Protein 6H0I (pdb70)

Nearest PDB structures (foldseek):
  6h0i-assembly1_A  TM=4.193E-01  e=7.422E-08  Melampsora larici-populina 98AG31
  6h0i-assembly1_A  TM=4.204E-01  e=7.155E-10  Melampsora larici-populina 98AG31
  6h0i-assembly1_A  TM=1.014E+00  e=8.788E-15  Melampsora larici-populina 98AG31
  6h0i-assembly1_A  TM=4.510E-01  e=3.077E-10  Melampsora larici-populina 98AG31
  6h0i-assembly1_A  TM=4.621E-01  e=8.534E-09  Melampsora larici-populina 98AG31

Solvent-accessible surface area: 5786 Å² total; per-residue (Å²): 237,71,123,84,64,82,48,9,169,62,76,154,60,63,138,41,7,163,151,33,43,106,79,146,123,11,103,107,82,47,70,56,42,37,97,64,141,68,27,66,81,41,86,5,86,62,56,68,75,0,151,88,118,52,25,44,3,3,13,68,80,6,41,0,36,136,19,69,77,141,171,152,76,180,125

Sequence (75 aa):
MCEFIEDSEDIQGLKSLRKSHTSLEDDDDGSRGGDCEGCSGTACSSDAQCRARGCDGCSTSGVCVLSSLHHHHHHMCEFIEDSEDIQGLKSLRKSHTSLEDDDDGSRGGDCEGCSGTACSSDAQCRARGCDGCSTSGVCVLSSLHHHHHHMCEFIEDSEDIQGLKSLRKSHTSLEDDDDGSRGGDCEGCSGTACSSDAQCRARGCDGCSTSGVCVLSSLHHHHHHMCEFIEDSEDIQGLKSLRKSHTSLEDDDDGSRGGDCEGCSGTACSSDAQCRARGCDGCSTSGVCVLSSLHHHHHHMCEFIEDSEDIQGLKSLRKSHTSLEDDDDGSRGGDCEGCSGTACSSDAQCRARGCDGCSTSGVCVLSSLHHHHHHMCEFIEDSEDIQGLKSLRKSHTSLEDDDDGSRGGDCEGCSGTACSSDAQCRARGCDGCSTSGVCVLSSLHHHHHHMCEFIEDSEDIQGLKSLRKSHTSLEDDDDGSRGGDCEGCSGTACSSDAQCRARGCDGCSTSGVCVLSSLHHHHHHMCEFIEDSEDIQGLKSLRKSHTSLEDDDDGSRGGDCEGCSGTACSSDAQCRARGCDGCSTSGVCVLSSLHHHHHHMCEFIEDSEDIQGLKSLRKSHTSLEDDDDGSRGGDCEGCSGTACSSDAQCRARGCDGCSTSGVCVLSSLHHHHHHMCEFIEDSEDIQGLKSLRKSHTSLEDDDDGSRGGDCEGCSGTACSSDAQCRARGCDGCSTSGVCVLSSLHHHHHHMCEFIEDSEDIQGLKSLRKSHTSLEDDDDGSRGGDCEGCSGTACSSDAQCRARGCDGCSTSGVCVLSSLHHHHHHMCEFIEDSEDIQGLKSLRKSHTSLEDDDDGSRGGDCEGCSGTACSSDAQCRARGCDGCSTSGVCVLSSLHHHHHHMCEFIEDSEDIQGLKSLRKSHTSLEDDDDGSRGGDCEGCSGTACSSDAQCRARGCDGCSTSGVCVLSSLHHHHHHMCEFIEDSEDIQGLKSLRKSHTSLEDDDDGSRGGDCEGCSGTACSSDAQCRARGCDGCSTSGVCVLSSLHHHHHHMCEFIEDSEDIQGLKSLRKSHTSLEDDDDGSRGGDCEGCSGTACSSDAQCRARGCDGCSTSGVCVLSSLHHHHHHMCEFIEDSEDIQGLKSLRKSHTSLEDDDDGSRGGDCEGCSGTACSSDAQCRARGCDGCSTSGVCVLSSLHHHHHHMCEFIEDSEDIQGLKSLRKSHTSLEDDDDGSRGGDCEGCSGTACSSDAQCRARGCDGCSTSGVCVLSSLHHHHHHMCEFIEDSEDIQGLKSLRKSHTSLEDDDDGSRGGDCEGCSGTACSSDAQCRARGCDGCSTSGVCVLSSLHHHHHHMCEFIEDSEDIQGLKSLRKSHTSLEDDDDGSRGGDCEGCSGTACSSDAQCRARGCDGCSTSGVCVLSSLHHHHHHMCEFIEDSEDIQGLKSLRKSHTSLEDDDDGSRGGDCEGCSGTACSSDAQCRARGCDGCSTSGVCVLSSLHHHHHH

Radius of gyration: 15.81 Å; Cα contacts (8 Å, |Δi|>4): 116; chains: 1; bounding box: 43×35×20 Å

Organism: Melampsora larici-populina (strain 98AG31 / pathotype 3-4-7) (NCBI:txid747676)

Secondary structure (DSSP, 8-state):
--SSSTTTT-TTT--TTHHHHHTT-STT-TTSS-SSS--SSSB-SSTHHHHHTTS-EE-TTSBEES---SSS---

Structure (mmCIF, N/CA/C/O backbone):
data_6H0I
#
_entry.id   6H0I
#
loop_
_atom_site.group_PDB
_atom_site.id
_atom_site.type_symbol
_atom_site.label_atom_id
_atom_site.label_alt_id
_atom_site.label_comp_id
_atom_site.label_asym_id
_atom_site.label_entity_id
_atom_site.label_seq_id
_atom_site.pdbx_PDB_ins_code
_atom_site.Cartn_x
_atom_site.Cartn_y
_atom_site.Cartn_z
_atom_site.occupancy
_atom_site.B_iso_or_equiv
_atom_site.auth_seq_id
_atom_site.auth_comp_id
_atom_site.auth_asym_id
_atom_site.auth_atom_id
_atom_site.pdbx_PDB_model_num
ATOM 1 N N . MET A 1 1 ? -15.354 10.997 9.185 1.00 0.00 1 MET A N 1
ATOM 2 C CA . MET A 1 1 ? -16.759 11.256 8.799 1.00 0.00 1 MET A CA 1
ATOM 3 C C . MET A 1 1 ? -17.015 10.778 7.378 1.00 0.00 1 MET A C 1
ATOM 4 O O . MET A 1 1 ? -16.113 10.788 6.538 1.00 0.00 1 MET A O 1
ATOM 20 N N . CYS A 1 2 ? -18.243 10.356 7.114 1.00 0.00 2 CYS A N 1
ATOM 21 C CA . CYS A 1 2 ? -18.638 9.905 5.789 1.00 0.00 2 CYS A CA 1
ATOM 22 C C . CYS A 1 2 ? -20.157 9.933 5.673 1.00 0.00 2 CYS A C 1
ATOM 23 O O . CYS A 1 2 ? -20.835 8.946 5.966 1.00 0.00 2 CYS A O 1
ATOM 31 N N . GLU A 1 3 ? -20.685 11.080 5.275 1.00 0.00 3 GLU A N 1
ATOM 32 C CA . GLU A 1 3 ? -22.125 11.276 5.188 1.00 0.00 3 GLU A CA 1
ATOM 33 C C . GLU A 1 3 ? -22.531 11.730 3.786 1.00 0.00 3 GLU A C 1
ATOM 34 O O . GLU A 1 3 ? -23.680 11.558 3.378 1.00 0.00 3 GLU A O 1
ATOM 46 N N . PHE A 1 4 ? -21.579 12.285 3.044 1.00 0.00 4 PHE A N 1
ATOM 47 C CA . PHE A 1 4 ? -21.878 12.889 1.744 1.00 0.00 4 PHE A CA 1
ATOM 48 C C . PHE A 1 4 ? -20.636 12.910 0.863 1.00 0.00 4 PHE A C 1
ATOM 49 O O . PHE A 1 4 ? -20.338 13.905 0.200 1.00 0.00 4 PHE A O 1
ATOM 66 N N . ILE A 1 5 ? -19.942 11.787 0.822 1.00 0.00 5 ILE A N 1
ATOM 67 C CA . ILE A 1 5 ? -18.653 11.721 0.113 1.00 0.00 5 ILE A CA 1
ATOM 68 C C . ILE A 1 5 ? -18.475 10.412 -0.636 1.00 0.00 5 ILE A C 1
ATOM 69 O O . ILE A 1 5 ? -18.501 10.396 -1.862 1.00 0.00 5 ILE A O 1
ATOM 85 N N . GLU A 1 6 ? -18.309 9.315 0.078 1.00 0.00 6 GLU A N 1
ATOM 86 C CA . GLU A 1 6 ? -18.328 7.998 -0.561 1.00 0.00 6 GLU A CA 1
ATOM 87 C C . GLU A 1 6 ? -19.754 7.660 -0.994 1.00 0.00 6 GLU A C 1
ATOM 88 O O . GLU A 1 6 ? -20.005 6.667 -1.674 1.00 0.00 6 GLU A O 1
ATOM 100 N N . ASP A 1 7 ? -20.675 8.522 -0.592 1.00 0.00 7 ASP A N 1
ATOM 101 C CA . ASP A 1 7 ? -22.095 8.363 -0.870 1.00 0.00 7 ASP A CA 1
ATOM 102 C C . ASP A 1 7 ? -22.486 9.140 -2.122 1.00 0.00 7 ASP A C 1
ATOM 103 O O . ASP A 1 7 ? -23.668 9.265 -2.441 1.00 0.00 7 ASP A O 1
ATOM 112 N N . SER A 1 8 ? -21.485 9.659 -2.830 1.00 0.00 8 SER A N 1
ATOM 113 C CA . SER A 1 8 ? -21.708 10.508 -4.002 1.00 0.00 8 SER A CA 1
ATOM 114 C C . SER A 1 8 ? -22.417 9.774 -5.149 1.00 0.00 8 SER A C 1
ATOM 115 O O . SER A 1 8 ? -22.734 10.380 -6.171 1.00 0.00 8 SER A O 1
ATOM 123 N N . GLU A 1 9 ? -22.657 8.478 -4.986 1.00 0.00 9 GLU A N 1
ATOM 124 C CA . GLU A 1 9 ? -23.336 7.701 -6.012 1.00 0.00 9 GLU A CA 1
ATOM 125 C C . GLU A 1 9 ? -24.825 8.037 -6.037 1.00 0.00 9 GLU A C 1
ATOM 126 O O . GLU A 1 9 ? -25.435 8.142 -7.104 1.00 0.00 9 GLU A O 1
ATOM 138 N N . ASP A 1 10 ? -25.408 8.219 -4.863 1.00 0.00 10 ASP A N 1
ATOM 139 C CA . ASP A 1 10 ? -26.829 8.506 -4.775 1.00 0.00 10 ASP A CA 1
ATOM 140 C C . ASP A 1 10 ? -27.063 9.993 -4.557 1.00 0.00 10 ASP A C 1
ATOM 141 O O . ASP A 1 10 ? -27.302 10.448 -3.438 1.00 0.00 10 ASP A O 1
ATOM 150 N N . ILE A 1 11 ? -26.994 10.746 -5.643 1.00 0.00 11 ILE A N 1
ATOM 151 C CA . ILE A 1 11 ? -27.269 12.178 -5.609 1.00 0.00 11 ILE A CA 1
ATOM 152 C C . ILE A 1 11 ? -28.780 12.402 -5.507 1.00 0.00 11 ILE A C 1
ATOM 153 O O . ILE A 1 11 ? -29.267 13.527 -5.360 1.00 0.00 11 ILE A O 1
ATOM 169 N N . GLN A 1 12 ? -29.516 11.301 -5.573 1.00 0.00 12 GLN A N 1
ATOM 170 C CA . GLN A 1 12 ? -30.964 11.334 -5.502 1.00 0.00 12 GLN A CA 1
ATOM 171 C C . GLN A 1 12 ? -31.421 11.667 -4.081 1.00 0.00 12 GLN A C 1
ATOM 172 O O . GLN A 1 12 ? -32.299 12.510 -3.889 1.00 0.00 12 GLN A O 1
ATOM 186 N N . GLY A 1 13 ? -30.809 11.025 -3.090 1.00 0.00 13 GLY A N 1
ATOM 187 C CA . GLY A 1 13 ? -31.118 11.328 -1.708 1.00 0.00 13 GLY A CA 1
ATOM 188 C C . GLY A 1 13 ? -30.182 12.362 -1.100 1.00 0.00 13 GLY A C 1
ATOM 189 O O . GLY A 1 13 ? -30.597 13.155 -0.255 1.00 0.00 13 GLY A O 1
ATOM 193 N N . LEU A 1 14 ? -28.925 12.373 -1.533 1.00 0.00 14 LEU A N 1
ATOM 194 C CA . LEU A 1 14 ? -27.928 13.247 -0.944 1.00 0.00 14 LEU A CA 1
ATOM 195 C C . LEU A 1 14 ? -27.415 14.255 -1.959 1.00 0.00 14 LEU A C 1
ATOM 196 O O . LEU A 1 14 ? -26.539 13.955 -2.768 1.00 0.00 14 LEU A O 1
ATOM 212 N N . LYS A 1 15 ? -27.963 15.455 -1.908 1.00 0.00 15 LYS A N 1
ATOM 213 C CA . LYS A 1 15 ? -27.497 16.539 -2.763 1.00 0.00 15 LYS A CA 1
ATOM 214 C C . LYS A 1 15 ? -26.557 17.446 -1.987 1.00 0.00 15 LYS A C 1
ATOM 215 O O . LYS A 1 15 ? -26.369 18.615 -2.324 1.00 0.00 15 LYS A O 1
ATOM 234 N N . SER A 1 16 ? -25.958 16.880 -0.945 1.00 0.00 16 SER A N 1
ATOM 235 C CA . SER A 1 16 ? -24.953 17.575 -0.154 1.00 0.00 16 SER A CA 1
ATOM 236 C C . SER A 1 16 ? -23.628 17.616 -0.914 1.00 0.00 16 SER A C 1
ATOM 237 O O . SER A 1 16 ? -22.642 18.188 -0.454 1.00 0.00 16 SER A O 1
ATOM 245 N N . LEU A 1 17 ? -23.631 17.008 -2.094 1.00 0.00 17 LEU A N 1
ATOM 246 C CA . LEU A 1 17 ? -22.470 16.992 -2.970 1.00 0.00 17 LEU A CA 1
ATOM 247 C C . LEU A 1 17 ? -22.323 18.349 -3.661 1.00 0.00 17 LEU A C 1
ATOM 248 O O . LEU A 1 17 ? -21.359 18.599 -4.386 1.00 0.00 17 LEU A O 1
ATOM 264 N N . ARG A 1 18 ? -23.295 19.224 -3.414 1.00 0.00 18 ARG A N 1
ATOM 265 C CA . ARG A 1 18 ? -23.305 20.571 -3.972 1.00 0.00 18 ARG A CA 1
ATOM 266 C C . ARG A 1 18 ? -22.071 21.350 -3.535 1.00 0.00 18 ARG A C 1
ATOM 267 O O . ARG A 1 18 ? -21.423 22.012 -4.345 1.00 0.00 18 ARG A O 1
ATOM 288 N N . LYS A 1 19 ? -21.732 21.238 -2.258 1.00 0.00 19 LYS A N 1
ATOM 289 C CA . LYS A 1 19 ? -20.597 21.977 -1.708 1.00 0.00 19 LYS A CA 1
ATOM 290 C C . LYS A 1 19 ? -19.287 21.295 -2.067 1.00 0.00 19 LYS A C 1
ATOM 291 O O . LYS A 1 19 ? -18.217 21.901 -1.995 1.00 0.00 19 LYS A O 1
ATOM 310 N N . SER A 1 20 ? -19.377 20.039 -2.469 1.00 0.00 20 SER A N 1
ATOM 311 C CA . SER A 1 20 ? -18.215 19.314 -2.937 1.00 0.00 20 SER A CA 1
ATOM 312 C C . SER A 1 20 ? -17.941 19.724 -4.379 1.00 0.00 20 SER A C 1
ATOM 313 O O . SER A 1 20 ? -16.790 19.862 -4.797 1.00 0.00 20 SER A O 1
ATOM 321 N N . HIS A 1 21 ? -19.022 19.953 -5.132 1.00 0.00 21 HIS A N 1
ATOM 322 C CA . HIS A 1 21 ? -18.906 20.443 -6.491 1.00 0.00 21 HIS A CA 1
ATOM 323 C C . HIS A 1 21 ? -18.396 21.888 -6.513 1.00 0.00 21 HIS A C 1
ATOM 324 O O . HIS A 1 21 ? -17.794 22.313 -7.497 1.00 0.00 21 HIS A O 1
ATOM 339 N N . THR A 1 22 ? -18.629 22.636 -5.426 1.00 0.00 22 THR A N 1
ATOM 340 C CA . THR A 1 22 ? -18.146 24.038 -5.334 1.00 0.00 22 THR A CA 1
ATOM 341 C C . THR A 1 22 ? -16.640 24.195 -5.658 1.00 0.00 22 THR A C 1
ATOM 342 O O . THR A 1 22 ? -16.268 25.131 -6.367 1.00 0.00 22 THR A O 1
ATOM 353 N N . SER A 1 23 ? -15.773 23.296 -5.168 1.00 0.00 23 SER A N 1
ATOM 354 C CA . SER A 1 23 ? -14.339 23.418 -5.404 1.00 0.00 23 SER A CA 1
ATOM 355 C C . SER A 1 23 ? -13.975 23.088 -6.852 1.00 0.00 23 SER A C 1
ATOM 356 O O . SER A 1 23 ? -12.821 23.226 -7.253 1.00 0.00 23 SER A O 1
ATOM 364 N N . LEU A 1 24 ? -14.970 22.635 -7.620 1.00 0.00 24 LEU A N 1
ATOM 365 C CA . LEU A 1 24 ? -14.795 22.329 -9.050 1.00 0.00 24 LEU A CA 1
ATOM 366 C C . LEU A 1 24 ? -13.849 21.142 -9.248 1.00 0.00 24 LEU A C 1
ATOM 367 O O . LEU A 1 24 ? -13.361 20.890 -10.348 1.00 0.00 24 LEU A O 1
ATOM 383 N N . GLU A 1 25 ? -13.607 20.400 -8.176 1.00 0.00 25 GLU A N 1
ATOM 384 C CA . GLU A 1 25 ? -12.730 19.239 -8.237 1.00 0.00 25 GLU A CA 1
ATOM 385 C C . GLU A 1 25 ? -13.500 17.971 -7.903 1.00 0.00 25 GLU A C 1
ATOM 386 O O . GLU A 1 25 ? -12.915 16.939 -7.564 1.00 0.00 25 GLU A O 1
ATOM 398 N N . ASP A 1 26 ? -14.816 18.050 -8.007 1.00 0.00 26 ASP A N 1
ATOM 399 C CA . ASP A 1 26 ? -15.663 16.913 -7.685 1.00 0.00 26 ASP A CA 1
ATOM 400 C C . ASP A 1 26 ? -15.813 16.022 -8.893 1.00 0.00 26 ASP A C 1
ATOM 401 O O . ASP A 1 26 ? -15.876 14.798 -8.789 1.00 0.00 26 ASP A O 1
ATOM 410 N N . ASP A 1 27 ? -15.814 16.656 -10.043 1.00 0.00 27 ASP A N 1
ATOM 411 C CA . ASP A 1 27 ? -15.997 15.956 -11.309 1.00 0.00 27 ASP A CA 1
ATOM 412 C C . ASP A 1 27 ? -14.711 15.280 -11.750 1.00 0.00 27 ASP A C 1
ATOM 413 O O . ASP A 1 27 ? -14.654 14.649 -12.807 1.00 0.00 27 ASP A O 1
ATOM 422 N N . ASP A 1 28 ? -13.679 15.422 -10.935 1.00 0.00 28 ASP A N 1
ATOM 423 C CA . ASP A 1 28 ? -12.459 14.647 -11.111 1.00 0.00 28 ASP A CA 1
ATOM 424 C C . ASP A 1 28 ? -12.757 13.197 -10.774 1.00 0.00 28 ASP A C 1
ATOM 425 O O . ASP A 1 28 ? -12.126 12.273 -11.287 1.00 0.00 28 ASP A O 1
ATOM 434 N N . ASP A 1 29 ? -13.736 13.035 -9.887 1.00 0.00 29 ASP A N 1
ATOM 435 C CA . ASP A 1 29 ? -14.309 11.734 -9.521 1.00 0.00 29 ASP A CA 1
ATOM 436 C C . ASP A 1 29 ? -13.364 10.904 -8.652 1.00 0.00 29 ASP A C 1
ATOM 437 O O . ASP A 1 29 ? -13.800 9.983 -7.962 1.00 0.00 29 ASP A O 1
ATOM 446 N N . GLY A 1 30 ? -12.079 11.241 -8.673 1.00 0.00 30 GLY A N 1
ATOM 447 C CA . GLY A 1 30 ? -11.087 10.504 -7.908 1.00 0.00 30 GLY A CA 1
ATOM 448 C C . GLY A 1 30 ? -11.428 10.405 -6.434 1.00 0.00 30 GLY A C 1
ATOM 449 O O . GLY A 1 30 ? -11.294 9.340 -5.830 1.00 0.00 30 GLY A O 1
ATOM 453 N N . SER A 1 31 ? -11.896 11.503 -5.860 1.00 0.00 31 SER A N 1
ATOM 454 C CA . SER A 1 31 ? -12.216 11.548 -4.441 1.00 0.00 31 SER A CA 1
ATOM 455 C C . SER A 1 31 ? -13.680 11.192 -4.178 1.00 0.00 31 SER A C 1
ATOM 456 O O . SER A 1 31 ? -14.225 11.509 -3.122 1.00 0.00 31 SER A O 1
ATOM 464 N N . ARG A 1 32 ? -14.314 10.528 -5.130 1.00 0.00 32 ARG A N 1
ATOM 465 C CA . ARG A 1 32 ? -15.713 10.148 -4.988 1.00 0.00 32 ARG A CA 1
ATOM 466 C C . ARG A 1 32 ? -15.871 8.634 -4.946 1.00 0.00 32 ARG A C 1
ATOM 467 O O . ARG A 1 32 ? -15.838 7.966 -5.979 1.00 0.00 32 ARG A O 1
ATOM 488 N N . GLY A 1 33 ? -16.019 8.093 -3.743 1.00 0.00 33 GLY A N 1
ATOM 489 C CA . GLY A 1 33 ? -16.235 6.671 -3.588 1.00 0.00 33 GLY A CA 1
ATOM 490 C C . GLY A 1 33 ? -14.949 5.926 -3.304 1.00 0.00 33 GLY A C 1
ATOM 491 O O . GLY A 1 33 ? -14.849 5.194 -2.316 1.00 0.00 33 GLY A O 1
ATOM 495 N N . GLY A 1 34 ? -13.962 6.120 -4.164 1.00 0.00 34 GLY A N 1
ATOM 496 C CA . GLY A 1 34 ? -12.697 5.445 -4.002 1.00 0.00 34 GLY A CA 1
ATOM 497 C C . GLY A 1 34 ? -11.523 6.398 -4.019 1.00 0.00 34 GLY A C 1
ATOM 498 O O . GLY A 1 34 ? -10.661 6.311 -4.893 1.00 0.00 34 GLY A O 1
ATOM 502 N N . ASP A 1 35 ? -11.487 7.317 -3.056 1.00 0.00 35 ASP A N 1
ATOM 503 C CA . ASP A 1 35 ? -10.337 8.230 -2.927 1.00 0.00 35 ASP A CA 1
ATOM 504 C C . ASP A 1 35 ? -9.082 7.439 -2.570 1.00 0.00 35 ASP A C 1
ATOM 505 O O . ASP A 1 35 ? -7.959 7.875 -2.828 1.00 0.00 35 ASP A O 1
ATOM 514 N N . CYS A 1 36 ? -9.273 6.258 -1.999 1.00 0.00 36 CYS A N 1
ATOM 515 C CA . CYS A 1 36 ? -8.160 5.404 -1.650 1.00 0.00 36 CYS A CA 1
ATOM 516 C C . CYS A 1 36 ? -8.115 4.202 -2.587 1.00 0.00 36 CYS A C 1
ATOM 517 O O . CYS A 1 36 ? -8.704 3.155 -2.321 1.00 0.00 36 CYS A O 1
ATOM 525 N N . GLU A 1 37 ? -7.424 4.386 -3.698 1.00 0.00 37 GLU A N 1
ATOM 526 C CA . GLU A 1 37 ? -7.228 3.343 -4.693 1.00 0.00 37 GLU A CA 1
ATOM 527 C C . GLU A 1 37 ? -6.100 3.796 -5.601 1.00 0.00 37 GLU A C 1
ATOM 528 O O . GLU A 1 37 ? -6.267 3.973 -6.806 1.00 0.00 37 GLU A O 1
ATOM 540 N N . GLY A 1 38 ? -4.953 4.006 -4.987 1.00 0.00 38 GLY A N 1
ATOM 541 C CA . GLY A 1 38 ? -3.854 4.654 -5.650 1.00 0.00 38 GLY A CA 1
ATOM 542 C C . GLY A 1 38 ? -3.074 5.491 -4.664 1.00 0.00 38 GLY A C 1
ATOM 543 O O . GLY A 1 38 ? -2.834 6.676 -4.886 1.00 0.00 38 GLY A O 1
ATOM 547 N N . CYS A 1 39 ? -2.711 4.860 -3.553 1.00 0.00 39 CYS A N 1
ATOM 548 C CA . CYS A 1 39 ? -2.049 5.533 -2.444 1.00 0.00 39 CYS A CA 1
ATOM 549 C C . CYS A 1 39 ? -0.658 6.020 -2.853 1.00 0.00 39 CYS A C 1
ATOM 550 O O . CYS A 1 39 ? -0.493 7.177 -3.246 1.00 0.00 39 CYS A O 1
ATOM 557 N N . SER A 1 40 ? 0.323 5.118 -2.764 1.00 0.00 40 SER A N 1
ATOM 558 C CA . SER A 1 40 ? 1.726 5.385 -3.093 1.00 0.00 40 SER A CA 1
ATOM 559 C C . SER A 1 40 ? 2.364 6.342 -2.102 1.00 0.00 40 SER A C 1
ATOM 560 O O . SER A 1 40 ? 3.382 6.029 -1.490 1.00 0.00 40 SER A O 1
ATOM 568 N N . GLY A 1 41 ? 1.739 7.485 -1.919 1.00 0.00 41 GLY A N 1
ATOM 569 C CA . GLY A 1 41 ? 2.282 8.476 -0.990 1.00 0.00 41 GLY A CA 1
ATOM 570 C C . GLY A 1 41 ? 1.883 8.178 0.433 1.00 0.00 41 GLY A C 1
ATOM 571 O O . GLY A 1 41 ? 1.951 9.051 1.300 1.00 0.00 41 GLY A O 1
ATOM 575 N N . THR A 1 42 ? 1.459 6.949 0.682 1.00 0.00 42 THR A N 1
ATOM 576 C CA . THR A 1 42 ? 1.124 6.539 2.027 1.00 0.00 42 THR A CA 1
ATOM 577 C C . THR A 1 42 ? 2.159 5.534 2.514 1.00 0.00 42 THR A C 1
ATOM 578 O O . THR A 1 42 ? 2.223 4.413 2.019 1.00 0.00 42 THR A O 1
ATOM 589 N N . ALA A 1 43 ? 2.988 5.956 3.455 1.00 0.00 43 ALA A N 1
ATOM 590 C CA . ALA A 1 43 ? 4.067 5.117 3.952 1.00 0.00 43 ALA A CA 1
ATOM 591 C C . ALA A 1 43 ? 3.578 4.160 5.013 1.00 0.00 43 ALA A C 1
ATOM 592 O O . ALA A 1 43 ? 3.150 4.555 6.098 1.00 0.00 43 ALA A O 1
ATOM 599 N N . CYS A 1 44 ? 3.667 2.904 4.669 1.00 0.00 44 CYS A N 1
ATOM 600 C CA . CYS A 1 44 ? 3.326 1.816 5.546 1.00 0.00 44 CYS A CA 1
ATOM 601 C C . CYS A 1 44 ? 4.578 1.125 6.029 1.00 0.00 44 CYS A C 1
ATOM 602 O O . CYS A 1 44 ? 5.571 1.024 5.314 1.00 0.00 44 CYS A O 1
ATOM 609 N N . SER A 1 45 ? 4.555 0.709 7.263 1.00 0.00 45 SER A N 1
ATOM 610 C CA . SER A 1 45 ? 5.511 -0.266 7.718 1.00 0.00 45 SER A CA 1
ATOM 611 C C . SER A 1 45 ? 4.918 -1.650 7.516 1.00 0.00 45 SER A C 1
ATOM 612 O O . SER A 1 45 ? 5.629 -2.605 7.204 1.00 0.00 45 SER A O 1
ATOM 620 N N . SER A 1 46 ? 3.606 -1.752 7.701 1.00 0.00 46 SER A N 1
ATOM 621 C CA . SER A 1 46 ? 2.905 -3.000 7.462 1.00 0.00 46 SER A CA 1
ATOM 622 C C . SER A 1 46 ? 1.941 -2.856 6.286 1.00 0.00 46 SER A C 1
ATOM 623 O O . SER A 1 46 ? 1.328 -1.805 6.095 1.00 0.00 46 SER A O 1
ATOM 631 N N . ASP A 1 47 ? 1.792 -3.929 5.517 1.00 0.00 47 ASP A N 1
ATOM 632 C CA . ASP A 1 47 ? 0.865 -3.970 4.393 1.00 0.00 47 ASP A CA 1
ATOM 633 C C . ASP A 1 47 ? -0.595 -3.973 4.826 1.00 0.00 47 ASP A C 1
ATOM 634 O O . ASP A 1 47 ? -1.468 -3.684 4.008 1.00 0.00 47 ASP A O 1
ATOM 643 N N . ALA A 1 48 ? -0.875 -4.265 6.100 1.00 0.00 48 ALA A N 1
ATOM 644 C CA . ALA A 1 48 ? -2.227 -4.423 6.550 1.00 0.00 48 ALA A CA 1
ATOM 645 C C . ALA A 1 48 ? -3.017 -3.125 6.419 1.00 0.00 48 ALA A C 1
ATOM 646 O O . ALA A 1 48 ? -4.242 -3.142 6.298 1.00 0.00 48 ALA A O 1
ATOM 653 N N . GLN A 1 49 ? -2.313 -1.999 6.418 1.00 0.00 49 GLN A N 1
ATOM 654 C CA . GLN A 1 49 ? -2.960 -0.714 6.347 1.00 0.00 49 GLN A CA 1
ATOM 655 C C . GLN A 1 49 ? -3.180 -0.323 4.897 1.00 0.00 49 GLN A C 1
ATOM 656 O O . GLN A 1 49 ? -4.115 0.400 4.592 1.00 0.00 49 GLN A O 1
ATOM 670 N N . CYS A 1 50 ? -2.342 -0.830 3.989 1.00 0.00 50 CYS A N 1
ATOM 671 C CA . CYS A 1 50 ? -2.580 -0.604 2.566 1.00 0.00 50 CYS A CA 1
ATOM 672 C C . CYS A 1 50 ? -3.716 -1.500 2.137 1.00 0.00 50 CYS A C 1
ATOM 673 O O . CYS A 1 50 ? -4.504 -1.155 1.256 1.00 0.00 50 CYS A O 1
ATOM 680 N N . ARG A 1 51 ? -3.775 -2.669 2.769 1.00 0.00 51 ARG A N 1
ATOM 681 C CA . ARG A 1 51 ? -4.918 -3.553 2.636 1.00 0.00 51 ARG A CA 1
ATOM 682 C C . ARG A 1 51 ? -6.172 -2.814 3.076 1.00 0.00 51 ARG A C 1
ATOM 683 O O . ARG A 1 51 ? -7.198 -2.838 2.402 1.00 0.00 51 ARG A O 1
ATOM 704 N N . ALA A 1 52 ? -6.055 -2.132 4.207 1.00 0.00 52 ALA A N 1
ATOM 705 C CA . ALA A 1 52 ? -7.155 -1.341 4.747 1.00 0.00 52 ALA A CA 1
ATOM 706 C C . ALA A 1 52 ? -7.402 -0.100 3.899 1.00 0.00 52 ALA A C 1
ATOM 707 O O . ALA A 1 52 ? -8.474 0.502 3.958 1.00 0.00 52 ALA A O 1
ATOM 714 N N . ARG A 1 53 ? -6.402 0.289 3.115 1.00 0.00 53 ARG A N 1
ATOM 715 C CA . ARG A 1 53 ? -6.555 1.426 2.210 1.00 0.00 53 ARG A CA 1
ATOM 716 C C . ARG A 1 53 ? -7.295 1.020 0.949 1.00 0.00 53 ARG A C 1
ATOM 717 O O . ARG A 1 53 ? -7.692 1.867 0.154 1.00 0.00 53 ARG A O 1
ATOM 738 N N . GLY A 1 54 ? -7.488 -0.280 0.771 1.00 0.00 54 GLY A N 1
ATOM 739 C CA . GLY A 1 54 ? -8.066 -0.780 -0.460 1.00 0.00 54 GLY A CA 1
ATOM 740 C C . GLY A 1 54 ? -7.107 -0.610 -1.616 1.00 0.00 54 GLY A C 1
ATOM 741 O O . GLY A 1 54 ? -7.433 -0.906 -2.767 1.00 0.00 54 GLY A O 1
ATOM 745 N N . CYS A 1 55 ? -5.926 -0.108 -1.294 1.00 0.00 55 CYS A N 1
ATOM 746 C CA . CYS A 1 55 ? -4.875 0.074 -2.291 1.00 0.00 55 CYS A CA 1
ATOM 747 C C . CYS A 1 55 ? -4.325 -1.268 -2.751 1.00 0.00 55 CYS A C 1
ATOM 748 O O . CYS A 1 55 ? -4.764 -1.760 -3.789 1.00 0.00 55 CYS A O 1
ATOM 755 N N . ASP A 1 56 ? -3.416 -1.889 -2.005 1.00 0.00 56 ASP A N 1
ATOM 756 C CA . ASP A 1 56 ? -2.975 -3.232 -2.361 1.00 0.00 56 ASP A CA 1
ATOM 757 C C . ASP A 1 56 ? -2.005 -3.762 -1.335 1.00 0.00 56 ASP A C 1
ATOM 758 O O . ASP A 1 56 ? -2.280 -4.762 -0.681 1.00 0.00 56 ASP A O 1
ATOM 767 N N . GLY A 1 57 ? -0.871 -3.098 -1.179 1.00 0.00 57 GLY A N 1
ATOM 768 C CA . GLY A 1 57 ? 0.116 -3.614 -0.265 1.00 0.00 57 GLY A CA 1
ATOM 769 C C . GLY A 1 57 ? 1.262 -2.678 -0.018 1.00 0.00 57 GLY A C 1
ATOM 770 O O . GLY A 1 57 ? 1.475 -1.714 -0.754 1.00 0.00 57 GLY A O 1
ATOM 774 N N . CYS A 1 58 ? 1.978 -2.967 1.043 1.00 0.00 58 CYS A N 1
ATOM 775 C CA . CYS A 1 58 ? 3.231 -2.298 1.336 1.00 0.00 58 CYS A CA 1
ATOM 776 C C . CYS A 1 58 ? 4.331 -2.916 0.492 1.00 0.00 58 CYS A C 1
ATOM 777 O O . CYS A 1 58 ? 4.397 -4.139 0.359 1.00 0.00 58 CYS A O 1
ATOM 784 N N . SER A 1 59 ? 5.196 -2.096 -0.083 1.00 0.00 59 SER A N 1
ATOM 785 C CA . SER A 1 59 ? 6.228 -2.627 -0.946 1.00 0.00 59 SER A CA 1
ATOM 786 C C . SER A 1 59 ? 7.570 -2.632 -0.231 1.00 0.00 59 SER A C 1
ATOM 787 O O . SER A 1 59 ? 7.652 -2.249 0.939 1.00 0.00 59 SER A O 1
ATOM 795 N N . THR A 1 60 ? 8.609 -3.087 -0.923 1.00 0.00 60 THR A N 1
ATOM 796 C CA . THR A 1 60 ? 9.994 -2.923 -0.439 1.00 0.00 60 THR A CA 1
ATOM 797 C C . THR A 1 60 ? 10.256 -1.528 0.173 1.00 0.00 60 THR A C 1
ATOM 798 O O . THR A 1 60 ? 11.066 -1.398 1.090 1.00 0.00 60 THR A O 1
ATOM 809 N N . SER A 1 61 ? 9.558 -0.491 -0.301 1.00 0.00 61 SER A N 1
ATOM 810 C CA . SER A 1 61 ? 9.878 0.866 0.090 1.00 0.00 61 SER A CA 1
ATOM 811 C C . SER A 1 61 ? 8.957 1.409 1.182 1.00 0.00 61 SER A C 1
ATOM 812 O O . SER A 1 61 ? 8.933 2.618 1.428 1.00 0.00 61 SER A O 1
ATOM 820 N N . GLY A 1 62 ? 8.232 0.525 1.860 1.00 0.00 62 GLY A N 1
ATOM 821 C CA . GLY A 1 62 ? 7.322 0.964 2.894 1.00 0.00 62 GLY A CA 1
ATOM 822 C C . GLY A 1 62 ? 6.318 1.977 2.384 1.00 0.00 62 GLY A C 1
ATOM 823 O O . GLY A 1 62 ? 5.948 2.906 3.097 1.00 0.00 62 GLY A O 1
ATOM 827 N N . VAL A 1 63 ? 5.912 1.824 1.138 1.00 0.00 63 VAL A N 1
ATOM 828 C CA . VAL A 1 63 ? 4.884 2.670 0.563 1.00 0.00 63 VAL A CA 1
ATOM 829 C C . VAL A 1 63 ? 3.676 1.814 0.224 1.00 0.00 63 VAL A C 1
ATOM 830 O O . VAL A 1 63 ? 3.800 0.600 0.042 1.00 0.00 63 VAL A O 1
ATOM 843 N N . CYS A 1 64 ? 2.524 2.440 0.107 1.00 0.00 64 CYS A N 1
ATOM 844 C CA . CYS A 1 64 ? 1.276 1.687 -0.059 1.00 0.00 64 CYS A CA 1
ATOM 845 C C . CYS A 1 64 ? 0.862 1.733 -1.515 1.00 0.00 64 CYS A C 1
ATOM 846 O O . CYS A 1 64 ? 0.319 2.718 -1.980 1.00 0.00 64 CYS A O 1
ATOM 853 N N . VAL A 1 65 ? 1.072 0.632 -2.213 1.00 0.00 65 VAL A N 1
ATOM 854 C CA . VAL A 1 65 ? 0.941 0.594 -3.667 1.00 0.00 65 VAL A CA 1
ATOM 855 C C . VAL A 1 65 ? 0.488 -0.783 -4.095 1.00 0.00 65 VAL A C 1
ATOM 856 O O . VAL A 1 65 ? 0.151 -1.605 -3.247 1.00 0.00 65 VAL A O 1
ATOM 869 N N . LEU A 1 66 ? 0.468 -1.041 -5.395 1.00 0.00 66 LEU A N 1
ATOM 870 C CA . LEU A 1 66 ? 0.441 -2.413 -5.854 1.00 0.00 66 LEU A CA 1
ATOM 871 C C . LEU A 1 66 ? 1.833 -2.990 -5.578 1.00 0.00 66 LEU A C 1
ATOM 872 O O . LEU A 1 66 ? 2.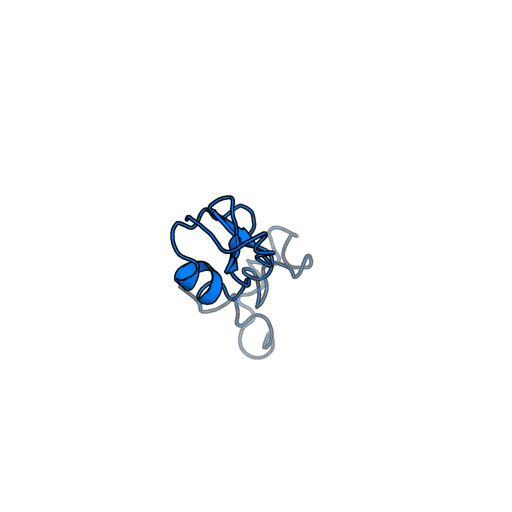728 -2.925 -6.426 1.00 0.00 66 LEU A O 1
ATOM 888 N N . SER A 1 67 ? 2.003 -3.495 -4.358 1.00 0.00 67 SER A N 1
ATOM 889 C CA . SER A 1 67 ? 3.282 -4.022 -3.882 1.00 0.00 67 SER A CA 1
ATOM 890 C C . SER A 1 67 ? 3.863 -5.074 -4.848 1.00 0.00 67 SER A C 1
ATOM 891 O O . SER A 1 67 ? 3.322 -6.175 -4.951 1.00 0.00 67 SER A O 1
ATOM 899 N N . SER A 1 68 ? 4.940 -4.752 -5.572 1.00 0.00 68 SER A N 1
ATOM 900 C CA . SER A 1 68 ? 5.643 -5.751 -6.350 1.00 0.00 68 SER A CA 1
ATOM 901 C C . SER A 1 68 ? 6.849 -6.234 -5.554 1.00 0.00 68 SER A C 1
ATOM 902 O O . SER A 1 68 ? 7.923 -5.635 -5.611 1.00 0.00 68 SER A O 1
ATOM 910 N N . LEU A 1 69 ? 6.659 -7.297 -4.785 1.00 0.00 69 LEU A N 1
ATOM 911 C CA . LEU A 1 69 ? 7.684 -7.754 -3.857 1.00 0.00 69 LEU A CA 1
ATOM 912 C C . LEU A 1 69 ? 8.831 -8.432 -4.592 1.00 0.00 69 LEU A C 1
ATOM 913 O O . LEU A 1 69 ? 8.683 -9.532 -5.127 1.00 0.00 69 LEU A O 1
ATOM 929 N N . HIS A 1 70 ? 9.971 -7.757 -4.615 1.00 0.00 70 HIS A N 1
ATOM 930 C CA . HIS A 1 70 ? 11.179 -8.306 -5.209 1.00 0.00 70 HIS A CA 1
ATOM 931 C C . HIS A 1 70 ? 11.948 -9.099 -4.161 1.00 0.00 70 HIS A C 1
ATOM 932 O O . HIS A 1 70 ? 12.795 -8.548 -3.455 1.00 0.00 70 HIS A O 1
ATOM 947 N N . HIS A 1 71 ? 11.628 -10.387 -4.059 1.00 0.00 71 HIS A N 1
ATOM 948 C CA . HIS A 1 71 ? 12.230 -11.278 -3.065 1.00 0.00 71 HIS A CA 1
ATOM 949 C C . HIS A 1 71 ? 11.792 -10.890 -1.658 1.00 0.00 71 HIS A C 1
ATOM 950 O O . HIS A 1 71 ? 12.582 -10.354 -0.876 1.00 0.00 71 HIS A O 1
ATOM 965 N N . HIS A 1 72 ? 10.518 -11.153 -1.353 1.00 0.00 72 HIS A N 1
ATOM 966 C CA . HIS A 1 72 ? 9.952 -10.882 -0.026 1.00 0.00 72 HIS A CA 1
ATOM 967 C C . HIS A 1 72 ? 9.951 -9.385 0.273 1.00 0.00 72 HIS A C 1
ATOM 968 O O . HIS A 1 72 ? 10.140 -8.560 -0.622 1.00 0.00 72 HIS A O 1
ATOM 983 N N . HIS A 1 73 ? 9.704 -9.039 1.527 1.00 0.00 73 HIS A N 1
ATOM 984 C CA . HIS A 1 73 ? 9.802 -7.659 1.979 1.00 0.00 73 HIS A CA 1
ATOM 985 C C . HIS A 1 73 ? 10.334 -7.614 3.405 1.00 0.00 73 HIS A C 1
ATOM 986 O O . HIS A 1 73 ? 9.713 -8.139 4.332 1.00 0.00 73 HIS A O 1
ATOM 1001 N N . HIS A 1 74 ? 11.499 -7.000 3.571 1.00 0.00 74 HIS A N 1
ATOM 1002 C CA . HIS A 1 74 ? 12.131 -6.893 4.880 1.00 0.00 74 HIS A CA 1
ATOM 1003 C C . HIS A 1 74 ? 11.421 -5.849 5.727 1.00 0.00 74 HIS A C 1
ATOM 1004 O O . HIS A 1 74 ? 11.634 -5.762 6.935 1.00 0.00 74 HIS A O 1
ATOM 1019 N N . HIS A 1 75 ? 10.581 -5.057 5.077 1.00 0.00 75 HIS A N 1
ATOM 1020 C CA . HIS A 1 75 ? 9.702 -4.138 5.776 1.00 0.00 75 HIS A CA 1
ATOM 1021 C C . HIS A 1 75 ? 8.405 -4.854 6.108 1.00 0.00 75 HIS A C 1
ATOM 1022 O O . HIS A 1 75 ? 7.580 -5.035 5.193 1.00 0.00 75 HIS A O 1
ATOM 1038 N N . MET A 1 1 ? -8.325 22.924 -6.479 1.00 0.00 1 MET A N 2
ATOM 1039 C CA . MET A 1 1 ? -7.882 21.585 -6.932 1.00 0.00 1 MET A CA 2
ATOM 1040 C C . MET A 1 1 ? -7.682 21.570 -8.436 1.00 0.00 1 MET A C 2
ATOM 1041 O O . MET A 1 1 ? -8.435 22.197 -9.178 1.00 0.00 1 MET A O 2
ATOM 1057 N N . CYS A 1 2 ? -6.656 20.862 -8.880 1.00 0.00 2 CYS A N 2
ATOM 1058 C CA . CYS A 1 2 ? -6.368 20.741 -10.298 1.00 0.00 2 CYS A CA 2
ATOM 1059 C C . CYS A 1 2 ? -5.753 19.378 -10.598 1.00 0.00 2 CYS A C 2
ATOM 1060 O O . CYS A 1 2 ? -4.830 19.256 -11.408 1.00 0.00 2 CYS A O 2
ATOM 1068 N N . GLU A 1 3 ? -6.274 18.353 -9.934 1.00 0.00 3 GLU A N 2
ATOM 1069 C CA . GLU A 1 3 ? -5.781 16.993 -10.109 1.00 0.00 3 GLU A CA 2
ATOM 1070 C C . GLU A 1 3 ? -6.386 16.366 -11.359 1.00 0.00 3 GLU A C 2
ATOM 1071 O O . GLU A 1 3 ? -7.335 15.593 -11.284 1.00 0.00 3 GLU A O 2
ATOM 1083 N N . PHE A 1 4 ? -5.812 16.681 -12.509 1.00 0.00 4 PHE A N 2
ATOM 1084 C CA . PHE A 1 4 ? -6.336 16.202 -13.791 1.00 0.00 4 PHE A CA 2
ATOM 1085 C C . PHE A 1 4 ? -6.177 14.689 -13.908 1.00 0.00 4 PHE A C 2
ATOM 1086 O O . PHE A 1 4 ? -6.793 14.051 -14.763 1.00 0.00 4 PHE A O 2
ATOM 1103 N N . ILE A 1 5 ? -5.348 14.134 -13.033 1.00 0.00 5 ILE A N 2
ATOM 1104 C CA . ILE A 1 5 ? -5.109 12.688 -12.979 1.00 0.00 5 ILE A CA 2
ATOM 1105 C C . ILE A 1 5 ? -6.400 11.899 -12.807 1.00 0.00 5 ILE A C 2
ATOM 1106 O O . ILE A 1 5 ? -6.483 10.746 -13.230 1.00 0.00 5 ILE A O 2
ATOM 1122 N N . GLU A 1 6 ? -7.415 12.516 -12.226 1.00 0.00 6 GLU A N 2
ATOM 1123 C CA . GLU A 1 6 ? -8.629 11.785 -11.914 1.00 0.00 6 GLU A CA 2
ATOM 1124 C C . GLU A 1 6 ? -9.743 12.719 -11.468 1.00 0.00 6 GLU A C 2
ATOM 1125 O O . GLU A 1 6 ? -10.927 12.389 -11.546 1.00 0.00 6 GLU A O 2
ATOM 1137 N N . ASP A 1 7 ? -9.351 13.881 -11.002 1.00 0.00 7 ASP A N 2
ATOM 1138 C CA . ASP A 1 7 ? -10.292 14.840 -10.437 1.00 0.00 7 ASP A CA 2
ATOM 1139 C C . ASP A 1 7 ? -10.740 15.857 -11.488 1.00 0.00 7 ASP A C 2
ATOM 1140 O O . ASP A 1 7 ? -11.447 16.817 -11.182 1.00 0.00 7 ASP A O 2
ATOM 1149 N N . SER A 1 8 ? -10.355 15.631 -12.737 1.00 0.00 8 SER A N 2
ATOM 1150 C CA . SER A 1 8 ? -10.680 16.568 -13.803 1.00 0.00 8 SER A CA 2
ATOM 1151 C C . SER A 1 8 ? -12.187 16.585 -14.045 1.00 0.00 8 SER A C 2
ATOM 1152 O O . SER A 1 8 ? -12.759 17.621 -14.367 1.00 0.00 8 SER A O 2
ATOM 1160 N N . GLU A 1 9 ? -12.828 15.438 -13.849 1.00 0.00 9 GLU A N 2
ATOM 1161 C CA . GLU A 1 9 ? -14.265 15.317 -14.064 1.00 0.00 9 GLU A CA 2
ATOM 1162 C C . GLU A 1 9 ? -15.052 16.074 -12.994 1.00 0.00 9 GLU A C 2
ATOM 1163 O O . GLU A 1 9 ? -16.209 16.438 -13.210 1.00 0.00 9 GLU A O 2
ATOM 1175 N N . ASP A 1 10 ? -14.427 16.313 -11.844 1.00 0.00 10 ASP A N 2
ATOM 1176 C CA . ASP A 1 10 ? -15.052 17.110 -10.790 1.00 0.00 10 ASP A CA 2
ATOM 1177 C C . ASP A 1 10 ? -14.990 18.578 -11.177 1.00 0.00 10 ASP A C 2
ATOM 1178 O O . ASP A 1 10 ? -15.988 19.294 -11.122 1.00 0.00 10 ASP A O 2
ATOM 1187 N N . ILE A 1 11 ? -13.809 19.006 -11.606 1.00 0.00 11 ILE A N 2
ATOM 1188 C CA . ILE A 1 11 ? -13.597 20.380 -12.045 1.00 0.00 11 ILE A CA 2
ATOM 1189 C C . ILE A 1 11 ? -14.434 20.685 -13.287 1.00 0.00 11 ILE A C 2
ATOM 1190 O O . ILE A 1 11 ? -14.977 21.778 -13.432 1.00 0.00 11 ILE A O 2
ATOM 1206 N N . GLN A 1 12 ? -14.545 19.704 -14.176 1.00 0.00 12 GLN A N 2
ATOM 1207 C CA . GLN A 1 12 ? -15.375 19.843 -15.370 1.00 0.00 12 GLN A CA 2
ATOM 1208 C C . GLN A 1 12 ? -16.851 19.729 -14.996 1.00 0.00 12 GLN A C 2
ATOM 1209 O O . GLN A 1 12 ? -17.737 20.081 -15.778 1.00 0.00 12 GLN A O 2
ATOM 1223 N N . GLY A 1 13 ? -17.101 19.225 -13.796 1.00 0.00 13 GLY A N 2
ATOM 1224 C CA . GLY A 1 13 ? -18.453 19.102 -13.301 1.00 0.00 13 GLY A CA 2
ATOM 1225 C C . GLY A 1 13 ? -18.968 20.404 -12.725 1.00 0.00 13 GLY A C 2
ATOM 1226 O O . GLY A 1 13 ? -20.124 20.764 -12.943 1.00 0.00 13 GLY A O 2
ATOM 1230 N N . LEU A 1 14 ? -18.099 21.111 -11.999 1.00 0.00 14 LEU A N 2
ATOM 1231 C CA . LEU A 1 14 ? -18.450 22.390 -11.385 1.00 0.00 14 LEU A CA 2
ATOM 1232 C C . LEU A 1 14 ? -19.690 22.250 -10.509 1.00 0.00 14 LEU A C 2
ATOM 1233 O O . LEU A 1 14 ? -20.713 22.888 -10.754 1.00 0.00 14 LEU A O 2
ATOM 1249 N N . LYS A 1 15 ? -19.589 21.419 -9.483 1.00 0.00 15 LYS A N 2
ATOM 1250 C CA . LYS A 1 15 ? -20.706 21.165 -8.579 1.00 0.00 15 LYS A CA 2
ATOM 1251 C C . LYS A 1 15 ? -21.080 22.429 -7.818 1.00 0.00 15 LYS A C 2
ATOM 1252 O O . LYS A 1 15 ? -22.234 22.629 -7.446 1.00 0.00 15 LYS A O 2
ATOM 1271 N N . SER A 1 16 ? -20.094 23.285 -7.606 1.00 0.00 16 SER A N 2
ATOM 1272 C CA . SER A 1 16 ? -20.307 24.553 -6.932 1.00 0.00 16 SER A CA 2
ATOM 1273 C C . SER A 1 16 ? -21.114 25.504 -7.814 1.00 0.00 16 SER A C 2
ATOM 1274 O O . SER A 1 16 ? -21.729 26.455 -7.329 1.00 0.00 16 SER A O 2
ATOM 1282 N N . LEU A 1 17 ? -21.113 25.230 -9.112 1.00 0.00 17 LEU A N 2
ATOM 1283 C CA . LEU A 1 17 ? -21.866 26.035 -10.063 1.00 0.00 17 LEU A CA 2
ATOM 1284 C C . LEU A 1 17 ? -23.193 25.359 -10.370 1.00 0.00 17 LEU A C 2
ATOM 1285 O O . LEU A 1 17 ? -24.216 26.012 -10.580 1.00 0.00 17 LEU A O 2
ATOM 1301 N N . ARG A 1 18 ? -23.157 24.045 -10.377 1.00 0.00 18 ARG A N 2
ATOM 1302 C CA . ARG A 1 18 ? -24.328 23.232 -10.653 1.00 0.00 18 ARG A CA 2
ATOM 1303 C C . ARG A 1 18 ? -24.851 22.611 -9.363 1.00 0.00 18 ARG A C 2
ATOM 1304 O O . ARG A 1 18 ? -24.510 21.476 -9.021 1.00 0.00 18 ARG A O 2
ATOM 1325 N N . LYS A 1 19 ? -25.714 23.355 -8.674 1.00 0.00 19 LYS A N 2
ATOM 1326 C CA . LYS A 1 19 ? -26.189 22.983 -7.340 1.00 0.00 19 LYS A CA 2
ATOM 1327 C C . LYS A 1 19 ? -27.237 21.869 -7.395 1.00 0.00 19 LYS A C 2
ATOM 1328 O O . LYS A 1 19 ? -27.993 21.669 -6.447 1.00 0.00 19 LYS A O 2
ATOM 1347 N N . SER A 1 20 ? -27.280 21.159 -8.507 1.00 0.00 20 SER A N 2
ATOM 1348 C CA . SER A 1 20 ? -28.126 19.977 -8.630 1.00 0.00 20 SER A CA 2
ATOM 1349 C C . SER A 1 20 ? -27.251 18.725 -8.538 1.00 0.00 20 SER A C 2
ATOM 1350 O O . SER A 1 20 ? -27.749 17.619 -8.331 1.00 0.00 20 SER A O 2
ATOM 1358 N N . HIS A 1 21 ? -25.931 18.900 -8.698 1.00 0.00 21 HIS A N 2
ATOM 1359 C CA . HIS A 1 21 ? -25.000 17.783 -8.601 1.00 0.00 21 HIS A CA 2
ATOM 1360 C C . HIS A 1 21 ? -24.248 17.827 -7.276 1.00 0.00 21 HIS A C 2
ATOM 1361 O O . HIS A 1 21 ? -23.339 17.027 -7.043 1.00 0.00 21 HIS A O 2
ATOM 1376 N N . THR A 1 22 ? -24.629 18.762 -6.410 1.00 0.00 22 THR A N 2
ATOM 1377 C CA . THR A 1 22 ? -23.988 18.913 -5.090 1.00 0.00 22 THR A CA 2
ATOM 1378 C C . THR A 1 22 ? -24.192 17.708 -4.141 1.00 0.00 22 THR A C 2
ATOM 1379 O O . THR A 1 22 ? -23.908 17.812 -2.949 1.00 0.00 22 THR A O 2
ATOM 1390 N N . SER A 1 23 ? -24.667 16.569 -4.646 1.00 0.00 23 SER A N 2
ATOM 1391 C CA . SER A 1 23 ? -24.854 15.396 -3.817 1.00 0.00 23 SER A CA 2
ATOM 1392 C C . SER A 1 23 ? -23.667 14.451 -3.980 1.00 0.00 23 SER A C 2
ATOM 1393 O O . SER A 1 23 ? -23.526 13.466 -3.249 1.00 0.00 23 SER A O 2
ATOM 1401 N N . LEU A 1 24 ? -22.802 14.777 -4.935 1.00 0.00 24 LEU A N 2
ATOM 1402 C CA . LEU A 1 24 ? -21.607 13.989 -5.199 1.00 0.00 24 LEU A CA 2
ATOM 1403 C C . LEU A 1 24 ? -20.494 14.371 -4.228 1.00 0.00 24 LEU A C 2
ATOM 1404 O O . LEU A 1 24 ? -19.464 14.924 -4.624 1.00 0.00 24 LEU A O 2
ATOM 1420 N N . GLU A 1 25 ? -20.725 14.086 -2.957 1.00 0.00 25 GLU A N 2
ATOM 1421 C CA . GLU A 1 25 ? -19.766 14.377 -1.910 1.00 0.00 25 GLU A CA 2
ATOM 1422 C C . GLU A 1 25 ? -19.768 13.239 -0.895 1.00 0.00 25 GLU A C 2
ATOM 1423 O O . GLU A 1 25 ? -20.692 13.108 -0.091 1.00 0.00 25 GLU A O 2
ATOM 1435 N N . ASP A 1 26 ? -18.741 12.409 -0.960 1.00 0.00 26 ASP A N 2
ATOM 1436 C CA . ASP A 1 26 ? -18.643 11.224 -0.115 1.00 0.00 26 ASP A CA 2
ATOM 1437 C C . ASP A 1 26 ? -17.225 11.088 0.421 1.00 0.00 26 ASP A C 2
ATOM 1438 O O . ASP A 1 26 ? -16.378 11.936 0.155 1.00 0.00 26 ASP A O 2
ATOM 1447 N N . ASP A 1 27 ? -16.951 10.030 1.167 1.00 0.00 27 ASP A N 2
ATOM 1448 C CA . ASP A 1 27 ? -15.591 9.781 1.631 1.00 0.00 27 ASP A CA 2
ATOM 1449 C C . ASP A 1 27 ? -14.717 9.310 0.479 1.00 0.00 27 ASP A C 2
ATOM 1450 O O . ASP A 1 27 ? -13.490 9.315 0.556 1.00 0.00 27 ASP A O 2
ATOM 1459 N N . ASP A 1 28 ? -15.376 8.941 -0.601 1.00 0.00 28 ASP A N 2
ATOM 1460 C CA . ASP A 1 28 ? -14.703 8.441 -1.800 1.00 0.00 28 ASP A CA 2
ATOM 1461 C C . ASP A 1 28 ? -13.811 9.502 -2.420 1.00 0.00 28 ASP A C 2
ATOM 1462 O O . ASP A 1 28 ? -12.754 9.199 -2.974 1.00 0.00 28 ASP A O 2
ATOM 1471 N N . ASP A 1 29 ? -14.228 10.747 -2.304 1.00 0.00 29 ASP A N 2
ATOM 1472 C CA . ASP A 1 29 ? -13.471 11.856 -2.874 1.00 0.00 29 ASP A CA 2
ATOM 1473 C C . ASP A 1 29 ? -12.579 12.501 -1.821 1.00 0.00 29 ASP A C 2
ATOM 1474 O O . ASP A 1 29 ? -12.039 13.584 -2.032 1.00 0.00 29 ASP A O 2
ATOM 1483 N N . GLY A 1 30 ? -12.417 11.819 -0.690 1.00 0.00 30 GLY A N 2
ATOM 1484 C CA . GLY A 1 30 ? -11.495 12.284 0.331 1.00 0.00 30 GLY A CA 2
ATOM 1485 C C . GLY A 1 30 ? -10.057 12.092 -0.101 1.00 0.00 30 GLY A C 2
ATOM 1486 O O . GLY A 1 30 ? -9.159 12.819 0.321 1.00 0.00 30 GLY A O 2
ATOM 1490 N N . SER A 1 31 ? -9.850 11.116 -0.970 1.00 0.00 31 SER A N 2
ATOM 1491 C CA . SER A 1 31 ? -8.540 10.846 -1.540 1.00 0.00 31 SER A CA 2
ATOM 1492 C C . SER A 1 31 ? -8.379 11.632 -2.844 1.00 0.00 31 SER A C 2
ATOM 1493 O O . SER A 1 31 ? -7.622 11.237 -3.732 1.00 0.00 31 SER A O 2
ATOM 1501 N N . ARG A 1 32 ? -9.128 12.739 -2.933 1.00 0.00 32 ARG A N 2
ATOM 1502 C CA . ARG A 1 32 ? -9.191 13.589 -4.127 1.00 0.00 32 ARG A CA 2
ATOM 1503 C C . ARG A 1 32 ? -7.820 13.780 -4.778 1.00 0.00 32 ARG A C 2
ATOM 1504 O O . ARG A 1 32 ? -6.984 14.538 -4.283 1.00 0.00 32 ARG A O 2
ATOM 1525 N N . GLY A 1 33 ? -7.602 13.089 -5.889 1.00 0.00 33 GLY A N 2
ATOM 1526 C CA . GLY A 1 33 ? -6.338 13.170 -6.584 1.00 0.00 33 GLY A CA 2
ATOM 1527 C C . GLY A 1 33 ? -5.886 11.817 -7.088 1.00 0.00 33 GLY A C 2
ATOM 1528 O O . GLY A 1 33 ? -4.693 11.594 -7.299 1.00 0.00 33 GLY A O 2
ATOM 1532 N N . GLY A 1 34 ? -6.839 10.908 -7.272 1.00 0.00 34 GLY A N 2
ATOM 1533 C CA . GLY A 1 34 ? -6.529 9.575 -7.752 1.00 0.00 34 GLY A CA 2
ATOM 1534 C C . GLY A 1 34 ? -5.962 8.689 -6.661 1.00 0.00 34 GLY A C 2
ATOM 1535 O O . GLY A 1 34 ? -6.572 7.691 -6.282 1.00 0.00 34 GLY A O 2
ATOM 1539 N N . ASP A 1 35 ? -4.797 9.065 -6.148 1.00 0.00 35 ASP A N 2
ATOM 1540 C CA . ASP A 1 35 ? -4.121 8.288 -5.118 1.00 0.00 35 ASP A CA 2
ATOM 1541 C C . ASP A 1 35 ? -3.631 9.201 -4.001 1.00 0.00 35 ASP A C 2
ATOM 1542 O O . ASP A 1 35 ? -2.678 8.872 -3.294 1.00 0.00 35 ASP A O 2
ATOM 1551 N N . CYS A 1 36 ? -4.291 10.342 -3.837 1.00 0.00 36 CYS A N 2
ATOM 1552 C CA . CYS A 1 36 ? -3.832 11.347 -2.872 1.00 0.00 36 CYS A CA 2
ATOM 1553 C C . CYS A 1 36 ? -4.141 10.901 -1.448 1.00 0.00 36 CYS A C 2
ATOM 1554 O O . CYS A 1 36 ? -5.306 10.764 -1.070 1.00 0.00 36 CYS A O 2
ATOM 1562 N N . GLU A 1 37 ? -3.080 10.664 -0.678 1.00 0.00 37 GLU A N 2
ATOM 1563 C CA . GLU A 1 37 ? -3.189 10.168 0.693 1.00 0.00 37 GLU A CA 2
ATOM 1564 C C . GLU A 1 37 ? -3.888 8.823 0.660 1.00 0.00 37 GLU A C 2
ATOM 1565 O O . GLU A 1 37 ? -4.896 8.587 1.328 1.00 0.00 37 GLU A O 2
ATOM 1577 N N . GLY A 1 38 ? -3.331 7.942 -0.138 1.00 0.00 38 GLY A N 2
ATOM 1578 C CA . GLY A 1 38 ? -3.947 6.688 -0.392 1.00 0.00 38 GLY A CA 2
ATOM 1579 C C . GLY A 1 38 ? -2.922 5.666 -0.783 1.00 0.00 38 GLY A C 2
ATOM 1580 O O . GLY A 1 38 ? -2.600 4.771 -0.012 1.00 0.00 38 GLY A O 2
ATOM 1584 N N . CYS A 1 39 ? -2.346 5.862 -1.951 1.00 0.00 39 CYS A N 2
ATOM 1585 C CA . CYS A 1 39 ? -1.444 4.913 -2.531 1.00 0.00 39 CYS A CA 2
ATOM 1586 C C . CYS A 1 39 ? -0.175 5.640 -2.961 1.00 0.00 39 CYS A C 2
ATOM 1587 O O . CYS A 1 39 ? -0.241 6.728 -3.535 1.00 0.00 39 CYS A O 2
ATOM 1594 N N . SER A 1 40 ? 0.962 5.055 -2.608 1.00 0.00 40 SER A N 2
ATOM 1595 C CA . SER A 1 40 ? 2.272 5.454 -3.100 1.00 0.00 40 SER A CA 2
ATOM 1596 C C . SER A 1 40 ? 2.831 6.608 -2.284 1.00 0.00 40 SER A C 2
ATOM 1597 O O . SER A 1 40 ? 3.866 6.470 -1.628 1.00 0.00 40 SER A O 2
ATOM 1605 N N . GLY A 1 41 ? 2.139 7.734 -2.309 1.00 0.00 41 GLY A N 2
ATOM 1606 C CA . GLY A 1 41 ? 2.534 8.855 -1.437 1.00 0.00 41 GLY A CA 2
ATOM 1607 C C . GLY A 1 41 ? 2.367 8.535 0.042 1.00 0.00 41 GLY A C 2
ATOM 1608 O O . GLY A 1 41 ? 2.910 9.234 0.895 1.00 0.00 41 GLY A O 2
ATOM 1612 N N . THR A 1 42 ? 1.621 7.481 0.353 1.00 0.00 42 THR A N 2
ATOM 1613 C CA . THR A 1 42 ? 1.387 7.102 1.732 1.00 0.00 42 THR A CA 2
ATOM 1614 C C . THR A 1 42 ? 2.317 5.970 2.133 1.00 0.00 42 THR A C 2
ATOM 1615 O O . THR A 1 42 ? 2.522 5.024 1.372 1.00 0.00 42 THR A O 2
ATOM 1626 N N . ALA A 1 43 ? 2.889 6.084 3.317 1.00 0.00 43 ALA A N 2
ATOM 1627 C CA . ALA A 1 43 ? 3.833 5.104 3.812 1.00 0.00 43 ALA A CA 2
ATOM 1628 C C . ALA A 1 43 ? 3.193 4.189 4.834 1.00 0.00 43 ALA A C 2
ATOM 1629 O O . ALA A 1 43 ? 2.629 4.630 5.836 1.00 0.00 43 ALA A O 2
ATOM 1636 N N . CYS A 1 44 ? 3.280 2.911 4.554 1.00 0.00 44 CYS A N 2
ATOM 1637 C CA . CYS A 1 44 ? 2.816 1.883 5.455 1.00 0.00 44 CYS A CA 2
ATOM 1638 C C . CYS A 1 44 ? 3.944 0.910 5.729 1.00 0.00 44 CYS A C 2
ATOM 1639 O O . CYS A 1 44 ? 4.561 0.372 4.807 1.00 0.00 44 CYS A O 2
ATOM 1646 N N . SER A 1 45 ? 4.220 0.698 7.003 1.00 0.00 45 SER A N 2
ATOM 1647 C CA . SER A 1 45 ? 5.254 -0.230 7.404 1.00 0.00 45 SER A CA 2
ATOM 1648 C C . SER A 1 45 ? 4.666 -1.620 7.474 1.00 0.00 45 SER A C 2
ATOM 1649 O O . SER A 1 45 ? 5.377 -2.622 7.398 1.00 0.00 45 SER A O 2
ATOM 1657 N N . SER A 1 46 ? 3.353 -1.673 7.629 1.00 0.00 46 SER A N 2
ATOM 1658 C CA . SER A 1 46 ? 2.656 -2.932 7.573 1.00 0.00 46 SER A CA 2
ATOM 1659 C C . SER A 1 46 ? 1.747 -2.957 6.348 1.00 0.00 46 SER A C 2
ATOM 1660 O O . SER A 1 46 ? 1.088 -1.968 6.039 1.00 0.00 46 SER A O 2
ATOM 1668 N N . ASP A 1 47 ? 1.684 -4.111 5.702 1.00 0.00 47 ASP A N 2
ATOM 1669 C CA . ASP A 1 47 ? 0.818 -4.341 4.544 1.00 0.00 47 ASP A CA 2
ATOM 1670 C C . ASP A 1 47 ? -0.659 -4.178 4.863 1.00 0.00 47 ASP A C 2
ATOM 1671 O O . ASP A 1 47 ? -1.406 -3.639 4.044 1.00 0.00 47 ASP A O 2
ATOM 1680 N N . ALA A 1 48 ? -1.088 -4.648 6.037 1.00 0.00 48 ALA A N 2
ATOM 1681 C CA . ALA A 1 48 ? -2.489 -4.697 6.366 1.00 0.00 48 ALA A CA 2
ATOM 1682 C C . ALA A 1 48 ? -3.139 -3.322 6.304 1.00 0.00 48 ALA A C 2
ATOM 1683 O O . ALA A 1 48 ? -4.291 -3.197 5.915 1.00 0.00 48 ALA A O 2
ATOM 1690 N N . GLN A 1 49 ? -2.387 -2.290 6.654 1.00 0.00 49 GLN A N 2
ATOM 1691 C CA . GLN A 1 49 ? -2.931 -0.942 6.712 1.00 0.00 49 GLN A CA 2
ATOM 1692 C C . GLN A 1 49 ? -3.053 -0.334 5.314 1.00 0.00 49 GLN A C 2
ATOM 1693 O O . GLN A 1 49 ? -3.803 0.616 5.115 1.00 0.00 49 GLN A O 2
ATOM 1707 N N . CYS A 1 50 ? -2.347 -0.902 4.337 1.00 0.00 50 CYS A N 2
ATOM 1708 C CA . CYS A 1 50 ? -2.458 -0.428 2.958 1.00 0.00 50 CYS A CA 2
ATOM 1709 C C . CYS A 1 50 ? -3.526 -1.231 2.263 1.00 0.00 50 CYS A C 2
ATOM 1710 O O . CYS A 1 50 ? -4.386 -0.692 1.564 1.00 0.00 50 CYS A O 2
ATOM 1717 N N . ARG A 1 51 ? -3.441 -2.537 2.450 1.00 0.00 51 ARG A N 2
ATOM 1718 C CA . ARG A 1 51 ? -4.485 -3.442 2.043 1.00 0.00 51 ARG A CA 2
ATOM 1719 C C . ARG A 1 51 ? -5.849 -2.960 2.560 1.00 0.00 51 ARG A C 2
ATOM 1720 O O . ARG A 1 51 ? -6.810 -2.870 1.798 1.00 0.00 51 ARG A O 2
ATOM 1741 N N . ALA A 1 52 ? -5.921 -2.625 3.845 1.00 0.00 52 ALA A N 2
ATOM 1742 C CA . ALA A 1 52 ? -7.161 -2.130 4.440 1.00 0.00 52 ALA A CA 2
ATOM 1743 C C . ALA A 1 52 ? -7.463 -0.712 3.977 1.00 0.00 52 ALA A C 2
ATOM 1744 O O . ALA A 1 52 ? -8.616 -0.280 3.986 1.00 0.00 52 ALA A O 2
ATOM 1751 N N . ARG A 1 53 ? -6.426 0.020 3.584 1.00 0.00 53 ARG A N 2
ATOM 1752 C CA . ARG A 1 53 ? -6.616 1.354 3.025 1.00 0.00 53 ARG A CA 2
ATOM 1753 C C . ARG A 1 53 ? -7.232 1.255 1.631 1.00 0.00 53 ARG A C 2
ATOM 1754 O O . ARG A 1 53 ? -7.789 2.219 1.109 1.00 0.00 53 ARG A O 2
ATOM 1775 N N . GLY A 1 54 ? -7.143 0.071 1.042 1.00 0.00 54 GLY A N 2
ATOM 1776 C CA . GLY A 1 54 ? -7.801 -0.175 -0.221 1.00 0.00 54 GLY A CA 2
ATOM 1777 C C . GLY A 1 54 ? -6.845 -0.188 -1.390 1.00 0.00 54 GLY A C 2
ATOM 1778 O O . GLY A 1 54 ? -7.257 -0.435 -2.524 1.00 0.00 54 GLY A O 2
ATOM 1782 N N . CYS A 1 55 ? -5.575 0.100 -1.136 1.00 0.00 55 CYS A N 2
ATOM 1783 C CA . CYS A 1 55 ? -4.586 0.066 -2.213 1.00 0.00 55 CYS A CA 2
ATOM 1784 C C . CYS A 1 55 ? -4.249 -1.381 -2.640 1.00 0.00 55 CYS A C 2
ATOM 1785 O O . CYS A 1 55 ? -4.811 -1.845 -3.632 1.00 0.00 55 CYS A O 2
ATOM 1792 N N . ASP A 1 56 ? -3.393 -2.118 -1.909 1.00 0.00 56 ASP A N 2
ATOM 1793 C CA . ASP A 1 56 ? -3.065 -3.497 -2.275 1.00 0.00 56 ASP A CA 2
ATOM 1794 C C . ASP A 1 56 ? -2.062 -4.054 -1.285 1.00 0.00 56 ASP A C 2
ATOM 1795 O O . ASP A 1 56 ? -2.328 -5.050 -0.612 1.00 0.00 56 ASP A O 2
ATOM 1804 N N . GLY A 1 57 ? -0.916 -3.394 -1.178 1.00 0.00 57 GLY A N 2
ATOM 1805 C CA . GLY A 1 57 ? 0.111 -3.873 -0.309 1.00 0.00 57 GLY A CA 2
ATOM 1806 C C . GLY A 1 57 ? 1.151 -2.826 -0.049 1.00 0.00 57 GLY A C 2
ATOM 1807 O O . GLY A 1 57 ? 1.136 -1.749 -0.645 1.00 0.00 57 GLY A O 2
ATOM 1811 N N . CYS A 1 58 ? 2.052 -3.151 0.831 1.00 0.00 58 CYS A N 2
ATOM 1812 C CA . CYS A 1 58 ? 3.123 -2.256 1.194 1.00 0.00 58 CYS A CA 2
ATOM 1813 C C . CYS A 1 58 ? 4.447 -2.796 0.683 1.00 0.00 58 CYS A C 2
ATOM 1814 O O . CYS A 1 58 ? 4.834 -3.923 0.997 1.00 0.00 58 CYS A O 2
ATOM 1821 N N . SER A 1 59 ? 5.143 -1.999 -0.110 1.00 0.00 59 SER A N 2
ATOM 1822 C CA . SER A 1 59 ? 6.322 -2.500 -0.801 1.00 0.00 59 SER A CA 2
ATOM 1823 C C . SER A 1 59 ? 7.591 -2.220 -0.013 1.00 0.00 59 SER A C 2
ATOM 1824 O O . SER A 1 59 ? 7.538 -1.558 1.018 1.00 0.00 59 SER A O 2
ATOM 1832 N N . THR A 1 60 ? 8.720 -2.726 -0.501 1.00 0.00 60 THR A N 2
ATOM 1833 C CA . THR A 1 60 ? 10.031 -2.478 0.123 1.00 0.00 60 THR A CA 2
ATOM 1834 C C . THR A 1 60 ? 10.229 -1.016 0.591 1.00 0.00 60 THR A C 2
ATOM 1835 O O . THR A 1 60 ? 10.853 -0.776 1.626 1.00 0.00 60 THR A O 2
ATOM 1846 N N . SER A 1 61 ? 9.673 -0.046 -0.138 1.00 0.00 61 SER A N 2
ATOM 1847 C CA . SER A 1 61 ? 9.873 1.358 0.180 1.00 0.00 61 SER A CA 2
ATOM 1848 C C . SER A 1 61 ? 8.953 1.822 1.309 1.00 0.00 61 SER A C 2
ATOM 1849 O O . SER A 1 61 ? 8.986 2.986 1.708 1.00 0.00 61 SER A O 2
ATOM 1857 N N . GLY A 1 62 ? 8.144 0.900 1.823 1.00 0.00 62 GLY A N 2
ATOM 1858 C CA . GLY A 1 62 ? 7.203 1.233 2.867 1.00 0.00 62 GLY A CA 2
ATOM 1859 C C . GLY A 1 62 ? 6.125 2.171 2.380 1.00 0.00 62 GLY A C 2
ATOM 1860 O O . GLY A 1 62 ? 5.704 3.059 3.105 1.00 0.00 62 GLY A O 2
ATOM 1864 N N . VAL A 1 63 ? 5.685 1.967 1.146 1.00 0.00 63 VAL A N 2
ATOM 1865 C CA . VAL A 1 63 ? 4.674 2.820 0.527 1.00 0.00 63 VAL A CA 2
ATOM 1866 C C . VAL A 1 63 ? 3.401 2.010 0.270 1.00 0.00 63 VAL A C 2
ATOM 1867 O O . VAL A 1 63 ? 3.439 0.779 0.319 1.00 0.00 63 VAL A O 2
ATOM 1880 N N . CYS A 1 64 ? 2.290 2.683 -0.031 1.00 0.00 64 CYS A N 2
ATOM 1881 C CA . CYS A 1 64 ? 1.001 1.992 -0.149 1.00 0.00 64 CYS A CA 2
ATOM 1882 C C . CYS A 1 64 ? 0.686 1.804 -1.617 1.00 0.00 64 CYS A C 2
ATOM 1883 O O . CYS A 1 64 ? 0.251 2.722 -2.269 1.00 0.00 64 CYS A O 2
ATOM 1890 N N . VAL A 1 65 ? 0.837 0.613 -2.135 1.00 0.00 65 VAL A N 2
ATOM 1891 C CA . VAL A 1 65 ? 0.832 0.446 -3.584 1.00 0.00 65 VAL A CA 2
ATOM 1892 C C . VAL A 1 65 ? 0.331 -0.910 -4.000 1.00 0.00 65 VAL A C 2
ATOM 1893 O O . VAL A 1 65 ? -0.033 -1.736 -3.168 1.00 0.00 65 VAL A O 2
ATOM 1906 N N . LEU A 1 66 ? 0.304 -1.127 -5.304 1.00 0.00 66 LEU A N 2
ATOM 1907 C CA . LEU A 1 66 ? 0.273 -2.475 -5.822 1.00 0.00 66 LEU A CA 2
ATOM 1908 C C . LEU A 1 66 ? 1.659 -3.074 -5.592 1.00 0.00 66 LEU A C 2
ATOM 1909 O O . LEU A 1 66 ? 2.534 -2.987 -6.458 1.00 0.00 66 LEU A O 2
ATOM 1925 N N . SER A 1 67 ? 1.857 -3.646 -4.407 1.00 0.00 67 SER A N 2
ATOM 1926 C CA . SER A 1 67 ? 3.167 -4.158 -3.992 1.00 0.00 67 SER A CA 2
ATOM 1927 C C . SER A 1 67 ? 3.751 -5.123 -5.044 1.00 0.00 67 SER A C 2
ATOM 1928 O O . SER A 1 67 ? 3.013 -5.940 -5.599 1.00 0.00 67 SER A O 2
ATOM 1936 N N . SER A 1 68 ? 5.060 -5.041 -5.329 1.00 0.00 68 SER A N 2
ATOM 1937 C CA . SER A 1 68 ? 5.656 -5.895 -6.336 1.00 0.00 68 SER A CA 2
ATOM 1938 C C . SER A 1 68 ? 6.927 -6.516 -5.781 1.00 0.00 68 SER A C 2
ATOM 1939 O O . SER A 1 68 ? 7.928 -5.828 -5.579 1.00 0.00 68 SER A O 2
ATOM 1947 N N . LEU A 1 69 ? 6.872 -7.808 -5.509 1.00 0.00 69 LEU A N 2
ATOM 1948 C CA . LEU A 1 69 ? 8.005 -8.515 -4.933 1.00 0.00 69 LEU A CA 2
ATOM 1949 C C . LEU A 1 69 ? 7.843 -10.010 -5.157 1.00 0.00 69 LEU A C 2
ATOM 1950 O O . LEU A 1 69 ? 8.742 -10.681 -5.664 1.00 0.00 69 LEU A O 2
ATOM 1966 N N . HIS A 1 70 ? 6.681 -10.524 -4.793 1.00 0.00 70 HIS A N 2
ATOM 1967 C CA . HIS A 1 70 ? 6.372 -11.926 -5.004 1.00 0.00 70 HIS A CA 2
ATOM 1968 C C . HIS A 1 70 ? 5.122 -12.059 -5.859 1.00 0.00 70 HIS A C 2
ATOM 1969 O O . HIS A 1 70 ? 4.020 -11.716 -5.434 1.00 0.00 70 HIS A O 2
ATOM 1984 N N . HIS A 1 71 ? 5.304 -12.533 -7.076 1.00 0.00 71 HIS A N 2
ATOM 1985 C CA . HIS A 1 71 ? 4.195 -12.686 -7.999 1.00 0.00 71 HIS A CA 2
ATOM 1986 C C . HIS A 1 71 ? 3.522 -14.025 -7.753 1.00 0.00 71 HIS A C 2
ATOM 1987 O O . HIS A 1 71 ? 4.116 -15.073 -8.004 1.00 0.00 71 HIS A O 2
ATOM 2002 N N . HIS A 1 72 ? 2.290 -13.998 -7.258 1.00 0.00 72 HIS A N 2
ATOM 2003 C CA . HIS A 1 72 ? 1.576 -15.235 -6.937 1.00 0.00 72 HIS A CA 2
ATOM 2004 C C . HIS A 1 72 ? 1.005 -15.891 -8.193 1.00 0.00 72 HIS A C 2
ATOM 2005 O O . HIS A 1 72 ? -0.126 -16.370 -8.203 1.00 0.00 72 HIS A O 2
ATOM 2020 N N . HIS A 1 73 ? 1.819 -15.935 -9.238 1.00 0.00 73 HIS A N 2
ATOM 2021 C CA . HIS A 1 73 ? 1.428 -16.520 -10.511 1.00 0.00 73 HIS A CA 2
ATOM 2022 C C . HIS A 1 73 ? 1.425 -18.043 -10.413 1.00 0.00 73 HIS A C 2
ATOM 2023 O O . HIS A 1 73 ? 2.458 -18.689 -10.589 1.00 0.00 73 HIS A O 2
ATOM 2038 N N . HIS A 1 74 ? 0.268 -18.611 -10.114 1.00 0.00 74 HIS A N 2
ATOM 2039 C CA . HIS A 1 74 ? 0.153 -20.055 -9.949 1.00 0.00 74 HIS A CA 2
ATOM 2040 C C . HIS A 1 74 ? -0.864 -20.634 -10.923 1.00 0.00 74 HIS A C 2
ATOM 2041 O O . HIS A 1 74 ? -1.158 -21.828 -10.898 1.00 0.00 74 HIS A O 2
ATOM 2056 N N . HIS A 1 75 ? -1.399 -19.783 -11.785 1.00 0.00 75 HIS A N 2
ATOM 2057 C CA . HIS A 1 75 ? -2.355 -20.221 -12.789 1.00 0.00 75 HIS A CA 2
ATOM 2058 C C . HIS A 1 75 ? -1.832 -19.906 -14.181 1.00 0.00 75 HIS A C 2
ATOM 2059 O O . HIS A 1 75 ? -2.256 -18.893 -14.765 1.00 0.00 75 HIS A O 2
ATOM 2075 N N . MET A 1 1 ? -18.054 7.828 9.764 1.00 0.00 1 MET A N 3
ATOM 2076 C CA . MET A 1 1 ? -17.985 6.449 10.308 1.00 0.00 1 MET A CA 3
ATOM 2077 C C . MET A 1 1 ? -17.637 5.464 9.196 1.00 0.00 1 MET A C 3
ATOM 2078 O O . MET A 1 1 ? -17.182 5.877 8.129 1.00 0.00 1 MET A O 3
ATOM 2094 N N . CYS A 1 2 ? -17.820 4.167 9.466 1.00 0.00 2 CYS A N 3
ATOM 2095 C CA . CYS A 1 2 ? -17.577 3.106 8.482 1.00 0.00 2 CYS A CA 3
ATOM 2096 C C . CYS A 1 2 ? -16.109 3.094 8.041 1.00 0.00 2 CYS A C 3
ATOM 2097 O O . CYS A 1 2 ? -15.786 2.714 6.912 1.00 0.00 2 CYS A O 3
ATOM 2105 N N . GLU A 1 3 ? -15.230 3.498 8.957 1.00 0.00 3 GLU A N 3
ATOM 2106 C CA . GLU A 1 3 ? -13.798 3.609 8.684 1.00 0.00 3 GLU A CA 3
ATOM 2107 C C . GLU A 1 3 ? -13.542 4.429 7.423 1.00 0.00 3 GLU A C 3
ATOM 2108 O O . GLU A 1 3 ? -12.762 4.040 6.555 1.00 0.00 3 GLU A O 3
ATOM 2120 N N . PHE A 1 4 ? -14.204 5.569 7.346 1.00 0.00 4 PHE A N 3
ATOM 2121 C CA . PHE A 1 4 ? -14.054 6.483 6.218 1.00 0.00 4 PHE A CA 3
ATOM 2122 C C . PHE A 1 4 ? -13.882 7.887 6.776 1.00 0.00 4 PHE A C 3
ATOM 2123 O O . PHE A 1 4 ? -14.459 8.861 6.297 1.00 0.00 4 PHE A O 3
ATOM 2140 N N . ILE A 1 5 ? -13.090 7.951 7.833 1.00 0.00 5 ILE A N 3
ATOM 2141 C CA . ILE A 1 5 ? -12.835 9.203 8.550 1.00 0.00 5 ILE A CA 3
ATOM 2142 C C . ILE A 1 5 ? -11.365 9.330 8.959 1.00 0.00 5 ILE A C 3
ATOM 2143 O O . ILE A 1 5 ? -10.645 10.155 8.392 1.00 0.00 5 ILE A O 3
ATOM 2159 N N . GLU A 1 6 ? -10.924 8.529 9.928 1.00 0.00 6 GLU A N 3
ATOM 2160 C CA . GLU A 1 6 ? -9.532 8.575 10.416 1.00 0.00 6 GLU A CA 3
ATOM 2161 C C . GLU A 1 6 ? -9.251 9.921 11.075 1.00 0.00 6 GLU A C 3
ATOM 2162 O O . GLU A 1 6 ? -8.115 10.400 11.100 1.00 0.00 6 GLU A O 3
ATOM 2174 N N . ASP A 1 7 ? -10.303 10.529 11.594 1.00 0.00 7 ASP A N 3
ATOM 2175 C CA . ASP A 1 7 ? -10.190 11.810 12.272 1.00 0.00 7 ASP A CA 3
ATOM 2176 C C . ASP A 1 7 ? -10.675 11.683 13.709 1.00 0.00 7 ASP A C 3
ATOM 2177 O O . ASP A 1 7 ? -10.446 12.558 14.541 1.00 0.00 7 ASP A O 3
ATOM 2186 N N . SER A 1 8 ? -11.301 10.547 14.009 1.00 0.00 8 SER A N 3
ATOM 2187 C CA . SER A 1 8 ? -11.928 10.325 15.309 1.00 0.00 8 SER A CA 3
ATOM 2188 C C . SER A 1 8 ? -10.887 10.123 16.411 1.00 0.00 8 SER A C 3
ATOM 2189 O O . SER A 1 8 ? -11.229 10.002 17.590 1.00 0.00 8 SER A O 3
ATOM 2197 N N . GLU A 1 9 ? -9.619 10.094 16.022 1.00 0.00 9 GLU A N 3
ATOM 2198 C CA . GLU A 1 9 ? -8.529 9.883 16.964 1.00 0.00 9 GLU A CA 3
ATOM 2199 C C . GLU A 1 9 ? -8.239 11.151 17.761 1.00 0.00 9 GLU A C 3
ATOM 2200 O O . GLU A 1 9 ? -7.548 11.108 18.780 1.00 0.00 9 GLU A O 3
ATOM 2212 N N . ASP A 1 10 ? -8.758 12.278 17.289 1.00 0.00 10 ASP A N 3
ATOM 2213 C CA . ASP A 1 10 ? -8.552 13.545 17.974 1.00 0.00 10 ASP A CA 3
ATOM 2214 C C . ASP A 1 10 ? -9.581 13.718 19.079 1.00 0.00 10 ASP A C 3
ATOM 2215 O O . ASP A 1 10 ? -10.696 14.192 18.849 1.00 0.00 10 ASP A O 3
ATOM 2224 N N . ILE A 1 11 ? -9.202 13.314 20.278 1.00 0.00 11 ILE A N 3
ATOM 2225 C CA . ILE A 1 11 ? -10.081 13.392 21.431 1.00 0.00 11 ILE A CA 3
ATOM 2226 C C . ILE A 1 11 ? -10.044 14.796 22.023 1.00 0.00 11 ILE A C 3
ATOM 2227 O O . ILE A 1 11 ? -11.003 15.248 22.646 1.00 0.00 11 ILE A O 3
ATOM 2243 N N . GLN A 1 12 ? -8.937 15.494 21.793 1.00 0.00 12 GLN A N 3
ATOM 2244 C CA . GLN A 1 12 ? -8.735 16.820 22.367 1.00 0.00 12 GLN A CA 3
ATOM 2245 C C . GLN A 1 12 ? -9.660 17.846 21.722 1.00 0.00 12 GLN A C 3
ATOM 2246 O O . GLN A 1 12 ? -10.139 18.766 22.386 1.00 0.00 12 GLN A O 3
ATOM 2260 N N . GLY A 1 13 ? -9.910 17.687 20.429 1.00 0.00 13 GLY A N 3
ATOM 2261 C CA . GLY A 1 13 ? -10.847 18.560 19.753 1.00 0.00 13 GLY A CA 3
ATOM 2262 C C . GLY A 1 13 ? -12.274 18.275 20.173 1.00 0.00 13 GLY A C 3
ATOM 2263 O O . GLY A 1 13 ? -13.102 19.185 20.234 1.00 0.00 13 GLY A O 3
ATOM 2267 N N . LEU A 1 14 ? -12.540 17.006 20.488 1.00 0.00 14 LEU A N 3
ATOM 2268 C CA . LEU A 1 14 ? -13.865 16.556 20.914 1.00 0.00 14 LEU A CA 3
ATOM 2269 C C . LEU A 1 14 ? -14.913 16.912 19.866 1.00 0.00 14 LEU A C 3
ATOM 2270 O O . LEU A 1 14 ? -15.799 17.739 20.100 1.00 0.00 14 LEU A O 3
ATOM 2286 N N . LYS A 1 15 ? -14.807 16.286 18.707 1.00 0.00 15 LYS A N 3
ATOM 2287 C CA . LYS A 1 15 ? -15.716 16.572 17.609 1.00 0.00 15 LYS A CA 3
ATOM 2288 C C . LYS A 1 15 ? -16.735 15.444 17.468 1.00 0.00 15 LYS A C 3
ATOM 2289 O O . LYS A 1 15 ? -17.312 15.228 16.405 1.00 0.00 15 LYS A O 3
ATOM 2308 N N . SER A 1 16 ? -16.975 14.744 18.566 1.00 0.00 16 SER A N 3
ATOM 2309 C CA . SER A 1 16 ? -17.958 13.670 18.602 1.00 0.00 16 SER A CA 3
ATOM 2310 C C . SER A 1 16 ? -19.377 14.234 18.729 1.00 0.00 16 SER A C 3
ATOM 2311 O O . SER A 1 16 ? -20.259 13.619 19.331 1.00 0.00 16 SER A O 3
ATOM 2319 N N . LEU A 1 17 ? -19.580 15.411 18.154 1.00 0.00 17 LEU A N 3
ATOM 2320 C CA . LEU A 1 17 ? -20.860 16.101 18.202 1.00 0.00 17 LEU A CA 3
ATOM 2321 C C . LEU A 1 17 ? -21.471 16.142 16.810 1.00 0.00 17 LEU A C 3
ATOM 2322 O O . LEU A 1 17 ? -22.321 16.980 16.505 1.00 0.00 17 LEU A O 3
ATOM 2338 N N . ARG A 1 18 ? -21.027 15.222 15.976 1.00 0.00 18 ARG A N 3
ATOM 2339 C CA . ARG A 1 18 ? -21.452 15.168 14.584 1.00 0.00 18 ARG A CA 3
ATOM 2340 C C . ARG A 1 18 ? -21.994 13.782 14.258 1.00 0.00 18 ARG A C 3
ATOM 2341 O O . ARG A 1 18 ? -21.711 13.216 13.203 1.00 0.00 18 ARG A O 3
ATOM 2362 N N . LYS A 1 19 ? -22.793 13.257 15.178 1.00 0.00 19 LYS A N 3
ATOM 2363 C CA . LYS A 1 19 ? -23.367 11.920 15.044 1.00 0.00 19 LYS A CA 3
ATOM 2364 C C . LYS A 1 19 ? -24.327 11.849 13.857 1.00 0.00 19 LYS A C 3
ATOM 2365 O O . LYS A 1 19 ? -24.543 10.782 13.284 1.00 0.00 19 LYS A O 3
ATOM 2384 N N . SER A 1 20 ? -24.881 12.992 13.479 1.00 0.00 20 SER A N 3
ATOM 2385 C CA . SER A 1 20 ? -25.794 13.059 12.348 1.00 0.00 20 SER A CA 3
ATOM 2386 C C . SER A 1 20 ? -25.295 14.084 11.323 1.00 0.00 20 SER A C 3
ATOM 2387 O O . SER A 1 20 ? -25.413 13.881 10.114 1.00 0.00 20 SER A O 3
ATOM 2395 N N . HIS A 1 21 ? -24.700 15.174 11.818 1.00 0.00 21 HIS A N 3
ATOM 2396 C CA . HIS A 1 21 ? -24.223 16.262 10.962 1.00 0.00 21 HIS A CA 3
ATOM 2397 C C . HIS A 1 21 ? -22.875 15.914 10.319 1.00 0.00 21 HIS A C 3
ATOM 2398 O O . HIS A 1 21 ? -22.239 16.773 9.714 1.00 0.00 21 HIS A O 3
ATOM 2413 N N . THR A 1 22 ? -22.446 14.661 10.480 1.00 0.00 22 THR A N 3
ATOM 2414 C CA . THR A 1 22 ? -21.146 14.183 9.944 1.00 0.00 22 THR A CA 3
ATOM 2415 C C . THR A 1 22 ? -20.819 14.753 8.543 1.00 0.00 22 THR A C 3
ATOM 2416 O O . THR A 1 22 ? -19.700 15.217 8.321 1.00 0.00 22 THR A O 3
ATOM 2427 N N . SER A 1 23 ? -21.778 14.740 7.611 1.00 0.00 23 SER A N 3
ATOM 2428 C CA . SER A 1 23 ? -21.563 15.303 6.287 1.00 0.00 23 SER A CA 3
ATOM 2429 C C . SER A 1 23 ? -22.905 15.402 5.564 1.00 0.00 23 SER A C 3
ATOM 2430 O O . SER A 1 23 ? -23.044 15.004 4.407 1.00 0.00 23 SER A O 3
ATOM 2438 N N . LEU A 1 24 ? -23.898 15.927 6.270 1.00 0.00 24 LEU A N 3
ATOM 2439 C CA . LEU A 1 24 ? -25.248 16.023 5.733 1.00 0.00 24 LEU A CA 3
ATOM 2440 C C . LEU A 1 24 ? -25.422 17.347 4.996 1.00 0.00 24 LEU A C 3
ATOM 2441 O O . LEU A 1 24 ? -25.887 17.379 3.855 1.00 0.00 24 LEU A O 3
ATOM 2457 N N . GLU A 1 25 ? -25.026 18.432 5.645 1.00 0.00 25 GLU A N 3
ATOM 2458 C CA . GLU A 1 25 ? -25.145 19.758 5.063 1.00 0.00 25 GLU A CA 3
ATOM 2459 C C . GLU A 1 25 ? -24.258 20.737 5.814 1.00 0.00 25 GLU A C 3
ATOM 2460 O O . GLU A 1 25 ? -24.671 21.341 6.807 1.00 0.00 25 GLU A O 3
ATOM 2472 N N . ASP A 1 26 ? -23.027 20.854 5.354 1.00 0.00 26 ASP A N 3
ATOM 2473 C CA . ASP A 1 26 ? -22.068 21.782 5.925 1.00 0.00 26 ASP A CA 3
ATOM 2474 C C . ASP A 1 26 ? -20.866 21.896 5.022 1.00 0.00 26 ASP A C 3
ATOM 2475 O O . ASP A 1 26 ? -20.519 20.960 4.298 1.00 0.00 26 ASP A O 3
ATOM 2484 N N . ASP A 1 27 ? -20.246 23.053 5.058 1.00 0.00 27 ASP A N 3
ATOM 2485 C CA . ASP A 1 27 ? -19.086 23.329 4.224 1.00 0.00 27 ASP A CA 3
ATOM 2486 C C . ASP A 1 27 ? -17.806 22.975 4.962 1.00 0.00 27 ASP A C 3
ATOM 2487 O O . ASP A 1 27 ? -16.704 23.136 4.438 1.00 0.00 27 ASP A O 3
ATOM 2496 N N . ASP A 1 28 ? -17.973 22.484 6.178 1.00 0.00 28 ASP A N 3
ATOM 2497 C CA . ASP A 1 28 ? -16.852 22.105 7.026 1.00 0.00 28 ASP A CA 3
ATOM 2498 C C . ASP A 1 28 ? -16.299 20.763 6.599 1.00 0.00 28 ASP A C 3
ATOM 2499 O O . ASP A 1 28 ? -15.141 20.664 6.183 1.00 0.00 28 ASP A O 3
ATOM 2508 N N . ASP A 1 29 ? -17.142 19.750 6.685 1.00 0.00 29 ASP A N 3
ATOM 2509 C CA . ASP A 1 29 ? -16.771 18.381 6.316 1.00 0.00 29 ASP A CA 3
ATOM 2510 C C . ASP A 1 29 ? -15.458 17.995 7.001 1.00 0.00 29 ASP A C 3
ATOM 2511 O O . ASP A 1 29 ? -14.528 17.483 6.379 1.00 0.00 29 ASP A O 3
ATOM 2520 N N . GLY A 1 30 ? -15.386 18.277 8.297 1.00 0.00 30 GLY A N 3
ATOM 2521 C CA . GLY A 1 30 ? -14.191 17.984 9.064 1.00 0.00 30 GLY A CA 3
ATOM 2522 C C . GLY A 1 30 ? -14.107 16.530 9.466 1.00 0.00 30 GLY A C 3
ATOM 2523 O O . GLY A 1 30 ? -13.181 16.124 10.167 1.00 0.00 30 GLY A O 3
ATOM 2527 N N . SER A 1 31 ? -15.071 15.746 9.013 1.00 0.00 31 SER A N 3
ATOM 2528 C CA . SER A 1 31 ? -15.119 14.316 9.295 1.00 0.00 31 SER A CA 3
ATOM 2529 C C . SER A 1 31 ? -14.125 13.553 8.419 1.00 0.00 31 SER A C 3
ATOM 2530 O O . SER A 1 31 ? -14.297 12.367 8.149 1.00 0.00 31 SER A O 3
ATOM 2538 N N . ARG A 1 32 ? -13.085 14.243 7.982 1.00 0.00 32 ARG A N 3
ATOM 2539 C CA . ARG A 1 32 ? -12.118 13.669 7.063 1.00 0.00 32 ARG A CA 3
ATOM 2540 C C . ARG A 1 32 ? -10.700 13.885 7.592 1.00 0.00 32 ARG A C 3
ATOM 2541 O O . ARG A 1 32 ? -10.285 15.018 7.851 1.00 0.00 32 ARG A O 3
ATOM 2562 N N . GLY A 1 33 ? -9.979 12.794 7.800 1.00 0.00 33 GLY A N 3
ATOM 2563 C CA . GLY A 1 33 ? -8.608 12.890 8.246 1.00 0.00 33 GLY A CA 3
ATOM 2564 C C . GLY A 1 33 ? -7.676 12.120 7.340 1.00 0.00 33 GLY A C 3
ATOM 2565 O O . GLY A 1 33 ? -6.569 12.571 7.046 1.00 0.00 33 GLY A O 3
ATOM 2569 N N . GLY A 1 34 ? -8.127 10.958 6.892 1.00 0.00 34 GLY A N 3
ATOM 2570 C CA . GLY A 1 34 ? -7.329 10.141 6.003 1.00 0.00 34 GLY A CA 3
ATOM 2571 C C . GLY A 1 34 ? -7.554 10.487 4.545 1.00 0.00 34 GLY A C 3
ATOM 2572 O O . GLY A 1 34 ? -7.973 9.638 3.757 1.00 0.00 34 GLY A O 3
ATOM 2576 N N . ASP A 1 35 ? -7.268 11.733 4.189 1.00 0.00 35 ASP A N 3
ATOM 2577 C CA . ASP A 1 35 ? -7.452 12.207 2.810 1.00 0.00 35 ASP A CA 3
ATOM 2578 C C . ASP A 1 35 ? -6.351 11.696 1.893 1.00 0.00 35 ASP A C 3
ATOM 2579 O O . ASP A 1 35 ? -6.428 11.859 0.675 1.00 0.00 35 ASP A O 3
ATOM 2588 N N . CYS A 1 36 ? -5.319 11.101 2.475 1.00 0.00 36 CYS A N 3
ATOM 2589 C CA . CYS A 1 36 ? -4.238 10.518 1.694 1.00 0.00 36 CYS A CA 3
ATOM 2590 C C . CYS A 1 36 ? -4.723 9.262 0.968 1.00 0.00 36 CYS A C 3
ATOM 2591 O O . CYS A 1 36 ? -4.582 8.144 1.460 1.00 0.00 36 CYS A O 3
ATOM 2599 N N . GLU A 1 37 ? -5.277 9.453 -0.218 1.00 0.00 37 GLU A N 3
ATOM 2600 C CA . GLU A 1 37 ? -5.878 8.361 -0.966 1.00 0.00 37 GLU A CA 3
ATOM 2601 C C . GLU A 1 37 ? -5.224 8.266 -2.338 1.00 0.00 37 GLU A C 3
ATOM 2602 O O . GLU A 1 37 ? -5.893 8.262 -3.371 1.00 0.00 37 GLU A O 3
ATOM 2614 N N . GLY A 1 38 ? -3.905 8.238 -2.338 1.00 0.00 38 GLY A N 3
ATOM 2615 C CA . GLY A 1 38 ? -3.172 8.085 -3.574 1.00 0.00 38 GLY A CA 3
ATOM 2616 C C . GLY A 1 38 ? -2.518 6.725 -3.675 1.00 0.00 38 GLY A C 3
ATOM 2617 O O . GLY A 1 38 ? -2.561 6.091 -4.727 1.00 0.00 38 GLY A O 3
ATOM 2621 N N . CYS A 1 39 ? -1.918 6.280 -2.571 1.00 0.00 39 CYS A N 3
ATOM 2622 C CA . CYS A 1 39 ? -1.252 4.991 -2.518 1.00 0.00 39 CYS A CA 3
ATOM 2623 C C . CYS A 1 39 ? -0.100 4.932 -3.507 1.00 0.00 39 CYS A C 3
ATOM 2624 O O . CYS A 1 39 ? -0.216 4.358 -4.594 1.00 0.00 39 CYS A O 3
ATOM 2631 N N . SER A 1 40 ? 1.024 5.494 -3.072 1.00 0.00 40 SER A N 3
ATOM 2632 C CA . SER A 1 40 ? 2.237 5.583 -3.862 1.00 0.00 40 SER A CA 3
ATOM 2633 C C . SER A 1 40 ? 3.158 6.556 -3.162 1.00 0.00 40 SER A C 3
ATOM 2634 O O . SER A 1 40 ? 4.361 6.341 -3.038 1.00 0.00 40 SER A O 3
ATOM 2642 N N . GLY A 1 41 ? 2.544 7.616 -2.671 1.00 0.00 41 GLY A N 3
ATOM 2643 C CA . GLY A 1 41 ? 3.246 8.548 -1.791 1.00 0.00 41 GLY A CA 3
ATOM 2644 C C . GLY A 1 41 ? 2.700 8.431 -0.386 1.00 0.00 41 GLY A C 3
ATOM 2645 O O . GLY A 1 41 ? 2.670 9.405 0.366 1.00 0.00 41 GLY A O 3
ATOM 2649 N N . THR A 1 42 ? 2.241 7.228 -0.043 1.00 0.00 42 THR A N 3
ATOM 2650 C CA . THR A 1 42 ? 1.681 6.964 1.267 1.00 0.00 42 THR A CA 3
ATOM 2651 C C . THR A 1 42 ? 2.525 5.904 1.952 1.00 0.00 42 THR A C 3
ATOM 2652 O O . THR A 1 42 ? 2.866 4.903 1.335 1.00 0.00 42 THR A O 3
ATOM 2663 N N . ALA A 1 43 ? 2.878 6.131 3.203 1.00 0.00 43 ALA A N 3
ATOM 2664 C CA . ALA A 1 43 ? 3.789 5.241 3.900 1.00 0.00 43 ALA A CA 3
ATOM 2665 C C . ALA A 1 43 ? 3.068 4.312 4.849 1.00 0.00 43 ALA A C 3
ATOM 2666 O O . ALA A 1 43 ? 2.268 4.729 5.690 1.00 0.00 43 ALA A O 3
ATOM 2673 N N . CYS A 1 44 ? 3.359 3.048 4.669 1.00 0.00 44 CYS A N 3
ATOM 2674 C CA . CYS A 1 44 ? 2.935 2.002 5.564 1.00 0.00 44 CYS A CA 3
ATOM 2675 C C . CYS A 1 44 ? 4.159 1.318 6.128 1.00 0.00 44 CYS A C 3
ATOM 2676 O O . CYS A 1 44 ? 5.153 1.125 5.434 1.00 0.00 44 CYS A O 3
ATOM 2683 N N . SER A 1 45 ? 4.128 1.031 7.399 1.00 0.00 45 SER A N 3
ATOM 2684 C CA . SER A 1 45 ? 5.135 0.164 7.973 1.00 0.00 45 SER A CA 3
ATOM 2685 C C . SER A 1 45 ? 4.652 -1.268 7.827 1.00 0.00 45 SER A C 3
ATOM 2686 O O . SER A 1 45 ? 5.441 -2.191 7.626 1.00 0.00 45 SER A O 3
ATOM 2694 N N . SER A 1 46 ? 3.336 -1.432 7.903 1.00 0.00 46 SER A N 3
ATOM 2695 C CA . SER A 1 46 ? 2.718 -2.723 7.693 1.00 0.00 46 SER A CA 3
ATOM 2696 C C . SER A 1 46 ? 1.869 -2.686 6.426 1.00 0.00 46 SER A C 3
ATOM 2697 O O . SER A 1 46 ? 1.252 -1.668 6.115 1.00 0.00 46 SER A O 3
ATOM 2705 N N . ASP A 1 47 ? 1.822 -3.796 5.706 1.00 0.00 47 ASP A N 3
ATOM 2706 C CA . ASP A 1 47 ? 0.930 -3.927 4.568 1.00 0.00 47 ASP A CA 3
ATOM 2707 C C . ASP A 1 47 ? -0.531 -4.041 4.986 1.00 0.00 47 ASP A C 3
ATOM 2708 O O . ASP A 1 47 ? -1.411 -3.833 4.153 1.00 0.00 47 ASP A O 3
ATOM 2717 N N . ALA A 1 48 ? -0.813 -4.347 6.260 1.00 0.00 48 ALA A N 3
ATOM 2718 C CA . ALA A 1 48 ? -2.170 -4.525 6.690 1.00 0.00 48 ALA A CA 3
ATOM 2719 C C . ALA A 1 48 ? -2.977 -3.240 6.509 1.00 0.00 48 ALA A C 3
ATOM 2720 O O . ALA A 1 48 ? -4.162 -3.278 6.188 1.00 0.00 48 ALA A O 3
ATOM 2727 N N . GLN A 1 49 ? -2.304 -2.107 6.673 1.00 0.00 49 GLN A N 3
ATOM 2728 C CA . GLN A 1 49 ? -2.940 -0.803 6.584 1.00 0.00 49 GLN A CA 3
ATOM 2729 C C . GLN A 1 49 ? -3.102 -0.382 5.128 1.00 0.00 49 GLN A C 3
ATOM 2730 O O . GLN A 1 49 ? -3.892 0.508 4.822 1.00 0.00 49 GLN A O 3
ATOM 2744 N N . CYS A 1 50 ? -2.363 -1.032 4.230 1.00 0.00 50 CYS A N 3
ATOM 2745 C CA . CYS A 1 50 ? -2.540 -0.786 2.796 1.00 0.00 50 CYS A CA 3
ATOM 2746 C C . CYS A 1 50 ? -3.594 -1.756 2.262 1.00 0.00 50 CYS A C 3
ATOM 2747 O O . CYS A 1 50 ? -4.362 -1.418 1.361 1.00 0.00 50 CYS A O 3
ATOM 2754 N N . ARG A 1 51 ? -3.625 -2.969 2.830 1.00 0.00 51 ARG A N 3
ATOM 2755 C CA . ARG A 1 51 ? -4.715 -3.908 2.588 1.00 0.00 51 ARG A CA 3
ATOM 2756 C C . ARG A 1 51 ? -6.029 -3.278 3.010 1.00 0.00 51 ARG A C 3
ATOM 2757 O O . ARG A 1 51 ? -6.989 -3.236 2.245 1.00 0.00 51 ARG A O 3
ATOM 2778 N N . ALA A 1 52 ? -6.041 -2.751 4.229 1.00 0.00 52 ALA A N 3
ATOM 2779 C CA . ALA A 1 52 ? -7.209 -2.064 4.758 1.00 0.00 52 ALA A CA 3
ATOM 2780 C C . ALA A 1 52 ? -7.430 -0.759 4.012 1.00 0.00 52 ALA A C 3
ATOM 2781 O O . ALA A 1 52 ? -8.514 -0.176 4.064 1.00 0.00 52 ALA A O 3
ATOM 2788 N N . ARG A 1 53 ? -6.396 -0.309 3.302 1.00 0.00 53 ARG A N 3
ATOM 2789 C CA . ARG A 1 53 ? -6.493 0.922 2.526 1.00 0.00 53 ARG A CA 3
ATOM 2790 C C . ARG A 1 53 ? -7.263 0.692 1.236 1.00 0.00 53 ARG A C 3
ATOM 2791 O O . ARG A 1 53 ? -7.516 1.625 0.476 1.00 0.00 53 ARG A O 3
ATOM 2812 N N . GLY A 1 54 ? -7.638 -0.558 0.993 1.00 0.00 54 GLY A N 3
ATOM 2813 C CA . GLY A 1 54 ? -8.321 -0.893 -0.241 1.00 0.00 54 GLY A CA 3
ATOM 2814 C C . GLY A 1 54 ? -7.388 -0.784 -1.421 1.00 0.00 54 GLY A C 3
ATOM 2815 O O . GLY A 1 54 ? -7.803 -0.893 -2.574 1.00 0.00 54 GLY A O 3
ATOM 2819 N N . CYS A 1 55 ? -6.119 -0.549 -1.125 1.00 0.00 55 CYS A N 3
ATOM 2820 C CA . CYS A 1 55 ? -5.118 -0.409 -2.173 1.00 0.00 55 CYS A CA 3
ATOM 2821 C C . CYS A 1 55 ? -4.519 -1.753 -2.554 1.00 0.00 55 CYS A C 3
ATOM 2822 O O . CYS A 1 55 ? -5.085 -2.422 -3.421 1.00 0.00 55 CYS A O 3
ATOM 2829 N N . ASP A 1 56 ? -3.430 -2.201 -1.942 1.00 0.00 56 ASP A N 3
ATOM 2830 C CA . ASP A 1 56 ? -2.906 -3.505 -2.324 1.00 0.00 56 ASP A CA 3
ATOM 2831 C C . ASP A 1 56 ? -1.866 -3.989 -1.348 1.00 0.00 56 ASP A C 3
ATOM 2832 O O . ASP A 1 56 ? -2.015 -5.069 -0.784 1.00 0.00 56 ASP A O 3
ATOM 2841 N N . GLY A 1 57 ? -0.800 -3.230 -1.145 1.00 0.00 57 GLY A N 3
ATOM 2842 C CA . GLY A 1 57 ? 0.166 -3.682 -0.186 1.00 0.00 57 GLY A CA 3
ATOM 2843 C C . GLY A 1 57 ? 1.288 -2.718 0.041 1.00 0.00 57 GLY A C 3
ATOM 2844 O O . GLY A 1 57 ? 1.458 -1.746 -0.693 1.00 0.00 57 GLY A O 3
ATOM 2848 N N . CYS A 1 58 ? 2.037 -2.994 1.079 1.00 0.00 58 CYS A N 3
ATOM 2849 C CA . CYS A 1 58 ? 3.220 -2.231 1.393 1.00 0.00 58 CYS A CA 3
ATOM 2850 C C . CYS A 1 58 ? 4.390 -2.758 0.594 1.00 0.00 58 CYS A C 3
ATOM 2851 O O . CYS A 1 58 ? 4.640 -3.965 0.570 1.00 0.00 58 CYS A O 3
ATOM 2858 N N . SER A 1 59 ? 5.094 -1.869 -0.071 1.00 0.00 59 SER A N 3
ATOM 2859 C CA . SER A 1 59 ? 6.285 -2.259 -0.792 1.00 0.00 59 SER A CA 3
ATOM 2860 C C . SER A 1 59 ? 7.488 -2.125 0.139 1.00 0.00 59 SER A C 3
ATOM 2861 O O . SER A 1 59 ? 7.383 -1.433 1.153 1.00 0.00 59 SER A O 3
ATOM 2869 N N . THR A 1 60 ? 8.607 -2.778 -0.181 1.00 0.00 60 THR A N 3
ATOM 2870 C CA . THR A 1 60 ? 9.806 -2.741 0.678 1.00 0.00 60 THR A CA 3
ATOM 2871 C C . THR A 1 60 ? 10.111 -1.340 1.260 1.00 0.00 60 THR A C 3
ATOM 2872 O O . THR A 1 60 ? 10.535 -1.229 2.414 1.00 0.00 60 THR A O 3
ATOM 2883 N N . SER A 1 61 ? 9.858 -0.275 0.494 1.00 0.00 61 SER A N 3
ATOM 2884 C CA . SER A 1 61 ? 10.198 1.075 0.919 1.00 0.00 61 SER A CA 3
ATOM 2885 C C . SER A 1 61 ? 9.139 1.690 1.841 1.00 0.00 61 SER A C 3
ATOM 2886 O O . SER A 1 61 ? 9.115 2.903 2.036 1.00 0.00 61 SER A O 3
ATOM 2894 N N . GLY A 1 62 ? 8.274 0.855 2.410 1.00 0.00 62 GLY A N 3
ATOM 2895 C CA . GLY A 1 62 ? 7.276 1.337 3.339 1.00 0.00 62 GLY A CA 3
ATOM 2896 C C . GLY A 1 62 ? 6.264 2.265 2.694 1.00 0.00 62 GLY A C 3
ATOM 2897 O O . GLY A 1 62 ? 5.932 3.302 3.254 1.00 0.00 62 GLY A O 3
ATOM 2901 N N . VAL A 1 63 ? 5.770 1.889 1.524 1.00 0.00 63 VAL A N 3
ATOM 2902 C CA . VAL A 1 63 ? 4.788 2.701 0.813 1.00 0.00 63 VAL A CA 3
ATOM 2903 C C . VAL A 1 63 ? 3.559 1.867 0.452 1.00 0.00 63 VAL A C 3
ATOM 2904 O O . VAL A 1 63 ? 3.648 0.645 0.321 1.00 0.00 63 VAL A O 3
ATOM 2917 N N . CYS A 1 64 ? 2.435 2.543 0.239 1.00 0.00 64 CYS A N 3
ATOM 2918 C CA . CYS A 1 64 ? 1.139 1.883 0.051 1.00 0.00 64 CYS A CA 3
ATOM 2919 C C . CYS A 1 64 ? 0.891 1.825 -1.426 1.00 0.00 64 CYS A C 3
ATOM 2920 O O . CYS A 1 64 ? 0.662 2.840 -2.042 1.00 0.00 64 CYS A O 3
ATOM 2927 N N . VAL A 1 65 ? 0.972 0.651 -2.000 1.00 0.00 65 VAL A N 3
ATOM 2928 C CA . VAL A 1 65 ? 1.045 0.536 -3.450 1.00 0.00 65 VAL A CA 3
ATOM 2929 C C . VAL A 1 65 ? 0.401 -0.737 -3.939 1.00 0.00 65 VAL A C 3
ATOM 2930 O O . VAL A 1 65 ? -0.091 -1.541 -3.153 1.00 0.00 65 VAL A O 3
ATOM 2943 N N . LEU A 1 66 ? 0.398 -0.894 -5.249 1.00 0.00 66 LEU A N 3
ATOM 2944 C CA . LEU A 1 66 ? 0.252 -2.207 -5.844 1.00 0.00 66 LEU A CA 3
ATOM 2945 C C . LEU A 1 66 ? 1.598 -2.923 -5.675 1.00 0.00 66 LEU A C 3
ATOM 2946 O O . LEU A 1 66 ? 2.541 -2.631 -6.409 1.00 0.00 66 LEU A O 3
ATOM 2962 N N . SER A 1 67 ? 1.685 -3.833 -4.695 1.00 0.00 67 SER A N 3
ATOM 2963 C CA . SER A 1 67 ? 2.979 -4.338 -4.198 1.00 0.00 67 SER A CA 3
ATOM 2964 C C . SER A 1 67 ? 3.875 -4.818 -5.360 1.00 0.00 67 SER A C 3
ATOM 2965 O O . SER A 1 67 ? 3.388 -5.512 -6.254 1.00 0.00 67 SER A O 3
ATOM 2973 N N . SER A 1 68 ? 5.170 -4.468 -5.369 1.00 0.00 68 SER A N 3
ATOM 2974 C CA . SER A 1 68 ? 6.052 -4.904 -6.434 1.00 0.00 68 SER A CA 3
ATOM 2975 C C . SER A 1 68 ? 6.558 -6.312 -6.150 1.00 0.00 68 SER A C 3
ATOM 2976 O O . SER A 1 68 ? 7.635 -6.490 -5.583 1.00 0.00 68 SER A O 3
ATOM 2984 N N . LEU A 1 69 ? 5.766 -7.303 -6.535 1.00 0.00 69 LEU A N 3
ATOM 2985 C CA . LEU A 1 69 ? 6.097 -8.697 -6.270 1.00 0.00 69 LEU A CA 3
ATOM 2986 C C . LEU A 1 69 ? 7.365 -9.103 -7.009 1.00 0.00 69 LEU A C 3
ATOM 2987 O O . LEU A 1 69 ? 8.319 -9.583 -6.398 1.00 0.00 69 LEU A O 3
ATOM 3003 N N . HIS A 1 70 ? 7.385 -8.881 -8.315 1.00 0.00 70 HIS A N 3
ATOM 3004 C CA . HIS A 1 70 ? 8.530 -9.262 -9.127 1.00 0.00 70 HIS A CA 3
ATOM 3005 C C . HIS A 1 70 ? 9.447 -8.063 -9.373 1.00 0.00 70 HIS A C 3
ATOM 3006 O O . HIS A 1 70 ? 10.436 -7.885 -8.662 1.00 0.00 70 HIS A O 3
ATOM 3021 N N . HIS A 1 71 ? 9.100 -7.237 -10.360 1.00 0.00 71 HIS A N 3
ATOM 3022 C CA . HIS A 1 71 ? 9.932 -6.100 -10.772 1.00 0.00 71 HIS A CA 3
ATOM 3023 C C . HIS A 1 71 ? 11.413 -6.481 -10.876 1.00 0.00 71 HIS A C 3
ATOM 3024 O O . HIS A 1 71 ? 11.798 -7.241 -11.762 1.00 0.00 71 HIS A O 3
ATOM 3039 N N . HIS A 1 72 ? 12.238 -5.979 -9.960 1.00 0.00 72 HIS A N 3
ATOM 3040 C CA . HIS A 1 72 ? 13.673 -6.257 -10.000 1.00 0.00 72 HIS A CA 3
ATOM 3041 C C . HIS A 1 72 ? 14.218 -6.648 -8.630 1.00 0.00 72 HIS A C 3
ATOM 3042 O O . HIS A 1 72 ? 15.211 -7.368 -8.550 1.00 0.00 72 HIS A O 3
ATOM 3057 N N . HIS A 1 73 ? 13.563 -6.181 -7.563 1.00 0.00 73 HIS A N 3
ATOM 3058 C CA . HIS A 1 73 ? 14.080 -6.341 -6.197 1.00 0.00 73 HIS A CA 3
ATOM 3059 C C . HIS A 1 73 ? 14.487 -7.787 -5.904 1.00 0.00 73 HIS A C 3
ATOM 3060 O O . HIS A 1 73 ? 13.712 -8.725 -6.097 1.00 0.00 73 HIS A O 3
ATOM 3075 N N . HIS A 1 74 ? 15.723 -7.948 -5.456 1.00 0.00 74 HIS A N 3
ATOM 3076 C CA . HIS A 1 74 ? 16.257 -9.255 -5.110 1.00 0.00 74 HIS A CA 3
ATOM 3077 C C . HIS A 1 74 ? 15.725 -9.697 -3.752 1.00 0.00 74 HIS A C 3
ATOM 3078 O O . HIS A 1 74 ? 15.501 -10.882 -3.520 1.00 0.00 74 HIS A O 3
ATOM 3093 N N . HIS A 1 75 ? 15.526 -8.737 -2.859 1.00 0.00 75 HIS A N 3
ATOM 3094 C CA . HIS A 1 75 ? 14.960 -9.020 -1.548 1.00 0.00 75 HIS A CA 3
ATOM 3095 C C . HIS A 1 75 ? 13.645 -8.273 -1.382 1.00 0.00 75 HIS A C 3
ATOM 3096 O O . HIS A 1 75 ? 12.666 -8.885 -0.918 1.00 0.00 75 HIS A O 3
ATOM 3112 N N . MET A 1 1 ? -18.003 0.315 6.192 1.00 0.00 1 MET A N 4
ATOM 3113 C CA . MET A 1 1 ? -19.316 -0.371 6.141 1.00 0.00 1 MET A CA 4
ATOM 3114 C C . MET A 1 1 ? -19.129 -1.823 5.719 1.00 0.00 1 MET A C 4
ATOM 3115 O O . MET A 1 1 ? -19.304 -2.741 6.521 1.00 0.00 1 MET A O 4
ATOM 3131 N N . CYS A 1 2 ? -18.776 -2.026 4.459 1.00 0.00 2 CYS A N 4
ATOM 3132 C CA . CYS A 1 2 ? -18.420 -3.347 3.967 1.00 0.00 2 CYS A CA 4
ATOM 3133 C C . CYS A 1 2 ? -16.916 -3.402 3.726 1.00 0.00 2 CYS A C 4
ATOM 3134 O O . CYS A 1 2 ? -16.331 -4.468 3.535 1.00 0.00 2 CYS A O 4
ATOM 3142 N N . GLU A 1 3 ? -16.317 -2.221 3.726 1.00 0.00 3 GLU A N 4
ATOM 3143 C CA . GLU A 1 3 ? -14.877 -2.053 3.646 1.00 0.00 3 GLU A CA 4
ATOM 3144 C C . GLU A 1 3 ? -14.534 -0.670 4.191 1.00 0.00 3 GLU A C 4
ATOM 3145 O O . GLU A 1 3 ? -15.386 -0.029 4.811 1.00 0.00 3 GLU A O 4
ATOM 3157 N N . PHE A 1 4 ? -13.304 -0.217 3.984 1.00 0.00 4 PHE A N 4
ATOM 3158 C CA . PHE A 1 4 ? -12.871 1.074 4.514 1.00 0.00 4 PHE A CA 4
ATOM 3159 C C . PHE A 1 4 ? -12.271 1.942 3.417 1.00 0.00 4 PHE A C 4
ATOM 3160 O O . PHE A 1 4 ? -11.403 2.775 3.679 1.00 0.00 4 PHE A O 4
ATOM 3177 N N . ILE A 1 5 ? -12.729 1.753 2.184 1.00 0.00 5 ILE A N 4
ATOM 3178 C CA . ILE A 1 5 ? -12.241 2.577 1.075 1.00 0.00 5 ILE A CA 4
ATOM 3179 C C . ILE A 1 5 ? -12.908 3.957 1.074 1.00 0.00 5 ILE A C 4
ATOM 3180 O O . ILE A 1 5 ? -12.706 4.758 0.156 1.00 0.00 5 ILE A O 4
ATOM 3196 N N . GLU A 1 6 ? -13.679 4.254 2.119 1.00 0.00 6 GLU A N 4
ATOM 3197 C CA . GLU A 1 6 ? -14.392 5.521 2.188 1.00 0.00 6 GLU A CA 4
ATOM 3198 C C . GLU A 1 6 ? -13.454 6.637 2.615 1.00 0.00 6 GLU A C 4
ATOM 3199 O O . GLU A 1 6 ? -13.590 7.216 3.691 1.00 0.00 6 GLU A O 4
ATOM 3211 N N . ASP A 1 7 ? -12.502 6.932 1.763 1.00 0.00 7 ASP A N 4
ATOM 3212 C CA . ASP A 1 7 ? -11.557 8.006 2.012 1.00 0.00 7 ASP A CA 4
ATOM 3213 C C . ASP A 1 7 ? -11.933 9.209 1.168 1.00 0.00 7 ASP A C 4
ATOM 3214 O O . ASP A 1 7 ? -11.154 10.141 0.977 1.00 0.00 7 ASP A O 4
ATOM 3223 N N . SER A 1 8 ? -13.157 9.177 0.668 1.00 0.00 8 SER A N 4
ATOM 3224 C CA . SER A 1 8 ? -13.699 10.272 -0.109 1.00 0.00 8 SER A CA 4
ATOM 3225 C C . SER A 1 8 ? -13.834 11.516 0.763 1.00 0.00 8 SER A C 4
ATOM 3226 O O . SER A 1 8 ? -13.860 12.640 0.262 1.00 0.00 8 SER A O 4
ATOM 3234 N N . GLU A 1 9 ? -13.915 11.294 2.077 1.00 0.00 9 GLU A N 4
ATOM 3235 C CA . GLU A 1 9 ? -13.964 12.381 3.046 1.00 0.00 9 GLU A CA 4
ATOM 3236 C C . GLU A 1 9 ? -12.648 13.152 3.041 1.00 0.00 9 GLU A C 4
ATOM 3237 O O . GLU A 1 9 ? -12.612 14.347 3.336 1.00 0.00 9 GLU A O 4
ATOM 3249 N N . ASP A 1 10 ? -11.573 12.423 2.716 1.00 0.00 10 ASP A N 4
ATOM 3250 C CA . ASP A 1 10 ? -10.229 12.984 2.547 1.00 0.00 10 ASP A CA 4
ATOM 3251 C C . ASP A 1 10 ? -9.659 13.473 3.881 1.00 0.00 10 ASP A C 4
ATOM 3252 O O . ASP A 1 10 ? -8.698 14.245 3.925 1.00 0.00 10 ASP A O 4
ATOM 3261 N N . ILE A 1 11 ? -10.238 12.977 4.971 1.00 0.00 11 ILE A N 4
ATOM 3262 C CA . ILE A 1 11 ? -9.883 13.421 6.314 1.00 0.00 11 ILE A CA 4
ATOM 3263 C C . ILE A 1 11 ? -8.681 12.649 6.854 1.00 0.00 11 ILE A C 4
ATOM 3264 O O . ILE A 1 11 ? -7.913 13.166 7.664 1.00 0.00 11 ILE A O 4
ATOM 3280 N N . GLN A 1 12 ? -8.509 11.415 6.386 1.00 0.00 12 GLN A N 4
ATOM 3281 C CA . GLN A 1 12 ? -7.436 10.552 6.878 1.00 0.00 12 GLN A CA 4
ATOM 3282 C C . GLN A 1 12 ? -6.067 11.175 6.622 1.00 0.00 12 GLN A C 4
ATOM 3283 O O . GLN A 1 12 ? -5.152 11.043 7.434 1.00 0.00 12 GLN A O 4
ATOM 3297 N N . GLY A 1 13 ? -5.944 11.870 5.502 1.00 0.00 13 GLY A N 4
ATOM 3298 C CA . GLY A 1 13 ? -4.702 12.534 5.170 1.00 0.00 13 GLY A CA 4
ATOM 3299 C C . GLY A 1 13 ? -4.663 13.963 5.677 1.00 0.00 13 GLY A C 4
ATOM 3300 O O . GLY A 1 13 ? -3.713 14.698 5.404 1.00 0.00 13 GLY A O 4
ATOM 3304 N N . LEU A 1 14 ? -5.712 14.354 6.408 1.00 0.00 14 LEU A N 4
ATOM 3305 C CA . LEU A 1 14 ? -5.826 15.697 6.992 1.00 0.00 14 LEU A CA 4
ATOM 3306 C C . LEU A 1 14 ? -5.840 16.773 5.912 1.00 0.00 14 LEU A C 4
ATOM 3307 O O . LEU A 1 14 ? -5.532 17.938 6.165 1.00 0.00 14 LEU A O 4
ATOM 3323 N N . LYS A 1 15 ? -6.203 16.376 4.705 1.00 0.00 15 LYS A N 4
ATOM 3324 C CA . LYS A 1 15 ? -6.252 17.293 3.578 1.00 0.00 15 LYS A CA 4
ATOM 3325 C C . LYS A 1 15 ? -7.693 17.570 3.179 1.00 0.00 15 LYS A C 4
ATOM 3326 O O . LYS A 1 15 ? -7.967 18.032 2.073 1.00 0.00 15 LYS A O 4
ATOM 3345 N N . SER A 1 16 ? -8.606 17.325 4.107 1.00 0.00 16 SER A N 4
ATOM 3346 C CA . SER A 1 16 ? -10.029 17.480 3.846 1.00 0.00 16 SER A CA 4
ATOM 3347 C C . SER A 1 16 ? -10.465 18.925 4.042 1.00 0.00 16 SER A C 4
ATOM 3348 O O . SER A 1 16 ? -11.651 19.214 4.196 1.00 0.00 16 SER A O 4
ATOM 3356 N N . LEU A 1 17 ? -9.502 19.832 4.007 1.00 0.00 17 LEU A N 4
ATOM 3357 C CA . LEU A 1 17 ? -9.777 21.238 4.273 1.00 0.00 17 LEU A CA 4
ATOM 3358 C C . LEU A 1 17 ? -10.462 21.893 3.080 1.00 0.00 17 LEU A C 4
ATOM 3359 O O . LEU A 1 17 ? -11.005 22.992 3.184 1.00 0.00 17 LEU A O 4
ATOM 3375 N N . ARG A 1 18 ? -10.445 21.209 1.949 1.00 0.00 18 ARG A N 4
ATOM 3376 C CA . ARG A 1 18 ? -11.155 21.676 0.773 1.00 0.00 18 ARG A CA 4
ATOM 3377 C C . ARG A 1 18 ? -12.314 20.730 0.471 1.00 0.00 18 ARG A C 4
ATOM 3378 O O . ARG A 1 18 ? -12.232 19.884 -0.425 1.00 0.00 18 ARG A O 4
ATOM 3399 N N . LYS A 1 19 ? -13.382 20.860 1.248 1.00 0.00 19 LYS A N 4
ATOM 3400 C CA . LYS A 1 19 ? -14.552 19.998 1.106 1.00 0.00 19 LYS A CA 4
ATOM 3401 C C . LYS A 1 19 ? -15.366 20.367 -0.138 1.00 0.00 19 LYS A C 4
ATOM 3402 O O . LYS A 1 19 ? -16.404 21.030 -0.071 1.00 0.00 19 LYS A O 4
ATOM 3421 N N . SER A 1 20 ? -14.873 19.926 -1.278 1.00 0.00 20 SER A N 4
ATOM 3422 C CA . SER A 1 20 ? -15.521 20.168 -2.554 1.00 0.00 20 SER A CA 4
ATOM 3423 C C . SER A 1 20 ? -15.472 18.897 -3.392 1.00 0.00 20 SER A C 4
ATOM 3424 O O . SER A 1 20 ? -16.472 18.480 -3.975 1.00 0.00 20 SER A O 4
ATOM 3432 N N . HIS A 1 21 ? -14.291 18.277 -3.428 1.00 0.00 21 HIS A N 4
ATOM 3433 C CA . HIS A 1 21 ? -14.108 17.005 -4.116 1.00 0.00 21 HIS A CA 4
ATOM 3434 C C . HIS A 1 21 ? -14.502 15.845 -3.207 1.00 0.00 21 HIS A C 4
ATOM 3435 O O . HIS A 1 21 ? -14.416 14.687 -3.604 1.00 0.00 21 HIS A O 4
ATOM 3450 N N . THR A 1 22 ? -14.920 16.175 -1.988 1.00 0.00 22 THR A N 4
ATOM 3451 C CA . THR A 1 22 ? -15.342 15.157 -1.001 1.00 0.00 22 THR A CA 4
ATOM 3452 C C . THR A 1 22 ? -16.393 14.200 -1.588 1.00 0.00 22 THR A C 4
ATOM 3453 O O . THR A 1 22 ? -16.165 12.990 -1.652 1.00 0.00 22 THR A O 4
ATOM 3464 N N . SER A 1 23 ? -17.539 14.722 -2.012 1.00 0.00 23 SER A N 4
ATOM 3465 C CA . SER A 1 23 ? -18.473 13.947 -2.801 1.00 0.00 23 SER A CA 4
ATOM 3466 C C . SER A 1 23 ? -18.569 14.576 -4.182 1.00 0.00 23 SER A C 4
ATOM 3467 O O . SER A 1 23 ? -18.960 15.737 -4.317 1.00 0.00 23 SER A O 4
ATOM 3475 N N . LEU A 1 24 ? -18.192 13.825 -5.203 1.00 0.00 24 LEU A N 4
ATOM 3476 C CA . LEU A 1 24 ? -18.095 14.377 -6.547 1.00 0.00 24 LEU A CA 4
ATOM 3477 C C . LEU A 1 24 ? -18.246 13.272 -7.589 1.00 0.00 24 LEU A C 4
ATOM 3478 O O . LEU A 1 24 ? -18.867 13.462 -8.638 1.00 0.00 24 LEU A O 4
ATOM 3494 N N . GLU A 1 25 ? -17.701 12.109 -7.285 1.00 0.00 25 GLU A N 4
ATOM 3495 C CA . GLU A 1 25 ? -17.712 11.001 -8.216 1.00 0.00 25 GLU A CA 4
ATOM 3496 C C . GLU A 1 25 ? -18.966 10.167 -8.001 1.00 0.00 25 GLU A C 4
ATOM 3497 O O . GLU A 1 25 ? -18.939 9.156 -7.293 1.00 0.00 25 GLU A O 4
ATOM 3509 N N . ASP A 1 26 ? -20.060 10.616 -8.613 1.00 0.00 26 ASP A N 4
ATOM 3510 C CA . ASP A 1 26 ? -21.374 9.993 -8.443 1.00 0.00 26 ASP A CA 4
ATOM 3511 C C . ASP A 1 26 ? -21.855 10.220 -7.006 1.00 0.00 26 ASP A C 4
ATOM 3512 O O . ASP A 1 26 ? -21.407 11.165 -6.352 1.00 0.00 26 ASP A O 4
ATOM 3521 N N . ASP A 1 27 ? -22.765 9.395 -6.518 1.00 0.00 27 ASP A N 4
ATOM 3522 C CA . ASP A 1 27 ? -23.234 9.518 -5.143 1.00 0.00 27 ASP A CA 4
ATOM 3523 C C . ASP A 1 27 ? -22.389 8.672 -4.211 1.00 0.00 27 ASP A C 4
ATOM 3524 O O . ASP A 1 27 ? -22.149 9.025 -3.057 1.00 0.00 27 ASP A O 4
ATOM 3533 N N . ASP A 1 28 ? -21.922 7.571 -4.747 1.00 0.00 28 ASP A N 4
ATOM 3534 C CA . ASP A 1 28 ? -21.205 6.570 -3.966 1.00 0.00 28 ASP A CA 4
ATOM 3535 C C . ASP A 1 28 ? -19.795 7.025 -3.615 1.00 0.00 28 ASP A C 4
ATOM 3536 O O . ASP A 1 28 ? -19.347 6.891 -2.473 1.00 0.00 28 ASP A O 4
ATOM 3545 N N . ASP A 1 29 ? -19.120 7.570 -4.614 1.00 0.00 29 ASP A N 4
ATOM 3546 C CA . ASP A 1 29 ? -17.751 8.085 -4.478 1.00 0.00 29 ASP A CA 4
ATOM 3547 C C . ASP A 1 29 ? -16.761 6.990 -4.078 1.00 0.00 29 ASP A C 4
ATOM 3548 O O . ASP A 1 29 ? -15.637 7.282 -3.676 1.00 0.00 29 ASP A O 4
ATOM 3557 N N . GLY A 1 30 ? -17.169 5.731 -4.218 1.00 0.00 30 GLY A N 4
ATOM 3558 C CA . GLY A 1 30 ? -16.337 4.616 -3.789 1.00 0.00 30 GLY A CA 4
ATOM 3559 C C . GLY A 1 30 ? -15.093 4.440 -4.638 1.00 0.00 30 GLY A C 4
ATOM 3560 O O . GLY A 1 30 ? -14.192 3.678 -4.282 1.00 0.00 30 GLY A O 4
ATOM 3564 N N . SER A 1 31 ? -15.044 5.135 -5.762 1.00 0.00 31 SER A N 4
ATOM 3565 C CA . SER A 1 31 ? -13.889 5.096 -6.640 1.00 0.00 31 SER A CA 4
ATOM 3566 C C . SER A 1 31 ? -12.941 6.252 -6.332 1.00 0.00 31 SER A C 4
ATOM 3567 O O . SER A 1 31 ? -12.022 6.541 -7.101 1.00 0.00 31 SER A O 4
ATOM 3575 N N . ARG A 1 32 ? -13.184 6.923 -5.211 1.00 0.00 32 ARG A N 4
ATOM 3576 C CA . ARG A 1 32 ? -12.341 8.027 -4.779 1.00 0.00 32 ARG A CA 4
ATOM 3577 C C . ARG A 1 32 ? -11.930 7.843 -3.324 1.00 0.00 32 ARG A C 4
ATOM 3578 O O . ARG A 1 32 ? -12.689 8.161 -2.409 1.00 0.00 32 ARG A O 4
ATOM 3599 N N . GLY A 1 33 ? -10.733 7.323 -3.113 1.00 0.00 33 GLY A N 4
ATOM 3600 C CA . GLY A 1 33 ? -10.222 7.171 -1.769 1.00 0.00 33 GLY A CA 4
ATOM 3601 C C . GLY A 1 33 ? -8.711 7.128 -1.736 1.00 0.00 33 GLY A C 4
ATOM 3602 O O . GLY A 1 33 ? -8.119 6.232 -1.133 1.00 0.00 33 GLY A O 4
ATOM 3606 N N . GLY A 1 34 ? -8.082 8.092 -2.402 1.00 0.00 34 GLY A N 4
ATOM 3607 C CA . GLY A 1 34 ? -6.630 8.130 -2.466 1.00 0.00 34 GLY A CA 4
ATOM 3608 C C . GLY A 1 34 ? -6.079 7.005 -3.315 1.00 0.00 34 GLY A C 4
ATOM 3609 O O . GLY A 1 34 ? -4.882 6.713 -3.287 1.00 0.00 34 GLY A O 4
ATOM 3613 N N . ASP A 1 35 ? -6.963 6.388 -4.082 1.00 0.00 35 ASP A N 4
ATOM 3614 C CA . ASP A 1 35 ? -6.625 5.234 -4.901 1.00 0.00 35 ASP A CA 4
ATOM 3615 C C . ASP A 1 35 ? -6.178 5.669 -6.291 1.00 0.00 35 ASP A C 4
ATOM 3616 O O . ASP A 1 35 ? -5.873 4.834 -7.139 1.00 0.00 35 ASP A O 4
ATOM 3625 N N . CYS A 1 36 ? -6.155 6.978 -6.514 1.00 0.00 36 CYS A N 4
ATOM 3626 C CA . CYS A 1 36 ? -5.714 7.537 -7.799 1.00 0.00 36 CYS A CA 4
ATOM 3627 C C . CYS A 1 36 ? -4.278 7.118 -8.088 1.00 0.00 36 CYS A C 4
ATOM 3628 O O . CYS A 1 36 ? -3.339 7.692 -7.532 1.00 0.00 36 CYS A O 4
ATOM 3636 N N . GLU A 1 37 ? -4.131 6.063 -8.905 1.00 0.00 37 GLU A N 4
ATOM 3637 C CA . GLU A 1 37 ? -2.826 5.516 -9.302 1.00 0.00 37 GLU A CA 4
ATOM 3638 C C . GLU A 1 37 ? -2.257 4.661 -8.175 1.00 0.00 37 GLU A C 4
ATOM 3639 O O . GLU A 1 37 ? -1.416 3.786 -8.389 1.00 0.00 37 GLU A O 4
ATOM 3651 N N . GLY A 1 38 ? -2.747 4.911 -6.978 1.00 0.00 38 GLY A N 4
ATOM 3652 C CA . GLY A 1 38 ? -2.309 4.181 -5.824 1.00 0.00 38 GLY A CA 4
ATOM 3653 C C . GLY A 1 38 ? -2.025 5.112 -4.661 1.00 0.00 38 GLY A C 4
ATOM 3654 O O . GLY A 1 38 ? -1.587 6.244 -4.870 1.00 0.00 38 GLY A O 4
ATOM 3658 N N . CYS A 1 39 ? -2.273 4.657 -3.438 1.00 0.00 39 CYS A N 4
ATOM 3659 C CA . CYS A 1 39 ? -2.018 5.466 -2.255 1.00 0.00 39 CYS A CA 4
ATOM 3660 C C . CYS A 1 39 ? -0.547 5.378 -1.870 1.00 0.00 39 CYS A C 4
ATOM 3661 O O . CYS A 1 39 ? -0.197 5.260 -0.697 1.00 0.00 39 CYS A O 4
ATOM 3668 N N . SER A 1 40 ? 0.312 5.459 -2.876 1.00 0.00 40 SER A N 4
ATOM 3669 C CA . SER A 1 40 ? 1.740 5.247 -2.691 1.00 0.00 40 SER A CA 4
ATOM 3670 C C . SER A 1 40 ? 2.358 6.432 -1.984 1.00 0.00 40 SER A C 4
ATOM 3671 O O . SER A 1 40 ? 3.458 6.348 -1.439 1.00 0.00 40 SER A O 4
ATOM 3679 N N . GLY A 1 41 ? 1.631 7.533 -1.986 1.00 0.00 41 GLY A N 4
ATOM 3680 C CA . GLY A 1 41 ? 2.043 8.682 -1.174 1.00 0.00 41 GLY A CA 4
ATOM 3681 C C . GLY A 1 41 ? 1.778 8.451 0.303 1.00 0.00 41 GLY A C 4
ATOM 3682 O O . GLY A 1 41 ? 1.892 9.374 1.113 1.00 0.00 41 GLY A O 4
ATOM 3686 N N . THR A 1 42 ? 1.421 7.220 0.659 1.00 0.00 42 THR A N 4
ATOM 3687 C CA . THR A 1 42 ? 1.207 6.865 2.045 1.00 0.00 42 THR A CA 4
ATOM 3688 C C . THR A 1 42 ? 2.265 5.860 2.475 1.00 0.00 42 THR A C 4
ATOM 3689 O O . THR A 1 42 ? 2.443 4.827 1.835 1.00 0.00 42 THR A O 4
ATOM 3700 N N . ALA A 1 43 ? 2.986 6.182 3.532 1.00 0.00 43 ALA A N 4
ATOM 3701 C CA . ALA A 1 43 ? 4.058 5.328 4.003 1.00 0.00 43 ALA A CA 4
ATOM 3702 C C . ALA A 1 43 ? 3.545 4.314 4.994 1.00 0.00 43 ALA A C 4
ATOM 3703 O O . ALA A 1 43 ? 2.972 4.651 6.032 1.00 0.00 43 ALA A O 4
ATOM 3710 N N . CYS A 1 44 ? 3.755 3.072 4.640 1.00 0.00 44 CYS A N 4
ATOM 3711 C CA . CYS A 1 44 ? 3.380 1.952 5.462 1.00 0.00 44 CYS A CA 4
ATOM 3712 C C . CYS A 1 44 ? 4.595 1.309 6.085 1.00 0.00 44 CYS A C 4
ATOM 3713 O O . CYS A 1 44 ? 5.655 1.201 5.466 1.00 0.00 44 CYS A O 4
ATOM 3720 N N . SER A 1 45 ? 4.458 0.938 7.329 1.00 0.00 45 SER A N 4
ATOM 3721 C CA . SER A 1 45 ? 5.377 -0.011 7.915 1.00 0.00 45 SER A CA 4
ATOM 3722 C C . SER A 1 45 ? 4.805 -1.409 7.701 1.00 0.00 45 SER A C 4
ATOM 3723 O O . SER A 1 45 ? 5.540 -2.371 7.485 1.00 0.00 45 SER A O 4
ATOM 3731 N N . SER A 1 46 ? 3.476 -1.506 7.734 1.00 0.00 46 SER A N 4
ATOM 3732 C CA . SER A 1 46 ? 2.799 -2.767 7.478 1.00 0.00 46 SER A CA 4
ATOM 3733 C C . SER A 1 46 ? 1.980 -2.701 6.190 1.00 0.00 46 SER A C 4
ATOM 3734 O O . SER A 1 46 ? 1.400 -1.665 5.859 1.00 0.00 46 SER A O 4
ATOM 3742 N N . ASP A 1 47 ? 1.916 -3.824 5.478 1.00 0.00 47 ASP A N 4
ATOM 3743 C CA . ASP A 1 47 ? 1.072 -3.944 4.301 1.00 0.00 47 ASP A CA 4
ATOM 3744 C C . ASP A 1 47 ? -0.410 -3.907 4.647 1.00 0.00 47 ASP A C 4
ATOM 3745 O O . ASP A 1 47 ? -1.232 -3.608 3.778 1.00 0.00 47 ASP A O 4
ATOM 3754 N N . ALA A 1 48 ? -0.759 -4.188 5.903 1.00 0.00 48 ALA A N 4
ATOM 3755 C CA . ALA A 1 48 ? -2.131 -4.351 6.276 1.00 0.00 48 ALA A CA 4
ATOM 3756 C C . ALA A 1 48 ? -2.921 -3.058 6.108 1.00 0.00 48 ALA A C 4
ATOM 3757 O O . ALA A 1 48 ? -4.115 -3.090 5.823 1.00 0.00 48 ALA A O 4
ATOM 3764 N N . GLN A 1 49 ? -2.249 -1.920 6.251 1.00 0.00 49 GLN A N 4
ATOM 3765 C CA . GLN A 1 49 ? -2.929 -0.641 6.189 1.00 0.00 49 GLN A CA 4
ATOM 3766 C C . GLN A 1 49 ? -3.098 -0.199 4.748 1.00 0.00 49 GLN A C 4
ATOM 3767 O O . GLN A 1 49 ? -3.986 0.581 4.444 1.00 0.00 49 GLN A O 4
ATOM 3781 N N . CYS A 1 50 ? -2.277 -0.729 3.850 1.00 0.00 50 CYS A N 4
ATOM 3782 C CA . CYS A 1 50 ? -2.401 -0.376 2.435 1.00 0.00 50 CYS A CA 4
ATOM 3783 C C . CYS A 1 50 ? -3.441 -1.277 1.820 1.00 0.00 50 CYS A C 4
ATOM 3784 O O . CYS A 1 50 ? -4.244 -0.862 0.989 1.00 0.00 50 CYS A O 4
ATOM 3791 N N . ARG A 1 51 ? -3.374 -2.530 2.230 1.00 0.00 51 ARG A N 4
ATOM 3792 C CA . ARG A 1 51 ? -4.424 -3.486 1.993 1.00 0.00 51 ARG A CA 4
ATOM 3793 C C . ARG A 1 51 ? -5.766 -2.907 2.445 1.00 0.00 51 ARG A C 4
ATOM 3794 O O . ARG A 1 51 ? -6.742 -2.917 1.696 1.00 0.00 51 ARG A O 4
ATOM 3815 N N . ALA A 1 52 ? -5.794 -2.378 3.666 1.00 0.00 52 ALA A N 4
ATOM 3816 C CA . ALA A 1 52 ? -6.990 -1.733 4.196 1.00 0.00 52 ALA A CA 4
ATOM 3817 C C . ALA A 1 52 ? -7.311 -0.462 3.421 1.00 0.00 52 ALA A C 4
ATOM 3818 O O . ALA A 1 52 ? -8.470 -0.059 3.326 1.00 0.00 52 ALA A O 4
ATOM 3825 N N . ARG A 1 53 ? -6.281 0.165 2.857 1.00 0.00 53 ARG A N 4
ATOM 3826 C CA . ARG A 1 53 ? -6.465 1.376 2.061 1.00 0.00 53 ARG A CA 4
ATOM 3827 C C . ARG A 1 53 ? -7.020 1.076 0.676 1.00 0.00 53 ARG A C 4
ATOM 3828 O O . ARG A 1 53 ? -7.082 1.962 -0.174 1.00 0.00 53 ARG A O 4
ATOM 3849 N N . GLY A 1 54 ? -7.410 -0.171 0.443 1.00 0.00 54 GLY A N 4
ATOM 3850 C CA . GLY A 1 54 ? -7.949 -0.550 -0.848 1.00 0.00 54 GLY A CA 4
ATOM 3851 C C . GLY A 1 54 ? -6.865 -0.690 -1.892 1.00 0.00 54 GLY A C 4
ATOM 3852 O O . GLY A 1 54 ? -7.113 -1.158 -3.004 1.00 0.00 54 GLY A O 4
ATOM 3856 N N . CYS A 1 55 ? -5.664 -0.266 -1.526 1.00 0.00 55 CYS A N 4
ATOM 3857 C CA . CYS A 1 55 ? -4.509 -0.385 -2.403 1.00 0.00 55 CYS A CA 4
ATOM 3858 C C . CYS A 1 55 ? -4.108 -1.852 -2.593 1.00 0.00 55 CYS A C 4
ATOM 3859 O O . CYS A 1 55 ? -4.544 -2.460 -3.574 1.00 0.00 55 CYS A O 4
ATOM 3866 N N . ASP A 1 56 ? -3.321 -2.447 -1.679 1.00 0.00 56 ASP A N 4
ATOM 3867 C CA . ASP A 1 56 ? -2.925 -3.844 -1.821 1.00 0.00 56 ASP A CA 4
ATOM 3868 C C . ASP A 1 56 ? -1.950 -4.211 -0.724 1.00 0.00 56 ASP A C 4
ATOM 3869 O O . ASP A 1 56 ? -2.218 -5.098 0.085 1.00 0.00 56 ASP A O 4
ATOM 3878 N N . GLY A 1 57 ? -0.817 -3.517 -0.681 1.00 0.00 57 GLY A N 4
ATOM 3879 C CA . GLY A 1 57 ? 0.157 -3.832 0.315 1.00 0.00 57 GLY A CA 4
ATOM 3880 C C . GLY A 1 57 ? 1.244 -2.804 0.410 1.00 0.00 57 GLY A C 4
ATOM 3881 O O . GLY A 1 57 ? 1.261 -1.816 -0.319 1.00 0.00 57 GLY A O 4
ATOM 3885 N N . CYS A 1 58 ? 2.129 -3.046 1.336 1.00 0.00 58 CYS A N 4
ATOM 3886 C CA . CYS A 1 58 ? 3.302 -2.230 1.529 1.00 0.00 58 CYS A CA 4
ATOM 3887 C C . CYS A 1 58 ? 4.385 -2.675 0.569 1.00 0.00 58 CYS A C 4
ATOM 3888 O O . CYS A 1 58 ? 4.641 -3.872 0.423 1.00 0.00 58 CYS A O 4
ATOM 3895 N N . SER A 1 59 ? 5.002 -1.728 -0.100 1.00 0.00 59 SER A N 4
ATOM 3896 C CA . SER A 1 59 ? 6.139 -2.041 -0.935 1.00 0.00 59 SER A CA 4
ATOM 3897 C C . SER A 1 59 ? 7.386 -2.001 -0.051 1.00 0.00 59 SER A C 4
ATOM 3898 O O . SER A 1 59 ? 7.381 -1.321 0.980 1.00 0.00 59 SER A O 4
ATOM 3906 N N . THR A 1 60 ? 8.439 -2.731 -0.436 1.00 0.00 60 THR A N 4
ATOM 3907 C CA . THR A 1 60 ? 9.625 -2.906 0.414 1.00 0.00 60 THR A CA 4
ATOM 3908 C C . THR A 1 60 ? 10.337 -1.605 0.850 1.00 0.00 60 THR A C 4
ATOM 3909 O O . THR A 1 60 ? 11.337 -1.675 1.568 1.00 0.00 60 THR A O 4
ATOM 3920 N N . SER A 1 61 ? 9.849 -0.431 0.447 1.00 0.00 61 SER A N 4
ATOM 3921 C CA . SER A 1 61 ? 10.458 0.815 0.863 1.00 0.00 61 SER A CA 4
ATOM 3922 C C . SER A 1 61 ? 9.465 1.673 1.657 1.00 0.00 61 SER A C 4
ATOM 3923 O O . SER A 1 61 ? 9.614 2.892 1.742 1.00 0.00 61 SER A O 4
ATOM 3931 N N . GLY A 1 62 ? 8.454 1.030 2.241 1.00 0.00 62 GLY A N 4
ATOM 3932 C CA . GLY A 1 62 ? 7.511 1.739 3.085 1.00 0.00 62 GLY A CA 4
ATOM 3933 C C . GLY A 1 62 ? 6.575 2.663 2.325 1.00 0.00 62 GLY A C 4
ATOM 3934 O O . GLY A 1 62 ? 6.427 3.828 2.689 1.00 0.00 62 GLY A O 4
ATOM 3938 N N . VAL A 1 63 ? 5.948 2.155 1.273 1.00 0.00 63 VAL A N 4
ATOM 3939 C CA . VAL A 1 63 ? 4.930 2.913 0.544 1.00 0.00 63 VAL A CA 4
ATOM 3940 C C . VAL A 1 63 ? 3.721 2.020 0.266 1.00 0.00 63 VAL A C 4
ATOM 3941 O O . VAL A 1 63 ? 3.863 0.800 0.141 1.00 0.00 63 VAL A O 4
ATOM 3954 N N . CYS A 1 64 ? 2.550 2.626 0.122 1.00 0.00 64 CYS A N 4
ATOM 3955 C CA . CYS A 1 64 ? 1.287 1.860 0.114 1.00 0.00 64 CYS A CA 4
ATOM 3956 C C . CYS A 1 64 ? 0.770 1.707 -1.310 1.00 0.00 64 CYS A C 4
ATOM 3957 O O . CYS A 1 64 ? 0.305 2.654 -1.925 1.00 0.00 64 CYS A O 4
ATOM 3964 N N . VAL A 1 65 ? 0.849 0.485 -1.826 1.00 0.00 65 VAL A N 4
ATOM 3965 C CA . VAL A 1 65 ? 0.788 0.255 -3.273 1.00 0.00 65 VAL A CA 4
ATOM 3966 C C . VAL A 1 65 ? 0.213 -1.121 -3.602 1.00 0.00 65 VAL A C 4
ATOM 3967 O O . VAL A 1 65 ? -0.243 -1.836 -2.715 1.00 0.00 65 VAL A O 4
ATOM 3980 N N . LEU A 1 66 ? 0.218 -1.459 -4.890 1.00 0.00 66 LEU A N 4
ATOM 3981 C CA . LEU A 1 66 ? 0.162 -2.846 -5.319 1.00 0.00 66 LEU A CA 4
ATOM 3982 C C . LEU A 1 66 ? 1.571 -3.414 -5.142 1.00 0.00 66 LEU A C 4
ATOM 3983 O O . LEU A 1 66 ? 2.467 -3.059 -5.905 1.00 0.00 66 LEU A O 4
ATOM 3999 N N . SER A 1 67 ? 1.772 -4.255 -4.122 1.00 0.00 67 SER A N 4
ATOM 4000 C CA . SER A 1 67 ? 3.123 -4.668 -3.711 1.00 0.00 67 SER A CA 4
ATOM 4001 C C . SER A 1 67 ? 3.928 -5.169 -4.930 1.00 0.00 67 SER A C 4
ATOM 4002 O O . SER A 1 67 ? 3.399 -5.955 -5.720 1.00 0.00 67 SER A O 4
ATOM 4010 N N . SER A 1 68 ? 5.188 -4.740 -5.102 1.00 0.00 68 SER A N 4
ATOM 4011 C CA . SER A 1 68 ? 5.946 -5.102 -6.289 1.00 0.00 68 SER A CA 4
ATOM 4012 C C . SER A 1 68 ? 6.538 -6.502 -6.143 1.00 0.00 68 SER A C 4
ATOM 4013 O O . SER A 1 68 ? 7.753 -6.674 -6.041 1.00 0.00 68 SER A O 4
ATOM 4021 N N . LEU A 1 69 ? 5.664 -7.496 -6.131 1.00 0.00 69 LEU A N 4
ATOM 4022 C CA . LEU A 1 69 ? 6.070 -8.876 -5.951 1.00 0.00 69 LEU A CA 4
ATOM 4023 C C . LEU A 1 69 ? 6.262 -9.551 -7.297 1.00 0.00 69 LEU A C 4
ATOM 4024 O O . LEU A 1 69 ? 5.563 -9.241 -8.263 1.00 0.00 69 LEU A O 4
ATOM 4040 N N . HIS A 1 70 ? 7.203 -10.477 -7.353 1.00 0.00 70 HIS A N 4
ATOM 4041 C CA . HIS A 1 70 ? 7.528 -11.154 -8.598 1.00 0.00 70 HIS A CA 4
ATOM 4042 C C . HIS A 1 70 ? 6.581 -12.324 -8.850 1.00 0.00 70 HIS A C 4
ATOM 4043 O O . HIS A 1 70 ? 6.845 -13.460 -8.466 1.00 0.00 70 HIS A O 4
ATOM 4058 N N . HIS A 1 71 ? 5.466 -12.030 -9.502 1.00 0.00 71 HIS A N 4
ATOM 4059 C CA . HIS A 1 71 ? 4.487 -13.055 -9.843 1.00 0.00 71 HIS A CA 4
ATOM 4060 C C . HIS A 1 71 ? 4.759 -13.603 -11.237 1.00 0.00 71 HIS A C 4
ATOM 4061 O O . HIS A 1 71 ? 3.922 -13.504 -12.135 1.00 0.00 71 HIS A O 4
ATOM 4076 N N . HIS A 1 72 ? 5.944 -14.165 -11.418 1.00 0.00 72 HIS A N 4
ATOM 4077 C CA . HIS A 1 72 ? 6.328 -14.740 -12.698 1.00 0.00 72 HIS A CA 4
ATOM 4078 C C . HIS A 1 72 ? 6.473 -16.250 -12.565 1.00 0.00 72 HIS A C 4
ATOM 4079 O O . HIS A 1 72 ? 6.473 -16.783 -11.451 1.00 0.00 72 HIS A O 4
ATOM 4094 N N . HIS A 1 73 ? 6.572 -16.930 -13.706 1.00 0.00 73 HIS A N 4
ATOM 4095 C CA . HIS A 1 73 ? 6.741 -18.388 -13.762 1.00 0.00 73 HIS A CA 4
ATOM 4096 C C . HIS A 1 73 ? 5.474 -19.121 -13.333 1.00 0.00 73 HIS A C 4
ATOM 4097 O O . HIS A 1 73 ? 5.452 -20.352 -13.271 1.00 0.00 73 HIS A O 4
ATOM 4112 N N . HIS A 1 74 ? 4.424 -18.349 -13.049 1.00 0.00 74 HIS A N 4
ATOM 4113 C CA . HIS A 1 74 ? 3.132 -18.888 -12.622 1.00 0.00 74 HIS A CA 4
ATOM 4114 C C . HIS A 1 74 ? 3.270 -19.771 -11.385 1.00 0.00 74 HIS A C 4
ATOM 4115 O O . HIS A 1 74 ? 2.680 -20.848 -11.315 1.00 0.00 74 HIS A O 4
ATOM 4130 N N . HIS A 1 75 ? 4.036 -19.309 -10.408 1.00 0.00 75 HIS A N 4
ATOM 4131 C CA . HIS A 1 75 ? 4.288 -20.098 -9.208 1.00 0.00 75 HIS A CA 4
ATOM 4132 C C . HIS A 1 75 ? 3.259 -19.772 -8.133 1.00 0.00 75 HIS A C 4
ATOM 4133 O O . HIS A 1 75 ? 2.575 -20.700 -7.662 1.00 0.00 75 HIS A O 4
ATOM 4149 N N . MET A 1 1 ? -14.730 5.994 8.839 1.00 0.00 1 MET A N 5
ATOM 4150 C CA . MET A 1 1 ? -14.501 6.432 7.445 1.00 0.00 1 MET A CA 5
ATOM 4151 C C . MET A 1 1 ? -13.498 5.508 6.758 1.00 0.00 1 MET A C 5
ATOM 4152 O O . MET A 1 1 ? -13.875 4.705 5.904 1.00 0.00 1 MET A O 5
ATOM 4168 N N . CYS A 1 2 ? -12.230 5.614 7.150 1.00 0.00 2 CYS A N 5
ATOM 4169 C CA . CYS A 1 2 ? -11.165 4.768 6.607 1.00 0.00 2 CYS A CA 5
ATOM 4170 C C . CYS A 1 2 ? -11.110 4.832 5.083 1.00 0.00 2 CYS A C 5
ATOM 4171 O O . CYS A 1 2 ? -11.015 3.802 4.410 1.00 0.00 2 CYS A O 5
ATOM 4179 N N . GLU A 1 3 ? -11.176 6.049 4.557 1.00 0.00 3 GLU A N 5
ATOM 4180 C CA . GLU A 1 3 ? -11.071 6.301 3.126 1.00 0.00 3 GLU A CA 5
ATOM 4181 C C . GLU A 1 3 ? -11.148 7.796 2.870 1.00 0.00 3 GLU A C 5
ATOM 4182 O O . GLU A 1 3 ? -12.128 8.442 3.221 1.00 0.00 3 GLU A O 5
ATOM 4194 N N . PHE A 1 4 ? -10.112 8.340 2.263 1.00 0.00 4 PHE A N 5
ATOM 4195 C CA . PHE A 1 4 ? -10.046 9.785 2.044 1.00 0.00 4 PHE A CA 5
ATOM 4196 C C . PHE A 1 4 ? -10.562 10.178 0.655 1.00 0.00 4 PHE A C 5
ATOM 4197 O O . PHE A 1 4 ? -10.636 11.365 0.337 1.00 0.00 4 PHE A O 5
ATOM 4214 N N . ILE A 1 5 ? -10.926 9.196 -0.174 1.00 0.00 5 ILE A N 5
ATOM 4215 C CA . ILE A 1 5 ? -11.511 9.505 -1.490 1.00 0.00 5 ILE A CA 5
ATOM 4216 C C . ILE A 1 5 ? -12.995 9.904 -1.381 1.00 0.00 5 ILE A C 5
ATOM 4217 O O . ILE A 1 5 ? -13.636 10.203 -2.389 1.00 0.00 5 ILE A O 5
ATOM 4233 N N . GLU A 1 6 ? -13.544 9.943 -0.169 1.00 0.00 6 GLU A N 5
ATOM 4234 C CA . GLU A 1 6 ? -14.965 10.223 -0.003 1.00 0.00 6 GLU A CA 5
ATOM 4235 C C . GLU A 1 6 ? -15.215 11.695 0.300 1.00 0.00 6 GLU A C 5
ATOM 4236 O O . GLU A 1 6 ? -15.874 12.050 1.281 1.00 0.00 6 GLU A O 5
ATOM 4248 N N . ASP A 1 7 ? -14.679 12.538 -0.554 1.00 0.00 7 ASP A N 5
ATOM 4249 C CA . ASP A 1 7 ? -14.900 13.979 -0.477 1.00 0.00 7 ASP A CA 5
ATOM 4250 C C . ASP A 1 7 ? -15.537 14.470 -1.764 1.00 0.00 7 ASP A C 5
ATOM 4251 O O . ASP A 1 7 ? -15.460 15.649 -2.111 1.00 0.00 7 ASP A O 5
ATOM 4260 N N . SER A 1 8 ? -16.194 13.550 -2.453 1.00 0.00 8 SER A N 5
ATOM 4261 C CA . SER A 1 8 ? -16.769 13.821 -3.760 1.00 0.00 8 SER A CA 5
ATOM 4262 C C . SER A 1 8 ? -18.089 14.581 -3.639 1.00 0.00 8 SER A C 5
ATOM 4263 O O . SER A 1 8 ? -18.700 14.948 -4.645 1.00 0.00 8 SER A O 5
ATOM 4271 N N . GLU A 1 9 ? -18.535 14.799 -2.405 1.00 0.00 9 GLU A N 5
ATOM 4272 C CA . GLU A 1 9 ? -19.769 15.529 -2.155 1.00 0.00 9 GLU A CA 5
ATOM 4273 C C . GLU A 1 9 ? -19.657 16.976 -2.631 1.00 0.00 9 GLU A C 5
ATOM 4274 O O . GLU A 1 9 ? -20.552 17.485 -3.307 1.00 0.00 9 GLU A O 5
ATOM 4286 N N . ASP A 1 10 ? -18.540 17.621 -2.281 1.00 0.00 10 ASP A N 5
ATOM 4287 C CA . ASP A 1 10 ? -18.301 19.032 -2.593 1.00 0.00 10 ASP A CA 5
ATOM 4288 C C . ASP A 1 10 ? -19.380 19.932 -1.993 1.00 0.00 10 ASP A C 5
ATOM 4289 O O . ASP A 1 10 ? -19.550 21.080 -2.414 1.00 0.00 10 ASP A O 5
ATOM 4298 N N . ILE A 1 11 ? -20.088 19.416 -0.990 1.00 0.00 11 ILE A N 5
ATOM 4299 C CA . ILE A 1 11 ? -21.162 20.157 -0.339 1.00 0.00 11 ILE A CA 5
ATOM 4300 C C . ILE A 1 11 ? -20.594 21.101 0.713 1.00 0.00 11 ILE A C 5
ATOM 4301 O O . ILE A 1 11 ? -21.184 22.134 1.030 1.00 0.00 11 ILE A O 5
ATOM 4317 N N . GLN A 1 12 ? -19.411 20.770 1.215 1.00 0.00 12 GLN A N 5
ATOM 4318 C CA . GLN A 1 12 ? -18.770 21.576 2.251 1.00 0.00 12 GLN A CA 5
ATOM 4319 C C . GLN A 1 12 ? -18.273 22.891 1.659 1.00 0.00 12 GLN A C 5
ATOM 4320 O O . GLN A 1 12 ? -17.874 23.804 2.385 1.00 0.00 12 GLN A O 5
ATOM 4334 N N . GLY A 1 13 ? -18.308 22.974 0.334 1.00 0.00 13 GLY A N 5
ATOM 4335 C CA . GLY A 1 13 ? -17.936 24.194 -0.357 1.00 0.00 13 GLY A CA 5
ATOM 4336 C C . GLY A 1 13 ? -18.869 25.349 -0.036 1.00 0.00 13 GLY A C 5
ATOM 4337 O O . GLY A 1 13 ? -18.504 26.512 -0.211 1.00 0.00 13 GLY A O 5
ATOM 4341 N N . LEU A 1 14 ? -20.077 25.020 0.423 1.00 0.00 14 LEU A N 5
ATOM 4342 C CA . LEU A 1 14 ? -21.061 26.017 0.844 1.00 0.00 14 LEU A CA 5
ATOM 4343 C C . LEU A 1 14 ? -21.446 26.936 -0.317 1.00 0.00 14 LEU A C 5
ATOM 4344 O O . LEU A 1 14 ? -21.409 28.166 -0.205 1.00 0.00 14 LEU A O 5
ATOM 4360 N N . LYS A 1 15 ? -21.845 26.335 -1.430 1.00 0.00 15 LYS A N 5
ATOM 4361 C CA . LYS A 1 15 ? -22.243 27.101 -2.604 1.00 0.00 15 LYS A CA 5
ATOM 4362 C C . LYS A 1 15 ? -23.666 27.629 -2.450 1.00 0.00 15 LYS A C 5
ATOM 4363 O O . LYS A 1 15 ? -24.223 28.218 -3.373 1.00 0.00 15 LYS A O 5
ATOM 4382 N N . SER A 1 16 ? -24.252 27.404 -1.282 1.00 0.00 16 SER A N 5
ATOM 4383 C CA . SER A 1 16 ? -25.579 27.911 -0.990 1.00 0.00 16 SER A CA 5
ATOM 4384 C C . SER A 1 16 ? -25.486 29.300 -0.366 1.00 0.00 16 SER A C 5
ATOM 4385 O O . SER A 1 16 ? -26.470 30.037 -0.302 1.00 0.00 16 SER A O 5
ATOM 4393 N N . LEU A 1 17 ? -24.289 29.657 0.078 1.00 0.00 17 LEU A N 5
ATOM 4394 C CA . LEU A 1 17 ? -24.065 30.959 0.694 1.00 0.00 17 LEU A CA 5
ATOM 4395 C C . LEU A 1 17 ? -22.993 31.716 -0.076 1.00 0.00 17 LEU A C 5
ATOM 4396 O O . LEU A 1 17 ? -23.113 32.914 -0.328 1.00 0.00 17 LEU A O 5
ATOM 4412 N N . ARG A 1 18 ? -21.966 30.998 -0.470 1.00 0.00 18 ARG A N 5
ATOM 4413 C CA . ARG A 1 18 ? -20.858 31.581 -1.204 1.00 0.00 18 ARG A CA 5
ATOM 4414 C C . ARG A 1 18 ? -20.914 31.158 -2.666 1.00 0.00 18 ARG A C 5
ATOM 4415 O O . ARG A 1 18 ? -20.432 30.087 -3.033 1.00 0.00 18 ARG A O 5
ATOM 4436 N N . LYS A 1 19 ? -21.502 32.008 -3.494 1.00 0.00 19 LYS A N 5
ATOM 4437 C CA . LYS A 1 19 ? -21.716 31.683 -4.898 1.00 0.00 19 LYS A CA 5
ATOM 4438 C C . LYS A 1 19 ? -20.757 32.457 -5.796 1.00 0.00 19 LYS A C 5
ATOM 4439 O O . LYS A 1 19 ? -21.086 32.785 -6.937 1.00 0.00 19 LYS A O 5
ATOM 4458 N N . SER A 1 20 ? -19.576 32.756 -5.277 1.00 0.00 20 SER A N 5
ATOM 4459 C CA . SER A 1 20 ? -18.539 33.387 -6.082 1.00 0.00 20 SER A CA 5
ATOM 4460 C C . SER A 1 20 ? -17.467 32.365 -6.464 1.00 0.00 20 SER A C 5
ATOM 4461 O O . SER A 1 20 ? -16.896 32.429 -7.550 1.00 0.00 20 SER A O 5
ATOM 4469 N N . HIS A 1 21 ? -17.202 31.408 -5.571 1.00 0.00 21 HIS A N 5
ATOM 4470 C CA . HIS A 1 21 ? -16.208 30.374 -5.842 1.00 0.00 21 HIS A CA 5
ATOM 4471 C C . HIS A 1 21 ? -16.859 29.154 -6.496 1.00 0.00 21 HIS A C 5
ATOM 4472 O O . HIS A 1 21 ? -16.237 28.108 -6.621 1.00 0.00 21 HIS A O 5
ATOM 4487 N N . THR A 1 22 ? -18.128 29.293 -6.859 1.00 0.00 22 THR A N 5
ATOM 4488 C CA . THR A 1 22 ? -18.890 28.205 -7.525 1.00 0.00 22 THR A CA 5
ATOM 4489 C C . THR A 1 22 ? -18.093 27.456 -8.619 1.00 0.00 22 THR A C 5
ATOM 4490 O O . THR A 1 22 ? -18.197 26.235 -8.716 1.00 0.00 22 THR A O 5
ATOM 4501 N N . SER A 1 23 ? -17.304 28.159 -9.442 1.00 0.00 23 SER A N 5
ATOM 4502 C CA . SER A 1 23 ? -16.502 27.493 -10.465 1.00 0.00 23 SER A CA 5
ATOM 4503 C C . SER A 1 23 ? -15.026 27.492 -10.068 1.00 0.00 23 SER A C 5
ATOM 4504 O O . SER A 1 23 ? -14.139 27.300 -10.901 1.00 0.00 23 SER A O 5
ATOM 4512 N N . LEU A 1 24 ? -14.779 27.696 -8.784 1.00 0.00 24 LEU A N 5
ATOM 4513 C CA . LEU A 1 24 ? -13.429 27.776 -8.251 1.00 0.00 24 LEU A CA 5
ATOM 4514 C C . LEU A 1 24 ? -13.261 26.776 -7.111 1.00 0.00 24 LEU A C 5
ATOM 4515 O O . LEU A 1 24 ? -13.637 27.051 -5.967 1.00 0.00 24 LEU A O 5
ATOM 4531 N N . GLU A 1 25 ? -12.707 25.612 -7.425 1.00 0.00 25 GLU A N 5
ATOM 4532 C CA . GLU A 1 25 ? -12.515 24.567 -6.427 1.00 0.00 25 GLU A CA 5
ATOM 4533 C C . GLU A 1 25 ? -11.301 24.868 -5.560 1.00 0.00 25 GLU A C 5
ATOM 4534 O O . GLU A 1 25 ? -11.127 24.271 -4.497 1.00 0.00 25 GLU A O 5
ATOM 4546 N N . ASP A 1 26 ? -10.473 25.798 -6.039 1.00 0.00 26 ASP A N 5
ATOM 4547 C CA . ASP A 1 26 ? -9.290 26.276 -5.319 1.00 0.00 26 ASP A CA 5
ATOM 4548 C C . ASP A 1 26 ? -8.143 25.278 -5.419 1.00 0.00 26 ASP A C 5
ATOM 4549 O O . ASP A 1 26 ? -8.347 24.084 -5.639 1.00 0.00 26 ASP A O 5
ATOM 4558 N N . ASP A 1 27 ? -6.930 25.784 -5.252 1.00 0.00 27 ASP A N 5
ATOM 4559 C CA . ASP A 1 27 ? -5.724 25.008 -5.508 1.00 0.00 27 ASP A CA 5
ATOM 4560 C C . ASP A 1 27 ? -5.373 24.117 -4.336 1.00 0.00 27 ASP A C 5
ATOM 4561 O O . ASP A 1 27 ? -4.577 23.189 -4.465 1.00 0.00 27 ASP A O 5
ATOM 4570 N N . ASP A 1 28 ? -5.959 24.403 -3.195 1.00 0.00 28 ASP A N 5
ATOM 4571 C CA . ASP A 1 28 ? -5.668 23.642 -1.987 1.00 0.00 28 ASP A CA 5
ATOM 4572 C C . ASP A 1 28 ? -6.598 22.451 -1.865 1.00 0.00 28 ASP A C 5
ATOM 4573 O O . ASP A 1 28 ? -6.196 21.369 -1.435 1.00 0.00 28 ASP A O 5
ATOM 4582 N N . ASP A 1 29 ? -7.833 22.650 -2.272 1.00 0.00 29 ASP A N 5
ATOM 4583 C CA . ASP A 1 29 ? -8.819 21.572 -2.275 1.00 0.00 29 ASP A CA 5
ATOM 4584 C C . ASP A 1 29 ? -8.568 20.636 -3.446 1.00 0.00 29 ASP A C 5
ATOM 4585 O O . ASP A 1 29 ? -9.000 19.483 -3.438 1.00 0.00 29 ASP A O 5
ATOM 4594 N N . GLY A 1 30 ? -7.849 21.138 -4.446 1.00 0.00 30 GLY A N 5
ATOM 4595 C CA . GLY A 1 30 ? -7.496 20.328 -5.597 1.00 0.00 30 GLY A CA 5
ATOM 4596 C C . GLY A 1 30 ? -6.306 19.430 -5.319 1.00 0.00 30 GLY A C 5
ATOM 4597 O O . GLY A 1 30 ? -5.909 18.625 -6.161 1.00 0.00 30 GLY A O 5
ATOM 4601 N N . SER A 1 31 ? -5.730 19.571 -4.131 1.00 0.00 31 SER A N 5
ATOM 4602 C CA . SER A 1 31 ? -4.642 18.705 -3.702 1.00 0.00 31 SER A CA 5
ATOM 4603 C C . SER A 1 31 ? -5.197 17.369 -3.218 1.00 0.00 31 SER A C 5
ATOM 4604 O O . SER A 1 31 ? -4.448 16.441 -2.903 1.00 0.00 31 SER A O 5
ATOM 4612 N N . ARG A 1 32 ? -6.520 17.282 -3.173 1.00 0.00 32 ARG A N 5
ATOM 4613 C CA . ARG A 1 32 ? -7.196 16.070 -2.747 1.00 0.00 32 ARG A CA 5
ATOM 4614 C C . ARG A 1 32 ? -8.151 15.598 -3.838 1.00 0.00 32 ARG A C 5
ATOM 4615 O O . ARG A 1 32 ? -8.569 16.387 -4.687 1.00 0.00 32 ARG A O 5
ATOM 4636 N N . GLY A 1 33 ? -8.481 14.315 -3.819 1.00 0.00 33 GLY A N 5
ATOM 4637 C CA . GLY A 1 33 ? -9.433 13.774 -4.773 1.00 0.00 33 GLY A CA 5
ATOM 4638 C C . GLY A 1 33 ? -8.809 13.493 -6.126 1.00 0.00 33 GLY A C 5
ATOM 4639 O O . GLY A 1 33 ? -9.477 13.597 -7.156 1.00 0.00 33 GLY A O 5
ATOM 4643 N N . GLY A 1 34 ? -7.534 13.126 -6.132 1.00 0.00 34 GLY A N 5
ATOM 4644 C CA . GLY A 1 34 ? -6.851 12.853 -7.380 1.00 0.00 34 GLY A CA 5
ATOM 4645 C C . GLY A 1 34 ? -6.506 11.385 -7.521 1.00 0.00 34 GLY A C 5
ATOM 4646 O O . GLY A 1 34 ? -7.187 10.658 -8.247 1.00 0.00 34 GLY A O 5
ATOM 4650 N N . ASP A 1 35 ? -5.464 10.936 -6.825 1.00 0.00 35 ASP A N 5
ATOM 4651 C CA . ASP A 1 35 ? -5.101 9.523 -6.832 1.00 0.00 35 ASP A CA 5
ATOM 4652 C C . ASP A 1 35 ? -4.214 9.183 -5.638 1.00 0.00 35 ASP A C 5
ATOM 4653 O O . ASP A 1 35 ? -4.104 8.020 -5.248 1.00 0.00 35 ASP A O 5
ATOM 4662 N N . CYS A 1 36 ? -3.590 10.196 -5.050 1.00 0.00 36 CYS A N 5
ATOM 4663 C CA . CYS A 1 36 ? -2.797 9.993 -3.851 1.00 0.00 36 CYS A CA 5
ATOM 4664 C C . CYS A 1 36 ? -3.571 10.516 -2.651 1.00 0.00 36 CYS A C 5
ATOM 4665 O O . CYS A 1 36 ? -3.422 11.669 -2.252 1.00 0.00 36 CYS A O 5
ATOM 4673 N N . GLU A 1 37 ? -4.383 9.648 -2.068 1.00 0.00 37 GLU A N 5
ATOM 4674 C CA . GLU A 1 37 ? -5.326 10.045 -1.038 1.00 0.00 37 GLU A CA 5
ATOM 4675 C C . GLU A 1 37 ? -5.099 9.176 0.174 1.00 0.00 37 GLU A C 5
ATOM 4676 O O . GLU A 1 37 ? -6.027 8.592 0.736 1.00 0.00 37 GLU A O 5
ATOM 4688 N N . GLY A 1 38 ? -3.842 9.061 0.539 1.00 0.00 38 GLY A N 5
ATOM 4689 C CA . GLY A 1 38 ? -3.471 8.213 1.641 1.00 0.00 38 GLY A CA 5
ATOM 4690 C C . GLY A 1 38 ? -3.214 6.799 1.189 1.00 0.00 38 GLY A C 5
ATOM 4691 O O . GLY A 1 38 ? -3.926 5.874 1.583 1.00 0.00 38 GLY A O 5
ATOM 4695 N N . CYS A 1 39 ? -2.202 6.641 0.348 1.00 0.00 39 CYS A N 5
ATOM 4696 C CA . CYS A 1 39 ? -1.827 5.344 -0.175 1.00 0.00 39 CYS A CA 5
ATOM 4697 C C . CYS A 1 39 ? -0.447 5.421 -0.825 1.00 0.00 39 CYS A C 5
ATOM 4698 O O . CYS A 1 39 ? 0.565 5.263 -0.153 1.00 0.00 39 CYS A O 5
ATOM 4705 N N . SER A 1 40 ? -0.415 5.730 -2.113 1.00 0.00 40 SER A N 5
ATOM 4706 C CA . SER A 1 40 ? 0.816 5.688 -2.899 1.00 0.00 40 SER A CA 5
ATOM 4707 C C . SER A 1 40 ? 1.937 6.500 -2.283 1.00 0.00 40 SER A C 5
ATOM 4708 O O . SER A 1 40 ? 2.990 5.967 -1.929 1.00 0.00 40 SER A O 5
ATOM 4716 N N . GLY A 1 41 ? 1.699 7.786 -2.151 1.00 0.00 41 GLY A N 5
ATOM 4717 C CA . GLY A 1 41 ? 2.706 8.661 -1.541 1.00 0.00 41 GLY A CA 5
ATOM 4718 C C . GLY A 1 41 ? 2.617 8.628 -0.035 1.00 0.00 41 GLY A C 5
ATOM 4719 O O . GLY A 1 41 ? 3.110 9.528 0.648 1.00 0.00 41 GLY A O 5
ATOM 4723 N N . THR A 1 42 ? 1.994 7.583 0.484 1.00 0.00 42 THR A N 5
ATOM 4724 C CA . THR A 1 42 ? 1.830 7.436 1.914 1.00 0.00 42 THR A CA 5
ATOM 4725 C C . THR A 1 42 ? 2.655 6.265 2.430 1.00 0.00 42 THR A C 5
ATOM 4726 O O . THR A 1 42 ? 2.638 5.171 1.862 1.00 0.00 42 THR A O 5
ATOM 4737 N N . ALA A 1 43 ? 3.398 6.519 3.490 1.00 0.00 43 ALA A N 5
ATOM 4738 C CA . ALA A 1 43 ? 4.272 5.520 4.071 1.00 0.00 43 ALA A CA 5
ATOM 4739 C C . ALA A 1 43 ? 3.506 4.522 4.914 1.00 0.00 43 ALA A C 5
ATOM 4740 O O . ALA A 1 43 ? 2.769 4.881 5.833 1.00 0.00 43 ALA A O 5
ATOM 4747 N N . CYS A 1 44 ? 3.694 3.270 4.574 1.00 0.00 44 CYS A N 5
ATOM 4748 C CA . CYS A 1 44 ? 3.170 2.164 5.339 1.00 0.00 44 CYS A CA 5
ATOM 4749 C C . CYS A 1 44 ? 4.310 1.462 6.039 1.00 0.00 44 CYS A C 5
ATOM 4750 O O . CYS A 1 44 ? 5.328 1.138 5.430 1.00 0.00 44 CYS A O 5
ATOM 4757 N N . SER A 1 45 ? 4.170 1.274 7.329 1.00 0.00 45 SER A N 5
ATOM 4758 C CA . SER A 1 45 ? 5.093 0.417 8.038 1.00 0.00 45 SER A CA 5
ATOM 4759 C C . SER A 1 45 ? 4.571 -1.006 7.947 1.00 0.00 45 SER A C 5
ATOM 4760 O O . SER A 1 45 ? 5.340 -1.970 7.947 1.00 0.00 45 SER A O 5
ATOM 4768 N N . SER A 1 46 ? 3.250 -1.123 7.855 1.00 0.00 46 SER A N 5
ATOM 4769 C CA . SER A 1 46 ? 2.613 -2.418 7.740 1.00 0.00 46 SER A CA 5
ATOM 4770 C C . SER A 1 46 ? 1.912 -2.583 6.387 1.00 0.00 46 SER A C 5
ATOM 4771 O O . SER A 1 46 ? 1.362 -1.631 5.831 1.00 0.00 46 SER A O 5
ATOM 4779 N N . ASP A 1 47 ? 1.941 -3.809 5.883 1.00 0.00 47 ASP A N 5
ATOM 4780 C CA . ASP A 1 47 ? 1.210 -4.204 4.683 1.00 0.00 47 ASP A CA 5
ATOM 4781 C C . ASP A 1 47 ? -0.305 -4.159 4.863 1.00 0.00 47 ASP A C 5
ATOM 4782 O O . ASP A 1 47 ? -1.021 -3.796 3.925 1.00 0.00 47 ASP A O 5
ATOM 4791 N N . ALA A 1 48 ? -0.803 -4.534 6.049 1.00 0.00 48 ALA A N 5
ATOM 4792 C CA . ALA A 1 48 ? -2.224 -4.573 6.307 1.00 0.00 48 ALA A CA 5
ATOM 4793 C C . ALA A 1 48 ? -2.880 -3.215 6.087 1.00 0.00 48 ALA A C 5
ATOM 4794 O O . ALA A 1 48 ? -4.087 -3.127 5.897 1.00 0.00 48 ALA A O 5
ATOM 4801 N N . GLN A 1 49 ? -2.077 -2.162 6.098 1.00 0.00 49 GLN A N 5
ATOM 4802 C CA . GLN A 1 49 ? -2.582 -0.821 5.904 1.00 0.00 49 GLN A CA 5
ATOM 4803 C C . GLN A 1 49 ? -2.993 -0.648 4.456 1.00 0.00 49 GLN A C 5
ATOM 4804 O O . GLN A 1 49 ? -4.016 -0.052 4.168 1.00 0.00 49 GLN A O 5
ATOM 4818 N N . CYS A 1 50 ? -2.213 -1.217 3.547 1.00 0.00 50 CYS A N 5
ATOM 4819 C CA . CYS A 1 50 ? -2.537 -1.154 2.129 1.00 0.00 50 CYS A CA 5
ATOM 4820 C C . CYS A 1 50 ? -3.673 -2.091 1.833 1.00 0.00 50 CYS A C 5
ATOM 4821 O O . CYS A 1 50 ? -4.539 -1.810 1.004 1.00 0.00 50 CYS A O 5
ATOM 4828 N N . ARG A 1 51 ? -3.650 -3.215 2.521 1.00 0.00 51 ARG A N 5
ATOM 4829 C CA . ARG A 1 51 ? -4.702 -4.192 2.410 1.00 0.00 51 ARG A CA 5
ATOM 4830 C C . ARG A 1 51 ? -6.026 -3.580 2.852 1.00 0.00 51 ARG A C 5
ATOM 4831 O O . ARG A 1 51 ? -7.053 -3.736 2.188 1.00 0.00 51 ARG A O 5
ATOM 4852 N N . ALA A 1 52 ? -5.984 -2.859 3.969 1.00 0.00 52 ALA A N 5
ATOM 4853 C CA . ALA A 1 52 ? -7.159 -2.177 4.493 1.00 0.00 52 ALA A CA 5
ATOM 4854 C C . ALA A 1 52 ? -7.477 -0.920 3.693 1.00 0.00 52 ALA A C 5
ATOM 4855 O O . ALA A 1 52 ? -8.619 -0.466 3.673 1.00 0.00 52 ALA A O 5
ATOM 4862 N N . ARG A 1 53 ? -6.471 -0.356 3.024 1.00 0.00 53 ARG A N 5
ATOM 4863 C CA . ARG A 1 53 ? -6.686 0.856 2.225 1.00 0.00 53 ARG A CA 5
ATOM 4864 C C . ARG A 1 53 ? -7.220 0.529 0.841 1.00 0.00 53 ARG A C 5
ATOM 4865 O O . ARG A 1 53 ? -7.355 1.416 -0.002 1.00 0.00 53 ARG A O 5
ATOM 4886 N N . GLY A 1 54 ? -7.520 -0.745 0.611 1.00 0.00 54 GLY A N 5
ATOM 4887 C CA . GLY A 1 54 ? -8.029 -1.165 -0.685 1.00 0.00 54 GLY A CA 5
ATOM 4888 C C . GLY A 1 54 ? -7.008 -0.959 -1.782 1.00 0.00 54 GLY A C 5
ATOM 4889 O O . GLY A 1 54 ? -7.340 -0.977 -2.965 1.00 0.00 54 GLY A O 5
ATOM 4893 N N . CYS A 1 55 ? -5.761 -0.755 -1.382 1.00 0.00 55 CYS A N 5
ATOM 4894 C CA . CYS A 1 55 ? -4.690 -0.528 -2.342 1.00 0.00 55 CYS A CA 5
ATOM 4895 C C . CYS A 1 55 ? -4.138 -1.861 -2.865 1.00 0.00 55 CYS A C 5
ATOM 4896 O O . CYS A 1 55 ? -4.706 -2.412 -3.811 1.00 0.00 55 CYS A O 5
ATOM 4903 N N . ASP A 1 56 ? -3.086 -2.414 -2.262 1.00 0.00 56 ASP A N 5
ATOM 4904 C CA . ASP A 1 56 ? -2.573 -3.705 -2.694 1.00 0.00 56 ASP A CA 5
ATOM 4905 C C . ASP A 1 56 ? -1.445 -4.159 -1.794 1.00 0.00 56 ASP A C 5
ATOM 4906 O O . ASP A 1 56 ? -1.561 -5.179 -1.117 1.00 0.00 56 ASP A O 5
ATOM 4915 N N . GLY A 1 57 ? -0.349 -3.409 -1.765 1.00 0.00 57 GLY A N 5
ATOM 4916 C CA . GLY A 1 57 ? 0.790 -3.877 -1.023 1.00 0.00 57 GLY A CA 5
ATOM 4917 C C . GLY A 1 57 ? 1.692 -2.774 -0.545 1.00 0.00 57 GLY A C 5
ATOM 4918 O O . GLY A 1 57 ? 1.913 -1.786 -1.248 1.00 0.00 57 GLY A O 5
ATOM 4922 N N . CYS A 1 58 ? 2.201 -2.934 0.659 1.00 0.00 58 CYS A N 5
ATOM 4923 C CA . CYS A 1 58 ? 3.242 -2.061 1.149 1.00 0.00 58 CYS A CA 5
ATOM 4924 C C . CYS A 1 58 ? 4.563 -2.463 0.508 1.00 0.00 58 CYS A C 5
ATOM 4925 O O . CYS A 1 58 ? 4.894 -3.647 0.453 1.00 0.00 58 CYS A O 5
ATOM 4932 N N . SER A 1 59 ? 5.310 -1.496 0.005 1.00 0.00 59 SER A N 5
ATOM 4933 C CA . SER A 1 59 ? 6.554 -1.805 -0.677 1.00 0.00 59 SER A CA 5
ATOM 4934 C C . SER A 1 59 ? 7.710 -1.789 0.323 1.00 0.00 59 SER A C 5
ATOM 4935 O O . SER A 1 59 ? 7.582 -1.205 1.402 1.00 0.00 59 SER A O 5
ATOM 4943 N N . THR A 1 60 ? 8.828 -2.437 -0.023 1.00 0.00 60 THR A N 5
ATOM 4944 C CA . THR A 1 60 ? 9.975 -2.531 0.887 1.00 0.00 60 THR A CA 5
ATOM 4945 C C . THR A 1 60 ? 10.618 -1.180 1.280 1.00 0.00 60 THR A C 5
ATOM 4946 O O . THR A 1 60 ? 11.630 -1.171 1.979 1.00 0.00 60 THR A O 5
ATOM 4957 N N . SER A 1 61 ? 10.063 -0.043 0.846 1.00 0.00 61 SER A N 5
ATOM 4958 C CA . SER A 1 61 ? 10.557 1.242 1.298 1.00 0.00 61 SER A CA 5
ATOM 4959 C C . SER A 1 61 ? 9.445 2.031 1.995 1.00 0.00 61 SER A C 5
ATOM 4960 O O . SER A 1 61 ? 9.500 3.258 2.092 1.00 0.00 61 SER A O 5
ATOM 4968 N N . GLY A 1 62 ? 8.440 1.315 2.489 1.00 0.00 62 GLY A N 5
ATOM 4969 C CA . GLY A 1 62 ? 7.351 1.950 3.195 1.00 0.00 62 GLY A CA 5
ATOM 4970 C C . GLY A 1 62 ? 6.520 2.881 2.332 1.00 0.00 62 GLY A C 5
ATOM 4971 O O . GLY A 1 62 ? 6.298 4.026 2.701 1.00 0.00 62 GLY A O 5
ATOM 4975 N N . VAL A 1 63 ? 6.078 2.405 1.176 1.00 0.00 63 VAL A N 5
ATOM 4976 C CA . VAL A 1 63 ? 5.117 3.149 0.362 1.00 0.00 63 VAL A CA 5
ATOM 4977 C C . VAL A 1 63 ? 3.985 2.223 -0.051 1.00 0.00 63 VAL A C 5
ATOM 4978 O O . VAL A 1 63 ? 4.190 1.015 -0.201 1.00 0.00 63 VAL A O 5
ATOM 4991 N N . CYS A 1 64 ? 2.804 2.778 -0.245 1.00 0.00 64 CYS A N 5
ATOM 4992 C CA . CYS A 1 64 ? 1.611 1.956 -0.427 1.00 0.00 64 CYS A CA 5
ATOM 4993 C C . CYS A 1 64 ? 1.187 1.957 -1.889 1.00 0.00 64 CYS A C 5
ATOM 4994 O O . CYS A 1 64 ? 0.668 2.946 -2.387 1.00 0.00 64 CYS A O 5
ATOM 5001 N N . VAL A 1 65 ? 1.389 0.843 -2.579 1.00 0.00 65 VAL A N 5
ATOM 5002 C CA . VAL A 1 65 ? 1.185 0.809 -4.028 1.00 0.00 65 VAL A CA 5
ATOM 5003 C C . VAL A 1 65 ? 0.675 -0.552 -4.476 1.00 0.00 65 VAL A C 5
ATOM 5004 O O . VAL A 1 65 ? 0.429 -1.436 -3.653 1.00 0.00 65 VAL A O 5
ATOM 5017 N N . LEU A 1 66 ? 0.497 -0.708 -5.783 1.00 0.00 66 LEU A N 5
ATOM 5018 C CA . LEU A 1 66 ? 0.384 -2.025 -6.373 1.00 0.00 66 LEU A CA 5
ATOM 5019 C C . LEU A 1 66 ? 1.784 -2.642 -6.391 1.00 0.00 66 LEU A C 5
ATOM 5020 O O . LEU A 1 66 ? 2.511 -2.537 -7.383 1.00 0.00 66 LEU A O 5
ATOM 5036 N N . SER A 1 67 ? 2.161 -3.274 -5.288 1.00 0.00 67 SER A N 5
ATOM 5037 C CA . SER A 1 67 ? 3.532 -3.767 -5.131 1.00 0.00 67 SER A CA 5
ATOM 5038 C C . SER A 1 67 ? 3.661 -5.171 -5.736 1.00 0.00 67 SER A C 5
ATOM 5039 O O . SER A 1 67 ? 2.660 -5.779 -6.125 1.00 0.00 67 SER A O 5
ATOM 5047 N N . SER A 1 68 ? 4.886 -5.688 -5.814 1.00 0.00 68 SER A N 5
ATOM 5048 C CA . SER A 1 68 ? 5.139 -6.945 -6.499 1.00 0.00 68 SER A CA 5
ATOM 5049 C C . SER A 1 68 ? 5.291 -8.090 -5.502 1.00 0.00 68 SER A C 5
ATOM 5050 O O . SER A 1 68 ? 6.408 -8.477 -5.146 1.00 0.00 68 SER A O 5
ATOM 5058 N N . LEU A 1 69 ? 4.162 -8.625 -5.051 1.00 0.00 69 LEU A N 5
ATOM 5059 C CA . LEU A 1 69 ? 4.168 -9.734 -4.104 1.00 0.00 69 LEU A CA 5
ATOM 5060 C C . LEU A 1 69 ? 4.751 -10.985 -4.753 1.00 0.00 69 LEU A C 5
ATOM 5061 O O . LEU A 1 69 ? 5.439 -11.772 -4.103 1.00 0.00 69 LEU A O 5
ATOM 5077 N N . HIS A 1 70 ? 4.486 -11.154 -6.040 1.00 0.00 70 HIS A N 5
ATOM 5078 C CA . HIS A 1 70 ? 4.978 -12.305 -6.777 1.00 0.00 70 HIS A CA 5
ATOM 5079 C C . HIS A 1 70 ? 6.307 -11.965 -7.436 1.00 0.00 70 HIS A C 5
ATOM 5080 O O . HIS A 1 70 ? 6.346 -11.469 -8.558 1.00 0.00 70 HIS A O 5
ATOM 5095 N N . HIS A 1 71 ? 7.392 -12.229 -6.728 1.00 0.00 71 HIS A N 5
ATOM 5096 C CA . HIS A 1 71 ? 8.724 -11.927 -7.231 1.00 0.00 71 HIS A CA 5
ATOM 5097 C C . HIS A 1 71 ? 9.585 -13.187 -7.264 1.00 0.00 71 HIS A C 5
ATOM 5098 O O . HIS A 1 71 ? 10.441 -13.401 -6.408 1.00 0.00 71 HIS A O 5
ATOM 5113 N N . HIS A 1 72 ? 9.339 -14.017 -8.265 1.00 0.00 72 HIS A N 5
ATOM 5114 C CA . HIS A 1 72 ? 10.070 -15.264 -8.437 1.00 0.00 72 HIS A CA 5
ATOM 5115 C C . HIS A 1 72 ? 11.287 -15.019 -9.325 1.00 0.00 72 HIS A C 5
ATOM 5116 O O . HIS A 1 72 ? 11.152 -14.779 -10.525 1.00 0.00 72 HIS A O 5
ATOM 5131 N N . HIS A 1 73 ? 12.473 -15.075 -8.738 1.00 0.00 73 HIS A N 5
ATOM 5132 C CA . HIS A 1 73 ? 13.695 -14.728 -9.457 1.00 0.00 73 HIS A CA 5
ATOM 5133 C C . HIS A 1 73 ? 14.366 -15.952 -10.070 1.00 0.00 73 HIS A C 5
ATOM 5134 O O . HIS A 1 73 ? 15.571 -16.153 -9.914 1.00 0.00 73 HIS A O 5
ATOM 5149 N N . HIS A 1 74 ? 13.568 -16.766 -10.755 1.00 0.00 74 HIS A N 5
ATOM 5150 C CA . HIS A 1 74 ? 14.072 -17.883 -11.565 1.00 0.00 74 HIS A CA 5
ATOM 5151 C C . HIS A 1 74 ? 14.919 -18.869 -10.758 1.00 0.00 74 HIS A C 5
ATOM 5152 O O . HIS A 1 74 ? 15.825 -19.503 -11.303 1.00 0.00 74 HIS A O 5
ATOM 5167 N N . HIS A 1 75 ? 14.631 -19.008 -9.474 1.00 0.00 75 HIS A N 5
ATOM 5168 C CA . HIS A 1 75 ? 15.350 -19.968 -8.651 1.00 0.00 75 HIS A CA 5
ATOM 5169 C C . HIS A 1 75 ? 14.374 -20.758 -7.789 1.00 0.00 75 HIS A C 5
ATOM 5170 O O . HIS A 1 75 ? 13.540 -20.132 -7.107 1.00 0.00 75 HIS A O 5
ATOM 5186 N N . MET A 1 1 ? -13.368 -7.699 -22.399 1.00 0.00 1 MET A N 6
ATOM 5187 C CA . MET A 1 1 ? -12.853 -6.467 -23.037 1.00 0.00 1 MET A CA 6
ATOM 5188 C C . MET A 1 1 ? -13.962 -5.755 -23.807 1.00 0.00 1 MET A C 6
ATOM 5189 O O . MET A 1 1 ? -14.244 -4.582 -23.554 1.00 0.00 1 MET A O 6
ATOM 5205 N N . CYS A 1 2 ? -14.608 -6.471 -24.722 1.00 0.00 2 CYS A N 6
ATOM 5206 C CA . CYS A 1 2 ? -15.659 -5.892 -25.554 1.00 0.00 2 CYS A CA 6
ATOM 5207 C C . CYS A 1 2 ? -17.016 -5.940 -24.851 1.00 0.00 2 CYS A C 6
ATOM 5208 O O . CYS A 1 2 ? -18.008 -6.419 -25.406 1.00 0.00 2 CYS A O 6
ATOM 5216 N N . GLU A 1 3 ? -17.045 -5.451 -23.623 1.00 0.00 3 GLU A N 6
ATOM 5217 C CA . GLU A 1 3 ? -18.274 -5.344 -22.849 1.00 0.00 3 GLU A CA 6
ATOM 5218 C C . GLU A 1 3 ? -18.039 -4.378 -21.699 1.00 0.00 3 GLU A C 6
ATOM 5219 O O . GLU A 1 3 ? -16.971 -3.770 -21.609 1.00 0.00 3 GLU A O 6
ATOM 5231 N N . PHE A 1 4 ? -19.022 -4.228 -20.831 1.00 0.00 4 PHE A N 6
ATOM 5232 C CA . PHE A 1 4 ? -18.862 -3.384 -19.661 1.00 0.00 4 PHE A CA 6
ATOM 5233 C C . PHE A 1 4 ? -18.767 -4.273 -18.441 1.00 0.00 4 PHE A C 6
ATOM 5234 O O . PHE A 1 4 ? -19.721 -4.970 -18.104 1.00 0.00 4 PHE A O 6
ATOM 5251 N N . ILE A 1 5 ? -17.608 -4.275 -17.805 1.00 0.00 5 ILE A N 6
ATOM 5252 C CA . ILE A 1 5 ? -17.389 -5.093 -16.607 1.00 0.00 5 ILE A CA 6
ATOM 5253 C C . ILE A 1 5 ? -18.087 -4.476 -15.383 1.00 0.00 5 ILE A C 6
ATOM 5254 O O . ILE A 1 5 ? -17.675 -4.678 -14.238 1.00 0.00 5 ILE A O 6
ATOM 5270 N N . GLU A 1 6 ? -19.186 -3.765 -15.643 1.00 0.00 6 GLU A N 6
ATOM 5271 C CA . GLU A 1 6 ? -19.911 -3.037 -14.588 1.00 0.00 6 GLU A CA 6
ATOM 5272 C C . GLU A 1 6 ? -18.990 -2.043 -13.887 1.00 0.00 6 GLU A C 6
ATOM 5273 O O . GLU A 1 6 ? -18.955 -1.965 -12.659 1.00 0.00 6 GLU A O 6
ATOM 5285 N N . ASP A 1 7 ? -18.258 -1.285 -14.693 1.00 0.00 7 ASP A N 6
ATOM 5286 C CA . ASP A 1 7 ? -17.334 -0.242 -14.206 1.00 0.00 7 ASP A CA 6
ATOM 5287 C C . ASP A 1 7 ? -18.066 0.928 -13.526 1.00 0.00 7 ASP A C 6
ATOM 5288 O O . ASP A 1 7 ? -17.500 2.002 -13.328 1.00 0.00 7 ASP A O 6
ATOM 5297 N N . SER A 1 8 ? -19.319 0.698 -13.171 1.00 0.00 8 SER A N 6
ATOM 5298 C CA . SER A 1 8 ? -20.126 1.628 -12.387 1.00 0.00 8 SER A CA 6
ATOM 5299 C C . SER A 1 8 ? -19.779 1.489 -10.901 1.00 0.00 8 SER A C 6
ATOM 5300 O O . SER A 1 8 ? -20.454 2.043 -10.038 1.00 0.00 8 SER A O 6
ATOM 5308 N N . GLU A 1 9 ? -18.745 0.681 -10.662 1.00 0.00 9 GLU A N 6
ATOM 5309 C CA . GLU A 1 9 ? -18.260 0.232 -9.344 1.00 0.00 9 GLU A CA 6
ATOM 5310 C C . GLU A 1 9 ? -18.365 1.249 -8.194 1.00 0.00 9 GLU A C 6
ATOM 5311 O O . GLU A 1 9 ? -18.349 0.857 -7.031 1.00 0.00 9 GLU A O 6
ATOM 5323 N N . ASP A 1 10 ? -18.444 2.532 -8.489 1.00 0.00 10 ASP A N 6
ATOM 5324 C CA . ASP A 1 10 ? -18.467 3.540 -7.438 1.00 0.00 10 ASP A CA 6
ATOM 5325 C C . ASP A 1 10 ? -19.843 3.639 -6.783 1.00 0.00 10 ASP A C 6
ATOM 5326 O O . ASP A 1 10 ? -20.589 4.581 -7.039 1.00 0.00 10 ASP A O 6
ATOM 5335 N N . ILE A 1 11 ? -20.179 2.673 -5.928 1.00 0.00 11 ILE A N 6
ATOM 5336 C CA . ILE A 1 11 ? -21.441 2.724 -5.196 1.00 0.00 11 ILE A CA 6
ATOM 5337 C C . ILE A 1 11 ? -21.431 3.818 -4.145 1.00 0.00 11 ILE A C 6
ATOM 5338 O O . ILE A 1 11 ? -22.459 4.443 -3.891 1.00 0.00 11 ILE A O 6
ATOM 5354 N N . GLN A 1 12 ? -20.270 4.060 -3.542 1.00 0.00 12 GLN A N 6
ATOM 5355 C CA . GLN A 1 12 ? -20.139 5.138 -2.570 1.00 0.00 12 GLN A CA 6
ATOM 5356 C C . GLN A 1 12 ? -20.340 6.482 -3.258 1.00 0.00 12 GLN A C 6
ATOM 5357 O O . GLN A 1 12 ? -20.658 7.486 -2.620 1.00 0.00 12 GLN A O 6
ATOM 5371 N N . GLY A 1 13 ? -20.174 6.479 -4.573 1.00 0.00 13 GLY A N 6
ATOM 5372 C CA . GLY A 1 13 ? -20.429 7.658 -5.362 1.00 0.00 13 GLY A CA 6
ATOM 5373 C C . GLY A 1 13 ? -21.657 7.490 -6.231 1.00 0.00 13 GLY A C 6
ATOM 5374 O O . GLY A 1 13 ? -21.771 8.140 -7.269 1.00 0.00 13 GLY A O 6
ATOM 5378 N N . LEU A 1 14 ? -22.561 6.593 -5.807 1.00 0.00 14 LEU A N 6
ATOM 5379 C CA . LEU A 1 14 ? -23.817 6.340 -6.510 1.00 0.00 14 LEU A CA 6
ATOM 5380 C C . LEU A 1 14 ? -23.549 5.587 -7.808 1.00 0.00 14 LEU A C 6
ATOM 5381 O O . LEU A 1 14 ? -23.178 6.180 -8.824 1.00 0.00 14 LEU A O 6
ATOM 5397 N N . LYS A 1 15 ? -23.746 4.272 -7.754 1.00 0.00 15 LYS A N 6
ATOM 5398 C CA . LYS A 1 15 ? -23.405 3.384 -8.872 1.00 0.00 15 LYS A CA 6
ATOM 5399 C C . LYS A 1 15 ? -24.117 3.796 -10.157 1.00 0.00 15 LYS A C 6
ATOM 5400 O O . LYS A 1 15 ? -23.522 3.775 -11.232 1.00 0.00 15 LYS A O 6
ATOM 5419 N N . SER A 1 16 ? -25.378 4.178 -10.051 1.00 0.00 16 SER A N 6
ATOM 5420 C CA . SER A 1 16 ? -26.102 4.696 -11.198 1.00 0.00 16 SER A CA 6
ATOM 5421 C C . SER A 1 16 ? -26.786 5.999 -10.827 1.00 0.00 16 SER A C 6
ATOM 5422 O O . SER A 1 16 ? -26.456 7.064 -11.343 1.00 0.00 16 SER A O 6
ATOM 5430 N N . LEU A 1 17 ? -27.717 5.900 -9.903 1.00 0.00 17 LEU A N 6
ATOM 5431 C CA . LEU A 1 17 ? -28.342 7.072 -9.307 1.00 0.00 17 LEU A CA 6
ATOM 5432 C C . LEU A 1 17 ? -28.370 6.911 -7.800 1.00 0.00 17 LEU A C 6
ATOM 5433 O O . LEU A 1 17 ? -28.126 7.850 -7.043 1.00 0.00 17 LEU A O 6
ATOM 5449 N N . ARG A 1 18 ? -28.668 5.697 -7.386 1.00 0.00 18 ARG A N 6
ATOM 5450 C CA . ARG A 1 18 ? -28.639 5.308 -5.987 1.00 0.00 18 ARG A CA 6
ATOM 5451 C C . ARG A 1 18 ? -28.007 3.929 -5.879 1.00 0.00 18 ARG A C 6
ATOM 5452 O O . ARG A 1 18 ? -27.808 3.256 -6.892 1.00 0.00 18 ARG A O 6
ATOM 5473 N N . LYS A 1 19 ? -27.676 3.506 -4.670 1.00 0.00 19 LYS A N 6
ATOM 5474 C CA . LYS A 1 19 ? -27.121 2.174 -4.476 1.00 0.00 19 LYS A CA 6
ATOM 5475 C C . LYS A 1 19 ? -28.031 1.354 -3.572 1.00 0.00 19 LYS A C 6
ATOM 5476 O O . LYS A 1 19 ? -27.591 0.430 -2.895 1.00 0.00 19 LYS A O 6
ATOM 5495 N N . SER A 1 20 ? -29.313 1.692 -3.588 1.00 0.00 20 SER A N 6
ATOM 5496 C CA . SER A 1 20 ? -30.305 0.999 -2.783 1.00 0.00 20 SER A CA 6
ATOM 5497 C C . SER A 1 20 ? -30.827 -0.236 -3.517 1.00 0.00 20 SER A C 6
ATOM 5498 O O . SER A 1 20 ? -31.380 -1.146 -2.901 1.00 0.00 20 SER A O 6
ATOM 5506 N N . HIS A 1 21 ? -30.635 -0.270 -4.843 1.00 0.00 21 HIS A N 6
ATOM 5507 C CA . HIS A 1 21 ? -31.060 -1.406 -5.663 1.00 0.00 21 HIS A CA 6
ATOM 5508 C C . HIS A 1 21 ? -30.162 -2.627 -5.438 1.00 0.00 21 HIS A C 6
ATOM 5509 O O . HIS A 1 21 ? -30.282 -3.634 -6.139 1.00 0.00 21 HIS A O 6
ATOM 5524 N N . THR A 1 22 ? -29.260 -2.525 -4.470 1.00 0.00 22 THR A N 6
ATOM 5525 C CA . THR A 1 22 ? -28.248 -3.566 -4.221 1.00 0.00 22 THR A CA 6
ATOM 5526 C C . THR A 1 22 ? -28.814 -4.904 -3.692 1.00 0.00 22 THR A C 6
ATOM 5527 O O . THR A 1 22 ? -28.051 -5.733 -3.203 1.00 0.00 22 THR A O 6
ATOM 5538 N N . SER A 1 23 ? -30.128 -5.132 -3.780 1.00 0.00 23 SER A N 6
ATOM 5539 C CA . SER A 1 23 ? -30.705 -6.384 -3.318 1.00 0.00 23 SER A CA 6
ATOM 5540 C C . SER A 1 23 ? -30.346 -7.505 -4.284 1.00 0.00 23 SER A C 6
ATOM 5541 O O . SER A 1 23 ? -30.240 -8.672 -3.901 1.00 0.00 23 SER A O 6
ATOM 5549 N N . LEU A 1 24 ? -30.154 -7.127 -5.539 1.00 0.00 24 LEU A N 6
ATOM 5550 C CA . LEU A 1 24 ? -29.726 -8.051 -6.576 1.00 0.00 24 LEU A CA 6
ATOM 5551 C C . LEU A 1 24 ? -28.508 -7.486 -7.295 1.00 0.00 24 LEU A C 6
ATOM 5552 O O . LEU A 1 24 ? -28.491 -7.369 -8.521 1.00 0.00 24 LEU A O 6
ATOM 5568 N N . GLU A 1 25 ? -27.498 -7.128 -6.516 1.00 0.00 25 GLU A N 6
ATOM 5569 C CA . GLU A 1 25 ? -26.275 -6.558 -7.048 1.00 0.00 25 GLU A CA 6
ATOM 5570 C C . GLU A 1 25 ? -25.202 -6.617 -5.974 1.00 0.00 25 GLU A C 6
ATOM 5571 O O . GLU A 1 25 ? -25.058 -5.703 -5.158 1.00 0.00 25 GLU A O 6
ATOM 5583 N N . ASP A 1 26 ? -24.487 -7.727 -5.968 1.00 0.00 26 ASP A N 6
ATOM 5584 C CA . ASP A 1 26 ? -23.452 -7.991 -4.979 1.00 0.00 26 ASP A CA 6
ATOM 5585 C C . ASP A 1 26 ? -22.358 -6.933 -5.037 1.00 0.00 26 ASP A C 6
ATOM 5586 O O . ASP A 1 26 ? -22.001 -6.440 -6.109 1.00 0.00 26 ASP A O 6
ATOM 5595 N N . ASP A 1 27 ? -21.813 -6.616 -3.870 1.00 0.00 27 ASP A N 6
ATOM 5596 C CA . ASP A 1 27 ? -20.778 -5.591 -3.738 1.00 0.00 27 ASP A CA 6
ATOM 5597 C C . ASP A 1 27 ? -19.441 -6.134 -4.203 1.00 0.00 27 ASP A C 6
ATOM 5598 O O . ASP A 1 27 ? -18.513 -5.388 -4.516 1.00 0.00 27 ASP A O 6
ATOM 5607 N N . ASP A 1 28 ? -19.374 -7.446 -4.257 1.00 0.00 28 ASP A N 6
ATOM 5608 C CA . ASP A 1 28 ? -18.164 -8.158 -4.646 1.00 0.00 28 ASP A CA 6
ATOM 5609 C C . ASP A 1 28 ? -17.734 -7.779 -6.052 1.00 0.00 28 ASP A C 6
ATOM 5610 O O . ASP A 1 28 ? -16.735 -7.087 -6.255 1.00 0.00 28 ASP A O 6
ATOM 5619 N N . ASP A 1 29 ? -18.514 -8.218 -7.010 1.00 0.00 29 ASP A N 6
ATOM 5620 C CA . ASP A 1 29 ? -18.239 -7.951 -8.417 1.00 0.00 29 ASP A CA 6
ATOM 5621 C C . ASP A 1 29 ? -18.771 -6.584 -8.828 1.00 0.00 29 ASP A C 6
ATOM 5622 O O . ASP A 1 29 ? -18.423 -6.069 -9.890 1.00 0.00 29 ASP A O 6
ATOM 5631 N N . GLY A 1 30 ? -19.594 -5.990 -7.975 1.00 0.00 30 GLY A N 6
ATOM 5632 C CA . GLY A 1 30 ? -20.146 -4.678 -8.262 1.00 0.00 30 GLY A CA 6
ATOM 5633 C C . GLY A 1 30 ? -19.148 -3.563 -8.017 1.00 0.00 30 GLY A C 6
ATOM 5634 O O . GLY A 1 30 ? -19.410 -2.410 -8.347 1.00 0.00 30 GLY A O 6
ATOM 5638 N N . SER A 1 31 ? -18.008 -3.912 -7.434 1.00 0.00 31 SER A N 6
ATOM 5639 C CA . SER A 1 31 ? -16.961 -2.942 -7.148 1.00 0.00 31 SER A CA 6
ATOM 5640 C C . SER A 1 31 ? -15.745 -3.172 -8.043 1.00 0.00 31 SER A C 6
ATOM 5641 O O . SER A 1 31 ? -14.619 -2.823 -7.683 1.00 0.00 31 SER A O 6
ATOM 5649 N N . ARG A 1 32 ? -15.968 -3.784 -9.198 1.00 0.00 32 ARG A N 6
ATOM 5650 C CA . ARG A 1 32 ? -14.874 -4.077 -10.118 1.00 0.00 32 ARG A CA 6
ATOM 5651 C C . ARG A 1 32 ? -14.941 -3.170 -11.339 1.00 0.00 32 ARG A C 6
ATOM 5652 O O . ARG A 1 32 ? -15.964 -2.544 -11.604 1.00 0.00 32 ARG A O 6
ATOM 5673 N N . GLY A 1 33 ? -13.847 -3.121 -12.080 1.00 0.00 33 GLY A N 6
ATOM 5674 C CA . GLY A 1 33 ? -13.757 -2.258 -13.236 1.00 0.00 33 GLY A CA 6
ATOM 5675 C C . GLY A 1 33 ? -12.391 -1.628 -13.333 1.00 0.00 33 GLY A C 6
ATOM 5676 O O . GLY A 1 33 ? -11.453 -2.233 -13.857 1.00 0.00 33 GLY A O 6
ATOM 5680 N N . GLY A 1 34 ? -12.276 -0.430 -12.801 1.00 0.00 34 GLY A N 6
ATOM 5681 C CA . GLY A 1 34 ? -10.999 0.228 -12.696 1.00 0.00 34 GLY A CA 6
ATOM 5682 C C . GLY A 1 34 ? -10.587 0.322 -11.249 1.00 0.00 34 GLY A C 6
ATOM 5683 O O . GLY A 1 34 ? -10.254 1.399 -10.748 1.00 0.00 34 GLY A O 6
ATOM 5687 N N . ASP A 1 35 ? -10.608 -0.824 -10.582 1.00 0.00 35 ASP A N 6
ATOM 5688 C CA . ASP A 1 35 ? -10.421 -0.905 -9.137 1.00 0.00 35 ASP A CA 6
ATOM 5689 C C . ASP A 1 35 ? -8.952 -0.776 -8.740 1.00 0.00 35 ASP A C 6
ATOM 5690 O O . ASP A 1 35 ? -8.472 -1.478 -7.852 1.00 0.00 35 ASP A O 6
ATOM 5699 N N . CYS A 1 36 ? -8.248 0.132 -9.395 1.00 0.00 36 CYS A N 6
ATOM 5700 C CA . CYS A 1 36 ? -6.860 0.404 -9.066 1.00 0.00 36 CYS A CA 6
ATOM 5701 C C . CYS A 1 36 ? -6.737 1.780 -8.425 1.00 0.00 36 CYS A C 6
ATOM 5702 O O . CYS A 1 36 ? -6.549 2.791 -9.108 1.00 0.00 36 CYS A O 6
ATOM 5710 N N . GLU A 1 37 ? -6.865 1.811 -7.110 1.00 0.00 37 GLU A N 6
ATOM 5711 C CA . GLU A 1 37 ? -6.732 3.042 -6.353 1.00 0.00 37 GLU A CA 6
ATOM 5712 C C . GLU A 1 37 ? -5.554 2.934 -5.397 1.00 0.00 37 GLU A C 6
ATOM 5713 O O . GLU A 1 37 ? -5.726 2.896 -4.176 1.00 0.00 37 GLU A O 6
ATOM 5725 N N . GLY A 1 38 ? -4.360 2.849 -5.964 1.00 0.00 38 GLY A N 6
ATOM 5726 C CA . GLY A 1 38 ? -3.156 2.779 -5.150 1.00 0.00 38 GLY A CA 6
ATOM 5727 C C . GLY A 1 38 ? -2.896 4.087 -4.429 1.00 0.00 38 GLY A C 6
ATOM 5728 O O . GLY A 1 38 ? -2.905 5.153 -5.041 1.00 0.00 38 GLY A O 6
ATOM 5732 N N . CYS A 1 39 ? -2.645 4.009 -3.133 1.00 0.00 39 CYS A N 6
ATOM 5733 C CA . CYS A 1 39 ? -2.476 5.202 -2.317 1.00 0.00 39 CYS A CA 6
ATOM 5734 C C . CYS A 1 39 ? -1.011 5.579 -2.259 1.00 0.00 39 CYS A C 6
ATOM 5735 O O . CYS A 1 39 ? -0.433 5.747 -1.183 1.00 0.00 39 CYS A O 6
ATOM 5742 N N . SER A 1 40 ? -0.415 5.704 -3.427 1.00 0.00 40 SER A N 6
ATOM 5743 C CA . SER A 1 40 ? 1.007 5.934 -3.530 1.00 0.00 40 SER A CA 6
ATOM 5744 C C . SER A 1 40 ? 1.357 7.328 -3.059 1.00 0.00 40 SER A C 6
ATOM 5745 O O . SER A 1 40 ? 0.607 8.282 -3.275 1.00 0.00 40 SER A O 6
ATOM 5753 N N . GLY A 1 41 ? 2.505 7.442 -2.422 1.00 0.00 41 GLY A N 6
ATOM 5754 C CA . GLY A 1 41 ? 2.786 8.650 -1.657 1.00 0.00 41 GLY A CA 6
ATOM 5755 C C . GLY A 1 41 ? 2.561 8.410 -0.179 1.00 0.00 41 GLY A C 6
ATOM 5756 O O . GLY A 1 41 ? 3.152 9.086 0.661 1.00 0.00 41 GLY A O 6
ATOM 5760 N N . THR A 1 42 ? 1.704 7.439 0.152 1.00 0.00 42 THR A N 6
ATOM 5761 C CA . THR A 1 42 ? 1.475 7.095 1.543 1.00 0.00 42 THR A CA 6
ATOM 5762 C C . THR A 1 42 ? 2.496 6.064 1.988 1.00 0.00 42 THR A C 6
ATOM 5763 O O . THR A 1 42 ? 2.848 5.168 1.229 1.00 0.00 42 THR A O 6
ATOM 5774 N N . ALA A 1 43 ? 3.005 6.224 3.197 1.00 0.00 43 ALA A N 6
ATOM 5775 C CA . ALA A 1 43 ? 4.013 5.323 3.721 1.00 0.00 43 ALA A CA 6
ATOM 5776 C C . ALA A 1 43 ? 3.407 4.281 4.631 1.00 0.00 43 ALA A C 6
ATOM 5777 O O . ALA A 1 43 ? 2.614 4.578 5.527 1.00 0.00 43 ALA A O 6
ATOM 5784 N N . CYS A 1 44 ? 3.791 3.060 4.367 1.00 0.00 44 CYS A N 6
ATOM 5785 C CA . CYS A 1 44 ? 3.421 1.928 5.188 1.00 0.00 44 CYS A CA 6
ATOM 5786 C C . CYS A 1 44 ? 4.601 1.444 5.995 1.00 0.00 44 CYS A C 6
ATOM 5787 O O . CYS A 1 44 ? 5.722 1.356 5.500 1.00 0.00 44 CYS A O 6
ATOM 5794 N N . SER A 1 45 ? 4.356 1.196 7.251 1.00 0.00 45 SER A N 6
ATOM 5795 C CA . SER A 1 45 ? 5.236 0.362 8.025 1.00 0.00 45 SER A CA 6
ATOM 5796 C C . SER A 1 45 ? 4.698 -1.064 8.002 1.00 0.00 45 SER A C 6
ATOM 5797 O O . SER A 1 45 ? 5.452 -2.030 8.115 1.00 0.00 45 SER A O 6
ATOM 5805 N N . SER A 1 46 ? 3.379 -1.183 7.847 1.00 0.00 46 SER A N 6
ATOM 5806 C CA . SER A 1 46 ? 2.741 -2.483 7.763 1.00 0.00 46 SER A CA 6
ATOM 5807 C C . SER A 1 46 ? 2.131 -2.707 6.379 1.00 0.00 46 SER A C 6
ATOM 5808 O O . SER A 1 46 ? 1.626 -1.780 5.752 1.00 0.00 46 SER A O 6
ATOM 5816 N N . ASP A 1 47 ? 2.163 -3.952 5.923 1.00 0.00 47 ASP A N 6
ATOM 5817 C CA . ASP A 1 47 ? 1.518 -4.335 4.670 1.00 0.00 47 ASP A CA 6
ATOM 5818 C C . ASP A 1 47 ? 0.002 -4.173 4.723 1.00 0.00 47 ASP A C 6
ATOM 5819 O O . ASP A 1 47 ? -0.587 -3.565 3.825 1.00 0.00 47 ASP A O 6
ATOM 5828 N N . ALA A 1 48 ? -0.629 -4.702 5.772 1.00 0.00 48 ALA A N 6
ATOM 5829 C CA . ALA A 1 48 ? -2.070 -4.747 5.858 1.00 0.00 48 ALA A CA 6
ATOM 5830 C C . ALA A 1 48 ? -2.719 -3.365 5.851 1.00 0.00 48 ALA A C 6
ATOM 5831 O O . ALA A 1 48 ? -3.878 -3.235 5.494 1.00 0.00 48 ALA A O 6
ATOM 5838 N N . GLN A 1 49 ? -1.979 -2.326 6.203 1.00 0.00 49 GLN A N 6
ATOM 5839 C CA . GLN A 1 49 ? -2.594 -1.018 6.387 1.00 0.00 49 GLN A CA 6
ATOM 5840 C C . GLN A 1 49 ? -2.888 -0.353 5.050 1.00 0.00 49 GLN A C 6
ATOM 5841 O O . GLN A 1 49 ? -3.780 0.479 4.955 1.00 0.00 49 GLN A O 6
ATOM 5855 N N . CYS A 1 50 ? -2.139 -0.705 4.015 1.00 0.00 50 CYS A N 6
ATOM 5856 C CA . CYS A 1 50 ? -2.446 -0.180 2.681 1.00 0.00 50 CYS A CA 6
ATOM 5857 C C . CYS A 1 50 ? -3.334 -1.169 1.959 1.00 0.00 50 CYS A C 6
ATOM 5858 O O . CYS A 1 50 ? -4.335 -0.808 1.347 1.00 0.00 50 CYS A O 6
ATOM 5865 N N . ARG A 1 51 ? -2.916 -2.426 2.021 1.00 0.00 51 ARG A N 6
ATOM 5866 C CA . ARG A 1 51 ? -3.657 -3.537 1.474 1.00 0.00 51 ARG A CA 6
ATOM 5867 C C . ARG A 1 51 ? -5.114 -3.536 1.950 1.00 0.00 51 ARG A C 6
ATOM 5868 O O . ARG A 1 51 ? -6.032 -3.546 1.133 1.00 0.00 51 ARG A O 6
ATOM 5889 N N . ALA A 1 52 ? -5.328 -3.492 3.258 1.00 0.00 52 ALA A N 6
ATOM 5890 C CA . ALA A 1 52 ? -6.681 -3.529 3.802 1.00 0.00 52 ALA A CA 6
ATOM 5891 C C . ALA A 1 52 ? -7.327 -2.155 3.722 1.00 0.00 52 ALA A C 6
ATOM 5892 O O . ALA A 1 52 ? -8.506 -1.991 4.030 1.00 0.00 52 ALA A O 6
ATOM 5899 N N . ARG A 1 53 ? -6.542 -1.162 3.320 1.00 0.00 53 ARG A N 6
ATOM 5900 C CA . ARG A 1 53 ? -7.087 0.156 3.042 1.00 0.00 53 ARG A CA 6
ATOM 5901 C C . ARG A 1 53 ? -7.633 0.200 1.623 1.00 0.00 53 ARG A C 6
ATOM 5902 O O . ARG A 1 53 ? -8.098 1.234 1.147 1.00 0.00 53 ARG A O 6
ATOM 5923 N N . GLY A 1 54 ? -7.564 -0.937 0.946 1.00 0.00 54 GLY A N 6
ATOM 5924 C CA . GLY A 1 54 ? -8.032 -1.016 -0.415 1.00 0.00 54 GLY A CA 6
ATOM 5925 C C . GLY A 1 54 ? -6.982 -0.553 -1.395 1.00 0.00 54 GLY A C 6
ATOM 5926 O O . GLY A 1 54 ? -7.059 -0.869 -2.582 1.00 0.00 54 GLY A O 6
ATOM 5930 N N . CYS A 1 55 ? -6.003 0.201 -0.891 1.00 0.00 55 CYS A N 6
ATOM 5931 C CA . CYS A 1 55 ? -4.924 0.724 -1.728 1.00 0.00 55 CYS A CA 6
ATOM 5932 C C . CYS A 1 55 ? -4.309 -0.372 -2.620 1.00 0.00 55 CYS A C 6
ATOM 5933 O O . CYS A 1 55 ? -4.399 -0.259 -3.841 1.00 0.00 55 CYS A O 6
ATOM 5940 N N . ASP A 1 56 ? -3.712 -1.426 -2.022 1.00 0.00 56 ASP A N 6
ATOM 5941 C CA . ASP A 1 56 ? -3.260 -2.616 -2.748 1.00 0.00 56 ASP A CA 6
ATOM 5942 C C . ASP A 1 56 ? -2.293 -3.328 -1.840 1.00 0.00 56 ASP A C 6
ATOM 5943 O O . ASP A 1 56 ? -2.506 -4.480 -1.472 1.00 0.00 56 ASP A O 6
ATOM 5952 N N . GLY A 1 57 ? -1.234 -2.622 -1.448 1.00 0.00 57 GLY A N 6
ATOM 5953 C CA . GLY A 1 57 ? -0.338 -3.182 -0.487 1.00 0.00 57 GLY A CA 6
ATOM 5954 C C . GLY A 1 57 ? 0.775 -2.255 -0.096 1.00 0.00 57 GLY A C 6
ATOM 5955 O O . GLY A 1 57 ? 0.761 -1.063 -0.398 1.00 0.00 57 GLY A O 6
ATOM 5959 N N . CYS A 1 58 ? 1.724 -2.834 0.589 1.00 0.00 58 CYS A N 6
ATOM 5960 C CA . CYS A 1 58 ? 2.913 -2.156 1.040 1.00 0.00 58 CYS A CA 6
ATOM 5961 C C . CYS A 1 58 ? 4.105 -2.707 0.286 1.00 0.00 58 CYS A C 6
ATOM 5962 O O . CYS A 1 58 ? 4.229 -3.921 0.111 1.00 0.00 58 CYS A O 6
ATOM 5969 N N . SER A 1 59 ? 4.962 -1.833 -0.187 1.00 0.00 59 SER A N 6
ATOM 5970 C CA . SER A 1 59 ? 6.177 -2.274 -0.831 1.00 0.00 59 SER A CA 6
ATOM 5971 C C . SER A 1 59 ? 7.301 -2.270 0.209 1.00 0.00 59 SER A C 6
ATOM 5972 O O . SER A 1 59 ? 7.240 -1.496 1.166 1.00 0.00 59 SER A O 6
ATOM 5980 N N . THR A 1 60 ? 8.312 -3.134 0.036 1.00 0.00 60 THR A N 6
ATOM 5981 C CA . THR A 1 60 ? 9.402 -3.272 1.015 1.00 0.00 60 THR A CA 6
ATOM 5982 C C . THR A 1 60 ? 10.209 -1.981 1.279 1.00 0.00 60 THR A C 6
ATOM 5983 O O . THR A 1 60 ? 11.212 -2.025 1.992 1.00 0.00 60 THR A O 6
ATOM 5994 N N . SER A 1 61 ? 9.792 -0.847 0.717 1.00 0.00 61 SER A N 6
ATOM 5995 C CA . SER A 1 61 ? 10.480 0.409 0.936 1.00 0.00 61 SER A CA 6
ATOM 5996 C C . SER A 1 61 ? 9.618 1.352 1.783 1.00 0.00 61 SER A C 6
ATOM 5997 O O . SER A 1 61 ? 9.848 2.560 1.816 1.00 0.00 61 SER A O 6
ATOM 6005 N N . GLY A 1 62 ? 8.626 0.793 2.474 1.00 0.00 62 GLY A N 6
ATOM 6006 C CA . GLY A 1 62 ? 7.788 1.590 3.343 1.00 0.00 62 GLY A CA 6
ATOM 6007 C C . GLY A 1 62 ? 6.866 2.535 2.596 1.00 0.00 62 GLY A C 6
ATOM 6008 O O . GLY A 1 62 ? 6.672 3.675 3.016 1.00 0.00 62 GLY A O 6
ATOM 6012 N N . VAL A 1 63 ? 6.289 2.071 1.495 1.00 0.00 63 VAL A N 6
ATOM 6013 C CA . VAL A 1 63 ? 5.338 2.879 0.737 1.00 0.00 63 VAL A CA 6
ATOM 6014 C C . VAL A 1 63 ? 4.088 2.072 0.382 1.00 0.00 63 VAL A C 6
ATOM 6015 O O . VAL A 1 63 ? 4.150 0.858 0.180 1.00 0.00 63 VAL A O 6
ATOM 6028 N N . CYS A 1 64 ? 2.976 2.774 0.253 1.00 0.00 64 CYS A N 6
ATOM 6029 C CA . CYS A 1 64 ? 1.665 2.143 0.054 1.00 0.00 64 CYS A CA 6
ATOM 6030 C C . CYS A 1 64 ? 1.296 2.238 -1.410 1.00 0.00 64 CYS A C 6
ATOM 6031 O O . CYS A 1 64 ? 0.993 3.310 -1.922 1.00 0.00 64 CYS A O 6
ATOM 6038 N N . VAL A 1 65 ? 1.319 1.097 -2.074 1.00 0.00 65 VAL A N 6
ATOM 6039 C CA . VAL A 1 65 ? 1.366 1.047 -3.530 1.00 0.00 65 VAL A CA 6
ATOM 6040 C C . VAL A 1 65 ? 0.696 -0.223 -4.022 1.00 0.00 65 VAL A C 6
ATOM 6041 O O . VAL A 1 65 ? 0.096 -0.951 -3.234 1.00 0.00 65 VAL A O 6
ATOM 6054 N N . LEU A 1 66 ? 0.795 -0.483 -5.316 1.00 0.00 66 LEU A N 6
ATOM 6055 C CA . LEU A 1 66 ? 0.512 -1.804 -5.834 1.00 0.00 66 LEU A CA 6
ATOM 6056 C C . LEU A 1 66 ? 1.658 -2.718 -5.389 1.00 0.00 66 LEU A C 6
ATOM 6057 O O . LEU A 1 66 ? 2.800 -2.529 -5.821 1.00 0.00 66 LEU A O 6
ATOM 6073 N N . SER A 1 67 ? 1.347 -3.683 -4.520 1.00 0.00 67 SER A N 6
ATOM 6074 C CA . SER A 1 67 ? 2.361 -4.424 -3.746 1.00 0.00 67 SER A CA 6
ATOM 6075 C C . SER A 1 67 ? 3.493 -4.975 -4.637 1.00 0.00 67 SER A C 6
ATOM 6076 O O . SER A 1 67 ? 3.281 -5.237 -5.823 1.00 0.00 67 SER A O 6
ATOM 6084 N N . SER A 1 68 ? 4.681 -5.188 -4.062 1.00 0.00 68 SER A N 6
ATOM 6085 C CA . SER A 1 68 ? 5.815 -5.666 -4.826 1.00 0.00 68 SER A CA 6
ATOM 6086 C C . SER A 1 68 ? 5.996 -7.162 -4.610 1.00 0.00 68 SER A C 6
ATOM 6087 O O . SER A 1 68 ? 6.604 -7.591 -3.627 1.00 0.00 68 SER A O 6
ATOM 6095 N N . LEU A 1 69 ? 5.438 -7.949 -5.516 1.00 0.00 69 LEU A N 6
ATOM 6096 C CA . LEU A 1 69 ? 5.493 -9.398 -5.410 1.00 0.00 69 LEU A CA 6
ATOM 6097 C C . LEU A 1 69 ? 6.774 -9.932 -6.030 1.00 0.00 69 LEU A C 6
ATOM 6098 O O . LEU A 1 69 ? 7.562 -9.168 -6.593 1.00 0.00 69 LEU A O 6
ATOM 6114 N N . HIS A 1 70 ? 6.964 -11.247 -5.924 1.00 0.00 70 HIS A N 6
ATOM 6115 C CA . HIS A 1 70 ? 8.130 -11.927 -6.485 1.00 0.00 70 HIS A CA 6
ATOM 6116 C C . HIS A 1 70 ? 9.416 -11.465 -5.811 1.00 0.00 70 HIS A C 6
ATOM 6117 O O . HIS A 1 70 ? 10.057 -10.523 -6.270 1.00 0.00 70 HIS A O 6
ATOM 6132 N N . HIS A 1 71 ? 9.796 -12.116 -4.719 1.00 0.00 71 HIS A N 6
ATOM 6133 C CA . HIS A 1 71 ? 11.070 -11.808 -4.079 1.00 0.00 71 HIS A CA 6
ATOM 6134 C C . HIS A 1 71 ? 12.202 -12.329 -4.958 1.00 0.00 71 HIS A C 6
ATOM 6135 O O . HIS A 1 71 ? 13.319 -11.819 -4.934 1.00 0.00 71 HIS A O 6
ATOM 6150 N N . HIS A 1 72 ? 11.882 -13.346 -5.746 1.00 0.00 72 HIS A N 6
ATOM 6151 C CA . HIS A 1 72 ? 12.800 -13.871 -6.738 1.00 0.00 72 HIS A CA 6
ATOM 6152 C C . HIS A 1 72 ? 12.455 -13.248 -8.085 1.00 0.00 72 HIS A C 6
ATOM 6153 O O . HIS A 1 72 ? 11.305 -13.315 -8.519 1.00 0.00 72 HIS A O 6
ATOM 6168 N N . HIS A 1 73 ? 13.450 -12.636 -8.726 1.00 0.00 73 HIS A N 6
ATOM 6169 C CA . HIS A 1 73 ? 13.224 -11.806 -9.912 1.00 0.00 73 HIS A CA 6
ATOM 6170 C C . HIS A 1 73 ? 12.411 -10.579 -9.525 1.00 0.00 73 HIS A C 6
ATOM 6171 O O . HIS A 1 73 ? 11.416 -10.232 -10.170 1.00 0.00 73 HIS A O 6
ATOM 6186 N N . HIS A 1 74 ? 12.850 -9.937 -8.454 1.00 0.00 74 HIS A N 6
ATOM 6187 C CA . HIS A 1 74 ? 12.178 -8.759 -7.925 1.00 0.00 74 HIS A CA 6
ATOM 6188 C C . HIS A 1 74 ? 12.613 -7.508 -8.677 1.00 0.00 74 HIS A C 6
ATOM 6189 O O . HIS A 1 74 ? 13.507 -7.560 -9.521 1.00 0.00 74 HIS A O 6
ATOM 6204 N N . HIS A 1 75 ? 11.979 -6.391 -8.364 1.00 0.00 75 HIS A N 6
ATOM 6205 C CA . HIS A 1 75 ? 12.374 -5.112 -8.924 1.00 0.00 75 HIS A CA 6
ATOM 6206 C C . HIS A 1 75 ? 13.543 -4.550 -8.123 1.00 0.00 75 HIS A C 6
ATOM 6207 O O . HIS A 1 75 ? 14.701 -4.788 -8.513 1.00 0.00 75 HIS A O 6
ATOM 6223 N N . MET A 1 1 ? 10.380 -5.396 -14.203 1.00 0.00 1 MET A N 7
ATOM 6224 C CA . MET A 1 1 ? 8.979 -5.049 -13.870 1.00 0.00 1 MET A CA 7
ATOM 6225 C C . MET A 1 1 ? 8.771 -3.541 -13.885 1.00 0.00 1 MET A C 7
ATOM 6226 O O . MET A 1 1 ? 8.557 -2.918 -12.846 1.00 0.00 1 MET A O 7
ATOM 6242 N N . CYS A 1 2 ? 8.834 -2.958 -15.072 1.00 0.00 2 CYS A N 7
ATOM 6243 C CA . CYS A 1 2 ? 8.538 -1.546 -15.247 1.00 0.00 2 CYS A CA 7
ATOM 6244 C C . CYS A 1 2 ? 7.091 -1.387 -15.687 1.00 0.00 2 CYS A C 7
ATOM 6245 O O . CYS A 1 2 ? 6.674 -0.328 -16.152 1.00 0.00 2 CYS A O 7
ATOM 6253 N N . GLU A 1 3 ? 6.338 -2.463 -15.532 1.00 0.00 3 GLU A N 7
ATOM 6254 C CA . GLU A 1 3 ? 4.957 -2.515 -15.967 1.00 0.00 3 GLU A CA 7
ATOM 6255 C C . GLU A 1 3 ? 4.052 -1.886 -14.916 1.00 0.00 3 GLU A C 7
ATOM 6256 O O . GLU A 1 3 ? 3.717 -2.513 -13.908 1.00 0.00 3 GLU A O 7
ATOM 6268 N N . PHE A 1 4 ? 3.675 -0.644 -15.156 1.00 0.00 4 PHE A N 7
ATOM 6269 C CA . PHE A 1 4 ? 2.824 0.094 -14.226 1.00 0.00 4 PHE A CA 7
ATOM 6270 C C . PHE A 1 4 ? 1.438 0.267 -14.828 1.00 0.00 4 PHE A C 7
ATOM 6271 O O . PHE A 1 4 ? 1.292 0.897 -15.878 1.00 0.00 4 PHE A O 7
ATOM 6288 N N . ILE A 1 5 ? 0.442 -0.318 -14.154 1.00 0.00 5 ILE A N 7
ATOM 6289 C CA . ILE A 1 5 ? -0.976 -0.292 -14.600 1.00 0.00 5 ILE A CA 7
ATOM 6290 C C . ILE A 1 5 ? -1.066 -0.572 -16.103 1.00 0.00 5 ILE A C 7
ATOM 6291 O O . ILE A 1 5 ? -1.747 0.117 -16.867 1.00 0.00 5 ILE A O 7
ATOM 6307 N N . GLU A 1 6 ? -0.367 -1.621 -16.511 1.00 0.00 6 GLU A N 7
ATOM 6308 C CA . GLU A 1 6 ? -0.284 -1.986 -17.914 1.00 0.00 6 GLU A CA 7
ATOM 6309 C C . GLU A 1 6 ? -1.431 -2.901 -18.302 1.00 0.00 6 GLU A C 7
ATOM 6310 O O . GLU A 1 6 ? -1.799 -2.992 -19.474 1.00 0.00 6 GLU A O 7
ATOM 6322 N N . ASP A 1 7 ? -2.014 -3.546 -17.305 1.00 0.00 7 ASP A N 7
ATOM 6323 C CA . ASP A 1 7 ? -3.020 -4.581 -17.537 1.00 0.00 7 ASP A CA 7
ATOM 6324 C C . ASP A 1 7 ? -4.389 -3.982 -17.847 1.00 0.00 7 ASP A C 7
ATOM 6325 O O . ASP A 1 7 ? -5.406 -4.672 -17.795 1.00 0.00 7 ASP A O 7
ATOM 6334 N N . SER A 1 8 ? -4.417 -2.697 -18.151 1.00 0.00 8 SER A N 7
ATOM 6335 C CA . SER A 1 8 ? -5.636 -2.060 -18.615 1.00 0.00 8 SER A CA 7
ATOM 6336 C C . SER A 1 8 ? -5.777 -2.264 -20.121 1.00 0.00 8 SER A C 7
ATOM 6337 O O . SER A 1 8 ? -6.798 -2.752 -20.605 1.00 0.00 8 SER A O 7
ATOM 6345 N N . GLU A 1 9 ? -4.734 -1.894 -20.854 1.00 0.00 9 GLU A N 7
ATOM 6346 C CA . GLU A 1 9 ? -4.729 -2.024 -22.303 1.00 0.00 9 GLU A CA 7
ATOM 6347 C C . GLU A 1 9 ? -4.154 -3.369 -22.730 1.00 0.00 9 GLU A C 7
ATOM 6348 O O . GLU A 1 9 ? -4.366 -3.815 -23.860 1.00 0.00 9 GLU A O 7
ATOM 6360 N N . ASP A 1 10 ? -3.421 -4.010 -21.832 1.00 0.00 10 ASP A N 7
ATOM 6361 C CA . ASP A 1 10 ? -2.796 -5.290 -22.136 1.00 0.00 10 ASP A CA 7
ATOM 6362 C C . ASP A 1 10 ? -3.705 -6.443 -21.728 1.00 0.00 10 ASP A C 7
ATOM 6363 O O . ASP A 1 10 ? -3.776 -6.810 -20.556 1.00 0.00 10 ASP A O 7
ATOM 6372 N N . ILE A 1 11 ? -4.405 -6.999 -22.709 1.00 0.00 11 ILE A N 7
ATOM 6373 C CA . ILE A 1 11 ? -5.341 -8.099 -22.477 1.00 0.00 11 ILE A CA 7
ATOM 6374 C C . ILE A 1 11 ? -4.617 -9.346 -21.962 1.00 0.00 11 ILE A C 7
ATOM 6375 O O . ILE A 1 11 ? -5.194 -10.159 -21.229 1.00 0.00 11 ILE A O 7
ATOM 6391 N N . GLN A 1 12 ? -3.346 -9.484 -22.333 1.00 0.00 12 GLN A N 7
ATOM 6392 C CA . GLN A 1 12 ? -2.540 -10.614 -21.933 1.00 0.00 12 GLN A CA 7
ATOM 6393 C C . GLN A 1 12 ? -2.422 -10.702 -20.413 1.00 0.00 12 GLN A C 7
ATOM 6394 O O . GLN A 1 12 ? -2.398 -11.796 -19.851 1.00 0.00 12 GLN A O 7
ATOM 6408 N N . GLY A 1 13 ? -2.350 -9.548 -19.763 1.00 0.00 13 GLY A N 7
ATOM 6409 C CA . GLY A 1 13 ? -2.242 -9.508 -18.317 1.00 0.00 13 GLY A CA 7
ATOM 6410 C C . GLY A 1 13 ? -3.381 -10.230 -17.632 1.00 0.00 13 GLY A C 7
ATOM 6411 O O . GLY A 1 13 ? -3.168 -10.985 -16.684 1.00 0.00 13 GLY A O 7
ATOM 6415 N N . LEU A 1 14 ? -4.590 -10.032 -18.136 1.00 0.00 14 LEU A N 7
ATOM 6416 C CA . LEU A 1 14 ? -5.765 -10.684 -17.571 1.00 0.00 14 LEU A CA 7
ATOM 6417 C C . LEU A 1 14 ? -5.751 -12.168 -17.916 1.00 0.00 14 LEU A C 7
ATOM 6418 O O . LEU A 1 14 ? -6.309 -12.996 -17.197 1.00 0.00 14 LEU A O 7
ATOM 6434 N N . LYS A 1 15 ? -5.103 -12.494 -19.027 1.00 0.00 15 LYS A N 7
ATOM 6435 C CA . LYS A 1 15 ? -4.982 -13.886 -19.472 1.00 0.00 15 LYS A CA 7
ATOM 6436 C C . LYS A 1 15 ? -3.877 -14.610 -18.692 1.00 0.00 15 LYS A C 7
ATOM 6437 O O . LYS A 1 15 ? -3.758 -15.835 -18.746 1.00 0.00 15 LYS A O 7
ATOM 6456 N N . SER A 1 16 ? -3.090 -13.851 -17.938 1.00 0.00 16 SER A N 7
ATOM 6457 C CA . SER A 1 16 ? -1.972 -14.409 -17.193 1.00 0.00 16 SER A CA 7
ATOM 6458 C C . SER A 1 16 ? -2.425 -14.895 -15.816 1.00 0.00 16 SER A C 7
ATOM 6459 O O . SER A 1 16 ? -1.611 -15.155 -14.933 1.00 0.00 16 SER A O 7
ATOM 6467 N N . LEU A 1 17 ? -3.736 -15.007 -15.642 1.00 0.00 17 LEU A N 7
ATOM 6468 C CA . LEU A 1 17 ? -4.306 -15.562 -14.424 1.00 0.00 17 LEU A CA 7
ATOM 6469 C C . LEU A 1 17 ? -4.822 -16.967 -14.705 1.00 0.00 17 LEU A C 7
ATOM 6470 O O . LEU A 1 17 ? -5.713 -17.480 -14.022 1.00 0.00 17 LEU A O 7
ATOM 6486 N N . ARG A 1 18 ? -4.253 -17.564 -15.739 1.00 0.00 18 ARG A N 7
ATOM 6487 C CA . ARG A 1 18 ? -4.592 -18.916 -16.162 1.00 0.00 18 ARG A CA 7
ATOM 6488 C C . ARG A 1 18 ? -4.334 -19.923 -15.044 1.00 0.00 18 ARG A C 7
ATOM 6489 O O . ARG A 1 18 ? -3.220 -20.014 -14.522 1.00 0.00 18 ARG A O 7
ATOM 6510 N N . LYS A 1 19 ? -5.384 -20.651 -14.672 1.00 0.00 19 LYS A N 7
ATOM 6511 C CA . LYS A 1 19 ? -5.313 -21.699 -13.654 1.00 0.00 19 LYS A CA 7
ATOM 6512 C C . LYS A 1 19 ? -5.004 -21.126 -12.274 1.00 0.00 19 LYS A C 7
ATOM 6513 O O . LYS A 1 19 ? -4.559 -21.845 -11.380 1.00 0.00 19 LYS A O 7
ATOM 6532 N N . SER A 1 20 ? -5.254 -19.839 -12.100 1.00 0.00 20 SER A N 7
ATOM 6533 C CA . SER A 1 20 ? -5.086 -19.208 -10.804 1.00 0.00 20 SER A CA 7
ATOM 6534 C C . SER A 1 20 ? -6.297 -18.335 -10.463 1.00 0.00 20 SER A C 7
ATOM 6535 O O . SER A 1 20 ? -6.658 -18.202 -9.292 1.00 0.00 20 SER A O 7
ATOM 6543 N N . HIS A 1 21 ? -6.947 -17.758 -11.487 1.00 0.00 21 HIS A N 7
ATOM 6544 C CA . HIS A 1 21 ? -8.106 -16.897 -11.253 1.00 0.00 21 HIS A CA 7
ATOM 6545 C C . HIS A 1 21 ? -9.287 -17.696 -10.710 1.00 0.00 21 HIS A C 7
ATOM 6546 O O . HIS A 1 21 ? -10.269 -17.122 -10.274 1.00 0.00 21 HIS A O 7
ATOM 6561 N N . THR A 1 22 ? -9.200 -19.016 -10.772 1.00 0.00 22 THR A N 7
ATOM 6562 C CA . THR A 1 22 ? -10.223 -19.879 -10.154 1.00 0.00 22 THR A CA 7
ATOM 6563 C C . THR A 1 22 ? -10.384 -19.606 -8.644 1.00 0.00 22 THR A C 7
ATOM 6564 O O . THR A 1 22 ? -11.468 -19.224 -8.199 1.00 0.00 22 THR A O 7
ATOM 6575 N N . SER A 1 23 ? -9.326 -19.787 -7.844 1.00 0.00 23 SER A N 7
ATOM 6576 C CA . SER A 1 23 ? -9.406 -19.494 -6.423 1.00 0.00 23 SER A CA 7
ATOM 6577 C C . SER A 1 23 ? -9.266 -17.994 -6.173 1.00 0.00 23 SER A C 7
ATOM 6578 O O . SER A 1 23 ? -9.854 -17.448 -5.239 1.00 0.00 23 SER A O 7
ATOM 6586 N N . LEU A 1 24 ? -8.502 -17.331 -7.029 1.00 0.00 24 LEU A N 7
ATOM 6587 C CA . LEU A 1 24 ? -8.312 -15.885 -6.936 1.00 0.00 24 LEU A CA 7
ATOM 6588 C C . LEU A 1 24 ? -9.357 -15.153 -7.775 1.00 0.00 24 LEU A C 7
ATOM 6589 O O . LEU A 1 24 ? -9.060 -14.149 -8.425 1.00 0.00 24 LEU A O 7
ATOM 6605 N N . GLU A 1 25 ? -10.582 -15.659 -7.762 1.00 0.00 25 GLU A N 7
ATOM 6606 C CA . GLU A 1 25 ? -11.661 -15.047 -8.518 1.00 0.00 25 GLU A CA 7
ATOM 6607 C C . GLU A 1 25 ? -12.328 -13.975 -7.673 1.00 0.00 25 GLU A C 7
ATOM 6608 O O . GLU A 1 25 ? -13.382 -14.202 -7.066 1.00 0.00 25 GLU A O 7
ATOM 6620 N N . ASP A 1 26 ? -11.697 -12.816 -7.618 1.00 0.00 26 ASP A N 7
ATOM 6621 C CA . ASP A 1 26 ? -12.195 -11.711 -6.818 1.00 0.00 26 ASP A CA 7
ATOM 6622 C C . ASP A 1 26 ? -11.689 -10.395 -7.384 1.00 0.00 26 ASP A C 7
ATOM 6623 O O . ASP A 1 26 ? -10.738 -10.364 -8.167 1.00 0.00 26 ASP A O 7
ATOM 6632 N N . ASP A 1 27 ? -12.322 -9.311 -6.964 1.00 0.00 27 ASP A N 7
ATOM 6633 C CA . ASP A 1 27 ? -11.982 -7.976 -7.439 1.00 0.00 27 ASP A CA 7
ATOM 6634 C C . ASP A 1 27 ? -10.709 -7.484 -6.764 1.00 0.00 27 ASP A C 7
ATOM 6635 O O . ASP A 1 27 ? -10.168 -6.431 -7.101 1.00 0.00 27 ASP A O 7
ATOM 6644 N N . ASP A 1 28 ? -10.230 -8.279 -5.822 1.00 0.00 28 ASP A N 7
ATOM 6645 C CA . ASP A 1 28 ? -9.011 -7.971 -5.080 1.00 0.00 28 ASP A CA 7
ATOM 6646 C C . ASP A 1 28 ? -7.815 -7.935 -6.016 1.00 0.00 28 ASP A C 7
ATOM 6647 O O . ASP A 1 28 ? -7.000 -7.014 -5.985 1.00 0.00 28 ASP A O 7
ATOM 6656 N N . ASP A 1 29 ? -7.746 -8.937 -6.868 1.00 0.00 29 ASP A N 7
ATOM 6657 C CA . ASP A 1 29 ? -6.677 -9.041 -7.857 1.00 0.00 29 ASP A CA 7
ATOM 6658 C C . ASP A 1 29 ? -6.942 -8.108 -9.029 1.00 0.00 29 ASP A C 7
ATOM 6659 O O . ASP A 1 29 ? -6.059 -7.854 -9.848 1.00 0.00 29 ASP A O 7
ATOM 6668 N N . GLY A 1 30 ? -8.163 -7.593 -9.097 1.00 0.00 30 GLY A N 7
ATOM 6669 C CA . GLY A 1 30 ? -8.518 -6.649 -10.137 1.00 0.00 30 GLY A CA 7
ATOM 6670 C C . GLY A 1 30 ? -7.826 -5.316 -9.942 1.00 0.00 30 GLY A C 7
ATOM 6671 O O . GLY A 1 30 ? -7.445 -4.654 -10.908 1.00 0.00 30 GLY A O 7
ATOM 6675 N N . SER A 1 31 ? -7.640 -4.934 -8.686 1.00 0.00 31 SER A N 7
ATOM 6676 C CA . SER A 1 31 ? -6.956 -3.693 -8.350 1.00 0.00 31 SER A CA 7
ATOM 6677 C C . SER A 1 31 ? -5.437 -3.861 -8.409 1.00 0.00 31 SER A C 7
ATOM 6678 O O . SER A 1 31 ? -4.684 -2.987 -7.977 1.00 0.00 31 SER A O 7
ATOM 6686 N N . ARG A 1 32 ? -4.994 -4.987 -8.949 1.00 0.00 32 ARG A N 7
ATOM 6687 C CA . ARG A 1 32 ? -3.576 -5.237 -9.149 1.00 0.00 32 ARG A CA 7
ATOM 6688 C C . ARG A 1 32 ? -3.277 -5.319 -10.641 1.00 0.00 32 ARG A C 7
ATOM 6689 O O . ARG A 1 32 ? -3.771 -6.213 -11.330 1.00 0.00 32 ARG A O 7
ATOM 6710 N N . GLY A 1 33 ? -2.498 -4.372 -11.148 1.00 0.00 33 GLY A N 7
ATOM 6711 C CA . GLY A 1 33 ? -2.174 -4.356 -12.560 1.00 0.00 33 GLY A CA 7
ATOM 6712 C C . GLY A 1 33 ? -3.243 -3.679 -13.396 1.00 0.00 33 GLY A C 7
ATOM 6713 O O . GLY A 1 33 ? -2.982 -2.669 -14.051 1.00 0.00 33 GLY A O 7
ATOM 6717 N N . GLY A 1 34 ? -4.451 -4.235 -13.368 1.00 0.00 34 GLY A N 7
ATOM 6718 C CA . GLY A 1 34 ? -5.543 -3.697 -14.160 1.00 0.00 34 GLY A CA 7
ATOM 6719 C C . GLY A 1 34 ? -5.997 -2.333 -13.681 1.00 0.00 34 GLY A C 7
ATOM 6720 O O . GLY A 1 34 ? -6.048 -1.378 -14.456 1.00 0.00 34 GLY A O 7
ATOM 6724 N N . ASP A 1 35 ? -6.324 -2.239 -12.401 1.00 0.00 35 ASP A N 7
ATOM 6725 C CA . ASP A 1 35 ? -6.766 -0.977 -11.817 1.00 0.00 35 ASP A CA 7
ATOM 6726 C C . ASP A 1 35 ? -5.956 -0.652 -10.576 1.00 0.00 35 ASP A C 7
ATOM 6727 O O . ASP A 1 35 ? -6.506 -0.270 -9.543 1.00 0.00 35 ASP A O 7
ATOM 6736 N N . CYS A 1 36 ? -4.646 -0.810 -10.679 1.00 0.00 36 CYS A N 7
ATOM 6737 C CA . CYS A 1 36 ? -3.760 -0.545 -9.557 1.00 0.00 36 CYS A CA 7
ATOM 6738 C C . CYS A 1 36 ? -3.562 0.946 -9.353 1.00 0.00 36 CYS A C 7
ATOM 6739 O O . CYS A 1 36 ? -2.748 1.583 -10.027 1.00 0.00 36 CYS A O 7
ATOM 6747 N N . GLU A 1 37 ? -4.326 1.497 -8.431 1.00 0.00 37 GLU A N 7
ATOM 6748 C CA . GLU A 1 37 ? -4.184 2.884 -8.061 1.00 0.00 37 GLU A CA 7
ATOM 6749 C C . GLU A 1 37 ? -3.850 2.971 -6.585 1.00 0.00 37 GLU A C 7
ATOM 6750 O O . GLU A 1 37 ? -4.685 3.344 -5.756 1.00 0.00 37 GLU A O 7
ATOM 6762 N N . GLY A 1 38 ? -2.634 2.573 -6.258 1.00 0.00 38 GLY A N 7
ATOM 6763 C CA . GLY A 1 38 ? -2.175 2.683 -4.894 1.00 0.00 38 GLY A CA 7
ATOM 6764 C C . GLY A 1 38 ? -1.975 4.128 -4.513 1.00 0.00 38 GLY A C 7
ATOM 6765 O O . GLY A 1 38 ? -1.437 4.909 -5.300 1.00 0.00 38 GLY A O 7
ATOM 6769 N N . CYS A 1 39 ? -2.452 4.488 -3.332 1.00 0.00 39 CYS A N 7
ATOM 6770 C CA . CYS A 1 39 ? -2.248 5.818 -2.773 1.00 0.00 39 CYS A CA 7
ATOM 6771 C C . CYS A 1 39 ? -0.788 6.276 -2.923 1.00 0.00 39 CYS A C 7
ATOM 6772 O O . CYS A 1 39 ? -0.530 7.458 -3.140 1.00 0.00 39 CYS A O 7
ATOM 6779 N N . SER A 1 40 ? 0.145 5.319 -2.822 1.00 0.00 40 SER A N 7
ATOM 6780 C CA . SER A 1 40 ? 1.551 5.495 -3.184 1.00 0.00 40 SER A CA 7
ATOM 6781 C C . SER A 1 40 ? 2.306 6.413 -2.230 1.00 0.00 40 SER A C 7
ATOM 6782 O O . SER A 1 40 ? 3.273 5.986 -1.596 1.00 0.00 40 SER A O 7
ATOM 6790 N N . GLY A 1 41 ? 1.862 7.653 -2.104 1.00 0.00 41 GLY A N 7
ATOM 6791 C CA . GLY A 1 41 ? 2.490 8.570 -1.138 1.00 0.00 41 GLY A CA 7
ATOM 6792 C C . GLY A 1 41 ? 2.105 8.232 0.291 1.00 0.00 41 GLY A C 7
ATOM 6793 O O . GLY A 1 41 ? 2.314 9.030 1.206 1.00 0.00 41 GLY A O 7
ATOM 6797 N N . THR A 1 42 ? 1.540 7.046 0.483 1.00 0.00 42 THR A N 7
ATOM 6798 C CA . THR A 1 42 ? 1.170 6.579 1.806 1.00 0.00 42 THR A CA 7
ATOM 6799 C C . THR A 1 42 ? 2.186 5.558 2.301 1.00 0.00 42 THR A C 7
ATOM 6800 O O . THR A 1 42 ? 2.292 4.464 1.756 1.00 0.00 42 THR A O 7
ATOM 6811 N N . ALA A 1 43 ? 2.948 5.934 3.313 1.00 0.00 43 ALA A N 7
ATOM 6812 C CA . ALA A 1 43 ? 3.949 5.045 3.878 1.00 0.00 43 ALA A CA 7
ATOM 6813 C C . ALA A 1 43 ? 3.336 4.122 4.913 1.00 0.00 43 ALA A C 7
ATOM 6814 O O . ALA A 1 43 ? 2.648 4.555 5.842 1.00 0.00 43 ALA A O 7
ATOM 6821 N N . CYS A 1 44 ? 3.585 2.850 4.714 1.00 0.00 44 CYS A N 7
ATOM 6822 C CA . CYS A 1 44 ? 3.134 1.809 5.604 1.00 0.00 44 CYS A CA 7
ATOM 6823 C C . CYS A 1 44 ? 4.239 0.788 5.772 1.00 0.00 44 CYS A C 7
ATOM 6824 O O . CYS A 1 44 ? 4.784 0.277 4.796 1.00 0.00 44 CYS A O 7
ATOM 6831 N N . SER A 1 45 ? 4.579 0.508 7.016 1.00 0.00 45 SER A N 7
ATOM 6832 C CA . SER A 1 45 ? 5.605 -0.475 7.304 1.00 0.00 45 SER A CA 7
ATOM 6833 C C . SER A 1 45 ? 4.975 -1.850 7.303 1.00 0.00 45 SER A C 7
ATOM 6834 O O . SER A 1 45 ? 5.647 -2.857 7.072 1.00 0.00 45 SER A O 7
ATOM 6842 N N . SER A 1 46 ? 3.674 -1.886 7.553 1.00 0.00 46 SER A N 7
ATOM 6843 C CA . SER A 1 46 ? 2.931 -3.117 7.430 1.00 0.00 46 SER A CA 7
ATOM 6844 C C . SER A 1 46 ? 1.947 -3.004 6.274 1.00 0.00 46 SER A C 7
ATOM 6845 O O . SER A 1 46 ? 1.288 -1.979 6.113 1.00 0.00 46 SER A O 7
ATOM 6853 N N . ASP A 1 47 ? 1.810 -4.088 5.522 1.00 0.00 47 ASP A N 7
ATOM 6854 C CA . ASP A 1 47 ? 0.892 -4.147 4.395 1.00 0.00 47 ASP A CA 7
ATOM 6855 C C . ASP A 1 47 ? -0.570 -4.099 4.819 1.00 0.00 47 ASP A C 7
ATOM 6856 O O . ASP A 1 47 ? -1.429 -3.795 3.990 1.00 0.00 47 ASP A O 7
ATOM 6865 N N . ALA A 1 48 ? -0.872 -4.372 6.095 1.00 0.00 48 ALA A N 7
ATOM 6866 C CA . ALA A 1 48 ? -2.230 -4.310 6.569 1.00 0.00 48 ALA A CA 7
ATOM 6867 C C . ALA A 1 48 ? -2.806 -2.904 6.403 1.00 0.00 48 ALA A C 7
ATOM 6868 O O . ALA A 1 48 ? -4.018 -2.724 6.338 1.00 0.00 48 ALA A O 7
ATOM 6875 N N . GLN A 1 49 ? -1.920 -1.916 6.300 1.00 0.00 49 GLN A N 7
ATOM 6876 C CA . GLN A 1 49 ? -2.329 -0.534 6.137 1.00 0.00 49 GLN A CA 7
ATOM 6877 C C . GLN A 1 49 ? -2.909 -0.345 4.754 1.00 0.00 49 GLN A C 7
ATOM 6878 O O . GLN A 1 49 ? -3.921 0.322 4.595 1.00 0.00 49 GLN A O 7
ATOM 6892 N N . CYS A 1 50 ? -2.264 -0.943 3.754 1.00 0.00 50 CYS A N 7
ATOM 6893 C CA . CYS A 1 50 ? -2.767 -0.860 2.383 1.00 0.00 50 CYS A CA 7
ATOM 6894 C C . CYS A 1 50 ? -3.953 -1.753 2.218 1.00 0.00 50 CYS A C 7
ATOM 6895 O O . CYS A 1 50 ? -4.924 -1.404 1.548 1.00 0.00 50 CYS A O 7
ATOM 6902 N N . ARG A 1 51 ? -3.843 -2.929 2.803 1.00 0.00 51 ARG A N 7
ATOM 6903 C CA . ARG A 1 51 ? -4.922 -3.893 2.748 1.00 0.00 51 ARG A CA 7
ATOM 6904 C C . ARG A 1 51 ? -6.201 -3.284 3.305 1.00 0.00 51 ARG A C 7
ATOM 6905 O O . ARG A 1 51 ? -7.277 -3.436 2.730 1.00 0.00 51 ARG A O 7
ATOM 6926 N N . ALA A 1 52 ? -6.070 -2.575 4.414 1.00 0.00 52 ALA A N 7
ATOM 6927 C CA . ALA A 1 52 ? -7.197 -1.867 5.003 1.00 0.00 52 ALA A CA 7
ATOM 6928 C C . ALA A 1 52 ? -7.458 -0.556 4.269 1.00 0.00 52 ALA A C 7
ATOM 6929 O O . ALA A 1 52 ? -8.546 0.008 4.361 1.00 0.00 52 ALA A O 7
ATOM 6936 N N . ARG A 1 53 ? -6.455 -0.073 3.540 1.00 0.00 53 ARG A N 7
ATOM 6937 C CA . ARG A 1 53 ? -6.590 1.180 2.800 1.00 0.00 53 ARG A CA 7
ATOM 6938 C C . ARG A 1 53 ? -7.440 1.002 1.552 1.00 0.00 53 ARG A C 7
ATOM 6939 O O . ARG A 1 53 ? -7.962 1.969 1.002 1.00 0.00 53 ARG A O 7
ATOM 6960 N N . GLY A 1 54 ? -7.596 -0.239 1.119 1.00 0.00 54 GLY A N 7
ATOM 6961 C CA . GLY A 1 54 ? -8.228 -0.487 -0.159 1.00 0.00 54 GLY A CA 7
ATOM 6962 C C . GLY A 1 54 ? -7.292 -0.127 -1.289 1.00 0.00 54 GLY A C 7
ATOM 6963 O O . GLY A 1 54 ? -7.675 -0.127 -2.459 1.00 0.00 54 GLY A O 7
ATOM 6967 N N . CYS A 1 55 ? -6.055 0.194 -0.923 1.00 0.00 55 CYS A N 7
ATOM 6968 C CA . CYS A 1 55 ? -5.028 0.514 -1.924 1.00 0.00 55 CYS A CA 7
ATOM 6969 C C . CYS A 1 55 ? -4.508 -0.764 -2.580 1.00 0.00 55 CYS A C 7
ATOM 6970 O O . CYS A 1 55 ? -4.972 -1.107 -3.668 1.00 0.00 55 CYS A O 7
ATOM 6977 N N . ASP A 1 56 ? -3.579 -1.478 -1.948 1.00 0.00 56 ASP A N 7
ATOM 6978 C CA . ASP A 1 56 ? -3.221 -2.817 -2.401 1.00 0.00 56 ASP A CA 7
ATOM 6979 C C . ASP A 1 56 ? -2.182 -3.410 -1.484 1.00 0.00 56 ASP A C 7
ATOM 6980 O O . ASP A 1 56 ? -2.465 -4.342 -0.738 1.00 0.00 56 ASP A O 7
ATOM 6989 N N . GLY A 1 57 ? -0.982 -2.851 -1.510 1.00 0.00 57 GLY A N 7
ATOM 6990 C CA . GLY A 1 57 ? 0.090 -3.478 -0.784 1.00 0.00 57 GLY A CA 7
ATOM 6991 C C . GLY A 1 57 ? 1.216 -2.548 -0.423 1.00 0.00 57 GLY A C 7
ATOM 6992 O O . GLY A 1 57 ? 1.545 -1.622 -1.165 1.00 0.00 57 GLY A O 7
ATOM 6996 N N . CYS A 1 58 ? 1.804 -2.811 0.724 1.00 0.00 58 CYS A N 7
ATOM 6997 C CA . CYS A 1 58 ? 2.988 -2.117 1.165 1.00 0.00 58 CYS A CA 7
ATOM 6998 C C . CYS A 1 58 ? 4.207 -2.870 0.657 1.00 0.00 58 CYS A C 7
ATOM 6999 O O . CYS A 1 58 ? 4.275 -4.093 0.779 1.00 0.00 58 CYS A O 7
ATOM 7006 N N . SER A 1 59 ? 5.156 -2.167 0.058 1.00 0.00 59 SER A N 7
ATOM 7007 C CA . SER A 1 59 ? 6.239 -2.843 -0.623 1.00 0.00 59 SER A CA 7
ATOM 7008 C C . SER A 1 59 ? 7.529 -2.718 0.163 1.00 0.00 59 SER A C 7
ATOM 7009 O O . SER A 1 59 ? 7.534 -2.124 1.242 1.00 0.00 59 SER A O 7
ATOM 7017 N N . THR A 1 60 ? 8.610 -3.291 -0.359 1.00 0.00 60 THR A N 7
ATOM 7018 C CA . THR A 1 60 ? 9.951 -3.088 0.224 1.00 0.00 60 THR A CA 7
ATOM 7019 C C . THR A 1 60 ? 10.205 -1.625 0.650 1.00 0.00 60 THR A C 7
ATOM 7020 O O . THR A 1 60 ? 10.934 -1.379 1.615 1.00 0.00 60 THR A O 7
ATOM 7031 N N . SER A 1 61 ? 9.589 -0.651 -0.035 1.00 0.00 61 SER A N 7
ATOM 7032 C CA . SER A 1 61 ? 9.868 0.743 0.240 1.00 0.00 61 SER A CA 7
ATOM 7033 C C . SER A 1 61 ? 8.919 1.327 1.283 1.00 0.00 61 SER A C 7
ATOM 7034 O O . SER A 1 61 ? 8.959 2.525 1.563 1.00 0.00 61 SER A O 7
ATOM 7042 N N . GLY A 1 62 ? 8.082 0.482 1.867 1.00 0.00 62 GLY A N 7
ATOM 7043 C CA . GLY A 1 62 ? 7.154 0.944 2.880 1.00 0.00 62 GLY A CA 7
ATOM 7044 C C . GLY A 1 62 ? 6.184 1.969 2.335 1.00 0.00 62 GLY A C 7
ATOM 7045 O O . GLY A 1 62 ? 5.715 2.839 3.058 1.00 0.00 62 GLY A O 7
ATOM 7049 N N . VAL A 1 63 ? 5.907 1.871 1.048 1.00 0.00 63 VAL A N 7
ATOM 7050 C CA . VAL A 1 63 ? 4.963 2.758 0.384 1.00 0.00 63 VAL A CA 7
ATOM 7051 C C . VAL A 1 63 ? 3.758 1.946 -0.060 1.00 0.00 63 VAL A C 7
ATOM 7052 O O . VAL A 1 63 ? 3.854 0.722 -0.195 1.00 0.00 63 VAL A O 7
ATOM 7065 N N . CYS A 1 64 ? 2.640 2.607 -0.312 1.00 0.00 64 CYS A N 7
ATOM 7066 C CA . CYS A 1 64 ? 1.396 1.888 -0.539 1.00 0.00 64 CYS A CA 7
ATOM 7067 C C . CYS A 1 64 ? 1.074 1.873 -2.019 1.00 0.00 64 CYS A C 7
ATOM 7068 O O . CYS A 1 64 ? 0.590 2.845 -2.568 1.00 0.00 64 CYS A O 7
ATOM 7075 N N . VAL A 1 65 ? 1.284 0.739 -2.650 1.00 0.00 65 VAL A N 7
ATOM 7076 C CA . VAL A 1 65 ? 1.255 0.661 -4.102 1.00 0.00 65 VAL A CA 7
ATOM 7077 C C . VAL A 1 65 ? 0.672 -0.665 -4.535 1.00 0.00 65 VAL A C 7
ATOM 7078 O O . VAL A 1 65 ? 0.138 -1.402 -3.710 1.00 0.00 65 VAL A O 7
ATOM 7091 N N . LEU A 1 66 ? 0.753 -0.959 -5.822 1.00 0.00 66 LEU A N 7
ATOM 7092 C CA . LEU A 1 66 ? 0.622 -2.333 -6.255 1.00 0.00 66 LEU A CA 7
ATOM 7093 C C . LEU A 1 66 ? 1.886 -3.071 -5.796 1.00 0.00 66 LEU A C 7
ATOM 7094 O O . LEU A 1 66 ? 2.886 -3.136 -6.509 1.00 0.00 66 LEU A O 7
ATOM 7110 N N . SER A 1 67 ? 1.828 -3.571 -4.563 1.00 0.00 67 SER A N 7
ATOM 7111 C CA . SER A 1 67 ? 2.975 -4.193 -3.887 1.00 0.00 67 SER A CA 7
ATOM 7112 C C . SER A 1 67 ? 3.744 -5.170 -4.800 1.00 0.00 67 SER A C 7
ATOM 7113 O O . SER A 1 67 ? 3.258 -6.268 -5.084 1.00 0.00 67 SER A O 7
ATOM 7121 N N . SER A 1 68 ? 4.935 -4.778 -5.264 1.00 0.00 68 SER A N 7
ATOM 7122 C CA . SER A 1 68 ? 5.830 -5.707 -5.912 1.00 0.00 68 SER A CA 7
ATOM 7123 C C . SER A 1 68 ? 6.981 -6.032 -4.969 1.00 0.00 68 SER A C 7
ATOM 7124 O O . SER A 1 68 ? 7.843 -5.187 -4.717 1.00 0.00 68 SER A O 7
ATOM 7132 N N . LEU A 1 69 ? 6.978 -7.242 -4.429 1.00 0.00 69 LEU A N 7
ATOM 7133 C CA . LEU A 1 69 ? 8.022 -7.667 -3.506 1.00 0.00 69 LEU A CA 7
ATOM 7134 C C . LEU A 1 69 ? 9.221 -8.211 -4.269 1.00 0.00 69 LEU A C 7
ATOM 7135 O O . LEU A 1 69 ? 10.107 -8.842 -3.692 1.00 0.00 69 LEU A O 7
ATOM 7151 N N . HIS A 1 70 ? 9.222 -7.986 -5.575 1.00 0.00 70 HIS A N 7
ATOM 7152 C CA . HIS A 1 70 ? 10.367 -8.310 -6.404 1.00 0.00 70 HIS A CA 7
ATOM 7153 C C . HIS A 1 70 ? 11.574 -7.504 -5.938 1.00 0.00 70 HIS A C 7
ATOM 7154 O O . HIS A 1 70 ? 11.496 -6.281 -5.799 1.00 0.00 70 HIS A O 7
ATOM 7169 N N . HIS A 1 71 ? 12.679 -8.193 -5.697 1.00 0.00 71 HIS A N 7
ATOM 7170 C CA . HIS A 1 71 ? 13.881 -7.558 -5.169 1.00 0.00 71 HIS A CA 7
ATOM 7171 C C . HIS A 1 71 ? 14.578 -6.711 -6.230 1.00 0.00 71 HIS A C 7
ATOM 7172 O O . HIS A 1 71 ? 15.585 -7.122 -6.805 1.00 0.00 71 HIS A O 7
ATOM 7187 N N . HIS A 1 72 ? 14.028 -5.537 -6.498 1.00 0.00 72 HIS A N 7
ATOM 7188 C CA . HIS A 1 72 ? 14.669 -4.580 -7.385 1.00 0.00 72 HIS A CA 7
ATOM 7189 C C . HIS A 1 72 ? 15.331 -3.493 -6.546 1.00 0.00 72 HIS A C 7
ATOM 7190 O O . HIS A 1 72 ? 16.407 -3.001 -6.879 1.00 0.00 72 HIS A O 7
ATOM 7205 N N . HIS A 1 73 ? 14.676 -3.128 -5.450 1.00 0.00 73 HIS A N 7
ATOM 7206 C CA . HIS A 1 73 ? 15.258 -2.215 -4.478 1.00 0.00 73 HIS A CA 7
ATOM 7207 C C . HIS A 1 73 ? 16.239 -2.968 -3.593 1.00 0.00 73 HIS A C 7
ATOM 7208 O O . HIS A 1 73 ? 15.843 -3.614 -2.625 1.00 0.00 73 HIS A O 7
ATOM 7223 N N . HIS A 1 74 ? 17.511 -2.912 -3.944 1.00 0.00 74 HIS A N 7
ATOM 7224 C CA . HIS A 1 74 ? 18.536 -3.577 -3.159 1.00 0.00 74 HIS A CA 7
ATOM 7225 C C . HIS A 1 74 ? 19.077 -2.621 -2.111 1.00 0.00 74 HIS A C 7
ATOM 7226 O O . HIS A 1 74 ? 18.764 -2.740 -0.928 1.00 0.00 74 HIS A O 7
ATOM 7241 N N . HIS A 1 75 ? 19.871 -1.661 -2.560 1.00 0.00 75 HIS A N 7
ATOM 7242 C CA . HIS A 1 75 ? 20.458 -0.663 -1.677 1.00 0.00 75 HIS A CA 7
ATOM 7243 C C . HIS A 1 75 ? 20.630 0.644 -2.433 1.00 0.00 75 HIS A C 7
ATOM 7244 O O . HIS A 1 75 ? 21.726 0.878 -2.982 1.00 0.00 75 HIS A O 7
ATOM 7260 N N . MET A 1 1 ? -17.477 -2.450 -23.817 1.00 0.00 1 MET A N 8
ATOM 7261 C CA . MET A 1 1 ? -18.605 -3.406 -23.904 1.00 0.00 1 MET A CA 8
ATOM 7262 C C . MET A 1 1 ? -18.739 -4.217 -22.617 1.00 0.00 1 MET A C 8
ATOM 7263 O O . MET A 1 1 ? -19.847 -4.436 -22.128 1.00 0.00 1 MET A O 8
ATOM 7279 N N . CYS A 1 2 ? -17.615 -4.656 -22.065 1.00 0.00 2 CYS A N 8
ATOM 7280 C CA . CYS A 1 2 ? -17.629 -5.465 -20.853 1.00 0.00 2 CYS A CA 8
ATOM 7281 C C . CYS A 1 2 ? -16.926 -4.726 -19.716 1.00 0.00 2 CYS A C 8
ATOM 7282 O O . CYS A 1 2 ? -16.191 -5.321 -18.924 1.00 0.00 2 CYS A O 8
ATOM 7290 N N . GLU A 1 3 ? -17.150 -3.424 -19.644 1.00 0.00 3 GLU A N 8
ATOM 7291 C CA . GLU A 1 3 ? -16.524 -2.607 -18.621 1.00 0.00 3 GLU A CA 8
ATOM 7292 C C . GLU A 1 3 ? -17.496 -1.553 -18.109 1.00 0.00 3 GLU A C 8
ATOM 7293 O O . GLU A 1 3 ? -17.678 -0.501 -18.725 1.00 0.00 3 GLU A O 8
ATOM 7305 N N . PHE A 1 4 ? -18.126 -1.853 -16.989 1.00 0.00 4 PHE A N 8
ATOM 7306 C CA . PHE A 1 4 ? -19.071 -0.934 -16.352 1.00 0.00 4 PHE A CA 8
ATOM 7307 C C . PHE A 1 4 ? -18.730 -0.811 -14.878 1.00 0.00 4 PHE A C 8
ATOM 7308 O O . PHE A 1 4 ? -19.616 -0.855 -14.021 1.00 0.00 4 PHE A O 8
ATOM 7325 N N . ILE A 1 5 ? -17.429 -0.704 -14.591 1.00 0.00 5 ILE A N 8
ATOM 7326 C CA . ILE A 1 5 ? -16.925 -0.694 -13.187 1.00 0.00 5 ILE A CA 8
ATOM 7327 C C . ILE A 1 5 ? -17.073 -2.089 -12.555 1.00 0.00 5 ILE A C 8
ATOM 7328 O O . ILE A 1 5 ? -16.464 -2.392 -11.527 1.00 0.00 5 ILE A O 8
ATOM 7344 N N . GLU A 1 6 ? -17.881 -2.936 -13.201 1.00 0.00 6 GLU A N 8
ATOM 7345 C CA . GLU A 1 6 ? -18.154 -4.303 -12.734 1.00 0.00 6 GLU A CA 8
ATOM 7346 C C . GLU A 1 6 ? -18.928 -4.256 -11.427 1.00 0.00 6 GLU A C 8
ATOM 7347 O O . GLU A 1 6 ? -19.034 -5.244 -10.706 1.00 0.00 6 GLU A O 8
ATOM 7359 N N . ASP A 1 7 ? -19.481 -3.084 -11.156 1.00 0.00 7 ASP A N 8
ATOM 7360 C CA . ASP A 1 7 ? -20.280 -2.847 -9.967 1.00 0.00 7 ASP A CA 8
ATOM 7361 C C . ASP A 1 7 ? -21.753 -2.811 -10.343 1.00 0.00 7 ASP A C 8
ATOM 7362 O O . ASP A 1 7 ? -22.634 -3.014 -9.510 1.00 0.00 7 ASP A O 8
ATOM 7371 N N . SER A 1 8 ? -22.000 -2.588 -11.624 1.00 0.00 8 SER A N 8
ATOM 7372 C CA . SER A 1 8 ? -23.352 -2.443 -12.141 1.00 0.00 8 SER A CA 8
ATOM 7373 C C . SER A 1 8 ? -23.995 -3.808 -12.366 1.00 0.00 8 SER A C 8
ATOM 7374 O O . SER A 1 8 ? -25.162 -3.901 -12.736 1.00 0.00 8 SER A O 8
ATOM 7382 N N . GLU A 1 9 ? -23.231 -4.867 -12.141 1.00 0.00 9 GLU A N 8
ATOM 7383 C CA . GLU A 1 9 ? -23.729 -6.216 -12.354 1.00 0.00 9 GLU A CA 8
ATOM 7384 C C . GLU A 1 9 ? -24.586 -6.689 -11.184 1.00 0.00 9 GLU A C 8
ATOM 7385 O O . GLU A 1 9 ? -25.425 -7.573 -11.352 1.00 0.00 9 GLU A O 8
ATOM 7397 N N . ASP A 1 10 ? -24.344 -6.114 -9.996 1.00 0.00 10 ASP A N 8
ATOM 7398 C CA . ASP A 1 10 ? -25.105 -6.444 -8.777 1.00 0.00 10 ASP A CA 8
ATOM 7399 C C . ASP A 1 10 ? -24.737 -7.836 -8.243 1.00 0.00 10 ASP A C 8
ATOM 7400 O O . ASP A 1 10 ? -25.016 -8.172 -7.089 1.00 0.00 10 ASP A O 8
ATOM 7409 N N . ILE A 1 11 ? -24.059 -8.617 -9.075 1.00 0.00 11 ILE A N 8
ATOM 7410 C CA . ILE A 1 11 ? -23.691 -9.988 -8.742 1.00 0.00 11 ILE A CA 8
ATOM 7411 C C . ILE A 1 11 ? -22.640 -10.032 -7.625 1.00 0.00 11 ILE A C 8
ATOM 7412 O O . ILE A 1 11 ? -22.375 -11.083 -7.047 1.00 0.00 11 ILE A O 8
ATOM 7428 N N . GLN A 1 12 ? -22.055 -8.884 -7.300 1.00 0.00 12 GLN A N 8
ATOM 7429 C CA . GLN A 1 12 ? -21.077 -8.826 -6.216 1.00 0.00 12 GLN A CA 8
ATOM 7430 C C . GLN A 1 12 ? -21.773 -8.847 -4.861 1.00 0.00 12 GLN A C 8
ATOM 7431 O O . GLN A 1 12 ? -21.222 -9.345 -3.880 1.00 0.00 12 GLN A O 8
ATOM 7445 N N . GLY A 1 13 ? -22.976 -8.286 -4.809 1.00 0.00 13 GLY A N 8
ATOM 7446 C CA . GLY A 1 13 ? -23.746 -8.296 -3.579 1.00 0.00 13 GLY A CA 8
ATOM 7447 C C . GLY A 1 13 ? -24.358 -9.654 -3.314 1.00 0.00 13 GLY A C 8
ATOM 7448 O O . GLY A 1 13 ? -24.601 -10.031 -2.169 1.00 0.00 13 GLY A O 8
ATOM 7452 N N . LEU A 1 14 ? -24.612 -10.381 -4.388 1.00 0.00 14 LEU A N 8
ATOM 7453 C CA . LEU A 1 14 ? -25.120 -11.739 -4.310 1.00 0.00 14 LEU A CA 8
ATOM 7454 C C . LEU A 1 14 ? -24.125 -12.681 -4.977 1.00 0.00 14 LEU A C 8
ATOM 7455 O O . LEU A 1 14 ? -24.448 -13.352 -5.958 1.00 0.00 14 LEU A O 8
ATOM 7471 N N . LYS A 1 15 ? -22.911 -12.738 -4.436 1.00 0.00 15 LYS A N 8
ATOM 7472 C CA . LYS A 1 15 ? -21.824 -13.469 -5.083 1.00 0.00 15 LYS A CA 8
ATOM 7473 C C . LYS A 1 15 ? -21.976 -14.980 -4.909 1.00 0.00 15 LYS A C 8
ATOM 7474 O O . LYS A 1 15 ? -21.096 -15.753 -5.287 1.00 0.00 15 LYS A O 8
ATOM 7493 N N . SER A 1 16 ? -23.101 -15.394 -4.348 1.00 0.00 16 SER A N 8
ATOM 7494 C CA . SER A 1 16 ? -23.466 -16.800 -4.315 1.00 0.00 16 SER A CA 8
ATOM 7495 C C . SER A 1 16 ? -24.006 -17.216 -5.683 1.00 0.00 16 SER A C 8
ATOM 7496 O O . SER A 1 16 ? -24.074 -18.400 -6.016 1.00 0.00 16 SER A O 8
ATOM 7504 N N . LEU A 1 17 ? -24.371 -16.212 -6.474 1.00 0.00 17 LEU A N 8
ATOM 7505 C CA . LEU A 1 17 ? -24.823 -16.413 -7.846 1.00 0.00 17 LEU A CA 8
ATOM 7506 C C . LEU A 1 17 ? -23.744 -15.948 -8.808 1.00 0.00 17 LEU A C 8
ATOM 7507 O O . LEU A 1 17 ? -24.029 -15.524 -9.927 1.00 0.00 17 LEU A O 8
ATOM 7523 N N . ARG A 1 18 ? -22.511 -15.989 -8.325 1.00 0.00 18 ARG A N 8
ATOM 7524 C CA . ARG A 1 18 ? -21.334 -15.586 -9.097 1.00 0.00 18 ARG A CA 8
ATOM 7525 C C . ARG A 1 18 ? -21.318 -16.210 -10.502 1.00 0.00 18 ARG A C 8
ATOM 7526 O O . ARG A 1 18 ? -21.010 -17.389 -10.684 1.00 0.00 18 ARG A O 8
ATOM 7547 N N . LYS A 1 19 ? -21.669 -15.402 -11.494 1.00 0.00 19 LYS A N 8
ATOM 7548 C CA . LYS A 1 19 ? -21.655 -15.837 -12.887 1.00 0.00 19 LYS A CA 8
ATOM 7549 C C . LYS A 1 19 ? -20.778 -14.901 -13.710 1.00 0.00 19 LYS A C 8
ATOM 7550 O O . LYS A 1 19 ? -20.657 -15.036 -14.930 1.00 0.00 19 LYS A O 8
ATOM 7569 N N . SER A 1 20 ? -20.165 -13.957 -13.015 1.00 0.00 20 SER A N 8
ATOM 7570 C CA . SER A 1 20 ? -19.326 -12.944 -13.632 1.00 0.00 20 SER A CA 8
ATOM 7571 C C . SER A 1 20 ? -17.943 -12.936 -12.979 1.00 0.00 20 SER A C 8
ATOM 7572 O O . SER A 1 20 ? -16.932 -13.207 -13.622 1.00 0.00 20 SER A O 8
ATOM 7580 N N . HIS A 1 21 ? -17.924 -12.642 -11.679 1.00 0.00 21 HIS A N 8
ATOM 7581 C CA . HIS A 1 21 ? -16.698 -12.636 -10.889 1.00 0.00 21 HIS A CA 8
ATOM 7582 C C . HIS A 1 21 ? -16.307 -14.052 -10.470 1.00 0.00 21 HIS A C 8
ATOM 7583 O O . HIS A 1 21 ? -15.424 -14.237 -9.637 1.00 0.00 21 HIS A O 8
ATOM 7598 N N . THR A 1 22 ? -17.010 -15.037 -11.025 1.00 0.00 22 THR A N 8
ATOM 7599 C CA . THR A 1 22 ? -16.773 -16.471 -10.716 1.00 0.00 22 THR A CA 8
ATOM 7600 C C . THR A 1 22 ? -15.278 -16.850 -10.601 1.00 0.00 22 THR A C 8
ATOM 7601 O O . THR A 1 22 ? -14.901 -17.550 -9.661 1.00 0.00 22 THR A O 8
ATOM 7612 N N . SER A 1 23 ? -14.424 -16.399 -11.521 1.00 0.00 23 SER A N 8
ATOM 7613 C CA . SER A 1 23 ? -13.018 -16.786 -11.490 1.00 0.00 23 SER A CA 8
ATOM 7614 C C . SER A 1 23 ? -12.162 -15.674 -10.882 1.00 0.00 23 SER A C 8
ATOM 7615 O O . SER A 1 23 ? -10.939 -15.654 -11.030 1.00 0.00 23 SER A O 8
ATOM 7623 N N . LEU A 1 24 ? -12.819 -14.751 -10.194 1.00 0.00 24 LEU A N 8
ATOM 7624 C CA . LEU A 1 24 ? -12.143 -13.615 -9.584 1.00 0.00 24 LEU A CA 8
ATOM 7625 C C . LEU A 1 24 ? -12.355 -13.615 -8.073 1.00 0.00 24 LEU A C 8
ATOM 7626 O O . LEU A 1 24 ? -12.564 -12.563 -7.463 1.00 0.00 24 LEU A O 8
ATOM 7642 N N . GLU A 1 25 ? -12.311 -14.796 -7.471 1.00 0.00 25 GLU A N 8
ATOM 7643 C CA . GLU A 1 25 ? -12.459 -14.910 -6.028 1.00 0.00 25 GLU A CA 8
ATOM 7644 C C . GLU A 1 25 ? -11.090 -14.909 -5.356 1.00 0.00 25 GLU A C 8
ATOM 7645 O O . GLU A 1 25 ? -10.591 -15.944 -4.908 1.00 0.00 25 GLU A O 8
ATOM 7657 N N . ASP A 1 26 ? -10.474 -13.743 -5.321 1.00 0.00 26 ASP A N 8
ATOM 7658 C CA . ASP A 1 26 ? -9.220 -13.559 -4.616 1.00 0.00 26 ASP A CA 8
ATOM 7659 C C . ASP A 1 26 ? -9.264 -12.234 -3.880 1.00 0.00 26 ASP A C 8
ATOM 7660 O O . ASP A 1 26 ? -10.056 -11.354 -4.219 1.00 0.00 26 ASP A O 8
ATOM 7669 N N . ASP A 1 27 ? -8.413 -12.096 -2.880 1.00 0.00 27 ASP A N 8
ATOM 7670 C CA . ASP A 1 27 ? -8.460 -10.957 -1.974 1.00 0.00 27 ASP A CA 8
ATOM 7671 C C . ASP A 1 27 ? -7.919 -9.688 -2.618 1.00 0.00 27 ASP A C 8
ATOM 7672 O O . ASP A 1 27 ? -7.858 -8.636 -1.977 1.00 0.00 27 ASP A O 8
ATOM 7681 N N . ASP A 1 28 ? -7.521 -9.794 -3.872 1.00 0.00 28 ASP A N 8
ATOM 7682 C CA . ASP A 1 28 ? -7.025 -8.644 -4.615 1.00 0.00 28 ASP A CA 8
ATOM 7683 C C . ASP A 1 28 ? -8.187 -7.776 -5.055 1.00 0.00 28 ASP A C 8
ATOM 7684 O O . ASP A 1 28 ? -8.083 -6.547 -5.045 1.00 0.00 28 ASP A O 8
ATOM 7693 N N . ASP A 1 29 ? -9.288 -8.425 -5.398 1.00 0.00 29 ASP A N 8
ATOM 7694 C CA . ASP A 1 29 ? -10.493 -7.754 -5.896 1.00 0.00 29 ASP A CA 8
ATOM 7695 C C . ASP A 1 29 ? -10.158 -6.602 -6.845 1.00 0.00 29 ASP A C 8
ATOM 7696 O O . ASP A 1 29 ? -10.698 -5.498 -6.725 1.00 0.00 29 ASP A O 8
ATOM 7705 N N . GLY A 1 30 ? -9.244 -6.859 -7.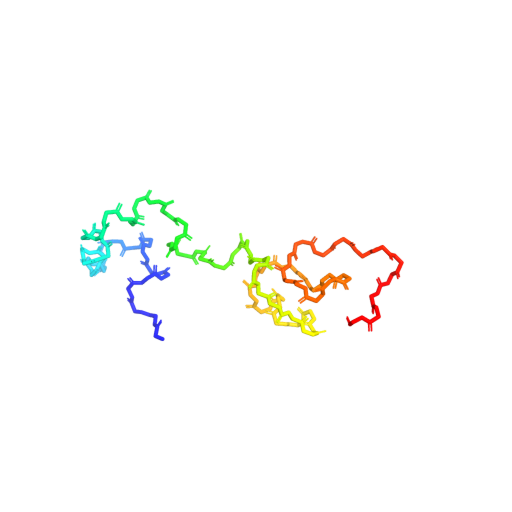775 1.00 0.00 30 GLY A N 8
ATOM 7706 C CA . GLY A 1 30 ? -8.919 -5.881 -8.793 1.00 0.00 30 GLY A CA 8
ATOM 7707 C C . GLY A 1 30 ? -10.015 -5.786 -9.828 1.00 0.00 30 GLY A C 8
ATOM 7708 O O . GLY A 1 30 ? -10.137 -4.787 -10.537 1.00 0.00 30 GLY A O 8
ATOM 7712 N N . SER A 1 31 ? -10.821 -6.837 -9.905 1.00 0.00 31 SER A N 8
ATOM 7713 C CA . SER A 1 31 ? -11.958 -6.874 -10.805 1.00 0.00 31 SER A CA 8
ATOM 7714 C C . SER A 1 31 ? -13.141 -6.118 -10.204 1.00 0.00 31 SER A C 8
ATOM 7715 O O . SER A 1 31 ? -14.194 -5.984 -10.830 1.00 0.00 31 SER A O 8
ATOM 7723 N N . ARG A 1 32 ? -12.963 -5.645 -8.979 1.00 0.00 32 ARG A N 8
ATOM 7724 C CA . ARG A 1 32 ? -13.957 -4.814 -8.324 1.00 0.00 32 ARG A CA 8
ATOM 7725 C C . ARG A 1 32 ? -13.595 -3.349 -8.543 1.00 0.00 32 ARG A C 8
ATOM 7726 O O . ARG A 1 32 ? -12.732 -2.802 -7.853 1.00 0.00 32 ARG A O 8
ATOM 7747 N N . GLY A 1 33 ? -14.243 -2.728 -9.515 1.00 0.00 33 GLY A N 8
ATOM 7748 C CA . GLY A 1 33 ? -13.868 -1.392 -9.919 1.00 0.00 33 GLY A CA 8
ATOM 7749 C C . GLY A 1 33 ? -13.185 -1.414 -11.267 1.00 0.00 33 GLY A C 8
ATOM 7750 O O . GLY A 1 33 ? -13.648 -0.784 -12.218 1.00 0.00 33 GLY A O 8
ATOM 7754 N N . GLY A 1 34 ? -12.090 -2.162 -11.350 1.00 0.00 34 GLY A N 8
ATOM 7755 C CA . GLY A 1 34 ? -11.387 -2.326 -12.607 1.00 0.00 34 GLY A CA 8
ATOM 7756 C C . GLY A 1 34 ? -10.695 -1.058 -13.046 1.00 0.00 34 GLY A C 8
ATOM 7757 O O . GLY A 1 34 ? -10.693 -0.716 -14.231 1.00 0.00 34 GLY A O 8
ATOM 7761 N N . ASP A 1 35 ? -10.104 -0.358 -12.093 1.00 0.00 35 ASP A N 8
ATOM 7762 C CA . ASP A 1 35 ? -9.452 0.908 -12.375 1.00 0.00 35 ASP A CA 8
ATOM 7763 C C . ASP A 1 35 ? -8.159 1.017 -11.571 1.00 0.00 35 ASP A C 8
ATOM 7764 O O . ASP A 1 35 ? -7.955 0.269 -10.614 1.00 0.00 35 ASP A O 8
ATOM 7773 N N . CYS A 1 36 ? -7.282 1.932 -11.956 1.00 0.00 36 CYS A N 8
ATOM 7774 C CA . CYS A 1 36 ? -6.024 2.113 -11.252 1.00 0.00 36 CYS A CA 8
ATOM 7775 C C . CYS A 1 36 ? -6.040 3.423 -10.487 1.00 0.00 36 CYS A C 8
ATOM 7776 O O . CYS A 1 36 ? -5.650 4.470 -11.010 1.00 0.00 36 CYS A O 8
ATOM 7784 N N . GLU A 1 37 ? -6.505 3.358 -9.252 1.00 0.00 37 GLU A N 8
ATOM 7785 C CA . GLU A 1 37 ? -6.560 4.521 -8.392 1.00 0.00 37 GLU A CA 8
ATOM 7786 C C . GLU A 1 37 ? -6.535 4.071 -6.944 1.00 0.00 37 GLU A C 8
ATOM 7787 O O . GLU A 1 37 ? -7.536 4.158 -6.229 1.00 0.00 37 GLU A O 8
ATOM 7799 N N . GLY A 1 38 ? -5.395 3.549 -6.534 1.00 0.00 38 GLY A N 8
ATOM 7800 C CA . GLY A 1 38 ? -5.223 3.141 -5.152 1.00 0.00 38 GLY A CA 8
ATOM 7801 C C . GLY A 1 38 ? -5.071 4.336 -4.231 1.00 0.00 38 GLY A C 8
ATOM 7802 O O . GLY A 1 38 ? -5.994 5.140 -4.094 1.00 0.00 38 GLY A O 8
ATOM 7806 N N . CYS A 1 39 ? -3.911 4.465 -3.608 1.00 0.00 39 CYS A N 8
ATOM 7807 C CA . CYS A 1 39 ? -3.644 5.588 -2.719 1.00 0.00 39 CYS A CA 8
ATOM 7808 C C . CYS A 1 39 ? -2.163 5.633 -2.413 1.00 0.00 39 CYS A C 8
ATOM 7809 O O . CYS A 1 39 ? -1.720 5.300 -1.313 1.00 0.00 39 CYS A O 8
ATOM 7816 N N . SER A 1 40 ? -1.399 6.054 -3.401 1.00 0.00 40 SER A N 8
ATOM 7817 C CA . SER A 1 40 ? 0.032 5.916 -3.350 1.00 0.00 40 SER A CA 8
ATOM 7818 C C . SER A 1 40 ? 0.683 7.210 -2.888 1.00 0.00 40 SER A C 8
ATOM 7819 O O . SER A 1 40 ? 0.104 8.291 -3.012 1.00 0.00 40 SER A O 8
ATOM 7827 N N . GLY A 1 41 ? 1.887 7.099 -2.357 1.00 0.00 41 GLY A N 8
ATOM 7828 C CA . GLY A 1 41 ? 2.515 8.259 -1.722 1.00 0.00 41 GLY A CA 8
ATOM 7829 C C . GLY A 1 41 ? 2.504 8.127 -0.213 1.00 0.00 41 GLY A C 8
ATOM 7830 O O . GLY A 1 41 ? 3.403 8.624 0.467 1.00 0.00 41 GLY A O 8
ATOM 7834 N N . THR A 1 42 ? 1.483 7.453 0.311 1.00 0.00 42 THR A N 8
ATOM 7835 C CA . THR A 1 42 ? 1.397 7.181 1.735 1.00 0.00 42 THR A CA 8
ATOM 7836 C C . THR A 1 42 ? 2.438 6.131 2.130 1.00 0.00 42 THR A C 8
ATOM 7837 O O . THR A 1 42 ? 2.951 5.410 1.269 1.00 0.00 42 THR A O 8
ATOM 7848 N N . ALA A 1 43 ? 2.755 6.053 3.413 1.00 0.00 43 ALA A N 8
ATOM 7849 C CA . ALA A 1 43 ? 3.751 5.116 3.897 1.00 0.00 43 ALA A CA 8
ATOM 7850 C C . ALA A 1 43 ? 3.177 4.162 4.929 1.00 0.00 43 ALA A C 8
ATOM 7851 O O . ALA A 1 43 ? 2.804 4.563 6.031 1.00 0.00 43 ALA A O 8
ATOM 7858 N N . CYS A 1 44 ? 3.092 2.902 4.546 1.00 0.00 44 CYS A N 8
ATOM 7859 C CA . CYS A 1 44 ? 2.792 1.835 5.484 1.00 0.00 44 CYS A CA 8
ATOM 7860 C C . CYS A 1 44 ? 4.029 1.000 5.735 1.00 0.00 44 CYS A C 8
ATOM 7861 O O . CYS A 1 44 ? 4.670 0.520 4.803 1.00 0.00 44 CYS A O 8
ATOM 7868 N N . SER A 1 45 ? 4.355 0.819 7.003 1.00 0.00 45 SER A N 8
ATOM 7869 C CA . SER A 1 45 ? 5.478 -0.019 7.373 1.00 0.00 45 SER A CA 8
ATOM 7870 C C . SER A 1 45 ? 5.004 -1.456 7.389 1.00 0.00 45 SER A C 8
ATOM 7871 O O . SER A 1 45 ? 5.783 -2.390 7.197 1.00 0.00 45 SER A O 8
ATOM 7879 N N . SER A 1 46 ? 3.707 -1.621 7.604 1.00 0.00 46 SER A N 8
ATOM 7880 C CA . SER A 1 46 ? 3.101 -2.922 7.493 1.00 0.00 46 SER A CA 8
ATOM 7881 C C . SER A 1 46 ? 2.152 -2.954 6.301 1.00 0.00 46 SER A C 8
ATOM 7882 O O . SER A 1 46 ? 1.438 -1.988 6.029 1.00 0.00 46 SER A O 8
ATOM 7890 N N . ASP A 1 47 ? 2.134 -4.094 5.630 1.00 0.00 47 ASP A N 8
ATOM 7891 C CA . ASP A 1 4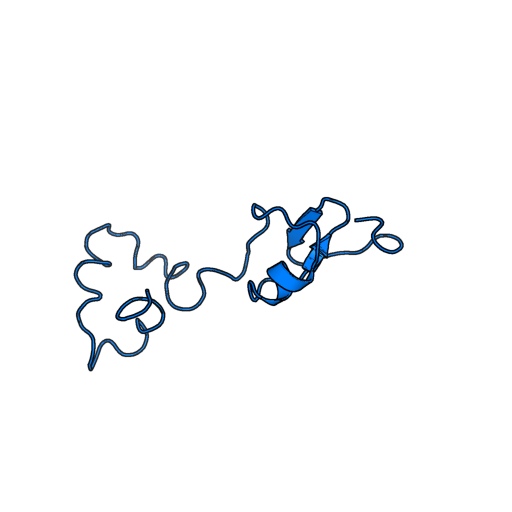7 ? 1.307 -4.325 4.450 1.00 0.00 47 ASP A CA 8
ATOM 7892 C C . ASP A 1 47 ? -0.183 -4.201 4.747 1.00 0.00 47 ASP A C 8
ATOM 7893 O O . ASP A 1 47 ? -0.886 -3.487 4.039 1.00 0.00 47 ASP A O 8
ATOM 7902 N N . ALA A 1 48 ? -0.655 -4.871 5.804 1.00 0.00 48 ALA A N 8
ATOM 7903 C CA . ALA A 1 48 ? -2.067 -4.900 6.155 1.00 0.00 48 ALA A CA 8
ATOM 7904 C C . ALA A 1 48 ? -2.691 -3.510 6.279 1.00 0.00 48 ALA A C 8
ATOM 7905 O O . ALA A 1 48 ? -3.907 -3.371 6.269 1.00 0.00 48 ALA A O 8
ATOM 7912 N N . GLN A 1 49 ? -1.864 -2.489 6.406 1.00 0.00 49 GLN A N 8
ATOM 7913 C CA . GLN A 1 49 ? -2.359 -1.143 6.612 1.00 0.00 49 GLN A CA 8
ATOM 7914 C C . GLN A 1 49 ? -2.906 -0.572 5.313 1.00 0.00 49 GLN A C 8
ATOM 7915 O O . GLN A 1 49 ? -4.087 -0.259 5.217 1.00 0.00 49 GLN A O 8
ATOM 7929 N N . CYS A 1 50 ? -2.059 -0.476 4.296 1.00 0.00 50 CYS A N 8
ATOM 7930 C CA . CYS A 1 50 ? -2.473 0.170 3.057 1.00 0.00 50 CYS A CA 8
ATOM 7931 C C . CYS A 1 50 ? -3.030 -0.851 2.078 1.00 0.00 50 CYS A C 8
ATOM 7932 O O . CYS A 1 50 ? -3.882 -0.526 1.254 1.00 0.00 50 CYS A O 8
ATOM 7939 N N . ARG A 1 51 ? -2.530 -2.078 2.160 1.00 0.00 51 ARG A N 8
ATOM 7940 C CA . ARG A 1 51 ? -3.144 -3.206 1.473 1.00 0.00 51 ARG A CA 8
ATOM 7941 C C . ARG A 1 51 ? -4.634 -3.283 1.813 1.00 0.00 51 ARG A C 8
ATOM 7942 O O . ARG A 1 51 ? -5.466 -3.429 0.922 1.00 0.00 51 ARG A O 8
ATOM 7963 N N . ALA A 1 52 ? -4.975 -3.152 3.096 1.00 0.00 52 ALA A N 8
ATOM 7964 C CA . ALA A 1 52 ? -6.380 -3.186 3.496 1.00 0.00 52 ALA A CA 8
ATOM 7965 C C . ALA A 1 52 ? -7.034 -1.830 3.264 1.00 0.00 52 ALA A C 8
ATOM 7966 O O . ALA A 1 52 ? -8.259 -1.714 3.215 1.00 0.00 52 ALA A O 8
ATOM 7973 N N . ARG A 1 53 ? -6.205 -0.803 3.110 1.00 0.00 53 ARG A N 8
ATOM 7974 C CA . ARG A 1 53 ? -6.699 0.547 2.873 1.00 0.00 53 ARG A CA 8
ATOM 7975 C C . ARG A 1 53 ? -6.966 0.781 1.392 1.00 0.00 53 ARG A C 8
ATOM 7976 O O . ARG A 1 53 ? -7.075 1.919 0.939 1.00 0.00 53 ARG A O 8
ATOM 7997 N N . GLY A 1 54 ? -7.044 -0.300 0.636 1.00 0.00 54 GLY A N 8
ATOM 7998 C CA . GLY A 1 54 ? -7.379 -0.195 -0.765 1.00 0.00 54 GLY A CA 8
ATOM 7999 C C . GLY A 1 54 ? -6.187 0.149 -1.632 1.00 0.00 54 GLY A C 8
ATOM 8000 O O . GLY A 1 54 ? -6.227 -0.065 -2.843 1.00 0.00 54 GLY A O 8
ATOM 8004 N N . CYS A 1 55 ? -5.134 0.707 -1.023 1.00 0.00 55 CYS A N 8
ATOM 8005 C CA . CYS A 1 55 ? -3.917 1.035 -1.767 1.00 0.00 55 CYS A CA 8
ATOM 8006 C C . CYS A 1 55 ? -3.433 -0.162 -2.614 1.00 0.00 55 CYS A C 8
ATOM 8007 O O . CYS A 1 55 ? -3.242 0.016 -3.814 1.00 0.00 55 CYS A O 8
ATOM 8014 N N . ASP A 1 56 ? -3.185 -1.337 -1.969 1.00 0.00 56 ASP A N 8
ATOM 8015 C CA . ASP A 1 56 ? -3.071 -2.664 -2.630 1.00 0.00 56 ASP A CA 8
ATOM 8016 C C . ASP A 1 56 ? -1.993 -3.460 -1.915 1.00 0.00 56 ASP A C 8
ATOM 8017 O O . ASP A 1 56 ? -2.153 -4.653 -1.667 1.00 0.00 56 ASP A O 8
ATOM 8026 N N . GLY A 1 57 ? -0.884 -2.799 -1.577 1.00 0.00 57 GLY A N 8
ATOM 8027 C CA . GLY A 1 57 ? 0.132 -3.436 -0.795 1.00 0.00 57 GLY A CA 8
ATOM 8028 C C . GLY A 1 57 ? 1.149 -2.449 -0.303 1.00 0.00 57 GLY A C 8
ATOM 8029 O O . GLY A 1 57 ? 1.090 -1.261 -0.628 1.00 0.00 57 GLY A O 8
ATOM 8033 N N . CYS A 1 58 ? 2.063 -2.938 0.493 1.00 0.00 58 CYS A N 8
ATOM 8034 C CA . CYS A 1 58 ? 3.168 -2.140 0.973 1.00 0.00 58 CYS A CA 8
ATOM 8035 C C . CYS A 1 58 ? 4.472 -2.733 0.485 1.00 0.00 58 CYS A C 8
ATOM 8036 O O . CYS A 1 58 ? 4.697 -3.937 0.600 1.00 0.00 58 CYS A O 8
ATOM 8043 N N . SER A 1 59 ? 5.322 -1.898 -0.081 1.00 0.00 59 SER A N 8
ATOM 8044 C CA . SER A 1 59 ? 6.556 -2.383 -0.674 1.00 0.00 59 SER A CA 8
ATOM 8045 C C . SER A 1 59 ? 7.720 -2.169 0.292 1.00 0.00 59 SER A C 8
ATOM 8046 O O . SER A 1 59 ? 7.562 -1.448 1.274 1.00 0.00 59 SER A O 8
ATOM 8054 N N . THR A 1 60 ? 8.867 -2.791 0.021 1.00 0.00 60 THR A N 8
ATOM 8055 C CA . THR A 1 60 ? 10.032 -2.738 0.931 1.00 0.00 60 THR A CA 8
ATOM 8056 C C . THR A 1 60 ? 10.327 -1.338 1.523 1.00 0.00 60 THR A C 8
ATOM 8057 O O . THR A 1 60 ? 10.747 -1.238 2.678 1.00 0.00 60 THR A O 8
ATOM 8068 N N . SER A 1 61 ? 10.086 -0.263 0.767 1.00 0.00 61 SER A N 8
ATOM 8069 C CA . SER A 1 61 ? 10.411 1.084 1.233 1.00 0.00 61 SER A CA 8
ATOM 8070 C C . SER A 1 61 ? 9.376 1.595 2.240 1.00 0.00 61 SER A C 8
ATOM 8071 O O . SER A 1 61 ? 9.498 2.700 2.768 1.00 0.00 61 SER A O 8
ATOM 8079 N N . GLY A 1 62 ? 8.364 0.781 2.508 1.00 0.00 62 GLY A N 8
ATOM 8080 C CA . GLY A 1 62 ? 7.343 1.154 3.463 1.00 0.00 62 GLY A CA 8
ATOM 8081 C C . GLY A 1 62 ? 6.359 2.148 2.889 1.00 0.00 62 GLY A C 8
ATOM 8082 O O . GLY A 1 62 ? 5.929 3.069 3.575 1.00 0.00 62 GLY A O 8
ATOM 8086 N N . VAL A 1 63 ? 5.998 1.953 1.631 1.00 0.00 63 VAL A N 8
ATOM 8087 C CA . VAL A 1 63 ? 5.087 2.858 0.946 1.00 0.00 63 VAL A CA 8
ATOM 8088 C C . VAL A 1 63 ? 3.820 2.120 0.522 1.00 0.00 63 VAL A C 8
ATOM 8089 O O . VAL A 1 63 ? 3.819 0.890 0.430 1.00 0.00 63 VAL A O 8
ATOM 8102 N N . CYS A 1 64 ? 2.753 2.867 0.252 1.00 0.00 64 CYS A N 8
ATOM 8103 C CA . CYS A 1 64 ? 1.461 2.271 -0.050 1.00 0.00 64 CYS A CA 8
ATOM 8104 C C . CYS A 1 64 ? 1.225 2.310 -1.548 1.00 0.00 64 CYS A C 8
ATOM 8105 O O . CYS A 1 64 ? 1.127 3.379 -2.147 1.00 0.00 64 CYS A O 8
ATOM 8112 N N . VAL A 1 65 ? 1.133 1.127 -2.134 1.00 0.00 65 VAL A N 8
ATOM 8113 C CA . VAL A 1 65 ? 1.250 0.949 -3.584 1.00 0.00 65 VAL A CA 8
ATOM 8114 C C . VAL A 1 65 ? 0.529 -0.322 -4.014 1.00 0.00 65 VAL A C 8
ATOM 8115 O O . VAL A 1 65 ? -0.183 -0.921 -3.221 1.00 0.00 65 VAL A O 8
ATOM 8128 N N . LEU A 1 66 ? 0.693 -0.705 -5.275 1.00 0.00 66 LEU A N 8
ATOM 8129 C CA . LEU A 1 66 ? 0.483 -2.085 -5.682 1.00 0.00 66 LEU A CA 8
ATOM 8130 C C . LEU A 1 66 ? 1.730 -2.882 -5.280 1.00 0.00 66 LEU A C 8
ATOM 8131 O O . LEU A 1 66 ? 2.803 -2.658 -5.837 1.00 0.00 66 LEU A O 8
ATOM 8147 N N . SER A 1 67 ? 1.594 -3.792 -4.312 1.00 0.00 67 SER A N 8
ATOM 8148 C CA . SER A 1 67 ? 2.749 -4.433 -3.674 1.00 0.00 67 SER A CA 8
ATOM 8149 C C . SER A 1 67 ? 3.638 -5.195 -4.668 1.00 0.00 67 SER A C 8
ATOM 8150 O O . SER A 1 67 ? 3.235 -5.457 -5.803 1.00 0.00 67 SER A O 8
ATOM 8158 N N . SER A 1 68 ? 4.838 -5.577 -4.228 1.00 0.00 68 SER A N 8
ATOM 8159 C CA . SER A 1 68 ? 5.762 -6.298 -5.077 1.00 0.00 68 SER A CA 8
ATOM 8160 C C . SER A 1 68 ? 5.691 -7.788 -4.770 1.00 0.00 68 SER A C 8
ATOM 8161 O O . SER A 1 68 ? 6.559 -8.331 -4.081 1.00 0.00 68 SER A O 8
ATOM 8169 N N . LEU A 1 69 ? 4.642 -8.442 -5.260 1.00 0.00 69 LEU A N 8
ATOM 8170 C CA . LEU A 1 69 ? 4.484 -9.882 -5.060 1.00 0.00 69 LEU A CA 8
ATOM 8171 C C . LEU A 1 69 ? 5.637 -10.632 -5.720 1.00 0.00 69 LEU A C 8
ATOM 8172 O O . LEU A 1 69 ? 5.996 -11.733 -5.307 1.00 0.00 69 LEU A O 8
ATOM 8188 N N . HIS A 1 70 ? 6.211 -10.022 -6.745 1.00 0.00 70 HIS A N 8
ATOM 8189 C CA . HIS A 1 70 ? 7.423 -10.531 -7.368 1.00 0.00 70 HIS A CA 8
ATOM 8190 C C . HIS A 1 70 ? 8.467 -9.428 -7.445 1.00 0.00 70 HIS A C 8
ATOM 8191 O O . HIS A 1 70 ? 9.478 -9.462 -6.743 1.00 0.00 70 HIS A O 8
ATOM 8206 N N . HIS A 1 71 ? 8.201 -8.434 -8.282 1.00 0.00 71 HIS A N 8
ATOM 8207 C CA . HIS A 1 71 ? 9.097 -7.301 -8.445 1.00 0.00 71 HIS A CA 8
ATOM 8208 C C . HIS A 1 71 ? 8.383 -6.197 -9.213 1.00 0.00 71 HIS A C 8
ATOM 8209 O O . HIS A 1 71 ? 7.937 -6.411 -10.340 1.00 0.00 71 HIS A O 8
ATOM 8224 N N . HIS A 1 72 ? 8.268 -5.025 -8.605 1.00 0.00 72 HIS A N 8
ATOM 8225 C CA . HIS A 1 72 ? 7.562 -3.912 -9.234 1.00 0.00 72 HIS A CA 8
ATOM 8226 C C . HIS A 1 72 ? 8.413 -3.283 -10.330 1.00 0.00 72 HIS A C 8
ATOM 8227 O O . HIS A 1 72 ? 9.638 -3.224 -10.220 1.00 0.00 72 HIS A O 8
ATOM 8242 N N . HIS A 1 73 ? 7.761 -2.837 -11.393 1.00 0.00 73 HIS A N 8
ATOM 8243 C CA . HIS A 1 73 ? 8.450 -2.201 -12.509 1.00 0.00 73 HIS A CA 8
ATOM 8244 C C . HIS A 1 73 ? 7.773 -0.891 -12.885 1.00 0.00 73 HIS A C 8
ATOM 8245 O O . HIS A 1 73 ? 6.556 -0.756 -12.762 1.00 0.00 73 HIS A O 8
ATOM 8260 N N . HIS A 1 74 ? 8.565 0.078 -13.319 1.00 0.00 74 HIS A N 8
ATOM 8261 C CA . HIS A 1 74 ? 8.029 1.334 -13.826 1.00 0.00 74 HIS A CA 8
ATOM 8262 C C . HIS A 1 74 ? 8.920 1.860 -14.944 1.00 0.00 74 HIS A C 8
ATOM 8263 O O . HIS A 1 74 ? 10.144 1.764 -14.868 1.00 0.00 74 HIS A O 8
ATOM 8278 N N . HIS A 1 75 ? 8.305 2.392 -15.984 1.00 0.00 75 HIS A N 8
ATOM 8279 C CA . HIS A 1 75 ? 9.043 2.898 -17.131 1.00 0.00 75 HIS A CA 8
ATOM 8280 C C . HIS A 1 75 ? 8.801 4.390 -17.299 1.00 0.00 75 HIS A C 8
ATOM 8281 O O . HIS A 1 75 ? 9.563 5.182 -16.712 1.00 0.00 75 HIS A O 8
ATOM 8297 N N . MET A 1 1 ? 2.982 15.637 9.812 1.00 0.00 1 MET A N 9
ATOM 8298 C CA . MET A 1 1 ? 3.180 16.626 10.898 1.00 0.00 1 MET A CA 9
ATOM 8299 C C . MET A 1 1 ? 2.065 17.660 10.891 1.00 0.00 1 MET A C 9
ATOM 8300 O O . MET A 1 1 ? 1.502 17.958 9.837 1.00 0.00 1 MET A O 9
ATOM 8316 N N . CYS A 1 2 ? 1.752 18.192 12.074 1.00 0.00 2 CYS A N 9
ATOM 8317 C CA . CYS A 1 2 ? 0.765 19.262 12.231 1.00 0.00 2 CYS A CA 9
ATOM 8318 C C . CYS A 1 2 ? -0.646 18.777 11.886 1.00 0.00 2 CYS A C 9
ATOM 8319 O O . CYS A 1 2 ? -0.843 17.617 11.511 1.00 0.00 2 CYS A O 9
ATOM 8327 N N . GLU A 1 3 ? -1.629 19.650 12.041 1.00 0.00 3 GLU A N 9
ATOM 8328 C CA . GLU A 1 3 ? -2.994 19.330 11.658 1.00 0.00 3 GLU A CA 9
ATOM 8329 C C . GLU A 1 3 ? -3.094 19.302 10.141 1.00 0.00 3 GLU A C 9
ATOM 8330 O O . GLU A 1 3 ? -3.432 18.278 9.543 1.00 0.00 3 GLU A O 9
ATOM 8342 N N . PHE A 1 4 ? -2.770 20.428 9.527 1.00 0.00 4 PHE A N 9
ATOM 8343 C CA . PHE A 1 4 ? -2.753 20.533 8.078 1.00 0.00 4 PHE A CA 9
ATOM 8344 C C . PHE A 1 4 ? -1.347 20.898 7.645 1.00 0.00 4 PHE A C 9
ATOM 8345 O O . PHE A 1 4 ? -0.839 21.957 8.014 1.00 0.00 4 PHE A O 9
ATOM 8362 N N . ILE A 1 5 ? -0.708 20.009 6.897 1.00 0.00 5 ILE A N 9
ATOM 8363 C CA . ILE A 1 5 ? 0.647 20.268 6.401 1.00 0.00 5 ILE A CA 9
ATOM 8364 C C . ILE A 1 5 ? 0.602 21.265 5.232 1.00 0.00 5 ILE A C 9
ATOM 8365 O O . ILE A 1 5 ? 1.184 21.064 4.162 1.00 0.00 5 ILE A O 9
ATOM 8381 N N . GLU A 1 6 ? -0.077 22.376 5.475 1.00 0.00 6 GLU A N 9
ATOM 8382 C CA . GLU A 1 6 ? -0.296 23.394 4.458 1.00 0.00 6 GLU A CA 9
ATOM 8383 C C . GLU A 1 6 ? 0.925 24.303 4.339 1.00 0.00 6 GLU A C 9
ATOM 8384 O O . GLU A 1 6 ? 0.846 25.524 4.509 1.00 0.00 6 GLU A O 9
ATOM 8396 N N . ASP A 1 7 ? 2.052 23.685 4.052 1.00 0.00 7 ASP A N 9
ATOM 8397 C CA . ASP A 1 7 ? 3.305 24.409 3.836 1.00 0.00 7 ASP A CA 9
ATOM 8398 C C . ASP A 1 7 ? 3.325 25.048 2.457 1.00 0.00 7 ASP A C 9
ATOM 8399 O O . ASP A 1 7 ? 4.294 25.693 2.082 1.00 0.00 7 ASP A O 9
ATOM 8408 N N . SER A 1 8 ? 2.247 24.863 1.707 1.00 0.00 8 SER A N 9
ATOM 8409 C CA . SER A 1 8 ? 2.096 25.472 0.390 1.00 0.00 8 SER A CA 9
ATOM 8410 C C . SER A 1 8 ? 2.189 26.998 0.475 1.00 0.00 8 SER A C 9
ATOM 8411 O O . SER A 1 8 ? 2.556 27.667 -0.491 1.00 0.00 8 SER A O 9
ATOM 8419 N N . GLU A 1 9 ? 1.844 27.531 1.640 1.00 0.00 9 GLU A N 9
ATOM 8420 C CA . GLU A 1 9 ? 1.830 28.970 1.873 1.00 0.00 9 GLU A CA 9
ATOM 8421 C C . GLU A 1 9 ? 3.165 29.468 2.414 1.00 0.00 9 GLU A C 9
ATOM 8422 O O . GLU A 1 9 ? 3.251 30.601 2.883 1.00 0.00 9 GLU A O 9
ATOM 8434 N N . ASP A 1 10 ? 4.183 28.606 2.355 1.00 0.00 10 ASP A N 9
ATOM 8435 C CA . ASP A 1 10 ? 5.502 28.865 2.946 1.00 0.00 10 ASP A CA 9
ATOM 8436 C C . ASP A 1 10 ? 6.057 30.256 2.603 1.00 0.00 10 ASP A C 9
ATOM 8437 O O . ASP A 1 10 ? 6.744 30.458 1.602 1.00 0.00 10 ASP A O 9
ATOM 8446 N N . ILE A 1 11 ? 5.751 31.214 3.468 1.00 0.00 11 ILE A N 9
ATOM 8447 C CA . ILE A 1 11 ? 6.248 32.578 3.336 1.00 0.00 11 ILE A CA 9
ATOM 8448 C C . ILE A 1 11 ? 7.775 32.603 3.333 1.00 0.00 11 ILE A C 9
ATOM 8449 O O . ILE A 1 11 ? 8.393 33.341 2.563 1.00 0.00 11 ILE A O 9
ATOM 8465 N N . GLN A 1 12 ? 8.378 31.771 4.177 1.00 0.00 12 GLN A N 9
ATOM 8466 C CA . GLN A 1 12 ? 9.813 31.715 4.317 1.00 0.00 12 GLN A CA 9
ATOM 8467 C C . GLN A 1 12 ? 10.474 31.182 3.047 1.00 0.00 12 GLN A C 9
ATOM 8468 O O . GLN A 1 12 ? 11.640 31.462 2.780 1.00 0.00 12 GLN A O 9
ATOM 8482 N N . GLY A 1 13 ? 9.716 30.439 2.252 1.00 0.00 13 GLY A N 9
ATOM 8483 C CA . GLY A 1 13 ? 10.235 29.937 0.995 1.00 0.00 13 GLY A CA 9
ATOM 8484 C C . GLY A 1 13 ? 10.025 30.925 -0.135 1.00 0.00 13 GLY A C 9
ATOM 8485 O O . GLY A 1 13 ? 10.122 30.567 -1.308 1.00 0.00 13 GLY A O 9
ATOM 8489 N N . LEU A 1 14 ? 9.717 32.172 0.236 1.00 0.00 14 LEU A N 9
ATOM 8490 C CA . LEU A 1 14 ? 9.485 33.256 -0.719 1.00 0.00 14 LEU A CA 9
ATOM 8491 C C . LEU A 1 14 ? 8.262 32.953 -1.585 1.00 0.00 14 LEU A C 9
ATOM 8492 O O . LEU A 1 14 ? 8.082 33.515 -2.667 1.00 0.00 14 LEU A O 9
ATOM 8508 N N . LYS A 1 15 ? 7.403 32.078 -1.082 1.00 0.00 15 LYS A N 9
ATOM 8509 C CA . LYS A 1 15 ? 6.216 31.653 -1.829 1.00 0.00 15 LYS A CA 9
ATOM 8510 C C . LYS A 1 15 ? 5.186 32.781 -1.890 1.00 0.00 15 LYS A C 9
ATOM 8511 O O . LYS A 1 15 ? 4.295 32.779 -2.739 1.00 0.00 15 LYS A O 9
ATOM 8530 N N . SER A 1 16 ? 5.337 33.757 -1.004 1.00 0.00 16 SER A N 9
ATOM 8531 C CA . SER A 1 16 ? 4.413 34.882 -0.929 1.00 0.00 16 SER A CA 9
ATOM 8532 C C . SER A 1 16 ? 4.678 35.890 -2.045 1.00 0.00 16 SER A C 9
ATOM 8533 O O . SER A 1 16 ? 3.933 36.856 -2.213 1.00 0.00 16 SER A O 9
ATOM 8541 N N . LEU A 1 17 ? 5.740 35.658 -2.806 1.00 0.00 17 LEU A N 9
ATOM 8542 C CA . LEU A 1 17 ? 6.096 36.541 -3.906 1.00 0.00 17 LEU A CA 9
ATOM 8543 C C . LEU A 1 17 ? 5.330 36.151 -5.164 1.00 0.00 17 LEU A C 9
ATOM 8544 O O . LEU A 1 17 ? 5.109 36.970 -6.056 1.00 0.00 17 LEU A O 9
ATOM 8560 N N . ARG A 1 18 ? 4.911 34.901 -5.213 1.00 0.00 18 ARG A N 9
ATOM 8561 C CA . ARG A 1 18 ? 4.194 34.378 -6.367 1.00 0.00 18 ARG A CA 9
ATOM 8562 C C . ARG A 1 18 ? 2.720 34.197 -6.043 1.00 0.00 18 ARG A C 9
ATOM 8563 O O . ARG A 1 18 ? 2.358 33.406 -5.173 1.00 0.00 18 ARG A O 9
ATOM 8584 N N . LYS A 1 19 ? 1.870 34.921 -6.749 1.00 0.00 19 LYS A N 9
ATOM 8585 C CA . LYS A 1 19 ? 0.433 34.828 -6.535 1.00 0.00 19 LYS A CA 9
ATOM 8586 C C . LYS A 1 19 ? -0.195 33.921 -7.586 1.00 0.00 19 LYS A C 9
ATOM 8587 O O . LYS A 1 19 ? -1.255 34.219 -8.135 1.00 0.00 19 LYS A O 9
ATOM 8606 N N . SER A 1 20 ? 0.479 32.817 -7.871 1.00 0.00 20 SER A N 9
ATOM 8607 C CA . SER A 1 20 ? -0.014 31.849 -8.840 1.00 0.00 20 SER A CA 9
ATOM 8608 C C . SER A 1 20 ? -0.598 30.629 -8.127 1.00 0.00 20 SER A C 9
ATOM 8609 O O . SER A 1 20 ? -1.616 30.087 -8.549 1.00 0.00 20 SER A O 9
ATOM 8617 N N . HIS A 1 21 ? 0.035 30.217 -7.023 1.00 0.00 21 HIS A N 9
ATOM 8618 C CA . HIS A 1 21 ? -0.407 29.039 -6.270 1.00 0.00 21 HIS A CA 9
ATOM 8619 C C . HIS A 1 21 ? -1.658 29.333 -5.441 1.00 0.00 21 HIS A C 9
ATOM 8620 O O . HIS A 1 21 ? -2.104 28.496 -4.654 1.00 0.00 21 HIS A O 9
ATOM 8635 N N . THR A 1 22 ? -2.209 30.524 -5.602 1.00 0.00 22 THR A N 9
ATOM 8636 C CA . THR A 1 22 ? -3.379 30.943 -4.823 1.00 0.00 22 THR A CA 9
ATOM 8637 C C . THR A 1 22 ? -4.701 30.245 -5.223 1.00 0.00 22 THR A C 9
ATOM 8638 O O . THR A 1 22 ? -5.770 30.704 -4.821 1.00 0.00 22 THR A O 9
ATOM 8649 N N . SER A 1 23 ? -4.658 29.152 -5.996 1.00 0.00 23 SER A N 9
ATOM 8650 C CA . SER A 1 23 ? -5.881 28.477 -6.401 1.00 0.00 23 SER A CA 9
ATOM 8651 C C . SER A 1 23 ? -6.128 27.254 -5.523 1.00 0.00 23 SER A C 9
ATOM 8652 O O . SER A 1 23 ? -7.178 26.618 -5.612 1.00 0.00 23 SER A O 9
ATOM 8660 N N . LEU A 1 24 ? -5.132 26.927 -4.690 1.00 0.00 24 LEU A N 9
ATOM 8661 C CA . LEU A 1 24 ? -5.230 25.824 -3.707 1.00 0.00 24 LEU A CA 9
ATOM 8662 C C . LEU A 1 24 ? -5.149 24.453 -4.380 1.00 0.00 24 LEU A C 9
ATOM 8663 O O . LEU A 1 24 ? -4.992 23.430 -3.710 1.00 0.00 24 LEU A O 9
ATOM 8679 N N . GLU A 1 25 ? -5.247 24.435 -5.698 1.00 0.00 25 GLU A N 9
ATOM 8680 C CA . GLU A 1 25 ? -5.189 23.196 -6.460 1.00 0.00 25 GLU A CA 9
ATOM 8681 C C . GLU A 1 25 ? -4.005 23.232 -7.411 1.00 0.00 25 GLU A C 9
ATOM 8682 O O . GLU A 1 25 ? -3.983 22.548 -8.436 1.00 0.00 25 GLU A O 9
ATOM 8694 N N . ASP A 1 26 ? -3.018 24.039 -7.060 1.00 0.00 26 ASP A N 9
ATOM 8695 C CA . ASP A 1 26 ? -1.856 24.235 -7.906 1.00 0.00 26 ASP A CA 9
ATOM 8696 C C . ASP A 1 26 ? -0.821 23.154 -7.663 1.00 0.00 26 ASP A C 9
ATOM 8697 O O . ASP A 1 26 ? -0.819 22.490 -6.626 1.00 0.00 26 ASP A O 9
ATOM 8706 N N . ASP A 1 27 ? 0.063 22.992 -8.633 1.00 0.00 27 ASP A N 9
ATOM 8707 C CA . ASP A 1 27 ? 1.061 21.931 -8.620 1.00 0.00 27 ASP A CA 9
ATOM 8708 C C . ASP A 1 27 ? 2.345 22.396 -7.939 1.00 0.00 27 ASP A C 9
ATOM 8709 O O . ASP A 1 27 ? 3.328 21.659 -7.886 1.00 0.00 27 ASP A O 9
ATOM 8718 N N . ASP A 1 28 ? 2.309 23.630 -7.430 1.00 0.00 28 ASP A N 9
ATOM 8719 C CA . ASP A 1 28 ? 3.456 24.262 -6.761 1.00 0.00 28 ASP A CA 9
ATOM 8720 C C . ASP A 1 28 ? 4.257 23.268 -5.940 1.00 0.00 28 ASP A C 9
ATOM 8721 O O . ASP A 1 28 ? 5.374 22.906 -6.311 1.00 0.00 28 ASP A O 9
ATOM 8730 N N . ASP A 1 29 ? 3.659 22.832 -4.845 1.00 0.00 29 ASP A N 9
ATOM 8731 C CA . ASP A 1 29 ? 4.244 21.821 -3.961 1.00 0.00 29 ASP A CA 9
ATOM 8732 C C . ASP A 1 29 ? 5.726 22.104 -3.702 1.00 0.00 29 ASP A C 9
ATOM 8733 O O . ASP A 1 29 ? 6.578 21.218 -3.812 1.00 0.00 29 ASP A O 9
ATOM 8742 N N . GLY A 1 30 ? 6.025 23.362 -3.392 1.00 0.00 30 GLY A N 9
ATOM 8743 C CA . GLY A 1 30 ? 7.392 23.763 -3.117 1.00 0.00 30 GLY A CA 9
ATOM 8744 C C . GLY A 1 30 ? 8.004 22.965 -1.989 1.00 0.00 30 GLY A C 9
ATOM 8745 O O . GLY A 1 30 ? 8.898 22.144 -2.204 1.00 0.00 30 GLY A O 9
ATOM 8749 N N . SER A 1 31 ? 7.521 23.209 -0.787 1.00 0.00 31 SER A N 9
ATOM 8750 C CA . SER A 1 31 ? 7.925 22.440 0.368 1.00 0.00 31 SER A CA 9
ATOM 8751 C C . SER A 1 31 ? 7.031 21.220 0.508 1.00 0.00 31 SER A C 9
ATOM 8752 O O . SER A 1 31 ? 7.497 20.078 0.490 1.00 0.00 31 SER A O 9
ATOM 8760 N N . ARG A 1 32 ? 5.742 21.482 0.616 1.00 0.00 32 ARG A N 9
ATOM 8761 C CA . ARG A 1 32 ? 4.748 20.430 0.722 1.00 0.00 32 ARG A CA 9
ATOM 8762 C C . ARG A 1 32 ? 3.345 20.990 0.492 1.00 0.00 32 ARG A C 9
ATOM 8763 O O . ARG A 1 32 ? 2.745 21.574 1.393 1.00 0.00 32 ARG A O 9
ATOM 8784 N N . GLY A 1 33 ? 2.829 20.810 -0.715 1.00 0.00 33 GLY A N 9
ATOM 8785 C CA . GLY A 1 33 ? 1.486 21.257 -1.026 1.00 0.00 33 GLY A CA 9
ATOM 8786 C C . GLY A 1 33 ? 0.473 20.157 -0.808 1.00 0.00 33 GLY A C 9
ATOM 8787 O O . GLY A 1 33 ? -0.198 19.718 -1.746 1.00 0.00 33 GLY A O 9
ATOM 8791 N N . GLY A 1 34 ? 0.367 19.709 0.433 1.00 0.00 34 GLY A N 9
ATOM 8792 C CA . GLY A 1 34 ? -0.469 18.568 0.747 1.00 0.00 34 GLY A CA 9
ATOM 8793 C C . GLY A 1 34 ? 0.341 17.278 0.692 1.00 0.00 34 GLY A C 9
ATOM 8794 O O . GLY A 1 34 ? 1.201 17.140 -0.179 1.00 0.00 34 GLY A O 9
ATOM 8798 N N . ASP A 1 35 ? 0.095 16.324 1.597 1.00 0.00 35 ASP A N 9
ATOM 8799 C CA . ASP A 1 35 ? 0.937 15.133 1.665 1.00 0.00 35 ASP A CA 9
ATOM 8800 C C . ASP A 1 35 ? 0.099 13.855 1.627 1.00 0.00 35 ASP A C 9
ATOM 8801 O O . ASP A 1 35 ? 0.621 12.771 1.360 1.00 0.00 35 ASP A O 9
ATOM 8810 N N . CYS A 1 36 ? -1.201 13.979 1.876 1.00 0.00 36 CYS A N 9
ATOM 8811 C CA . CYS A 1 36 ? -2.084 12.822 1.868 1.00 0.00 36 CYS A CA 9
ATOM 8812 C C . CYS A 1 36 ? -2.429 12.424 0.436 1.00 0.00 36 CYS A C 9
ATOM 8813 O O . CYS A 1 36 ? -3.418 12.881 -0.139 1.00 0.00 36 CYS A O 9
ATOM 8821 N N . GLU A 1 37 ? -1.593 11.573 -0.134 1.00 0.00 37 GLU A N 9
ATOM 8822 C CA . GLU A 1 37 ? -1.790 11.105 -1.495 1.00 0.00 37 GLU A CA 9
ATOM 8823 C C . GLU A 1 37 ? -2.838 9.991 -1.509 1.00 0.00 37 GLU A C 9
ATOM 8824 O O . GLU A 1 37 ? -3.856 10.100 -2.195 1.00 0.00 37 GLU A O 9
ATOM 8836 N N . GLY A 1 38 ? -2.592 8.928 -0.749 1.00 0.00 38 GLY A N 9
ATOM 8837 C CA . GLY A 1 38 ? -3.615 7.924 -0.533 1.00 0.00 38 GLY A CA 9
ATOM 8838 C C . GLY A 1 38 ? -3.213 6.522 -0.970 1.00 0.00 38 GLY A C 9
ATOM 8839 O O . GLY A 1 38 ? -3.661 5.543 -0.373 1.00 0.00 38 GLY A O 9
ATOM 8843 N N . CYS A 1 39 ? -2.366 6.404 -1.992 1.00 0.00 39 CYS A N 9
ATOM 8844 C CA . CYS A 1 39 ? -2.023 5.093 -2.527 1.00 0.00 39 CYS A CA 9
ATOM 8845 C C . CYS A 1 39 ? -0.728 5.140 -3.341 1.00 0.00 39 CYS A C 9
ATOM 8846 O O . CYS A 1 39 ? -0.752 4.882 -4.547 1.00 0.00 39 CYS A O 9
ATOM 8853 N N . SER A 1 40 ? 0.390 5.425 -2.648 1.00 0.00 40 SER A N 9
ATOM 8854 C CA . SER A 1 40 ? 1.718 5.575 -3.251 1.00 0.00 40 SER A CA 9
ATOM 8855 C C . SER A 1 40 ? 2.511 6.544 -2.410 1.00 0.00 40 SER A C 9
ATOM 8856 O O . SER A 1 40 ? 3.585 6.224 -1.907 1.00 0.00 40 SER A O 9
ATOM 8864 N N . GLY A 1 41 ? 1.941 7.724 -2.238 1.00 0.00 41 GLY A N 9
ATOM 8865 C CA . GLY A 1 41 ? 2.553 8.715 -1.356 1.00 0.00 41 GLY A CA 9
ATOM 8866 C C . GLY A 1 41 ? 2.055 8.556 0.060 1.00 0.00 41 GLY A C 9
ATOM 8867 O O . GLY A 1 41 ? 1.969 9.520 0.819 1.00 0.00 41 GLY A O 9
ATOM 8871 N N . THR A 1 42 ? 1.684 7.334 0.399 1.00 0.00 42 THR A N 9
ATOM 8872 C CA . THR A 1 42 ? 1.288 7.002 1.756 1.00 0.00 42 THR A CA 9
ATOM 8873 C C . THR A 1 42 ? 2.191 5.900 2.286 1.00 0.00 42 THR A C 9
ATOM 8874 O O . THR A 1 42 ? 2.354 4.870 1.645 1.00 0.00 42 THR A O 9
ATOM 8885 N N . ALA A 1 43 ? 2.795 6.133 3.439 1.00 0.00 43 ALA A N 9
ATOM 8886 C CA . ALA A 1 43 ? 3.801 5.227 3.968 1.00 0.00 43 ALA A CA 9
ATOM 8887 C C . ALA A 1 43 ? 3.201 4.193 4.898 1.00 0.00 43 ALA A C 9
ATOM 8888 O O . ALA A 1 43 ? 2.492 4.512 5.854 1.00 0.00 43 ALA A O 9
ATOM 8895 N N . CYS A 1 44 ? 3.493 2.954 4.581 1.00 0.00 44 CYS A N 9
ATOM 8896 C CA . CYS A 1 44 ? 3.111 1.824 5.395 1.00 0.00 44 CYS A CA 9
ATOM 8897 C C . CYS A 1 44 ? 4.330 1.221 6.059 1.00 0.00 44 CYS A C 9
ATOM 8898 O O . CYS A 1 44 ? 5.370 1.022 5.432 1.00 0.00 44 CYS A O 9
ATOM 8905 N N . SER A 1 45 ? 4.224 0.984 7.338 1.00 0.00 45 SER A N 9
ATOM 8906 C CA . SER A 1 45 ? 5.151 0.100 7.997 1.00 0.00 45 SER A CA 9
ATOM 8907 C C . SER A 1 45 ? 4.560 -1.299 7.996 1.00 0.00 45 SER A C 9
ATOM 8908 O O . SER A 1 45 ? 5.279 -2.297 8.013 1.00 0.00 45 SER A O 9
ATOM 8916 N N . SER A 1 46 ? 3.235 -1.358 7.975 1.00 0.00 46 SER A N 9
ATOM 8917 C CA . SER A 1 46 ? 2.539 -2.623 7.947 1.00 0.00 46 SER A CA 9
ATOM 8918 C C . SER A 1 46 ? 1.805 -2.798 6.620 1.00 0.00 46 SER A C 9
ATOM 8919 O O . SER A 1 46 ? 1.295 -1.834 6.048 1.00 0.00 46 SER A O 9
ATOM 8927 N N . ASP A 1 47 ? 1.745 -4.033 6.152 1.00 0.00 47 ASP A N 9
ATOM 8928 C CA . ASP A 1 47 ? 0.967 -4.383 4.967 1.00 0.00 47 ASP A CA 9
ATOM 8929 C C . ASP A 1 47 ? -0.532 -4.162 5.155 1.00 0.00 47 ASP A C 9
ATOM 8930 O O . ASP A 1 47 ? -1.205 -3.725 4.220 1.00 0.00 47 ASP A O 9
ATOM 8939 N N . ALA A 1 48 ? -1.062 -4.456 6.349 1.00 0.00 48 ALA A N 9
ATOM 8940 C CA . ALA A 1 48 ? -2.481 -4.328 6.608 1.00 0.00 48 ALA A CA 9
ATOM 8941 C C . ALA A 1 48 ? -2.988 -2.914 6.339 1.00 0.00 48 ALA A C 9
ATOM 8942 O O . ALA A 1 48 ? -4.166 -2.711 6.061 1.00 0.00 48 ALA A O 9
ATOM 8949 N N . GLN A 1 49 ? -2.083 -1.948 6.389 1.00 0.00 49 GLN A N 9
ATOM 8950 C CA . GLN A 1 49 ? -2.439 -0.552 6.204 1.00 0.00 49 GLN A CA 9
ATOM 8951 C C . GLN A 1 49 ? -2.789 -0.287 4.756 1.00 0.00 49 GLN A C 9
ATOM 8952 O O . GLN A 1 49 ? -3.685 0.496 4.464 1.00 0.00 49 GLN A O 9
ATOM 8966 N N . CYS A 1 50 ? -2.095 -0.967 3.852 1.00 0.00 50 CYS A N 9
ATOM 8967 C CA . CYS A 1 50 ? -2.390 -0.852 2.427 1.00 0.00 50 CYS A CA 9
ATOM 8968 C C . CYS A 1 50 ? -3.492 -1.821 2.049 1.00 0.00 50 CYS A C 9
ATOM 8969 O O . CYS A 1 50 ? -4.282 -1.557 1.146 1.00 0.00 50 CYS A O 9
ATOM 8976 N N . ARG A 1 51 ? -3.530 -2.951 2.745 1.00 0.00 51 ARG A N 9
ATOM 8977 C CA . ARG A 1 51 ? -4.591 -3.926 2.568 1.00 0.00 51 ARG A CA 9
ATOM 8978 C C . ARG A 1 51 ? -5.934 -3.290 2.885 1.00 0.00 51 ARG A C 9
ATOM 8979 O O . ARG A 1 51 ? -6.884 -3.385 2.107 1.00 0.00 51 ARG A O 9
ATOM 9000 N N . ALA A 1 52 ? -5.995 -2.615 4.024 1.00 0.00 52 ALA A N 9
ATOM 9001 C CA . ALA A 1 52 ? -7.192 -1.896 4.419 1.00 0.00 52 ALA A CA 9
ATOM 9002 C C . ALA A 1 52 ? -7.298 -0.588 3.651 1.00 0.00 52 ALA A C 9
ATOM 9003 O O . ALA A 1 52 ? -8.360 0.022 3.596 1.00 0.00 52 ALA A O 9
ATOM 9010 N N . ARG A 1 53 ? -6.191 -0.168 3.041 1.00 0.00 53 ARG A N 9
ATOM 9011 C CA . ARG A 1 53 ? -6.177 1.072 2.266 1.00 0.00 53 ARG A CA 9
ATOM 9012 C C . ARG A 1 53 ? -6.939 0.900 0.962 1.00 0.00 53 ARG A C 9
ATOM 9013 O O . ARG A 1 53 ? -7.282 1.873 0.292 1.00 0.00 53 ARG A O 9
ATOM 9034 N N . GLY A 1 54 ? -7.211 -0.348 0.613 1.00 0.00 54 GLY A N 9
ATOM 9035 C CA . GLY A 1 54 ? -7.774 -0.639 -0.684 1.00 0.00 54 GLY A CA 9
ATOM 9036 C C . GLY A 1 54 ? -6.700 -0.599 -1.740 1.00 0.00 54 GLY A C 9
ATOM 9037 O O . GLY A 1 54 ? -6.959 -0.810 -2.923 1.00 0.00 54 GLY A O 9
ATOM 9041 N N . CYS A 1 55 ? -5.483 -0.311 -1.291 1.00 0.00 55 CYS A N 9
ATOM 9042 C CA . CYS A 1 55 ? -4.328 -0.274 -2.179 1.00 0.00 55 CYS A CA 9
ATOM 9043 C C . CYS A 1 55 ? -3.963 -1.677 -2.679 1.00 0.00 55 CYS A C 9
ATOM 9044 O O . CYS A 1 55 ? -4.461 -2.088 -3.730 1.00 0.00 55 CYS A O 9
ATOM 9051 N N . ASP A 1 56 ? -3.142 -2.429 -1.929 1.00 0.00 56 ASP A N 9
ATOM 9052 C CA . ASP A 1 56 ? -2.714 -3.760 -2.362 1.00 0.00 56 ASP A CA 9
ATOM 9053 C C . ASP A 1 56 ? -1.664 -4.311 -1.417 1.00 0.00 56 ASP A C 9
ATOM 9054 O O . ASP A 1 56 ? -1.853 -5.377 -0.838 1.00 0.00 56 ASP A O 9
ATOM 9063 N N . GLY A 1 57 ? -0.557 -3.596 -1.243 1.00 0.00 57 GLY A N 9
ATOM 9064 C CA . GLY A 1 57 ? 0.481 -4.106 -0.385 1.00 0.00 57 GLY A CA 9
ATOM 9065 C C . GLY A 1 57 ? 1.505 -3.065 -0.032 1.00 0.00 57 GLY A C 9
ATOM 9066 O O . GLY A 1 57 ? 1.633 -2.047 -0.714 1.00 0.00 57 GLY A O 9
ATOM 9070 N N . CYS A 1 58 ? 2.221 -3.319 1.043 1.00 0.00 58 CYS A N 9
ATOM 9071 C CA . CYS A 1 58 ? 3.325 -2.471 1.438 1.00 0.00 58 CYS A CA 9
ATOM 9072 C C . CYS A 1 58 ? 4.546 -2.841 0.613 1.00 0.00 58 CYS A C 9
ATOM 9073 O O . CYS A 1 58 ? 4.908 -4.018 0.530 1.00 0.00 58 CYS A O 9
ATOM 9080 N N . SER A 1 59 ? 5.173 -1.862 -0.019 1.00 0.00 59 SER A N 9
ATOM 9081 C CA . SER A 1 59 ? 6.300 -2.151 -0.881 1.00 0.00 59 SER A CA 9
ATOM 9082 C C . SER A 1 59 ? 7.556 -2.342 -0.045 1.00 0.00 59 SER A C 9
ATOM 9083 O O . SER A 1 59 ? 7.540 -2.105 1.168 1.00 0.00 59 SER A O 9
ATOM 9091 N N . THR A 1 60 ? 8.648 -2.765 -0.673 1.00 0.00 60 THR A N 9
ATOM 9092 C CA . THR A 1 60 ? 9.937 -2.784 0.007 1.00 0.00 60 THR A CA 9
ATOM 9093 C C . THR A 1 60 ? 10.427 -1.379 0.446 1.00 0.00 60 THR A C 9
ATOM 9094 O O . THR A 1 60 ? 11.516 -1.263 1.011 1.00 0.00 60 THR A O 9
ATOM 9105 N N . SER A 1 61 ? 9.643 -0.311 0.213 1.00 0.00 61 SER A N 9
ATOM 9106 C CA . SER A 1 61 ? 10.068 1.027 0.582 1.00 0.00 61 SER A CA 9
ATOM 9107 C C . SER A 1 61 ? 9.091 1.712 1.540 1.00 0.00 61 SER A C 9
ATOM 9108 O O . SER A 1 61 ? 9.113 2.935 1.674 1.00 0.00 61 SER A O 9
ATOM 9116 N N . GLY A 1 62 ? 8.250 0.927 2.218 1.00 0.00 62 GLY A N 9
ATOM 9117 C CA . GLY A 1 62 ? 7.281 1.491 3.134 1.00 0.00 62 GLY A CA 9
ATOM 9118 C C . GLY A 1 62 ? 6.324 2.469 2.481 1.00 0.00 62 GLY A C 9
ATOM 9119 O O . GLY A 1 62 ? 6.058 3.533 3.031 1.00 0.00 62 GLY A O 9
ATOM 9123 N N . VAL A 1 63 ? 5.816 2.128 1.304 1.00 0.00 63 VAL A N 9
ATOM 9124 C CA . VAL A 1 63 ? 4.805 2.949 0.647 1.00 0.00 63 VAL A CA 9
ATOM 9125 C C . VAL A 1 63 ? 3.593 2.082 0.305 1.00 0.00 63 VAL A C 9
ATOM 9126 O O . VAL A 1 63 ? 3.714 0.860 0.182 1.00 0.00 63 VAL A O 9
ATOM 9139 N N . CYS A 1 64 ? 2.446 2.712 0.109 1.00 0.00 64 CYS A N 9
ATOM 9140 C CA . CYS A 1 64 ? 1.184 1.966 -0.012 1.00 0.00 64 CYS A CA 9
ATOM 9141 C C . CYS A 1 64 ? 0.791 1.899 -1.463 1.00 0.00 64 CYS A C 9
ATOM 9142 O O . CYS A 1 64 ? 0.299 2.863 -2.015 1.00 0.00 64 CYS A O 9
ATOM 9149 N N . VAL A 1 65 ? 0.967 0.740 -2.063 1.00 0.00 65 VAL A N 9
ATOM 9150 C CA . VAL A 1 65 ? 0.897 0.626 -3.511 1.00 0.00 65 VAL A CA 9
ATOM 9151 C C . VAL A 1 65 ? 0.468 -0.751 -3.944 1.00 0.00 65 VAL A C 9
ATOM 9152 O O . VAL A 1 65 ? 0.168 -1.614 -3.116 1.00 0.00 65 VAL A O 9
ATOM 9165 N N . LEU A 1 66 ? 0.420 -0.937 -5.251 1.00 0.00 66 LEU A N 9
ATOM 9166 C CA . LEU A 1 66 ? 0.484 -2.264 -5.813 1.00 0.00 66 LEU A CA 9
ATOM 9167 C C . LEU A 1 66 ? 1.937 -2.733 -5.640 1.00 0.00 66 LEU A C 9
ATOM 9168 O O . LEU A 1 66 ? 2.782 -2.517 -6.514 1.00 0.00 66 LEU A O 9
ATOM 9184 N N . SER A 1 67 ? 2.212 -3.330 -4.478 1.00 0.00 67 SER A N 9
ATOM 9185 C CA . SER A 1 67 ? 3.589 -3.709 -4.078 1.00 0.00 67 SER A CA 9
ATOM 9186 C C . SER A 1 67 ? 4.228 -4.612 -5.149 1.00 0.00 67 SER A C 9
ATOM 9187 O O . SER A 1 67 ? 3.513 -5.266 -5.917 1.00 0.00 67 SER A O 9
ATOM 9195 N N . SER A 1 68 ? 5.561 -4.669 -5.204 1.00 0.00 68 SER A N 9
ATOM 9196 C CA . SER A 1 68 ? 6.241 -5.457 -6.215 1.00 0.00 68 SER A CA 9
ATOM 9197 C C . SER A 1 68 ? 6.310 -6.923 -5.790 1.00 0.00 68 SER A C 9
ATOM 9198 O O . SER A 1 68 ? 7.386 -7.467 -5.533 1.00 0.00 68 SER A O 9
ATOM 9206 N N . LEU A 1 69 ? 5.144 -7.553 -5.719 1.00 0.00 69 LEU A N 9
ATOM 9207 C CA . LEU A 1 69 ? 5.036 -8.919 -5.253 1.00 0.00 69 LEU A CA 9
ATOM 9208 C C . LEU A 1 69 ? 5.181 -9.892 -6.412 1.00 0.00 69 LEU A C 9
ATOM 9209 O O . LEU A 1 69 ? 4.217 -10.185 -7.118 1.00 0.00 69 LEU A O 9
ATOM 9225 N N . HIS A 1 70 ? 6.391 -10.374 -6.615 1.00 0.00 70 HIS A N 9
ATOM 9226 C CA . HIS A 1 70 ? 6.632 -11.436 -7.575 1.00 0.00 70 HIS A CA 9
ATOM 9227 C C . HIS A 1 70 ? 6.316 -12.757 -6.897 1.00 0.00 70 HIS A C 9
ATOM 9228 O O . HIS A 1 70 ? 7.216 -13.530 -6.586 1.00 0.00 70 HIS A O 9
ATOM 9243 N N . HIS A 1 71 ? 5.025 -12.981 -6.652 1.00 0.00 71 HIS A N 9
ATOM 9244 C CA . HIS A 1 71 ? 4.563 -14.075 -5.798 1.00 0.00 71 HIS A CA 9
ATOM 9245 C C . HIS A 1 71 ? 5.222 -15.405 -6.158 1.00 0.00 71 HIS A C 9
ATOM 9246 O O . HIS A 1 71 ? 5.023 -15.949 -7.246 1.00 0.00 71 HIS A O 9
ATOM 9261 N N . HIS A 1 72 ? 6.047 -15.897 -5.245 1.00 0.00 72 HIS A N 9
ATOM 9262 C CA . HIS A 1 72 ? 6.693 -17.190 -5.419 1.00 0.00 72 HIS A CA 9
ATOM 9263 C C . HIS A 1 72 ? 6.798 -17.919 -4.084 1.00 0.00 72 HIS A C 9
ATOM 9264 O O . HIS A 1 72 ? 7.628 -18.812 -3.913 1.00 0.00 72 HIS A O 9
ATOM 9279 N N . HIS A 1 73 ? 5.947 -17.535 -3.138 1.00 0.00 73 HIS A N 9
ATOM 9280 C CA . HIS A 1 73 ? 5.897 -18.212 -1.848 1.00 0.00 73 HIS A CA 9
ATOM 9281 C C . HIS A 1 73 ? 5.259 -19.579 -2.014 1.00 0.00 73 HIS A C 9
ATOM 9282 O O . HIS A 1 73 ? 4.143 -19.693 -2.522 1.00 0.00 73 HIS A O 9
ATOM 9297 N N . HIS A 1 74 ? 5.973 -20.612 -1.604 1.00 0.00 74 HIS A N 9
ATOM 9298 C CA . HIS A 1 74 ? 5.470 -21.969 -1.712 1.00 0.00 74 HIS A CA 9
ATOM 9299 C C . HIS A 1 74 ? 4.979 -22.450 -0.352 1.00 0.00 74 HIS A C 9
ATOM 9300 O O . HIS A 1 74 ? 4.277 -23.456 -0.249 1.00 0.00 74 HIS A O 9
ATOM 9315 N N . HIS A 1 75 ? 5.363 -21.727 0.690 1.00 0.00 75 HIS A N 9
ATOM 9316 C CA . HIS A 1 75 ? 4.941 -22.043 2.046 1.00 0.00 75 HIS A CA 9
ATOM 9317 C C . HIS A 1 75 ? 4.406 -20.792 2.721 1.00 0.00 75 HIS A C 9
ATOM 9318 O O . HIS A 1 75 ? 3.174 -20.679 2.877 1.00 0.00 75 HIS A O 9
ATOM 9334 N N . MET A 1 1 ? -3.477 7.042 -23.071 1.00 0.00 1 MET A N 10
ATOM 9335 C CA . MET A 1 1 ? -3.256 6.035 -22.007 1.00 0.00 1 MET A CA 10
ATOM 9336 C C . MET A 1 1 ? -2.043 6.421 -21.175 1.00 0.00 1 MET A C 10
ATOM 9337 O O . MET A 1 1 ? -1.234 7.243 -21.594 1.00 0.00 1 MET A O 10
ATOM 9353 N N . CYS A 1 2 ? -1.921 5.830 -19.997 1.00 0.00 2 CYS A N 10
ATOM 9354 C CA . CYS A 1 2 ? -0.818 6.137 -19.102 1.00 0.00 2 CYS A CA 10
ATOM 9355 C C . CYS A 1 2 ? 0.072 4.915 -18.911 1.00 0.00 2 CYS A C 10
ATOM 9356 O O . CYS A 1 2 ? 0.225 4.407 -17.801 1.00 0.00 2 CYS A O 10
ATOM 9364 N N . GLU A 1 3 ? 0.660 4.448 -20.001 1.00 0.00 3 GLU A N 10
ATOM 9365 C CA . GLU A 1 3 ? 1.522 3.276 -19.960 1.00 0.00 3 GLU A CA 10
ATOM 9366 C C . GLU A 1 3 ? 2.928 3.652 -19.511 1.00 0.00 3 GLU A C 10
ATOM 9367 O O . GLU A 1 3 ? 3.622 2.862 -18.873 1.00 0.00 3 GLU A O 10
ATOM 9379 N N . PHE A 1 4 ? 3.338 4.868 -19.836 1.00 0.00 4 PHE A N 10
ATOM 9380 C CA . PHE A 1 4 ? 4.664 5.345 -19.451 1.00 0.00 4 PHE A CA 10
ATOM 9381 C C . PHE A 1 4 ? 4.695 5.724 -17.972 1.00 0.00 4 PHE A C 10
ATOM 9382 O O . PHE A 1 4 ? 5.764 5.900 -17.395 1.00 0.00 4 PHE A O 10
ATOM 9399 N N . ILE A 1 5 ? 3.515 5.841 -17.363 1.00 0.00 5 ILE A N 10
ATOM 9400 C CA . ILE A 1 5 ? 3.426 6.197 -15.939 1.00 0.00 5 ILE A CA 10
ATOM 9401 C C . ILE A 1 5 ? 3.699 4.982 -15.031 1.00 0.00 5 ILE A C 10
ATOM 9402 O O . ILE A 1 5 ? 3.540 5.054 -13.810 1.00 0.00 5 ILE A O 10
ATOM 9418 N N . GLU A 1 6 ? 4.159 3.877 -15.617 1.00 0.00 6 GLU A N 10
ATOM 9419 C CA . GLU A 1 6 ? 4.456 2.679 -14.829 1.00 0.00 6 GLU A CA 10
ATOM 9420 C C . GLU A 1 6 ? 5.912 2.704 -14.384 1.00 0.00 6 GLU A C 10
ATOM 9421 O O . GLU A 1 6 ? 6.530 1.661 -14.149 1.00 0.00 6 GLU A O 10
ATOM 9433 N N . ASP A 1 7 ? 6.442 3.909 -14.250 1.00 0.00 7 ASP A N 10
ATOM 9434 C CA . ASP A 1 7 ? 7.838 4.119 -13.896 1.00 0.00 7 ASP A CA 10
ATOM 9435 C C . ASP A 1 7 ? 8.007 4.236 -12.385 1.00 0.00 7 ASP A C 10
ATOM 9436 O O . ASP A 1 7 ? 9.008 4.763 -11.902 1.00 0.00 7 ASP A O 10
ATOM 9445 N N . SER A 1 8 ? 7.031 3.709 -11.650 1.00 0.00 8 SER A N 10
ATOM 9446 C CA . SER A 1 8 ? 7.005 3.797 -10.192 1.00 0.00 8 SER A CA 10
ATOM 9447 C C . SER A 1 8 ? 8.315 3.306 -9.573 1.00 0.00 8 SER A C 10
ATOM 9448 O O . SER A 1 8 ? 8.867 3.950 -8.678 1.00 0.00 8 SER A O 10
ATOM 9456 N N . GLU A 1 9 ? 8.821 2.186 -10.074 1.00 0.00 9 GLU A N 10
ATOM 9457 C CA . GLU A 1 9 ? 10.018 1.571 -9.516 1.00 0.00 9 GLU A CA 10
ATOM 9458 C C . GLU A 1 9 ? 11.257 2.448 -9.714 1.00 0.00 9 GLU A C 10
ATOM 9459 O O . GLU A 1 9 ? 12.133 2.496 -8.849 1.00 0.00 9 GLU A O 10
ATOM 9471 N N . ASP A 1 10 ? 11.327 3.155 -10.836 1.00 0.00 10 ASP A N 10
ATOM 9472 C CA . ASP A 1 10 ? 12.502 3.964 -11.142 1.00 0.00 10 ASP A CA 10
ATOM 9473 C C . ASP A 1 10 ? 12.284 5.431 -10.779 1.00 0.00 10 ASP A C 10
ATOM 9474 O O . ASP A 1 10 ? 13.145 6.274 -11.029 1.00 0.00 10 ASP A O 10
ATOM 9483 N N . ILE A 1 11 ? 11.137 5.738 -10.176 1.00 0.00 11 ILE A N 10
ATOM 9484 C CA . ILE A 1 11 ? 10.940 7.049 -9.565 1.00 0.00 11 ILE A CA 10
ATOM 9485 C C . ILE A 1 11 ? 11.892 7.182 -8.384 1.00 0.00 11 ILE A C 10
ATOM 9486 O O . ILE A 1 11 ? 12.509 8.229 -8.171 1.00 0.00 11 ILE A O 10
ATOM 9502 N N . GLN A 1 12 ? 12.029 6.080 -7.650 1.00 0.00 12 GLN A N 10
ATOM 9503 C CA . GLN A 1 12 ? 12.909 5.991 -6.515 1.00 0.00 12 GLN A CA 10
ATOM 9504 C C . GLN A 1 12 ? 14.368 6.141 -6.947 1.00 0.00 12 GLN A C 10
ATOM 9505 O O . GLN A 1 12 ? 15.237 6.489 -6.147 1.00 0.00 12 GLN A O 10
ATOM 9519 N N . GLY A 1 13 ? 14.620 5.898 -8.230 1.00 0.00 13 GLY A N 10
ATOM 9520 C CA . GLY A 1 13 ? 15.952 6.059 -8.779 1.00 0.00 13 GLY A CA 10
ATOM 9521 C C . GLY A 1 13 ? 16.265 7.510 -9.096 1.00 0.00 13 GLY A C 10
ATOM 9522 O O . GLY A 1 13 ? 17.266 7.808 -9.746 1.00 0.00 13 GLY A O 10
ATOM 9526 N N . LEU A 1 14 ? 15.382 8.403 -8.646 1.00 0.00 14 LEU A N 10
ATOM 9527 C CA . LEU A 1 14 ? 15.567 9.847 -8.783 1.00 0.00 14 LEU A CA 10
ATOM 9528 C C . LEU A 1 14 ? 15.509 10.285 -10.242 1.00 0.00 14 LEU A C 10
ATOM 9529 O O . LEU A 1 14 ? 16.231 11.193 -10.659 1.00 0.00 14 LEU A O 10
ATOM 9545 N N . LYS A 1 15 ? 14.634 9.650 -11.016 1.00 0.00 15 LYS A N 10
ATOM 9546 C CA . LYS A 1 15 ? 14.424 10.059 -12.409 1.00 0.00 15 LYS A CA 10
ATOM 9547 C C . LYS A 1 15 ? 13.787 11.450 -12.452 1.00 0.00 15 LYS A C 10
ATOM 9548 O O . LYS A 1 15 ? 13.903 12.174 -13.439 1.00 0.00 15 LYS A O 10
ATOM 9567 N N . SER A 1 16 ? 13.136 11.826 -11.358 1.00 0.00 16 SER A N 10
ATOM 9568 C CA . SER A 1 16 ? 12.503 13.135 -11.255 1.00 0.00 16 SER A CA 10
ATOM 9569 C C . SER A 1 16 ? 13.559 14.221 -11.023 1.00 0.00 16 SER A C 10
ATOM 9570 O O . 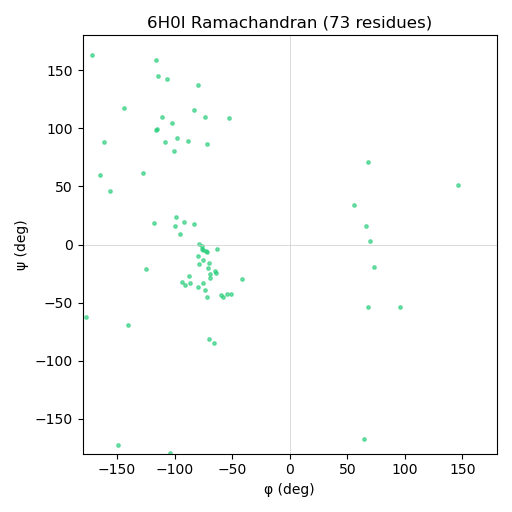SER A 1 16 ? 13.288 15.416 -11.156 1.00 0.00 16 SER A O 10
ATOM 9578 N N . LEU A 1 17 ? 14.772 13.801 -10.691 1.00 0.00 17 LEU A N 10
ATOM 9579 C CA . LEU A 1 17 ? 15.877 14.732 -10.519 1.00 0.00 17 LEU A CA 10
ATOM 9580 C C . LEU A 1 17 ? 16.502 15.034 -11.879 1.00 0.00 17 LEU A C 10
ATOM 9581 O O . LEU A 1 17 ? 17.353 15.909 -12.012 1.00 0.00 17 LEU A O 10
ATOM 9597 N N . ARG A 1 18 ? 16.043 14.311 -12.891 1.00 0.00 18 ARG A N 10
ATOM 9598 C CA . ARG A 1 18 ? 16.559 14.457 -14.241 1.00 0.00 18 ARG A CA 10
ATOM 9599 C C . ARG A 1 18 ? 15.666 15.385 -15.058 1.00 0.00 18 ARG A C 10
ATOM 9600 O O . ARG A 1 18 ? 14.619 14.972 -15.557 1.00 0.00 18 ARG A O 10
ATOM 9621 N N . LYS A 1 19 ? 16.074 16.651 -15.144 1.00 0.00 19 LYS A N 10
ATOM 9622 C CA . LYS A 1 19 ? 15.402 17.653 -15.978 1.00 0.00 19 LYS A CA 10
ATOM 9623 C C . LYS A 1 19 ? 13.931 17.840 -15.604 1.00 0.00 19 LYS A C 10
ATOM 9624 O O . LYS A 1 19 ? 13.132 18.282 -16.426 1.00 0.00 19 LYS A O 10
ATOM 9643 N N . SER A 1 20 ? 13.572 17.527 -14.367 1.00 0.00 20 SER A N 10
ATOM 9644 C CA . SER A 1 20 ? 12.181 17.629 -13.954 1.00 0.00 20 SER A CA 10
ATOM 9645 C C . SER A 1 20 ? 12.008 18.675 -12.852 1.00 0.00 20 SER A C 10
ATOM 9646 O O . SER A 1 20 ? 11.664 19.822 -13.139 1.00 0.00 20 SER A O 10
ATOM 9654 N N . HIS A 1 21 ? 12.271 18.308 -11.597 1.00 0.00 21 HIS A N 10
ATOM 9655 C CA . HIS A 1 21 ? 12.137 19.274 -10.510 1.00 0.00 21 HIS A CA 10
ATOM 9656 C C . HIS A 1 21 ? 13.479 19.930 -10.218 1.00 0.00 21 HIS A C 10
ATOM 9657 O O . HIS A 1 21 ? 13.594 20.770 -9.328 1.00 0.00 21 HIS A O 10
ATOM 9672 N N . THR A 1 22 ? 14.489 19.517 -10.966 1.00 0.00 22 THR A N 10
ATOM 9673 C CA . THR A 1 22 ? 15.839 20.081 -10.831 1.00 0.00 22 THR A CA 10
ATOM 9674 C C . THR A 1 22 ? 15.863 21.627 -10.916 1.00 0.00 22 THR A C 10
ATOM 9675 O O . THR A 1 22 ? 16.466 22.266 -10.057 1.00 0.00 22 THR A O 10
ATOM 9686 N N . SER A 1 23 ? 15.217 22.237 -11.922 1.00 0.00 23 SER A N 10
ATOM 9687 C CA . SER A 1 23 ? 15.222 23.689 -12.040 1.00 0.00 23 SER A CA 10
ATOM 9688 C C . SER A 1 23 ? 13.863 24.229 -12.502 1.00 0.00 23 SER A C 10
ATOM 9689 O O . SER A 1 23 ? 13.602 25.426 -12.395 1.00 0.00 23 SER A O 10
ATOM 9697 N N . LEU A 1 24 ? 13.001 23.356 -13.016 1.00 0.00 24 LEU A N 10
ATOM 9698 C CA . LEU A 1 24 ? 11.706 23.794 -13.534 1.00 0.00 24 LEU A CA 10
ATOM 9699 C C . LEU A 1 24 ? 10.569 23.485 -12.565 1.00 0.00 24 LEU A C 10
ATOM 9700 O O . LEU A 1 24 ? 9.782 24.372 -12.245 1.00 0.00 24 LEU A O 10
ATOM 9716 N N . GLU A 1 25 ? 10.491 22.235 -12.107 1.00 0.00 25 GLU A N 10
ATOM 9717 C CA . GLU A 1 25 ? 9.425 21.798 -11.190 1.00 0.00 25 GLU A CA 10
ATOM 9718 C C . GLU A 1 25 ? 8.049 22.026 -11.809 1.00 0.00 25 GLU A C 10
ATOM 9719 O O . GLU A 1 25 ? 7.405 23.050 -11.563 1.00 0.00 25 GLU A O 10
ATOM 9731 N N . ASP A 1 26 ? 7.604 21.067 -12.603 1.00 0.00 26 ASP A N 10
ATOM 9732 C CA . ASP A 1 26 ? 6.323 21.172 -13.285 1.00 0.00 26 ASP A CA 10
ATOM 9733 C C . ASP A 1 26 ? 5.310 20.245 -12.622 1.00 0.00 26 ASP A C 10
ATOM 9734 O O . ASP A 1 26 ? 5.669 19.427 -11.773 1.00 0.00 26 ASP A O 10
ATOM 9743 N N . ASP A 1 27 ? 4.046 20.373 -12.997 1.00 0.00 27 ASP A N 10
ATOM 9744 C CA . ASP A 1 27 ? 2.995 19.566 -12.396 1.00 0.00 27 ASP A CA 10
ATOM 9745 C C . ASP A 1 27 ? 2.987 18.158 -12.960 1.00 0.00 27 ASP A C 10
ATOM 9746 O O . ASP A 1 27 ? 2.276 17.289 -12.464 1.00 0.00 27 ASP A O 10
ATOM 9755 N N . ASP A 1 28 ? 3.788 17.937 -13.987 1.00 0.00 28 ASP A N 10
ATOM 9756 C CA . ASP A 1 28 ? 3.942 16.603 -14.560 1.00 0.00 28 ASP A CA 10
ATOM 9757 C C . ASP A 1 28 ? 4.742 15.723 -13.626 1.00 0.00 28 ASP A C 10
ATOM 9758 O O . ASP A 1 28 ? 4.275 14.675 -13.179 1.00 0.00 28 ASP A O 10
ATOM 9767 N N . ASP A 1 29 ? 5.940 16.178 -13.318 1.00 0.00 29 ASP A N 10
ATOM 9768 C CA . ASP A 1 29 ? 6.824 15.463 -12.407 1.00 0.00 29 ASP A CA 10
ATOM 9769 C C . ASP A 1 29 ? 6.334 15.631 -10.977 1.00 0.00 29 ASP A C 10
ATOM 9770 O O . ASP A 1 29 ? 6.692 14.862 -10.086 1.00 0.00 29 ASP A O 10
ATOM 9779 N N . GLY A 1 30 ? 5.504 16.645 -10.770 1.00 0.00 30 GLY A N 10
ATOM 9780 C CA . GLY A 1 30 ? 4.845 16.817 -9.494 1.00 0.00 30 GLY A CA 10
ATOM 9781 C C . GLY A 1 30 ? 3.771 15.772 -9.276 1.00 0.00 30 GLY A C 10
ATOM 9782 O O . GLY A 1 30 ? 3.585 15.286 -8.165 1.00 0.00 30 GLY A O 10
ATOM 9786 N N . SER A 1 31 ? 3.077 15.406 -10.351 1.00 0.00 31 SER A N 10
ATOM 9787 C CA . SER A 1 31 ? 2.040 14.382 -10.282 1.00 0.00 31 SER A CA 10
ATOM 9788 C C . SER A 1 31 ? 2.628 13.006 -10.585 1.00 0.00 31 SER A C 10
ATOM 9789 O O . SER A 1 31 ? 1.908 12.084 -10.971 1.00 0.00 31 SER A O 10
ATOM 9797 N N . ARG A 1 32 ? 3.945 12.892 -10.412 1.00 0.00 32 ARG A N 10
ATOM 9798 C CA . ARG A 1 32 ? 4.664 11.641 -10.656 1.00 0.00 32 ARG A CA 10
ATOM 9799 C C . ARG A 1 32 ? 3.986 10.476 -9.937 1.00 0.00 32 ARG A C 10
ATOM 9800 O O . ARG A 1 32 ? 3.528 10.617 -8.804 1.00 0.00 32 ARG A O 10
ATOM 9821 N N . GLY A 1 33 ? 3.909 9.336 -10.603 1.00 0.00 33 GLY A N 10
ATOM 9822 C CA . GLY A 1 33 ? 3.234 8.190 -10.038 1.00 0.00 33 GLY A CA 10
ATOM 9823 C C . GLY A 1 33 ? 1.863 7.994 -10.646 1.00 0.00 33 GLY A C 10
ATOM 9824 O O . GLY A 1 33 ? 1.529 6.901 -11.093 1.00 0.00 33 GLY A O 10
ATOM 9828 N N . GLY A 1 34 ? 1.064 9.055 -10.658 1.00 0.00 34 GLY A N 10
ATOM 9829 C CA . GLY A 1 34 ? -0.238 9.001 -11.299 1.00 0.00 34 GLY A CA 10
ATOM 9830 C C . GLY A 1 34 ? -1.342 8.531 -10.371 1.00 0.00 34 GLY A C 10
ATOM 9831 O O . GLY A 1 34 ? -2.525 8.691 -10.674 1.00 0.00 34 GLY A O 10
ATOM 9835 N N . ASP A 1 35 ? -0.966 7.951 -9.240 1.00 0.00 35 ASP A N 10
ATOM 9836 C CA . ASP A 1 35 ? -1.943 7.439 -8.285 1.00 0.00 35 ASP A CA 10
ATOM 9837 C C . ASP A 1 35 ? -1.557 7.814 -6.862 1.00 0.00 35 ASP A C 10
ATOM 9838 O O . ASP A 1 35 ? -1.862 7.087 -5.915 1.00 0.00 35 ASP A O 10
ATOM 9847 N N . CYS A 1 36 ? -0.888 8.946 -6.706 1.00 0.00 36 CYS A N 10
ATOM 9848 C CA . CYS A 1 36 ? -0.450 9.376 -5.385 1.00 0.00 36 CYS A CA 10
ATOM 9849 C C . CYS A 1 36 ? -1.548 10.158 -4.682 1.00 0.00 36 CYS A C 10
ATOM 9850 O O . CYS A 1 36 ? -1.612 11.383 -4.772 1.00 0.00 36 CYS A O 10
ATOM 9858 N N . GLU A 1 37 ? -2.411 9.431 -3.988 1.00 0.00 37 GLU A N 10
ATOM 9859 C CA . GLU A 1 37 ? -3.462 10.032 -3.178 1.00 0.00 37 GLU A CA 10
ATOM 9860 C C . GLU A 1 37 ? -4.125 8.944 -2.333 1.00 0.00 37 GLU A C 10
ATOM 9861 O O . GLU A 1 37 ? -5.292 8.609 -2.529 1.00 0.00 37 GLU A O 10
ATOM 9873 N N . GLY A 1 38 ? -3.355 8.360 -1.423 1.00 0.00 38 GLY A N 10
ATOM 9874 C CA . GLY A 1 38 ? -3.866 7.290 -0.592 1.00 0.00 38 GLY A CA 10
ATOM 9875 C C . GLY A 1 38 ? -3.053 6.045 -0.813 1.00 0.00 38 GLY A C 10
ATOM 9876 O O . GLY A 1 38 ? -2.967 5.169 0.045 1.00 0.00 38 GLY A O 10
ATOM 9880 N N . CYS A 1 39 ? -2.442 6.000 -1.982 1.00 0.00 39 CYS A N 10
ATOM 9881 C CA . CYS A 1 39 ? -1.542 4.959 -2.364 1.00 0.00 39 CYS A CA 10
ATOM 9882 C C . CYS A 1 39 ? -0.291 5.625 -2.903 1.00 0.00 39 CYS A C 10
ATOM 9883 O O . CYS A 1 39 ? -0.380 6.658 -3.562 1.00 0.00 39 CYS A O 10
ATOM 9890 N N . SER A 1 40 ? 0.852 5.076 -2.535 1.00 0.00 40 SER A N 10
ATOM 9891 C CA . SER A 1 40 ? 2.159 5.462 -3.070 1.00 0.00 40 SER A CA 10
ATOM 9892 C C . SER A 1 40 ? 2.674 6.709 -2.369 1.00 0.00 40 SER A C 10
ATOM 9893 O O . SER A 1 40 ? 3.824 6.758 -1.930 1.00 0.00 40 SER A O 10
ATOM 9901 N N . GLY A 1 41 ? 1.818 7.707 -2.244 1.00 0.00 41 GLY A N 10
ATOM 9902 C CA . GLY A 1 41 ? 2.152 8.843 -1.388 1.00 0.00 41 GLY A CA 10
ATOM 9903 C C . GLY A 1 41 ? 1.704 8.617 0.041 1.00 0.00 41 GLY A C 10
ATOM 9904 O O . GLY A 1 41 ? 1.581 9.561 0.818 1.00 0.00 41 GLY A O 10
ATOM 9908 N N . THR A 1 42 ? 1.440 7.361 0.389 1.00 0.00 42 THR A N 10
ATOM 9909 C CA . THR A 1 42 ? 1.076 7.014 1.745 1.00 0.00 42 THR A CA 10
ATOM 9910 C C . THR A 1 42 ? 2.021 5.941 2.254 1.00 0.00 42 THR A C 10
ATOM 9911 O O . THR A 1 42 ? 2.160 4.886 1.639 1.00 0.00 42 THR A O 10
ATOM 9922 N N . ALA A 1 43 ? 2.688 6.231 3.354 1.00 0.00 43 ALA A N 10
ATOM 9923 C CA . ALA A 1 43 ? 3.706 5.347 3.882 1.00 0.00 43 ALA A CA 10
ATOM 9924 C C . ALA A 1 43 ? 3.111 4.271 4.760 1.00 0.00 43 ALA A C 10
ATOM 9925 O O . ALA A 1 43 ? 2.338 4.539 5.681 1.00 0.00 43 ALA A O 10
ATOM 9932 N N . CYS A 1 44 ? 3.471 3.054 4.439 1.00 0.00 44 CYS A N 10
ATOM 9933 C CA . CYS A 1 44 ? 3.109 1.902 5.228 1.00 0.00 44 CYS A CA 10
ATOM 9934 C C . CYS A 1 44 ? 4.322 1.363 5.960 1.00 0.00 44 CYS A C 10
ATOM 9935 O O . CYS A 1 44 ? 5.395 1.187 5.378 1.00 0.00 44 CYS A O 10
ATOM 9942 N N . SER A 1 45 ? 4.172 1.156 7.243 1.00 0.00 45 SER A N 10
ATOM 9943 C CA . SER A 1 45 ? 5.122 0.344 7.972 1.00 0.00 45 SER A CA 10
ATOM 9944 C C . SER A 1 45 ? 4.611 -1.092 7.991 1.00 0.00 45 SER A C 10
ATOM 9945 O O . SER A 1 45 ? 5.383 -2.045 8.096 1.00 0.00 45 SER A O 10
ATOM 9953 N N . SER A 1 46 ? 3.293 -1.234 7.872 1.00 0.00 46 SER A N 10
ATOM 9954 C CA . SER A 1 46 ? 2.667 -2.543 7.849 1.00 0.00 46 SER A CA 10
ATOM 9955 C C . SER A 1 46 ? 2.029 -2.816 6.483 1.00 0.00 46 SER A C 10
ATOM 9956 O O . SER A 1 46 ? 1.511 -1.910 5.834 1.00 0.00 46 SER A O 10
ATOM 9964 N N . ASP A 1 47 ? 2.060 -4.070 6.059 1.00 0.00 47 ASP A N 10
ATOM 9965 C CA . ASP A 1 47 ? 1.375 -4.497 4.841 1.00 0.00 47 ASP A CA 10
ATOM 9966 C C . ASP A 1 47 ? -0.151 -4.430 4.962 1.00 0.00 47 ASP A C 10
ATOM 9967 O O . ASP A 1 47 ? -0.825 -3.999 4.020 1.00 0.00 47 ASP A O 10
ATOM 9976 N N . ALA A 1 48 ? -0.702 -4.833 6.111 1.00 0.00 48 ALA A N 10
ATOM 9977 C CA . ALA A 1 48 ? -2.129 -4.930 6.283 1.00 0.00 48 ALA A CA 10
ATOM 9978 C C . ALA A 1 48 ? -2.820 -3.577 6.175 1.00 0.00 48 ALA A C 10
ATOM 9979 O O . ALA A 1 48 ? -4.029 -3.511 5.962 1.00 0.00 48 ALA A O 10
ATOM 9986 N N . GLN A 1 49 ? -2.067 -2.494 6.317 1.00 0.00 49 GLN A N 10
ATOM 9987 C CA . GLN A 1 49 ? -2.666 -1.178 6.277 1.00 0.00 49 GLN A CA 10
ATOM 9988 C C . GLN A 1 49 ? -2.869 -0.722 4.842 1.00 0.00 49 GLN A C 10
ATOM 9989 O O . GLN A 1 49 ? -3.787 0.030 4.579 1.00 0.00 49 GLN A O 10
ATOM 10003 N N . CYS A 1 50 ? -2.057 -1.210 3.901 1.00 0.00 50 CYS A N 10
ATOM 10004 C CA . CYS A 1 50 ? -2.313 -0.911 2.492 1.00 0.00 50 CYS A CA 10
ATOM 10005 C C . CYS A 1 50 ? -3.452 -1.787 2.024 1.00 0.00 50 CYS A C 10
ATOM 10006 O O . CYS A 1 50 ? -4.230 -1.407 1.151 1.00 0.00 50 CYS A O 10
ATOM 10013 N N . ARG A 1 51 ? -3.520 -2.977 2.611 1.00 0.00 51 ARG A N 10
ATOM 10014 C CA . ARG A 1 51 ? -4.669 -3.851 2.446 1.00 0.00 51 ARG A CA 10
ATOM 10015 C C . ARG A 1 51 ? -5.915 -3.105 2.899 1.00 0.00 51 ARG A C 10
ATOM 10016 O O . ARG A 1 51 ? -6.930 -3.079 2.207 1.00 0.00 51 ARG A O 10
ATOM 10037 N N . ALA A 1 52 ? -5.810 -2.470 4.064 1.00 0.00 52 ALA A N 10
ATOM 10038 C CA . ALA A 1 52 ? -6.903 -1.677 4.610 1.00 0.00 52 ALA A CA 10
ATOM 10039 C C . ALA A 1 52 ? -7.112 -0.411 3.790 1.00 0.00 52 ALA A C 10
ATOM 10040 O O . ALA A 1 52 ? -8.215 0.131 3.732 1.00 0.00 52 ALA A O 10
ATOM 10047 N N . ARG A 1 53 ? -6.048 0.047 3.135 1.00 0.00 53 ARG A N 10
ATOM 10048 C CA . ARG A 1 53 ? -6.137 1.238 2.287 1.00 0.00 53 ARG A CA 10
ATOM 10049 C C . ARG A 1 53 ? -6.876 0.925 1.003 1.00 0.00 53 ARG A C 10
ATOM 10050 O O . ARG A 1 53 ? -7.289 1.827 0.275 1.00 0.00 53 ARG A O 10
ATOM 10071 N N . GLY A 1 54 ? -7.057 -0.360 0.733 1.00 0.00 54 GLY A N 10
ATOM 10072 C CA . GLY A 1 54 ? -7.621 -0.777 -0.530 1.00 0.00 54 GLY A CA 10
ATOM 10073 C C . GLY A 1 54 ? -6.600 -0.638 -1.631 1.00 0.00 54 GLY A C 10
ATOM 10074 O O . GLY A 1 54 ? -6.866 -0.959 -2.788 1.00 0.00 54 GLY A O 10
ATOM 10078 N N . CYS A 1 55 ? -5.426 -0.142 -1.248 1.00 0.00 55 CYS A N 10
ATOM 10079 C CA . CYS A 1 55 ? -4.323 0.058 -2.182 1.00 0.00 55 CYS A CA 10
ATOM 10080 C C . CYS A 1 55 ? -3.904 -1.263 -2.832 1.00 0.00 55 CYS A C 10
ATOM 10081 O O . CYS A 1 55 ? -4.259 -1.497 -3.988 1.00 0.00 55 CYS A O 10
ATOM 10088 N N . ASP A 1 56 ? -3.186 -2.133 -2.105 1.00 0.00 56 ASP A N 10
ATOM 10089 C CA . ASP A 1 56 ? -2.825 -3.452 -2.619 1.00 0.00 56 ASP A CA 10
ATOM 10090 C C . ASP A 1 56 ? -1.851 -4.119 -1.678 1.00 0.00 56 ASP A C 10
ATOM 10091 O O . ASP A 1 56 ? -2.114 -5.201 -1.184 1.00 0.00 56 ASP A O 10
ATOM 10100 N N . GLY A 1 57 ? -0.723 -3.466 -1.424 1.00 0.00 57 GLY A N 10
ATOM 10101 C CA . GLY A 1 57 ? 0.249 -4.026 -0.522 1.00 0.00 57 GLY A CA 10
ATOM 10102 C C . GLY A 1 57 ? 1.255 -2.997 -0.085 1.00 0.00 57 GLY A C 10
ATOM 10103 O O . GLY A 1 57 ? 1.349 -1.919 -0.672 1.00 0.00 57 GLY A O 10
ATOM 10107 N N . CYS A 1 58 ? 1.990 -3.313 0.954 1.00 0.00 58 CYS A N 10
ATOM 10108 C CA . CYS A 1 58 ? 3.040 -2.430 1.422 1.00 0.00 58 CYS A CA 10
ATOM 10109 C C . CYS A 1 58 ? 4.353 -2.774 0.748 1.00 0.00 58 CYS A C 10
ATOM 10110 O O . CYS A 1 58 ? 4.781 -3.930 0.769 1.00 0.00 58 CYS A O 10
ATOM 10117 N N . SER A 1 59 ? 4.993 -1.788 0.137 1.00 0.00 59 SER A N 10
ATOM 10118 C CA . SER A 1 59 ? 6.273 -2.022 -0.497 1.00 0.00 59 SER A CA 10
ATOM 10119 C C . SER A 1 59 ? 7.375 -1.821 0.547 1.00 0.00 59 SER A C 10
ATOM 10120 O O . SER A 1 59 ? 7.214 -1.000 1.454 1.00 0.00 59 SER A O 10
ATOM 10128 N N . THR A 1 60 ? 8.484 -2.566 0.445 1.00 0.00 60 THR A N 10
ATOM 10129 C CA . THR A 1 60 ? 9.576 -2.445 1.417 1.00 0.00 60 THR A CA 10
ATOM 10130 C C . THR A 1 60 ? 10.230 -1.046 1.473 1.00 0.00 60 THR A C 10
ATOM 10131 O O . THR A 1 60 ? 11.210 -0.859 2.193 1.00 0.00 60 THR A O 10
ATOM 10142 N N . SER A 1 61 ? 9.701 -0.063 0.738 1.00 0.00 61 SER A N 10
ATOM 10143 C CA . SER A 1 61 ? 10.208 1.291 0.807 1.00 0.00 61 SER A CA 10
ATOM 10144 C C . SER A 1 61 ? 9.282 2.161 1.657 1.00 0.00 61 SER A C 10
ATOM 10145 O O . SER A 1 61 ? 9.450 3.379 1.726 1.00 0.00 61 SER A O 10
ATOM 10153 N N . GLY A 1 62 ? 8.315 1.528 2.320 1.00 0.00 62 GLY A N 10
ATOM 10154 C CA . GLY A 1 62 ? 7.375 2.257 3.139 1.00 0.00 62 GLY A CA 10
ATOM 10155 C C . GLY A 1 62 ? 6.386 3.065 2.324 1.00 0.00 62 GLY A C 10
ATOM 10156 O O . GLY A 1 62 ? 6.142 4.227 2.624 1.00 0.00 62 GLY A O 10
ATOM 10160 N N . VAL A 1 63 ? 5.824 2.459 1.287 1.00 0.00 63 VAL A N 10
ATOM 10161 C CA . VAL A 1 63 ? 4.813 3.123 0.465 1.00 0.00 63 VAL A CA 10
ATOM 10162 C C . VAL A 1 63 ? 3.661 2.164 0.176 1.00 0.00 63 VAL A C 10
ATOM 10163 O O . VAL A 1 63 ? 3.854 0.947 0.127 1.00 0.00 63 VAL A O 10
ATOM 10176 N N . CYS A 1 64 ? 2.479 2.713 -0.070 1.00 0.00 64 CYS A N 10
ATOM 10177 C CA . CYS A 1 64 ? 1.264 1.880 -0.181 1.00 0.00 64 CYS A CA 10
ATOM 10178 C C . CYS A 1 64 ? 0.892 1.732 -1.644 1.00 0.00 64 CYS A C 10
ATOM 10179 O O . CYS A 1 64 ? 0.317 2.627 -2.233 1.00 0.00 64 CYS A O 10
ATOM 10186 N N . VAL A 1 65 ? 1.168 0.573 -2.216 1.00 0.00 65 VAL A N 10
ATOM 10187 C CA . VAL A 1 65 ? 1.158 0.422 -3.673 1.00 0.00 65 VAL A CA 10
ATOM 10188 C C . VAL A 1 65 ? 0.766 -0.986 -4.078 1.00 0.00 65 VAL A C 10
ATOM 10189 O O . VAL A 1 65 ? 0.390 -1.793 -3.236 1.00 0.00 65 VAL A O 10
ATOM 10202 N N . LEU A 1 66 ? 0.842 -1.265 -5.373 1.00 0.00 66 LEU A N 10
ATOM 10203 C CA . LEU A 1 66 ? 0.889 -2.633 -5.841 1.00 0.00 66 LEU A CA 10
ATOM 10204 C C . LEU A 1 66 ? 2.269 -3.189 -5.473 1.00 0.00 66 LEU A C 10
ATOM 10205 O O . LEU A 1 66 ? 3.227 -3.078 -6.240 1.00 0.00 66 LEU A O 10
ATOM 10221 N N . SER A 1 67 ? 2.366 -3.725 -4.259 1.00 0.00 67 SER A N 10
ATOM 10222 C CA . SER A 1 67 ? 3.661 -4.177 -3.705 1.00 0.00 67 SER A CA 10
ATOM 10223 C C . SER A 1 67 ? 4.257 -5.349 -4.525 1.00 0.00 67 SER A C 10
ATOM 10224 O O . SER A 1 67 ? 3.730 -6.465 -4.464 1.00 0.00 67 SER A O 10
ATOM 10232 N N . SER A 1 68 ? 5.329 -5.094 -5.297 1.00 0.00 68 SER A N 10
ATOM 10233 C CA . SER A 1 68 ? 6.175 -6.148 -5.860 1.00 0.00 68 SER A CA 10
ATOM 10234 C C . SER A 1 68 ? 5.419 -7.143 -6.754 1.00 0.00 68 SER A C 10
ATOM 10235 O O . SER A 1 68 ? 5.172 -6.868 -7.932 1.00 0.00 68 SER A O 10
ATOM 10243 N N . LEU A 1 69 ? 5.042 -8.291 -6.194 1.00 0.00 69 LEU A N 10
ATOM 10244 C CA . LEU A 1 69 ? 4.525 -9.397 -6.991 1.00 0.00 69 LEU A CA 10
ATOM 10245 C C . LEU A 1 69 ? 3.010 -9.328 -7.141 1.00 0.00 69 LEU A C 10
ATOM 10246 O O . LEU A 1 69 ? 2.274 -10.024 -6.444 1.00 0.00 69 LEU A O 10
ATOM 10262 N N . HIS A 1 70 ? 2.559 -8.474 -8.047 1.00 0.00 70 HIS A N 10
ATOM 10263 C CA . HIS A 1 70 ? 1.147 -8.367 -8.405 1.00 0.00 70 HIS A CA 10
ATOM 10264 C C . HIS A 1 70 ? 1.032 -7.787 -9.808 1.00 0.00 70 HIS A C 10
ATOM 10265 O O . HIS A 1 70 ? 1.983 -7.191 -10.317 1.00 0.00 70 HIS A O 10
ATOM 10280 N N . HIS A 1 71 ? -0.122 -7.967 -10.435 1.00 0.00 71 HIS A N 10
ATOM 10281 C CA . HIS A 1 71 ? -0.317 -7.496 -11.799 1.00 0.00 71 HIS A CA 10
ATOM 10282 C C . HIS A 1 71 ? -1.341 -6.367 -11.840 1.00 0.00 71 HIS A C 10
ATOM 10283 O O . HIS A 1 71 ? -1.180 -5.403 -12.582 1.00 0.00 71 HIS A O 10
ATOM 10298 N N . HIS A 1 72 ? -2.395 -6.497 -11.047 1.00 0.00 72 HIS A N 10
ATOM 10299 C CA . HIS A 1 72 ? -3.454 -5.495 -11.011 1.00 0.00 72 HIS A CA 10
ATOM 10300 C C . HIS A 1 72 ? -4.354 -5.719 -9.802 1.00 0.00 72 HIS A C 10
ATOM 10301 O O . HIS A 1 72 ? -4.673 -6.856 -9.461 1.00 0.00 72 HIS A O 10
ATOM 10316 N N . HIS A 1 73 ? -4.752 -4.637 -9.154 1.00 0.00 73 HIS A N 10
ATOM 10317 C CA . HIS A 1 73 ? -5.598 -4.731 -7.972 1.00 0.00 73 HIS A CA 10
ATOM 10318 C C . HIS A 1 73 ? -7.071 -4.716 -8.376 1.00 0.00 73 HIS A C 10
ATOM 10319 O O . HIS A 1 73 ? -7.805 -3.772 -8.080 1.00 0.00 73 HIS A O 10
ATOM 10334 N N . HIS A 1 74 ? -7.488 -5.768 -9.066 1.00 0.00 74 HIS A N 10
ATOM 10335 C CA . HIS A 1 74 ? -8.863 -5.894 -9.528 1.00 0.00 74 HIS A CA 10
ATOM 10336 C C . HIS A 1 74 ? -9.079 -7.303 -10.065 1.00 0.00 74 HIS A C 10
ATOM 10337 O O . HIS A 1 74 ? -8.147 -7.917 -10.583 1.00 0.00 74 HIS A O 10
ATOM 10352 N N . HIS A 1 75 ? -10.287 -7.822 -9.924 1.00 0.00 75 HIS A N 10
ATOM 10353 C CA . HIS A 1 75 ? -10.604 -9.146 -10.435 1.00 0.00 75 HIS A CA 10
ATOM 10354 C C . HIS A 1 75 ? -11.893 -9.108 -11.252 1.00 0.00 75 HIS A C 10
ATOM 10355 O O . HIS A 1 75 ? -11.805 -8.831 -12.464 1.00 0.00 75 HIS A O 10
ATOM 10371 N N . MET A 1 1 ? -16.680 -0.217 -25.362 1.00 0.00 1 MET A N 11
ATOM 10372 C CA . MET A 1 1 ? -16.550 -0.582 -23.934 1.00 0.00 1 MET A CA 11
ATOM 10373 C C . MET A 1 1 ? -16.909 0.607 -23.048 1.00 0.00 1 MET A C 11
ATOM 10374 O O . MET A 1 1 ? -16.058 1.140 -22.336 1.00 0.00 1 MET A O 11
ATOM 10390 N N . CYS A 1 2 ? -18.165 1.028 -23.103 1.00 0.00 2 CYS A N 11
ATOM 10391 C CA . CYS A 1 2 ? -18.631 2.144 -22.292 1.00 0.00 2 CYS A CA 11
ATOM 10392 C C . CYS A 1 2 ? -18.639 1.756 -20.818 1.00 0.00 2 CYS A C 11
ATOM 10393 O O . CYS A 1 2 ? -19.365 0.847 -20.415 1.00 0.00 2 CYS A O 11
ATOM 10401 N N . GLU A 1 3 ? -17.812 2.445 -20.031 1.00 0.00 3 GLU A N 11
ATOM 10402 C CA . GLU A 1 3 ? -17.668 2.158 -18.605 1.00 0.00 3 GLU A CA 11
ATOM 10403 C C . GLU A 1 3 ? -17.217 0.719 -18.376 1.00 0.00 3 GLU A C 11
ATOM 10404 O O . GLU A 1 3 ? -17.980 -0.117 -17.891 1.00 0.00 3 GLU A O 11
ATOM 10416 N N . PHE A 1 4 ? -15.970 0.435 -18.719 1.00 0.00 4 PHE A N 11
ATOM 10417 C CA . PHE A 1 4 ? -15.442 -0.923 -18.600 1.00 0.00 4 PHE A CA 11
ATOM 10418 C C . PHE A 1 4 ? -14.260 -0.952 -17.629 1.00 0.00 4 PHE A C 11
ATOM 10419 O O . PHE A 1 4 ? -13.433 -1.857 -17.664 1.00 0.00 4 PHE A O 11
ATOM 10436 N N . ILE A 1 5 ? -14.213 0.029 -16.733 1.00 0.00 5 ILE A N 11
ATOM 10437 C CA . ILE A 1 5 ? -13.094 0.158 -15.786 1.00 0.00 5 ILE A CA 11
ATOM 10438 C C . ILE A 1 5 ? -13.529 0.888 -14.512 1.00 0.00 5 ILE A C 11
ATOM 10439 O O . ILE A 1 5 ? -13.769 0.246 -13.491 1.00 0.00 5 ILE A O 11
ATOM 10455 N N . GLU A 1 6 ? -13.656 2.207 -14.583 1.00 0.00 6 GLU A N 11
ATOM 10456 C CA . GLU A 1 6 ? -14.125 3.020 -13.458 1.00 0.00 6 GLU A CA 11
ATOM 10457 C C . GLU A 1 6 ? -14.043 4.493 -13.817 1.00 0.00 6 GLU A C 11
ATOM 10458 O O . GLU A 1 6 ? -15.002 5.241 -13.654 1.00 0.00 6 GLU A O 11
ATOM 10470 N N . ASP A 1 7 ? -12.894 4.887 -14.330 1.00 0.00 7 ASP A N 11
ATOM 10471 C CA . ASP A 1 7 ? -12.646 6.277 -14.705 1.00 0.00 7 ASP A CA 11
ATOM 10472 C C . ASP A 1 7 ? -12.793 6.432 -16.215 1.00 0.00 7 ASP A C 11
ATOM 10473 O O . ASP A 1 7 ? -12.237 7.342 -16.826 1.00 0.00 7 ASP A O 11
ATOM 10482 N N . SER A 1 8 ? -13.577 5.538 -16.807 1.00 0.00 8 SER A N 11
ATOM 10483 C CA . SER A 1 8 ? -13.694 5.450 -18.256 1.00 0.00 8 SER A CA 11
ATOM 10484 C C . SER A 1 8 ? -14.264 6.737 -18.846 1.00 0.00 8 SER A C 11
ATOM 10485 O O . SER A 1 8 ? -13.891 7.137 -19.945 1.00 0.00 8 SER A O 11
ATOM 10493 N N . GLU A 1 9 ? -15.149 7.390 -18.103 1.00 0.00 9 GLU A N 11
ATOM 10494 C CA . GLU A 1 9 ? -15.787 8.610 -18.575 1.00 0.00 9 GLU A CA 11
ATOM 10495 C C . GLU A 1 9 ? -14.744 9.699 -18.814 1.00 0.00 9 GLU A C 11
ATOM 10496 O O . GLU A 1 9 ? -14.789 10.409 -19.819 1.00 0.00 9 GLU A O 11
ATOM 10508 N N . ASP A 1 10 ? -13.789 9.807 -17.904 1.00 0.00 10 ASP A N 11
ATOM 10509 C CA . ASP A 1 10 ? -12.761 10.834 -18.004 1.00 0.00 10 ASP A CA 11
ATOM 10510 C C . ASP A 1 10 ? -11.654 10.403 -18.958 1.00 0.00 10 ASP A C 11
ATOM 10511 O O . ASP A 1 10 ? -11.137 11.210 -19.735 1.00 0.00 10 ASP A O 11
ATOM 10520 N N . ILE A 1 11 ? -11.307 9.124 -18.905 1.00 0.00 11 ILE A N 11
ATOM 10521 C CA . ILE A 1 11 ? -10.242 8.573 -19.736 1.00 0.00 11 ILE A CA 11
ATOM 10522 C C . ILE A 1 11 ? -10.613 8.587 -21.224 1.00 0.00 11 ILE A C 11
ATOM 10523 O O . ILE A 1 11 ? -9.771 8.865 -22.078 1.00 0.00 11 ILE A O 11
ATOM 10539 N N . GLN A 1 12 ? -11.870 8.303 -21.532 1.00 0.00 12 GLN A N 11
ATOM 10540 C CA . GLN A 1 12 ? -12.322 8.270 -22.921 1.00 0.00 12 GLN A CA 11
ATOM 10541 C C . GLN A 1 12 ? -12.619 9.670 -23.437 1.00 0.00 12 GLN A C 11
ATOM 10542 O O . GLN A 1 12 ? -12.902 9.864 -24.620 1.00 0.00 12 GLN A O 11
ATOM 10556 N N . GLY A 1 13 ? -12.546 10.640 -22.546 1.00 0.00 13 GLY A N 11
ATOM 10557 C CA . GLY A 1 13 ? -12.772 12.016 -22.931 1.00 0.00 13 GLY A CA 11
ATOM 10558 C C . GLY A 1 13 ? -11.605 12.913 -22.575 1.00 0.00 13 GLY A C 11
ATOM 10559 O O . GLY A 1 13 ? -11.773 14.119 -22.394 1.00 0.00 13 GLY A O 11
ATOM 10563 N N . LEU A 1 14 ? -10.408 12.335 -22.498 1.00 0.00 14 LEU A N 11
ATOM 10564 C CA . LEU A 1 14 ? -9.232 13.085 -22.073 1.00 0.00 14 LEU A CA 11
ATOM 10565 C C . LEU A 1 14 ? -8.832 14.152 -23.086 1.00 0.00 14 LEU A C 11
ATOM 10566 O O . LEU A 1 14 ? -8.091 15.077 -22.755 1.00 0.00 14 LEU A O 11
ATOM 10582 N N . LYS A 1 15 ? -9.331 14.043 -24.312 1.00 0.00 15 LYS A N 11
ATOM 10583 C CA . LYS A 1 15 ? -9.027 15.040 -25.330 1.00 0.00 15 LYS A CA 11
ATOM 10584 C C . LYS A 1 15 ? -9.868 16.303 -25.137 1.00 0.00 15 LYS A C 11
ATOM 10585 O O . LYS A 1 15 ? -9.711 17.284 -25.867 1.00 0.00 15 LYS A O 11
ATOM 10604 N N . SER A 1 16 ? -10.756 16.282 -24.146 1.00 0.00 16 SER A N 11
ATOM 10605 C CA . SER A 1 16 ? -11.594 17.433 -23.855 1.00 0.00 16 SER A CA 11
ATOM 10606 C C . SER A 1 16 ? -11.548 17.768 -22.367 1.00 0.00 16 SER A C 11
ATOM 10607 O O . SER A 1 16 ? -11.492 18.934 -21.985 1.00 0.00 16 SER A O 11
ATOM 10615 N N . LEU A 1 17 ? -11.555 16.739 -21.534 1.00 0.00 17 LEU A N 11
ATOM 10616 C CA . LEU A 1 17 ? -11.541 16.928 -20.086 1.00 0.00 17 LEU A CA 11
ATOM 10617 C C . LEU A 1 17 ? -10.139 17.268 -19.589 1.00 0.00 17 LEU A C 11
ATOM 10618 O O . LEU A 1 17 ? -9.967 17.731 -18.461 1.00 0.00 17 LEU A O 11
ATOM 10634 N N . ARG A 1 18 ? -9.152 16.999 -20.438 1.00 0.00 18 ARG A N 11
ATOM 10635 C CA . ARG A 1 18 ? -7.774 17.460 -20.244 1.00 0.00 18 ARG A CA 11
ATOM 10636 C C . ARG A 1 18 ? -7.114 16.876 -18.981 1.00 0.00 18 ARG A C 11
ATOM 10637 O O . ARG A 1 18 ? -6.062 17.351 -18.543 1.00 0.00 18 ARG A O 11
ATOM 10658 N N . LYS A 1 19 ? -7.730 15.837 -18.416 1.00 0.00 19 LYS A N 11
ATOM 10659 C CA . LYS A 1 19 ? -7.175 15.128 -17.261 1.00 0.00 19 LYS A CA 11
ATOM 10660 C C . LYS A 1 19 ? -6.926 16.089 -16.090 1.00 0.00 19 LYS A C 11
ATOM 10661 O O . LYS A 1 19 ? -5.872 16.058 -15.455 1.00 0.00 19 LYS A O 11
ATOM 10680 N N . SER A 1 20 ? -7.909 16.931 -15.800 1.00 0.00 20 SER A N 11
ATOM 10681 C CA . SER A 1 20 ? -7.742 17.991 -14.812 1.00 0.00 20 SER A CA 11
ATOM 10682 C C . SER A 1 20 ? -7.982 17.482 -13.389 1.00 0.00 20 SER A C 11
ATOM 10683 O O . SER A 1 20 ? -7.382 17.989 -12.438 1.00 0.00 20 SER A O 11
ATOM 10691 N N . HIS A 1 21 ? -8.846 16.473 -13.236 1.00 0.00 21 HIS A N 11
ATOM 10692 C CA . HIS A 1 21 ? -9.208 15.996 -11.904 1.00 0.00 21 HIS A CA 11
ATOM 10693 C C . HIS A 1 21 ? -7.987 15.477 -11.142 1.00 0.00 21 HIS A C 11
ATOM 10694 O O . HIS A 1 21 ? -7.851 15.720 -9.943 1.00 0.00 21 HIS A O 11
ATOM 10709 N N . THR A 1 22 ? -7.089 14.789 -11.844 1.00 0.00 22 THR A N 11
ATOM 10710 C CA . THR A 1 22 ? -5.874 14.244 -11.217 1.00 0.00 22 THR A CA 11
ATOM 10711 C C . THR A 1 22 ? -4.866 15.319 -10.745 1.00 0.00 22 THR A C 11
ATOM 10712 O O . THR A 1 22 ? -3.722 14.992 -10.432 1.00 0.00 22 THR A O 11
ATOM 10723 N N . SER A 1 23 ? -5.268 16.591 -10.686 1.00 0.00 23 SER A N 11
ATOM 10724 C CA . SER A 1 23 ? -4.386 17.642 -10.217 1.00 0.00 23 SER A CA 11
ATOM 10725 C C . SER A 1 23 ? -5.076 18.439 -9.116 1.00 0.00 23 SER A C 11
ATOM 10726 O O . SER A 1 23 ? -4.431 19.161 -8.353 1.00 0.00 23 SER A O 11
ATOM 10734 N N . LEU A 1 24 ? -6.395 18.287 -9.028 1.00 0.00 24 LEU A N 11
ATOM 10735 C CA . LEU A 1 24 ? -7.169 18.930 -7.976 1.00 0.00 24 LEU A CA 11
ATOM 10736 C C . LEU A 1 24 ? -7.479 17.933 -6.869 1.00 0.00 24 LEU A C 11
ATOM 10737 O O . LEU A 1 24 ? -8.184 18.245 -5.910 1.00 0.00 24 LEU A O 11
ATOM 10753 N N . GLU A 1 25 ? -6.950 16.720 -7.044 1.00 0.00 25 GLU A N 11
ATOM 10754 C CA . GLU A 1 25 ? -7.040 15.652 -6.044 1.00 0.00 25 GLU A CA 11
ATOM 10755 C C . GLU A 1 25 ? -8.458 15.099 -5.925 1.00 0.00 25 GLU A C 11
ATOM 10756 O O . GLU A 1 25 ? -9.316 15.681 -5.262 1.00 0.00 25 GLU A O 11
ATOM 10768 N N . ASP A 1 26 ? -8.699 13.979 -6.587 1.00 0.00 26 ASP A N 11
ATOM 10769 C CA . ASP A 1 26 ? -9.944 13.242 -6.412 1.00 0.00 26 ASP A CA 11
ATOM 10770 C C . ASP A 1 26 ? -9.647 11.907 -5.755 1.00 0.00 26 ASP A C 11
ATOM 10771 O O . ASP A 1 26 ? -8.553 11.358 -5.907 1.00 0.00 26 ASP A O 11
ATOM 10780 N N . ASP A 1 27 ? -10.619 11.389 -5.027 1.00 0.00 27 ASP A N 11
ATOM 10781 C CA . ASP A 1 27 ? -10.410 10.197 -4.211 1.00 0.00 27 ASP A CA 11
ATOM 10782 C C . ASP A 1 27 ? -10.733 8.923 -4.986 1.00 0.00 27 ASP A C 11
ATOM 10783 O O . ASP A 1 27 ? -10.627 7.814 -4.462 1.00 0.00 27 ASP A O 11
ATOM 10792 N N . ASP A 1 28 ? -11.119 9.089 -6.238 1.00 0.00 28 ASP A N 11
ATOM 10793 C CA . ASP A 1 28 ? -11.411 7.948 -7.101 1.00 0.00 28 ASP A CA 11
ATOM 10794 C C . ASP A 1 28 ? -10.145 7.482 -7.783 1.00 0.00 28 ASP A C 11
ATOM 10795 O O . ASP A 1 28 ? -9.906 6.279 -7.941 1.00 0.00 28 ASP A O 11
ATOM 10804 N N . ASP A 1 29 ? -9.351 8.469 -8.172 1.00 0.00 29 ASP A N 11
ATOM 10805 C CA . ASP A 1 29 ? -8.107 8.278 -8.912 1.00 0.00 29 ASP A CA 11
ATOM 10806 C C . ASP A 1 29 ? -8.399 7.921 -10.379 1.00 0.00 29 ASP A C 11
ATOM 10807 O O . ASP A 1 29 ? -9.187 7.021 -10.659 1.00 0.00 29 ASP A O 11
ATOM 10816 N N . GLY A 1 30 ? -7.781 8.640 -11.319 1.00 0.00 30 GLY A N 11
ATOM 10817 C CA . GLY A 1 30 ? -8.005 8.377 -12.728 1.00 0.00 30 GLY A CA 11
ATOM 10818 C C . GLY A 1 30 ? -7.170 7.232 -13.258 1.00 0.00 30 GLY A C 11
ATOM 10819 O O . GLY A 1 30 ? -7.260 6.883 -14.434 1.00 0.00 30 GLY A O 11
ATOM 10823 N N . SER A 1 31 ? -6.361 6.635 -12.396 1.00 0.00 31 SER A N 11
ATOM 10824 C CA . SER A 1 31 ? -5.516 5.520 -12.792 1.00 0.00 31 SER A CA 11
ATOM 10825 C C . SER A 1 31 ? -6.291 4.206 -12.679 1.00 0.00 31 SER A C 11
ATOM 10826 O O . SER A 1 31 ? -5.709 3.131 -12.558 1.00 0.00 31 SER A O 11
ATOM 10834 N N . ARG A 1 32 ? -7.614 4.302 -12.734 1.00 0.00 32 ARG A N 11
ATOM 10835 C CA . ARG A 1 32 ? -8.468 3.132 -12.593 1.00 0.00 32 ARG A CA 11
ATOM 10836 C C . ARG A 1 32 ? -8.744 2.520 -13.958 1.00 0.00 32 ARG A C 11
ATOM 10837 O O . ARG A 1 32 ? -9.620 2.985 -14.690 1.00 0.00 32 ARG A O 11
ATOM 10858 N N . GLY A 1 33 ? -8.002 1.475 -14.291 1.00 0.00 33 GLY A N 11
ATOM 10859 C CA . GLY A 1 33 ? -8.161 0.836 -15.577 1.00 0.00 33 GLY A CA 11
ATOM 10860 C C . GLY A 1 33 ? -6.850 0.309 -16.120 1.00 0.00 33 GLY A C 11
ATOM 10861 O O . GLY A 1 33 ? -6.519 0.526 -17.286 1.00 0.00 33 GLY A O 11
ATOM 10865 N N . GLY A 1 34 ? -6.093 -0.373 -15.270 1.00 0.00 34 GLY A N 11
ATOM 10866 C CA . GLY A 1 34 ? -4.841 -0.956 -15.711 1.00 0.00 34 GLY A CA 11
ATOM 10867 C C . GLY A 1 34 ? -3.635 -0.368 -15.009 1.00 0.00 34 GLY A C 11
ATOM 10868 O O . GLY A 1 34 ? -2.509 -0.807 -15.233 1.00 0.00 34 GLY A O 11
ATOM 10872 N N . ASP A 1 35 ? -3.862 0.622 -14.161 1.00 0.00 35 ASP A N 11
ATOM 10873 C CA . ASP A 1 35 ? -2.769 1.264 -13.443 1.00 0.00 35 ASP A CA 11
ATOM 10874 C C . ASP A 1 35 ? -3.085 1.293 -11.948 1.00 0.00 35 ASP A C 11
ATOM 10875 O O . ASP A 1 35 ? -4.204 0.964 -11.545 1.00 0.00 35 ASP A O 11
ATOM 10884 N N . CYS A 1 36 ? -2.111 1.656 -11.122 1.00 0.00 36 CYS A N 11
ATOM 10885 C CA . CYS A 1 36 ? -2.305 1.675 -9.681 1.00 0.00 36 CYS A CA 11
ATOM 10886 C C . CYS A 1 36 ? -1.566 2.854 -9.047 1.00 0.00 36 CYS A C 11
ATOM 10887 O O . CYS A 1 36 ? -0.379 2.752 -8.731 1.00 0.00 36 CYS A O 11
ATOM 10895 N N . GLU A 1 37 ? -2.267 3.970 -8.871 1.00 0.00 37 GLU A N 11
ATOM 10896 C CA . GLU A 1 37 ? -1.690 5.156 -8.242 1.00 0.00 37 GLU A CA 11
ATOM 10897 C C . GLU A 1 37 ? -2.667 5.799 -7.263 1.00 0.00 37 GLU A C 11
ATOM 10898 O O . GLU A 1 37 ? -2.873 7.012 -7.289 1.00 0.00 37 GLU A O 11
ATOM 10910 N N . GLY A 1 38 ? -3.260 4.991 -6.400 1.00 0.00 38 GLY A N 11
ATOM 10911 C CA . GLY A 1 38 ? -4.214 5.520 -5.440 1.00 0.00 38 GLY A CA 11
ATOM 10912 C C . GLY A 1 38 ? -3.538 6.105 -4.216 1.00 0.00 38 GLY A C 11
ATOM 10913 O O . GLY A 1 38 ? -3.387 7.321 -4.100 1.00 0.00 38 GLY A O 11
ATOM 10917 N N . CYS A 1 39 ? -3.123 5.236 -3.308 1.00 0.00 39 CYS A N 11
ATOM 10918 C CA . CYS A 1 39 ? -2.505 5.644 -2.068 1.00 0.00 39 CYS A CA 11
ATOM 10919 C C . CYS A 1 39 ? -1.054 6.092 -2.299 1.00 0.00 39 CYS A C 11
ATOM 10920 O O . CYS A 1 39 ? -0.772 7.287 -2.241 1.00 0.00 39 CYS A O 11
ATOM 10927 N N . SER A 1 40 ? -0.157 5.116 -2.534 1.00 0.00 40 SER A N 11
ATOM 10928 C CA . SER A 1 40 ? 1.238 5.330 -2.962 1.00 0.00 40 SER A CA 11
ATOM 10929 C C . SER A 1 40 ? 2.043 6.200 -2.009 1.00 0.00 40 SER A C 11
ATOM 10930 O O . SER A 1 40 ? 2.890 5.701 -1.267 1.00 0.00 40 SER A O 11
ATOM 10938 N N . GLY A 1 41 ? 1.784 7.490 -2.047 1.00 0.00 41 GLY A N 11
ATOM 10939 C CA . GLY A 1 41 ? 2.452 8.422 -1.122 1.00 0.00 41 GLY A CA 11
ATOM 10940 C C . GLY A 1 41 ? 2.164 8.098 0.334 1.00 0.00 41 GLY A C 11
ATOM 10941 O O . GLY A 1 41 ? 2.798 8.656 1.229 1.00 0.00 41 GLY A O 11
ATOM 10945 N N . THR A 1 42 ? 1.230 7.185 0.581 1.00 0.00 42 THR A N 11
ATOM 10946 C CA . THR A 1 42 ? 0.904 6.801 1.944 1.00 0.00 42 THR A CA 11
ATOM 10947 C C . THR A 1 42 ? 1.842 5.693 2.417 1.00 0.00 42 THR A C 11
ATOM 10948 O O . THR A 1 42 ? 1.785 4.562 1.933 1.00 0.00 42 THR A O 11
ATOM 10959 N N . ALA A 1 43 ? 2.722 6.032 3.343 1.00 0.00 43 ALA A N 11
ATOM 10960 C CA . ALA A 1 43 ? 3.703 5.084 3.846 1.00 0.00 43 ALA A CA 11
ATOM 10961 C C . ALA A 1 43 ? 3.129 4.229 4.954 1.00 0.00 43 ALA A C 11
ATOM 10962 O O . ALA A 1 43 ? 2.581 4.727 5.939 1.00 0.00 43 ALA A O 11
ATOM 10969 N N . CYS A 1 44 ? 3.250 2.937 4.761 1.00 0.00 44 CYS A N 11
ATOM 10970 C CA . CYS A 1 44 ? 2.851 1.957 5.740 1.00 0.00 44 CYS A CA 11
ATOM 10971 C C . CYS A 1 44 ? 4.003 1.010 6.010 1.00 0.00 44 CYS A C 11
ATOM 10972 O O . CYS A 1 44 ? 4.574 0.431 5.086 1.00 0.00 44 CYS A O 11
ATOM 10979 N N . SER A 1 45 ? 4.351 0.869 7.276 1.00 0.00 45 SER A N 11
ATOM 10980 C CA . SER A 1 45 ? 5.392 -0.070 7.663 1.00 0.00 45 SER A CA 11
ATOM 10981 C C . SER A 1 45 ? 4.766 -1.435 7.845 1.00 0.00 45 SER A C 11
ATOM 10982 O O . SER A 1 45 ? 5.453 -2.455 7.890 1.00 0.00 45 SER A O 11
ATOM 10990 N N . SER A 1 46 ? 3.448 -1.443 7.953 1.00 0.00 46 SER A N 11
ATOM 10991 C CA . SER A 1 46 ? 2.718 -2.683 7.953 1.00 0.00 46 SER A CA 11
ATOM 10992 C C . SER A 1 46 ? 1.891 -2.768 6.677 1.00 0.00 46 SER A C 11
ATOM 10993 O O . SER A 1 46 ? 1.275 -1.790 6.262 1.00 0.00 46 SER A O 11
ATOM 11001 N N . ASP A 1 47 ? 1.846 -3.961 6.105 1.00 0.00 47 ASP A N 11
ATOM 11002 C CA . ASP A 1 47 ? 1.086 -4.236 4.887 1.00 0.00 47 ASP A CA 11
ATOM 11003 C C . ASP A 1 47 ? -0.423 -4.072 5.077 1.00 0.00 47 ASP A C 11
ATOM 11004 O O . ASP A 1 47 ? -1.119 -3.666 4.144 1.00 0.00 47 ASP A O 11
ATOM 11013 N N . ALA A 1 48 ? -0.939 -4.378 6.274 1.00 0.00 48 ALA A N 11
ATOM 11014 C CA . ALA A 1 48 ? -2.354 -4.258 6.539 1.00 0.00 48 ALA A CA 11
ATOM 11015 C C . ALA A 1 48 ? -2.842 -2.820 6.369 1.00 0.00 48 ALA A C 11
ATOM 11016 O O . ALA A 1 48 ? -4.028 -2.582 6.173 1.00 0.00 48 ALA A O 11
ATOM 11023 N N . GLN A 1 49 ? -1.917 -1.870 6.414 1.00 0.00 49 GLN A N 11
ATOM 11024 C CA . GLN A 1 49 ? -2.262 -0.461 6.336 1.00 0.00 49 GLN A CA 11
ATOM 11025 C C . GLN A 1 49 ? -2.506 -0.057 4.892 1.00 0.00 49 GLN A C 11
ATOM 11026 O O . GLN A 1 49 ? -3.190 0.922 4.626 1.00 0.00 49 GLN A O 11
ATOM 11040 N N . CYS A 1 50 ? -1.932 -0.809 3.960 1.00 0.00 50 CYS A N 11
ATOM 11041 C CA . CYS A 1 50 ? -2.223 -0.593 2.540 1.00 0.00 50 CYS A CA 11
ATOM 11042 C C . CYS A 1 50 ? -3.416 -1.445 2.144 1.00 0.00 50 CYS A C 11
ATOM 11043 O O . CYS A 1 50 ? -4.262 -1.023 1.354 1.00 0.00 50 CYS A O 11
ATOM 11050 N N . ARG A 1 51 ? -3.471 -2.655 2.698 1.00 0.00 51 ARG A N 11
ATOM 11051 C CA . ARG A 1 51 ? -4.645 -3.515 2.551 1.00 0.00 51 ARG A CA 11
ATOM 11052 C C . ARG A 1 51 ? -5.902 -2.769 2.977 1.00 0.00 51 ARG A C 11
ATOM 11053 O O . ARG A 1 51 ? -6.883 -2.705 2.240 1.00 0.00 51 ARG A O 11
ATOM 11074 N N . ALA A 1 52 ? -5.849 -2.180 4.159 1.00 0.00 52 ALA A N 11
ATOM 11075 C CA . ALA A 1 52 ? -6.973 -1.431 4.694 1.00 0.00 52 ALA A CA 11
ATOM 11076 C C . ALA A 1 52 ? -7.031 -0.043 4.075 1.00 0.00 52 ALA A C 11
ATOM 11077 O O . ALA A 1 52 ? -7.990 0.701 4.280 1.00 0.00 52 ALA A O 11
ATOM 11084 N N . ARG A 1 53 ? -5.997 0.311 3.322 1.00 0.00 53 ARG A N 11
ATOM 11085 C CA . ARG A 1 53 ? -5.997 1.582 2.609 1.00 0.00 53 ARG A CA 11
ATOM 11086 C C . ARG A 1 53 ? -6.757 1.433 1.298 1.00 0.00 53 ARG A C 11
ATOM 11087 O O . ARG A 1 53 ? -7.063 2.415 0.622 1.00 0.00 53 ARG A O 11
ATOM 11108 N N . GLY A 1 54 ? -7.071 0.189 0.952 1.00 0.00 54 GLY A N 11
ATOM 11109 C CA . GLY A 1 54 ? -7.852 -0.075 -0.239 1.00 0.00 54 GLY A CA 11
ATOM 11110 C C . GLY A 1 54 ? -6.994 -0.219 -1.476 1.00 0.00 54 GLY A C 11
ATOM 11111 O O . GLY A 1 54 ? -7.512 -0.444 -2.571 1.00 0.00 54 GLY A O 11
ATOM 11115 N N . CYS A 1 55 ? -5.686 -0.090 -1.311 1.00 0.00 55 CYS A N 11
ATOM 11116 C CA . CYS A 1 55 ? -4.780 -0.195 -2.462 1.00 0.00 55 CYS A CA 11
ATOM 11117 C C . CYS A 1 55 ? -4.346 -1.636 -2.746 1.00 0.00 55 CYS A C 11
ATOM 11118 O O . CYS A 1 55 ? -5.045 -2.334 -3.483 1.00 0.00 55 CYS A O 11
ATOM 11125 N N . ASP A 1 56 ? -3.240 -2.116 -2.189 1.00 0.00 56 ASP A N 11
ATOM 11126 C CA . ASP A 1 56 ? -2.813 -3.477 -2.486 1.00 0.00 56 ASP A CA 11
ATOM 11127 C C . ASP A 1 56 ? -1.825 -3.968 -1.459 1.00 0.00 56 ASP A C 11
ATOM 11128 O O . ASP A 1 56 ? -2.080 -4.955 -0.774 1.00 0.00 56 ASP A O 11
ATOM 11137 N N . GLY A 1 57 ? -0.687 -3.303 -1.352 1.00 0.00 57 GLY A N 11
ATOM 11138 C CA . GLY A 1 57 ? 0.287 -3.749 -0.397 1.00 0.00 57 GLY A CA 11
ATOM 11139 C C . GLY A 1 57 ? 1.361 -2.733 -0.118 1.00 0.00 57 GLY A C 11
ATOM 11140 O O . GLY A 1 57 ? 1.582 -1.804 -0.896 1.00 0.00 57 GLY A O 11
ATOM 11144 N N . CYS A 1 58 ? 2.018 -2.918 1.005 1.00 0.00 58 CYS A N 11
ATOM 11145 C CA . CYS A 1 58 ? 3.099 -2.056 1.424 1.00 0.00 58 CYS A CA 11
ATOM 11146 C C . CYS A 1 58 ? 4.425 -2.672 1.019 1.00 0.00 58 CYS A C 11
ATOM 11147 O O . CYS A 1 58 ? 4.823 -3.708 1.551 1.00 0.00 58 CYS A O 11
ATOM 11154 N N . SER A 1 59 ? 5.111 -2.040 0.078 1.00 0.00 59 SER A N 11
ATOM 11155 C CA . SER A 1 59 ? 6.272 -2.653 -0.540 1.00 0.00 59 SER A CA 11
ATOM 11156 C C . SER A 1 59 ? 7.514 -2.491 0.327 1.00 0.00 59 SER A C 11
ATOM 11157 O O . SER A 1 59 ? 7.443 -1.901 1.406 1.00 0.00 59 SER A O 11
ATOM 11165 N N . THR A 1 60 ? 8.641 -3.020 -0.134 1.00 0.00 60 THR A N 11
ATOM 11166 C CA . THR A 1 60 ? 9.917 -2.865 0.579 1.00 0.00 60 THR A CA 11
ATOM 11167 C C . THR A 1 60 ? 10.214 -1.417 1.040 1.00 0.00 60 THR A C 11
ATOM 11168 O O . THR A 1 60 ? 10.926 -1.225 2.029 1.00 0.00 60 THR A O 11
ATOM 11179 N N . SER A 1 61 ? 9.672 -0.397 0.362 1.00 0.00 61 SER A N 11
ATOM 11180 C CA . SER A 1 61 ? 9.961 0.979 0.725 1.00 0.00 61 SER A CA 11
ATOM 11181 C C . SER A 1 61 ? 8.912 1.548 1.679 1.00 0.00 61 SER A C 11
ATOM 11182 O O . SER A 1 61 ? 8.932 2.736 2.006 1.00 0.00 61 SER A O 11
ATOM 11190 N N . GLY A 1 62 ? 8.005 0.688 2.128 1.00 0.00 62 GLY A N 11
ATOM 11191 C CA . GLY A 1 62 ? 7.000 1.092 3.088 1.00 0.00 62 GLY A CA 11
ATOM 11192 C C . GLY A 1 62 ? 6.004 2.077 2.516 1.00 0.00 62 GLY A C 11
ATOM 11193 O O . GLY A 1 62 ? 5.665 3.060 3.163 1.00 0.00 62 GLY A O 11
ATOM 11197 N N . VAL A 1 63 ? 5.544 1.816 1.302 1.00 0.00 63 VAL A N 11
ATOM 11198 C CA . VAL A 1 63 ? 4.559 2.668 0.638 1.00 0.00 63 VAL A CA 11
ATOM 11199 C C . VAL A 1 63 ? 3.353 1.822 0.230 1.00 0.00 63 VAL A C 11
ATOM 11200 O O . VAL A 1 63 ? 3.444 0.595 0.223 1.00 0.00 63 VAL A O 11
ATOM 11213 N N . CYS A 1 64 ? 2.240 2.458 -0.125 1.00 0.00 64 CYS A N 11
ATOM 11214 C CA . CYS A 1 64 ? 1.017 1.714 -0.441 1.00 0.00 64 CYS A CA 11
ATOM 11215 C C . CYS A 1 64 ? 0.869 1.646 -1.943 1.00 0.00 64 CYS A C 11
ATOM 11216 O O . CYS A 1 64 ? 0.455 2.607 -2.576 1.00 0.00 64 CYS A O 11
ATOM 11223 N N . VAL A 1 65 ? 1.155 0.498 -2.509 1.00 0.00 65 VAL A N 11
ATOM 11224 C CA . VAL A 1 65 ? 1.267 0.388 -3.950 1.00 0.00 65 VAL A CA 11
ATOM 11225 C C . VAL A 1 65 ? 0.791 -0.964 -4.418 1.00 0.00 65 VAL A C 11
ATOM 11226 O O . VAL A 1 65 ? 0.373 -1.799 -3.614 1.00 0.00 65 VAL A O 11
ATOM 11239 N N . LEU A 1 66 ? 0.843 -1.168 -5.720 1.00 0.00 66 LEU A N 11
ATOM 11240 C CA . LEU A 1 66 ? 0.784 -2.502 -6.260 1.00 0.00 66 LEU A CA 11
ATOM 11241 C C . LEU A 1 66 ? 2.116 -3.186 -5.957 1.00 0.00 66 LEU A C 11
ATOM 11242 O O . LEU A 1 66 ? 3.068 -3.076 -6.739 1.00 0.00 66 LEU A O 11
ATOM 11258 N N . SER A 1 67 ? 2.182 -3.832 -4.789 1.00 0.00 67 SER A N 11
ATOM 11259 C CA . SER A 1 67 ? 3.390 -4.524 -4.318 1.00 0.00 67 SER A CA 11
ATOM 11260 C C . SER A 1 67 ? 4.033 -5.334 -5.466 1.00 0.00 67 SER A C 11
ATOM 11261 O O . SER A 1 67 ? 3.492 -6.366 -5.866 1.00 0.00 67 SER A O 11
ATOM 11269 N N . SER A 1 68 ? 5.176 -4.898 -6.002 1.00 0.00 68 SER A N 11
ATOM 11270 C CA . SER A 1 68 ? 5.773 -5.596 -7.119 1.00 0.00 68 SER A CA 11
ATOM 11271 C C . SER A 1 68 ? 6.901 -6.512 -6.655 1.00 0.00 68 SER A C 11
ATOM 11272 O O . SER A 1 68 ? 8.080 -6.196 -6.806 1.00 0.00 68 SER A O 11
ATOM 11280 N N . LEU A 1 69 ? 6.521 -7.645 -6.078 1.00 0.00 69 LEU A N 11
ATOM 11281 C CA . LEU A 1 69 ? 7.482 -8.651 -5.643 1.00 0.00 69 LEU A CA 11
ATOM 11282 C C . LEU A 1 69 ? 6.863 -10.042 -5.761 1.00 0.00 69 LEU A C 11
ATOM 11283 O O . LEU A 1 69 ? 6.894 -10.843 -4.829 1.00 0.00 69 LEU A O 11
ATOM 11299 N N . HIS A 1 70 ? 6.302 -10.325 -6.930 1.00 0.00 70 HIS A N 11
ATOM 11300 C CA . HIS A 1 70 ? 5.617 -11.594 -7.167 1.00 0.00 70 HIS A CA 11
ATOM 11301 C C . HIS A 1 70 ? 6.612 -12.687 -7.556 1.00 0.00 70 HIS A C 11
ATOM 11302 O O . HIS A 1 70 ? 6.470 -13.336 -8.591 1.00 0.00 70 HIS A O 11
ATOM 11317 N N . HIS A 1 71 ? 7.625 -12.873 -6.723 1.00 0.00 71 HIS A N 11
ATOM 11318 C CA . HIS A 1 71 ? 8.630 -13.909 -6.941 1.00 0.00 71 HIS A CA 11
ATOM 11319 C C . HIS A 1 71 ? 8.894 -14.625 -5.623 1.00 0.00 71 HIS A C 11
ATOM 11320 O O . HIS A 1 71 ? 7.983 -14.764 -4.806 1.00 0.00 71 HIS A O 11
ATOM 11335 N N . HIS A 1 72 ? 10.122 -15.080 -5.410 1.00 0.00 72 HIS A N 11
ATOM 11336 C CA . HIS A 1 72 ? 10.481 -15.686 -4.134 1.00 0.00 72 HIS A CA 11
ATOM 11337 C C . HIS A 1 72 ? 10.444 -14.629 -3.038 1.00 0.00 72 HIS A C 11
ATOM 11338 O O . HIS A 1 72 ? 11.009 -13.550 -3.187 1.00 0.00 72 HIS A O 11
ATOM 11353 N N . HIS A 1 73 ? 9.764 -14.933 -1.947 1.00 0.00 73 HIS A N 11
ATOM 11354 C CA . HIS A 1 73 ? 9.625 -13.983 -0.855 1.00 0.00 73 HIS A CA 11
ATOM 11355 C C . HIS A 1 73 ? 10.687 -14.231 0.199 1.00 0.00 73 HIS A C 11
ATOM 11356 O O . HIS A 1 73 ? 10.729 -15.301 0.806 1.00 0.00 73 HIS A O 11
ATOM 11371 N N . HIS A 1 74 ? 11.554 -13.254 0.408 1.00 0.00 74 HIS A N 11
ATOM 11372 C CA . HIS A 1 74 ? 12.556 -13.353 1.457 1.00 0.00 74 HIS A CA 11
ATOM 11373 C C . HIS A 1 74 ? 11.919 -12.983 2.788 1.00 0.00 74 HIS A C 11
ATOM 11374 O O . HIS A 1 74 ? 12.379 -13.390 3.852 1.00 0.00 74 HIS A O 11
ATOM 11389 N N . HIS A 1 75 ? 10.846 -12.213 2.710 1.00 0.00 75 HIS A N 11
ATOM 11390 C CA . HIS A 1 75 ? 10.070 -11.851 3.881 1.00 0.00 75 HIS A CA 11
ATOM 11391 C C . HIS A 1 75 ? 8.679 -12.465 3.768 1.00 0.00 75 HIS A C 11
ATOM 11392 O O . HIS A 1 75 ? 7.766 -11.781 3.263 1.00 0.00 75 HIS A O 11
ATOM 11408 N N . MET A 1 1 ? 3.779 14.826 2.636 1.00 0.00 1 MET A N 12
ATOM 11409 C CA . MET A 1 1 ? 3.193 16.144 2.981 1.00 0.00 1 MET A CA 12
ATOM 11410 C C . MET A 1 1 ? 4.021 17.282 2.392 1.00 0.00 1 MET A C 12
ATOM 11411 O O . MET A 1 1 ? 4.019 18.402 2.903 1.00 0.00 1 MET A O 12
ATOM 11427 N N . CYS A 1 2 ? 4.725 16.983 1.313 1.00 0.00 2 CYS A N 12
ATOM 11428 C CA . CYS A 1 2 ? 5.521 17.969 0.599 1.00 0.00 2 CYS A CA 12
ATOM 11429 C C . CYS A 1 2 ? 5.719 17.476 -0.824 1.00 0.00 2 CYS A C 12
ATOM 11430 O O . CYS A 1 2 ? 6.831 17.474 -1.362 1.00 0.00 2 CYS A O 12
ATOM 11438 N N . GLU A 1 3 ? 4.611 17.056 -1.418 1.00 0.00 3 GLU A N 12
ATOM 11439 C CA . GLU A 1 3 ? 4.629 16.326 -2.672 1.00 0.00 3 GLU A CA 12
ATOM 11440 C C . GLU A 1 3 ? 4.995 17.233 -3.840 1.00 0.00 3 GLU A C 12
ATOM 11441 O O . GLU A 1 3 ? 4.160 17.972 -4.362 1.00 0.00 3 GLU A O 12
ATOM 11453 N N . PHE A 1 4 ? 6.259 17.169 -4.229 1.00 0.00 4 PHE A N 12
ATOM 11454 C CA . PHE A 1 4 ? 6.760 17.911 -5.386 1.00 0.00 4 PHE A CA 12
ATOM 11455 C C . PHE A 1 4 ? 6.382 17.200 -6.683 1.00 0.00 4 PHE A C 12
ATOM 11456 O O . PHE A 1 4 ? 6.633 17.702 -7.776 1.00 0.00 4 PHE A O 12
ATOM 11473 N N . ILE A 1 5 ? 5.785 16.020 -6.547 1.00 0.00 5 ILE A N 12
ATOM 11474 C CA . ILE A 1 5 ? 5.282 15.269 -7.708 1.00 0.00 5 ILE A CA 12
ATOM 11475 C C . ILE A 1 5 ? 4.034 15.943 -8.306 1.00 0.00 5 ILE A C 12
ATOM 11476 O O . ILE A 1 5 ? 3.477 15.473 -9.302 1.00 0.00 5 ILE A O 12
ATOM 11492 N N . GLU A 1 6 ? 3.617 17.065 -7.724 1.00 0.00 6 GLU A N 12
ATOM 11493 C CA . GLU A 1 6 ? 2.388 17.722 -8.135 1.00 0.00 6 GLU A CA 12
ATOM 11494 C C . GLU A 1 6 ? 2.662 18.874 -9.084 1.00 0.00 6 GLU A C 12
ATOM 11495 O O . GLU A 1 6 ? 2.448 20.037 -8.746 1.00 0.00 6 GLU A O 12
ATOM 11507 N N . ASP A 1 7 ? 3.113 18.547 -10.274 1.00 0.00 7 ASP A N 12
ATOM 11508 C CA . ASP A 1 7 ? 3.361 19.559 -11.293 1.00 0.00 7 ASP A CA 12
ATOM 11509 C C . ASP A 1 7 ? 2.075 19.834 -12.060 1.00 0.00 7 ASP A C 12
ATOM 11510 O O . ASP A 1 7 ? 1.910 20.888 -12.670 1.00 0.00 7 ASP A O 12
ATOM 11519 N N . SER A 1 8 ? 1.166 18.873 -12.014 1.00 0.00 8 SER A N 12
ATOM 11520 C CA . SER A 1 8 ? -0.138 19.020 -12.639 1.00 0.00 8 SER A CA 12
ATOM 11521 C C . SER A 1 8 ? -1.008 19.976 -11.829 1.00 0.00 8 SER A C 12
ATOM 11522 O O . SER A 1 8 ? -1.873 20.662 -12.377 1.00 0.00 8 SER A O 12
ATOM 11530 N N . GLU A 1 9 ? -0.769 20.013 -10.523 1.00 0.00 9 GLU A N 12
ATOM 11531 C CA . GLU A 1 9 ? -1.485 20.918 -9.639 1.00 0.00 9 GLU A CA 12
ATOM 11532 C C . GLU A 1 9 ? -0.738 22.239 -9.514 1.00 0.00 9 GLU A C 12
ATOM 11533 O O . GLU A 1 9 ? -1.270 23.300 -9.841 1.00 0.00 9 GLU A O 12
ATOM 11545 N N . ASP A 1 10 ? 0.505 22.166 -9.056 1.00 0.00 10 ASP A N 12
ATOM 11546 C CA . ASP A 1 10 ? 1.312 23.358 -8.846 1.00 0.00 10 ASP A CA 12
ATOM 11547 C C . ASP A 1 10 ? 1.944 23.809 -10.157 1.00 0.00 10 ASP A C 12
ATOM 11548 O O . ASP A 1 10 ? 3.068 23.433 -10.487 1.00 0.00 10 ASP A O 12
ATOM 11557 N N . ILE A 1 11 ? 1.210 24.637 -10.892 1.00 0.00 11 ILE A N 12
ATOM 11558 C CA . ILE A 1 11 ? 1.654 25.125 -12.196 1.00 0.00 11 ILE A CA 12
ATOM 11559 C C . ILE A 1 11 ? 2.666 26.258 -12.022 1.00 0.00 11 ILE A C 12
ATOM 11560 O O . ILE A 1 11 ? 3.134 26.864 -12.985 1.00 0.00 11 ILE A O 12
ATOM 11576 N N . GLN A 1 12 ? 3.007 26.547 -10.780 1.00 0.00 12 GLN A N 12
ATOM 11577 C CA . GLN A 1 12 ? 3.973 27.596 -10.491 1.00 0.00 12 GLN A CA 12
ATOM 11578 C C . GLN A 1 12 ? 5.393 27.085 -10.696 1.00 0.00 12 GLN A C 12
ATOM 11579 O O . GLN A 1 12 ? 6.336 27.870 -10.798 1.00 0.00 12 GLN A O 12
ATOM 11593 N N . GLY A 1 13 ? 5.542 25.768 -10.756 1.00 0.00 13 GLY A N 12
ATOM 11594 C CA . GLY A 1 13 ? 6.857 25.188 -10.886 1.00 0.00 13 GLY A CA 12
ATOM 11595 C C . GLY A 1 13 ? 6.867 23.935 -11.731 1.00 0.00 13 GLY A C 12
ATOM 11596 O O . GLY A 1 13 ? 6.998 22.827 -11.207 1.00 0.00 13 GLY A O 12
ATOM 11600 N N . LEU A 1 14 ? 6.726 24.104 -13.039 1.00 0.00 14 LEU A N 12
ATOM 11601 C CA . LEU A 1 14 ? 6.871 22.985 -13.979 1.00 0.00 14 LEU A CA 12
ATOM 11602 C C . LEU A 1 14 ? 8.349 22.630 -14.159 1.00 0.00 14 LEU A C 12
ATOM 11603 O O . LEU A 1 14 ? 8.845 22.511 -15.278 1.00 0.00 14 LEU A O 12
ATOM 11619 N N . LYS A 1 15 ? 9.036 22.445 -13.044 1.00 0.00 15 LYS A N 12
ATOM 11620 C CA . LYS A 1 15 ? 10.470 22.183 -13.046 1.00 0.00 15 LYS A CA 12
ATOM 11621 C C . LYS A 1 15 ? 10.755 20.687 -13.098 1.00 0.00 15 LYS A C 12
ATOM 11622 O O . LYS A 1 15 ? 11.893 20.255 -12.924 1.00 0.00 15 LYS A O 12
ATOM 11641 N N . SER A 1 16 ? 9.719 19.905 -13.355 1.00 0.00 16 SER A N 12
ATOM 11642 C CA . SER A 1 16 ? 9.851 18.461 -13.435 1.00 0.00 16 SER A CA 12
ATOM 11643 C C . SER A 1 16 ? 10.170 18.027 -14.861 1.00 0.00 16 SER A C 12
ATOM 11644 O O . SER A 1 16 ? 10.277 16.835 -15.152 1.00 0.00 16 SER A O 12
ATOM 11652 N N . LEU A 1 17 ? 10.316 19.002 -15.750 1.00 0.00 17 LEU A N 12
ATOM 11653 C CA . LEU A 1 17 ? 10.614 18.718 -17.147 1.00 0.00 17 LEU A CA 12
ATOM 11654 C C . LEU A 1 17 ? 12.108 18.486 -17.301 1.00 0.00 17 LEU A C 12
ATOM 11655 O O . LEU A 1 17 ? 12.555 17.689 -18.128 1.00 0.00 17 LEU A O 12
ATOM 11671 N N . ARG A 1 18 ? 12.870 19.179 -16.480 1.00 0.00 18 ARG A N 12
ATOM 11672 C CA . ARG A 1 18 ? 14.309 18.999 -16.440 1.00 0.00 18 ARG A CA 12
ATOM 11673 C C . ARG A 1 18 ? 14.638 17.769 -15.606 1.00 0.00 18 ARG A C 12
ATOM 11674 O O . ARG A 1 18 ? 13.917 17.449 -14.660 1.00 0.00 18 ARG A O 12
ATOM 11695 N N . LYS A 1 19 ? 15.708 17.079 -15.981 1.00 0.00 19 LYS A N 12
ATOM 11696 C CA . LYS A 1 19 ? 16.121 15.847 -15.308 1.00 0.00 19 LYS A CA 12
ATOM 11697 C C . LYS A 1 19 ? 15.030 14.785 -15.466 1.00 0.00 19 LYS A C 12
ATOM 11698 O O . LYS A 1 19 ? 14.593 14.159 -14.500 1.00 0.00 19 LYS A O 12
ATOM 11717 N N . SER A 1 20 ? 14.583 14.597 -16.697 1.00 0.00 20 SER A N 12
ATOM 11718 C CA . SER A 1 20 ? 13.503 13.665 -16.971 1.00 0.00 20 SER A CA 12
ATOM 11719 C C . SER A 1 20 ? 13.875 12.761 -18.147 1.00 0.00 20 SER A C 12
ATOM 11720 O O . SER A 1 20 ? 13.817 11.536 -18.048 1.00 0.00 20 SER A O 12
ATOM 11728 N N . HIS A 1 21 ? 14.287 13.362 -19.256 1.00 0.00 21 HIS A N 12
ATOM 11729 C CA . HIS A 1 21 ? 14.669 12.594 -20.431 1.00 0.00 21 HIS A CA 12
ATOM 11730 C C . HIS A 1 21 ? 16.149 12.212 -20.372 1.00 0.00 21 HIS A C 12
ATOM 11731 O O . HIS A 1 21 ? 16.694 11.655 -21.322 1.00 0.00 21 HIS A O 12
ATOM 11746 N N . THR A 1 22 ? 16.784 12.519 -19.243 1.00 0.00 22 THR A N 12
ATOM 11747 C CA . THR A 1 22 ? 18.218 12.222 -19.043 1.00 0.00 22 THR A CA 12
ATOM 11748 C C . THR A 1 22 ? 18.560 10.735 -19.265 1.00 0.00 22 THR A C 12
ATOM 11749 O O . THR A 1 22 ? 19.354 10.417 -20.153 1.00 0.00 22 THR A O 12
ATOM 11760 N N . SER A 1 23 ? 17.988 9.820 -18.475 1.00 0.00 23 SER A N 12
ATOM 11761 C CA . SER A 1 23 ? 18.200 8.397 -18.706 1.00 0.00 23 SER A CA 12
ATOM 11762 C C . SER A 1 23 ? 16.877 7.707 -19.017 1.00 0.00 23 SER A C 12
ATOM 11763 O O . SER A 1 23 ? 16.755 6.484 -18.904 1.00 0.00 23 SER A O 12
ATOM 11771 N N . LEU A 1 24 ? 15.891 8.523 -19.395 1.00 0.00 24 LEU A N 12
ATOM 11772 C CA . LEU A 1 24 ? 14.543 8.056 -19.790 1.00 0.00 24 LEU A CA 12
ATOM 11773 C C . LEU A 1 24 ? 13.740 7.547 -18.593 1.00 0.00 24 LEU A C 12
ATOM 11774 O O . LEU A 1 24 ? 12.558 7.861 -18.457 1.00 0.00 24 LEU A O 12
ATOM 11790 N N . GLU A 1 25 ? 14.382 6.770 -17.734 1.00 0.00 25 GLU A N 12
ATOM 11791 C CA . GLU A 1 25 ? 13.747 6.249 -16.529 1.00 0.00 25 GLU A CA 12
ATOM 11792 C C . GLU A 1 25 ? 13.340 7.388 -15.596 1.00 0.00 25 GLU A C 12
ATOM 11793 O O . GLU A 1 25 ? 12.413 7.261 -14.799 1.00 0.00 25 GLU A O 12
ATOM 11805 N N . ASP A 1 26 ? 14.038 8.506 -15.721 1.00 0.00 26 ASP A N 12
ATOM 11806 C CA . ASP A 1 26 ? 13.778 9.679 -14.893 1.00 0.00 26 ASP A CA 12
ATOM 11807 C C . ASP A 1 26 ? 12.417 10.265 -15.205 1.00 0.00 26 ASP A C 12
ATOM 11808 O O . ASP A 1 26 ? 11.759 10.870 -14.358 1.00 0.00 26 ASP A O 12
ATOM 11817 N N . ASP A 1 27 ? 12.008 10.062 -16.434 1.00 0.00 27 ASP A N 12
ATOM 11818 C CA . ASP A 1 27 ? 10.756 10.607 -16.945 1.00 0.00 27 ASP A CA 12
ATOM 11819 C C . ASP A 1 27 ? 9.566 9.885 -16.342 1.00 0.00 27 ASP A C 12
ATOM 11820 O O . ASP A 1 27 ? 8.466 10.429 -16.264 1.00 0.00 27 ASP A O 12
ATOM 11829 N N . ASP A 1 28 ? 9.813 8.678 -15.872 1.00 0.00 28 ASP A N 12
ATOM 11830 C CA . ASP A 1 28 ? 8.772 7.865 -15.243 1.00 0.00 28 ASP A CA 12
ATOM 11831 C C . ASP A 1 28 ? 8.319 8.502 -13.942 1.00 0.00 28 ASP A C 12
ATOM 11832 O O . ASP A 1 28 ? 7.176 8.343 -13.514 1.00 0.00 28 ASP A O 12
ATOM 11841 N N . ASP A 1 29 ? 9.227 9.243 -13.337 1.00 0.00 29 ASP A N 12
ATOM 11842 C CA . ASP A 1 29 ? 8.955 9.937 -12.085 1.00 0.00 29 ASP A CA 12
ATOM 11843 C C . ASP A 1 29 ? 8.111 11.183 -12.341 1.00 0.00 29 ASP A C 12
ATOM 11844 O O . ASP A 1 29 ? 7.341 11.614 -11.485 1.00 0.00 29 ASP A O 12
ATOM 11853 N N . GLY A 1 30 ? 8.249 11.746 -13.537 1.00 0.00 30 GLY A N 12
ATOM 11854 C CA . GLY A 1 30 ? 7.492 12.931 -13.894 1.00 0.00 30 GLY A CA 12
ATOM 11855 C C . GLY A 1 30 ? 6.155 12.618 -14.548 1.00 0.00 30 GLY A C 12
ATOM 11856 O O . GLY A 1 30 ? 5.253 13.454 -14.551 1.00 0.00 30 GLY A O 12
ATOM 11860 N N . SER A 1 31 ? 6.009 11.413 -15.088 1.00 0.00 31 SER A N 12
ATOM 11861 C CA . SER A 1 31 ? 4.797 11.033 -15.811 1.00 0.00 31 SER A CA 12
ATOM 11862 C C . SER A 1 31 ? 3.665 10.647 -14.859 1.00 0.00 31 SER A C 12
ATOM 11863 O O . SER A 1 31 ? 2.754 9.909 -15.227 1.00 0.00 31 SER A O 12
ATOM 11871 N N . ARG A 1 32 ? 3.727 11.151 -13.640 1.00 0.00 32 ARG A N 12
ATOM 11872 C CA . ARG A 1 32 ? 2.721 10.855 -12.639 1.00 0.00 32 ARG A CA 12
ATOM 11873 C C . ARG A 1 32 ? 2.633 11.994 -11.647 1.00 0.00 32 ARG A C 12
ATOM 11874 O O . ARG A 1 32 ? 3.425 12.936 -11.697 1.00 0.00 32 ARG A O 12
ATOM 11895 N N . GLY A 1 33 ? 1.673 11.900 -10.756 1.00 0.00 33 GLY A N 12
ATOM 11896 C CA . GLY A 1 33 ? 1.318 13.022 -9.932 1.00 0.00 33 GLY A CA 12
ATOM 11897 C C . GLY A 1 33 ? -0.171 13.259 -9.985 1.00 0.00 33 GLY A C 12
ATOM 11898 O O . GLY A 1 33 ? -0.811 13.016 -11.015 1.00 0.00 33 GLY A O 12
ATOM 11902 N N . GLY A 1 34 ? -0.724 13.724 -8.889 1.00 0.00 34 GLY A N 12
ATOM 11903 C CA . GLY A 1 34 ? -2.163 13.831 -8.768 1.00 0.00 34 GLY A CA 12
ATOM 11904 C C . GLY A 1 34 ? -2.798 12.473 -8.563 1.00 0.00 34 GLY A C 12
ATOM 11905 O O . GLY A 1 34 ? -4.012 12.312 -8.684 1.00 0.00 34 GLY A O 12
ATOM 11909 N N . ASP A 1 35 ? -1.960 11.495 -8.252 1.00 0.00 35 ASP A N 12
ATOM 11910 C CA . ASP A 1 35 ? -2.402 10.119 -8.092 1.00 0.00 35 ASP A CA 12
ATOM 11911 C C . ASP A 1 35 ? -2.293 9.686 -6.640 1.00 0.00 35 ASP A C 12
ATOM 11912 O O . ASP A 1 35 ? -2.766 8.611 -6.275 1.00 0.00 35 ASP A O 12
ATOM 11921 N N . CYS A 1 36 ? -1.663 10.516 -5.820 1.00 0.00 36 CYS A N 12
ATOM 11922 C CA . CYS A 1 36 ? -1.482 10.201 -4.408 1.00 0.00 36 CYS A CA 12
ATOM 11923 C C . CYS A 1 36 ? -2.806 10.326 -3.667 1.00 0.00 36 CYS A C 12
ATOM 11924 O O . CYS A 1 36 ? -3.160 11.396 -3.166 1.00 0.00 36 CYS A O 12
ATOM 11932 N N . GLU A 1 37 ? -3.537 9.223 -3.614 1.00 0.00 37 GLU A N 12
ATOM 11933 C CA . GLU A 1 37 ? -4.860 9.205 -3.027 1.00 0.00 37 GLU A CA 12
ATOM 11934 C C . GLU A 1 37 ? -4.925 8.148 -1.935 1.00 0.00 37 GLU A C 12
ATOM 11935 O O . GLU A 1 37 ? -5.946 7.485 -1.757 1.00 0.00 37 GLU A O 12
ATOM 11947 N N . GLY A 1 38 ? -3.829 7.993 -1.198 1.00 0.00 38 GLY A N 12
ATOM 11948 C CA . GLY A 1 38 ? -3.782 6.976 -0.169 1.00 0.00 38 GLY A CA 12
ATOM 11949 C C . GLY A 1 38 ? -2.903 5.794 -0.536 1.00 0.00 38 GLY A C 12
ATOM 11950 O O . GLY A 1 38 ? -2.304 5.166 0.337 1.00 0.00 38 GLY A O 12
ATOM 11954 N N . CYS A 1 39 ? -2.818 5.494 -1.823 1.00 0.00 39 CYS A N 12
ATOM 11955 C CA . CYS A 1 39 ? -2.110 4.311 -2.300 1.00 0.00 39 CYS A CA 12
ATOM 11956 C C . CYS A 1 39 ? -0.878 4.673 -3.127 1.00 0.00 39 CYS A C 12
ATOM 11957 O O . CYS A 1 39 ? -0.590 4.004 -4.121 1.00 0.00 39 CYS A O 12
ATOM 11964 N N . SER A 1 40 ? -0.138 5.702 -2.707 1.00 0.00 40 SER A N 12
ATOM 11965 C CA . SER A 1 40 ? 1.006 6.186 -3.468 1.00 0.00 40 SER A CA 12
ATOM 11966 C C . SER A 1 40 ? 1.594 7.418 -2.816 1.00 0.00 40 SER A C 12
ATOM 11967 O O . SER A 1 40 ? 0.869 8.338 -2.433 1.00 0.00 40 SER A O 12
ATOM 11975 N N . GLY A 1 41 ? 2.907 7.415 -2.646 1.00 0.00 41 GLY A N 12
ATOM 11976 C CA . GLY A 1 41 ? 3.551 8.507 -1.900 1.00 0.00 41 GLY A CA 12
ATOM 11977 C C . GLY A 1 41 ? 3.351 8.331 -0.409 1.00 0.00 41 GLY A C 12
ATOM 11978 O O . GLY A 1 41 ? 4.142 8.822 0.397 1.00 0.00 41 GLY A O 12
ATOM 11982 N N . THR A 1 42 ? 2.285 7.623 -0.052 1.00 0.00 42 THR A N 12
ATOM 11983 C CA . THR A 1 42 ? 1.962 7.355 1.338 1.00 0.00 42 THR A CA 12
ATOM 11984 C C . THR A 1 42 ? 2.904 6.316 1.924 1.00 0.00 42 THR A C 12
ATOM 11985 O O . THR A 1 42 ? 3.500 5.529 1.190 1.00 0.00 42 THR A O 12
ATOM 11996 N N . ALA A 1 43 ? 3.040 6.320 3.238 1.00 0.00 43 ALA A N 12
ATOM 11997 C CA . ALA A 1 43 ? 3.965 5.428 3.912 1.00 0.00 43 ALA A CA 12
ATOM 11998 C C . ALA A 1 43 ? 3.257 4.582 4.951 1.00 0.00 43 ALA A C 12
ATOM 11999 O O . ALA A 1 43 ? 2.683 5.089 5.916 1.00 0.00 43 ALA A O 12
ATOM 12006 N N . CYS A 1 44 ? 3.292 3.290 4.713 1.00 0.00 44 CYS A N 12
ATOM 12007 C CA . CYS A 1 44 ? 2.774 2.303 5.637 1.00 0.00 44 CYS A CA 12
ATOM 12008 C C . CYS A 1 44 ? 3.892 1.376 6.060 1.00 0.00 44 CYS A C 12
ATOM 12009 O O . CYS A 1 44 ? 4.607 0.821 5.224 1.00 0.00 44 CYS A O 12
ATOM 12016 N N . SER A 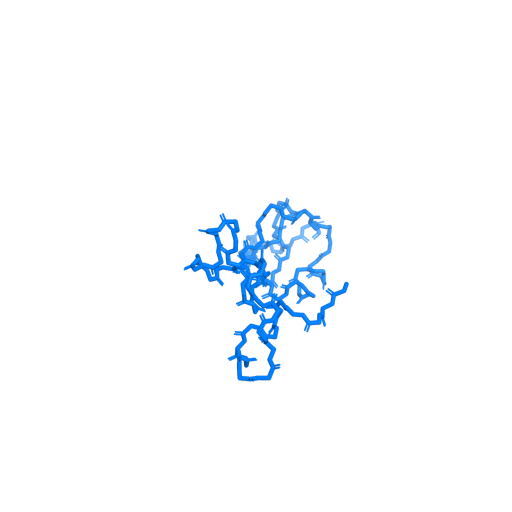1 45 ? 4.053 1.215 7.362 1.00 0.00 45 SER A N 12
ATOM 12017 C CA . SER A 1 45 ? 5.102 0.350 7.879 1.00 0.00 45 SER A CA 12
ATOM 12018 C C . SER A 1 45 ? 4.596 -1.075 7.890 1.00 0.00 45 SER A C 12
ATOM 12019 O O . SER A 1 45 ? 5.374 -2.032 7.925 1.00 0.00 45 SER A O 12
ATOM 12027 N N . SER A 1 46 ? 3.281 -1.213 7.865 1.00 0.00 46 SER A N 12
ATOM 12028 C CA . SER A 1 46 ? 2.687 -2.510 7.706 1.00 0.00 46 SER A CA 12
ATOM 12029 C C . SER A 1 46 ? 1.934 -2.560 6.384 1.00 0.00 46 SER A C 12
ATOM 12030 O O . SER A 1 46 ? 1.246 -1.611 6.008 1.00 0.00 46 SER A O 12
ATOM 12038 N N . ASP A 1 47 ? 2.054 -3.689 5.712 1.00 0.00 47 ASP A N 12
ATOM 12039 C CA . ASP A 1 47 ? 1.304 -3.991 4.503 1.00 0.00 47 ASP A CA 12
ATOM 12040 C C . ASP A 1 47 ? -0.202 -4.087 4.755 1.00 0.00 47 ASP A C 12
ATOM 12041 O O . ASP A 1 47 ? -0.997 -3.725 3.882 1.00 0.00 47 ASP A O 12
ATOM 12050 N N . ALA A 1 48 ? -0.604 -4.557 5.943 1.00 0.00 48 ALA A N 12
ATOM 12051 C CA . ALA A 1 48 ? -2.001 -4.725 6.261 1.00 0.00 48 ALA A CA 12
ATOM 12052 C C . ALA A 1 48 ? -2.759 -3.401 6.208 1.00 0.00 48 ALA A C 12
ATOM 12053 O O . ALA A 1 48 ? -3.975 -3.384 6.071 1.00 0.00 48 ALA A O 12
ATOM 12060 N N . GLN A 1 49 ? -2.030 -2.294 6.286 1.00 0.00 49 GLN A N 12
ATOM 12061 C CA . GLN A 1 49 ? -2.646 -0.981 6.322 1.00 0.00 49 GLN A CA 12
ATOM 12062 C C . GLN A 1 49 ? -3.169 -0.618 4.947 1.00 0.00 49 GLN A C 12
ATOM 12063 O O . GLN A 1 49 ? -4.276 -0.107 4.815 1.00 0.00 49 GLN A O 12
ATOM 12077 N N . CYS A 1 50 ? -2.383 -0.900 3.916 1.00 0.00 50 CYS A N 12
ATOM 12078 C CA . CYS A 1 50 ? -2.826 -0.619 2.561 1.00 0.00 50 CYS A CA 12
ATOM 12079 C C . CYS A 1 50 ? -3.709 -1.739 2.057 1.00 0.00 50 CYS A C 12
ATOM 12080 O O . CYS A 1 50 ? -4.603 -1.512 1.243 1.00 0.00 50 CYS A O 12
ATOM 12087 N N . ARG A 1 51 ? -3.453 -2.949 2.535 1.00 0.00 51 ARG A N 12
ATOM 12088 C CA . ARG A 1 51 ? -4.377 -4.054 2.320 1.00 0.00 51 ARG A CA 12
ATOM 12089 C C . ARG A 1 51 ? -5.768 -3.695 2.817 1.00 0.00 51 ARG A C 12
ATOM 12090 O O . ARG A 1 51 ? -6.728 -3.711 2.051 1.00 0.00 51 ARG A O 12
ATOM 12111 N N . ALA A 1 52 ? -5.864 -3.337 4.090 1.00 0.00 52 ALA A N 12
ATOM 12112 C CA . ALA A 1 52 ? -7.143 -2.963 4.677 1.00 0.00 52 ALA A CA 12
ATOM 12113 C C . ALA A 1 52 ? -7.666 -1.680 4.056 1.00 0.00 52 ALA A C 12
ATOM 12114 O O . ALA A 1 52 ? -8.867 -1.414 4.079 1.00 0.00 52 ALA A O 12
ATOM 12121 N N . ARG A 1 53 ? -6.764 -0.894 3.482 1.00 0.00 53 ARG A N 12
ATOM 12122 C CA . ARG A 1 53 ? -7.157 0.373 2.875 1.00 0.00 53 ARG A CA 12
ATOM 12123 C C . ARG A 1 53 ? -7.805 0.154 1.510 1.00 0.00 53 ARG A C 12
ATOM 12124 O O . ARG A 1 53 ? -8.473 1.039 0.980 1.00 0.00 53 ARG A O 12
ATOM 12145 N N . GLY A 1 54 ? -7.633 -1.037 0.956 1.00 0.00 54 GLY A N 12
ATOM 12146 C CA . GLY A 1 54 ? -8.129 -1.299 -0.382 1.00 0.00 54 GLY A CA 12
ATOM 12147 C C . GLY A 1 54 ? -7.158 -0.811 -1.433 1.00 0.00 54 GLY A C 12
ATOM 12148 O O . GLY A 1 54 ? -7.499 -0.694 -2.610 1.00 0.00 54 GLY A O 12
ATOM 12152 N N . CYS A 1 55 ? -5.946 -0.507 -0.995 1.00 0.00 55 CYS A N 12
ATOM 12153 C CA . CYS A 1 55 ? -4.896 -0.052 -1.898 1.00 0.00 55 CYS A CA 12
ATOM 12154 C C . CYS A 1 55 ? -4.296 -1.232 -2.676 1.00 0.00 55 CYS A C 12
ATOM 12155 O O . CYS A 1 55 ? -4.799 -1.550 -3.752 1.00 0.00 55 CYS A O 12
ATOM 12162 N N . ASP A 1 56 ? -3.257 -1.892 -2.159 1.00 0.00 56 ASP A N 12
ATOM 12163 C CA . ASP A 1 56 ? -2.765 -3.121 -2.766 1.00 0.00 56 ASP A CA 12
ATOM 12164 C C . ASP A 1 56 ? -1.643 -3.692 -1.928 1.00 0.00 56 ASP A C 12
ATOM 12165 O O . ASP A 1 56 ? -1.704 -4.854 -1.536 1.00 0.00 56 ASP A O 12
ATOM 12174 N N . GLY A 1 57 ? -0.608 -2.898 -1.651 1.00 0.00 57 GLY A N 12
ATOM 12175 C CA . GLY A 1 57 ? 0.405 -3.382 -0.753 1.00 0.00 57 GLY A CA 12
ATOM 12176 C C . GLY A 1 57 ? 1.380 -2.320 -0.327 1.00 0.00 57 GLY A C 12
ATOM 12177 O O . GLY A 1 57 ? 1.413 -1.224 -0.884 1.00 0.00 57 GLY A O 12
ATOM 12181 N N . CYS A 1 58 ? 2.163 -2.653 0.675 1.00 0.00 58 CYS A N 12
ATOM 12182 C CA . CYS A 1 58 ? 3.210 -1.783 1.154 1.00 0.00 58 CYS A CA 12
ATOM 12183 C C . CYS A 1 58 ? 4.553 -2.377 0.782 1.00 0.00 58 CYS A C 12
ATOM 12184 O O . CYS A 1 58 ? 4.876 -3.500 1.175 1.00 0.00 58 CYS A O 12
ATOM 12191 N N . SER A 1 59 ? 5.330 -1.632 0.017 1.00 0.00 59 SER A N 12
ATOM 12192 C CA . SER A 1 59 ? 6.521 -2.179 -0.603 1.00 0.00 59 SER A CA 12
ATOM 12193 C C . SER A 1 59 ? 7.697 -2.146 0.369 1.00 0.00 59 SER A C 12
ATOM 12194 O O . SER A 1 59 ? 7.575 -1.576 1.455 1.00 0.00 59 SER A O 12
ATOM 12202 N N . THR A 1 60 ? 8.814 -2.765 -0.007 1.00 0.00 60 THR A N 12
ATOM 12203 C CA . THR A 1 60 ? 10.022 -2.787 0.841 1.00 0.00 60 THR A CA 12
ATOM 12204 C C . THR A 1 60 ? 10.337 -1.428 1.509 1.00 0.00 60 THR A C 12
ATOM 12205 O O . THR A 1 60 ? 10.794 -1.395 2.654 1.00 0.00 60 THR A O 12
ATOM 12216 N N . SER A 1 61 ? 10.054 -0.312 0.828 1.00 0.00 61 SER A N 12
ATOM 12217 C CA . SER A 1 61 ? 10.430 1.003 1.323 1.00 0.00 61 SER A CA 12
ATOM 12218 C C . SER A 1 61 ? 9.377 1.594 2.263 1.00 0.00 61 SER A C 12
ATOM 12219 O O . SER A 1 61 ? 9.492 2.744 2.691 1.00 0.00 61 SER A O 12
ATOM 12227 N N . GLY A 1 62 ? 8.357 0.807 2.585 1.00 0.00 62 GLY A N 12
ATOM 12228 C CA . GLY A 1 62 ? 7.335 1.257 3.512 1.00 0.00 62 GLY A CA 12
ATOM 12229 C C . GLY A 1 62 ? 6.425 2.309 2.914 1.00 0.00 62 GLY A C 12
ATOM 12230 O O . GLY A 1 62 ? 6.032 3.252 3.595 1.00 0.00 62 GLY A O 12
ATOM 12234 N N . VAL A 1 63 ? 6.089 2.139 1.645 1.00 0.00 63 VAL A N 12
ATOM 12235 C CA . VAL A 1 63 ? 5.220 3.075 0.938 1.00 0.00 63 VAL A CA 12
ATOM 12236 C C . VAL A 1 63 ? 3.964 2.345 0.449 1.00 0.00 63 VAL A C 12
ATOM 12237 O O . VAL A 1 63 ? 3.936 1.112 0.449 1.00 0.00 63 VAL A O 12
ATOM 12250 N N . CYS A 1 64 ? 2.945 3.086 0.008 1.00 0.00 64 CYS A N 12
ATOM 12251 C CA . CYS A 1 64 ? 1.696 2.458 -0.422 1.00 0.00 64 CYS A CA 12
ATOM 12252 C C . CYS A 1 64 ? 1.686 2.395 -1.928 1.00 0.00 64 CYS A C 12
ATOM 12253 O O . CYS A 1 64 ? 1.898 3.407 -2.595 1.00 0.00 64 CYS A O 12
ATOM 12260 N N . VAL A 1 65 ? 1.450 1.205 -2.455 1.00 0.00 65 VAL A N 12
ATOM 12261 C CA . VAL A 1 65 ? 1.647 0.926 -3.873 1.00 0.00 65 VAL A CA 12
ATOM 12262 C C . VAL A 1 65 ? 0.853 -0.302 -4.287 1.00 0.00 65 VAL A C 12
ATOM 12263 O O . VAL A 1 65 ? 0.149 -0.905 -3.476 1.00 0.00 65 VAL A O 12
ATOM 12276 N N . LEU A 1 66 ? 0.962 -0.648 -5.558 1.00 0.00 66 LEU A N 12
ATOM 12277 C CA . LEU A 1 66 ? 0.717 -2.006 -5.997 1.00 0.00 66 LEU A CA 12
ATOM 12278 C C . LEU A 1 66 ? 1.956 -2.819 -5.619 1.00 0.00 66 LEU A C 12
ATOM 12279 O O . LEU A 1 66 ? 2.987 -2.699 -6.282 1.00 0.00 66 LEU A O 12
ATOM 12295 N N . SER A 1 67 ? 1.874 -3.613 -4.543 1.00 0.00 67 SER A N 12
ATOM 12296 C CA . SER A 1 67 ? 3.071 -4.226 -3.949 1.00 0.00 67 SER A CA 12
ATOM 12297 C C . SER A 1 67 ? 3.833 -5.073 -4.979 1.00 0.00 67 SER A C 12
ATOM 12298 O O . SER A 1 67 ? 3.247 -5.521 -5.969 1.00 0.00 67 SER A O 12
ATOM 12306 N N . SER A 1 68 ? 5.121 -5.325 -4.742 1.00 0.00 68 SER A N 12
ATOM 12307 C CA . SER A 1 68 ? 5.947 -5.993 -5.731 1.00 0.00 68 SER A CA 12
ATOM 12308 C C . SER A 1 68 ? 5.860 -7.513 -5.598 1.00 0.00 68 SER A C 12
ATOM 12309 O O . SER A 1 68 ? 6.820 -8.174 -5.201 1.00 0.00 68 SER A O 12
ATOM 12317 N N . LEU A 1 69 ? 4.695 -8.064 -5.926 1.00 0.00 69 LEU A N 12
ATOM 12318 C CA . LEU A 1 69 ? 4.510 -9.508 -5.924 1.00 0.00 69 LEU A CA 12
ATOM 12319 C C . LEU A 1 69 ? 3.818 -9.953 -7.204 1.00 0.00 69 LEU A C 12
ATOM 12320 O O . LEU A 1 69 ? 3.070 -9.188 -7.814 1.00 0.00 69 LEU A O 12
ATOM 12336 N N . HIS A 1 70 ? 4.068 -11.188 -7.608 1.00 0.00 70 HIS A N 12
ATOM 12337 C CA . HIS A 1 70 ? 3.404 -11.750 -8.780 1.00 0.00 70 HIS A CA 12
ATOM 12338 C C . HIS A 1 70 ? 2.580 -12.973 -8.397 1.00 0.00 70 HIS A C 12
ATOM 12339 O O . HIS A 1 70 ? 2.151 -13.737 -9.257 1.00 0.00 70 HIS A O 12
ATOM 12354 N N . HIS A 1 71 ? 2.375 -13.153 -7.097 1.00 0.00 71 HIS A N 12
ATOM 12355 C CA . HIS A 1 71 ? 1.516 -14.218 -6.592 1.00 0.00 71 HIS A CA 12
ATOM 12356 C C . HIS A 1 71 ? 1.222 -13.986 -5.116 1.00 0.00 71 HIS A C 12
ATOM 12357 O O . HIS A 1 71 ? 0.089 -13.697 -4.741 1.00 0.00 71 HIS A O 12
ATOM 12372 N N . HIS A 1 72 ? 2.256 -14.096 -4.291 1.00 0.00 72 HIS A N 12
ATOM 12373 C CA . HIS A 1 72 ? 2.130 -13.854 -2.856 1.00 0.00 72 HIS A CA 12
ATOM 12374 C C . HIS A 1 72 ? 3.497 -13.947 -2.197 1.00 0.00 72 HIS A C 12
ATOM 12375 O O . HIS A 1 72 ? 3.998 -12.968 -1.651 1.00 0.00 72 HIS A O 12
ATOM 12390 N N . HIS A 1 73 ? 4.091 -15.130 -2.256 1.00 0.00 73 HIS A N 12
ATOM 12391 C CA . HIS A 1 73 ? 5.423 -15.347 -1.712 1.00 0.00 73 HIS A CA 12
ATOM 12392 C C . HIS A 1 73 ? 6.048 -16.566 -2.380 1.00 0.00 73 HIS A C 12
ATOM 12393 O O . HIS A 1 73 ? 6.212 -17.618 -1.761 1.00 0.00 73 HIS A O 12
ATOM 12408 N N . HIS A 1 74 ? 6.376 -16.419 -3.653 1.00 0.00 74 HIS A N 12
ATOM 12409 C CA . HIS A 1 74 ? 6.909 -17.523 -4.440 1.00 0.00 74 HIS A CA 12
ATOM 12410 C C . HIS A 1 74 ? 7.721 -16.987 -5.611 1.00 0.00 74 HIS A C 12
ATOM 12411 O O . HIS A 1 74 ? 7.283 -16.073 -6.307 1.00 0.00 74 HIS A O 12
ATOM 12426 N N . HIS A 1 75 ? 8.897 -17.558 -5.819 1.00 0.00 75 HIS A N 12
ATOM 12427 C CA . HIS A 1 75 ? 9.761 -17.160 -6.921 1.00 0.00 75 HIS A CA 12
ATOM 12428 C C . HIS A 1 75 ? 9.556 -18.083 -8.113 1.00 0.00 75 HIS A C 12
ATOM 12429 O O . HIS A 1 75 ? 8.878 -17.676 -9.076 1.00 0.00 75 HIS A O 12
ATOM 12445 N N . MET A 1 1 ? -15.925 13.519 -17.083 1.00 0.00 1 MET A N 13
ATOM 12446 C CA . MET A 1 1 ? -16.445 14.072 -15.808 1.00 0.00 1 MET A CA 13
ATOM 12447 C C . MET A 1 1 ? -16.860 12.962 -14.847 1.00 0.00 1 MET A C 13
ATOM 12448 O O . MET A 1 1 ? -16.686 13.083 -13.634 1.00 0.00 1 MET A O 13
ATOM 12464 N N . CYS A 1 2 ? -17.410 11.882 -15.385 1.00 0.00 2 CYS A N 13
ATOM 12465 C CA . CYS A 1 2 ? -17.889 10.783 -14.562 1.00 0.00 2 CYS A CA 13
ATOM 12466 C C . CYS A 1 2 ? -17.579 9.441 -15.216 1.00 0.00 2 CYS A C 13
ATOM 12467 O O . CYS A 1 2 ? -17.656 9.303 -16.437 1.00 0.00 2 CYS A O 13
ATOM 12475 N N . GLU A 1 3 ? -17.208 8.463 -14.397 1.00 0.00 3 GLU A N 13
ATOM 12476 C CA . GLU A 1 3 ? -16.938 7.118 -14.887 1.00 0.00 3 GLU A CA 13
ATOM 12477 C C . GLU A 1 3 ? -18.104 6.202 -14.541 1.00 0.00 3 GLU A C 13
ATOM 12478 O O . GLU A 1 3 ? -18.663 5.530 -15.406 1.00 0.00 3 GLU A O 13
ATOM 12490 N N . PHE A 1 4 ? -18.472 6.190 -13.268 1.00 0.00 4 PHE A N 13
ATOM 12491 C CA . PHE A 1 4 ? -19.607 5.409 -12.807 1.00 0.00 4 PHE A CA 13
ATOM 12492 C C . PHE A 1 4 ? -20.350 6.221 -11.756 1.00 0.00 4 PHE A C 13
ATOM 12493 O O . PHE A 1 4 ? -19.804 6.509 -10.693 1.00 0.00 4 PHE A O 13
ATOM 12510 N N . ILE A 1 5 ? -21.588 6.591 -12.062 1.00 0.00 5 ILE A N 13
ATOM 12511 C CA . ILE A 1 5 ? -22.347 7.549 -11.233 1.00 0.00 5 ILE A CA 13
ATOM 12512 C C . ILE A 1 5 ? -22.883 6.909 -9.937 1.00 0.00 5 ILE A C 13
ATOM 12513 O O . ILE A 1 5 ? -23.913 7.303 -9.391 1.00 0.00 5 ILE A O 13
ATOM 12529 N N . GLU A 1 6 ? -22.132 5.958 -9.413 1.00 0.00 6 GLU A N 13
ATOM 12530 C CA . GLU A 1 6 ? -22.513 5.262 -8.188 1.00 0.00 6 GLU A CA 13
ATOM 12531 C C . GLU A 1 6 ? -22.070 6.080 -6.976 1.00 0.00 6 GLU A C 13
ATOM 12532 O O . GLU A 1 6 ? -22.554 5.897 -5.857 1.00 0.00 6 GLU A O 13
ATOM 12544 N N . ASP A 1 7 ? -21.172 7.013 -7.239 1.00 0.00 7 ASP A N 13
ATOM 12545 C CA . ASP A 1 7 ? -20.558 7.847 -6.207 1.00 0.00 7 ASP A CA 13
ATOM 12546 C C . ASP A 1 7 ? -21.558 8.816 -5.584 1.00 0.00 7 ASP A C 13
ATOM 12547 O O . ASP A 1 7 ? -21.315 9.355 -4.504 1.00 0.00 7 ASP A O 13
ATOM 12556 N N . SER A 1 8 ? -22.679 9.023 -6.260 1.00 0.00 8 SER A N 13
ATOM 12557 C CA . SER A 1 8 ? -23.677 9.996 -5.830 1.00 0.00 8 SER A CA 13
ATOM 12558 C C . SER A 1 8 ? -24.303 9.620 -4.486 1.00 0.00 8 SER A C 13
ATOM 12559 O O . SER A 1 8 ? -24.884 10.466 -3.804 1.00 0.00 8 SER A O 13
ATOM 12567 N N . GLU A 1 9 ? -24.187 8.351 -4.110 1.00 0.00 9 GLU A N 13
ATOM 12568 C CA . GLU A 1 9 ? -24.762 7.874 -2.859 1.00 0.00 9 GLU A CA 13
ATOM 12569 C C . GLU A 1 9 ? -23.987 8.414 -1.663 1.00 0.00 9 GLU A C 13
ATOM 12570 O O . GLU A 1 9 ? -24.573 8.759 -0.637 1.00 0.00 9 GLU A O 13
ATOM 12582 N N . ASP A 1 10 ? -22.673 8.497 -1.802 1.00 0.00 10 ASP A N 13
ATOM 12583 C CA . ASP A 1 10 ? -21.832 9.004 -0.729 1.00 0.00 10 ASP A CA 13
ATOM 12584 C C . ASP A 1 10 ? -21.586 10.489 -0.937 1.00 0.00 10 ASP A C 13
ATOM 12585 O O . ASP A 1 10 ? -20.699 10.879 -1.695 1.00 0.00 10 ASP A O 13
ATOM 12594 N N . ILE A 1 11 ? -22.384 11.309 -0.269 1.00 0.00 11 ILE A N 13
ATOM 12595 C CA . ILE A 1 11 ? -22.327 12.756 -0.458 1.00 0.00 11 ILE A CA 13
ATOM 12596 C C . ILE A 1 11 ? -20.999 13.337 0.031 1.00 0.00 11 ILE A C 13
ATOM 12597 O O . ILE A 1 11 ? -20.499 14.314 -0.529 1.00 0.00 11 ILE A O 13
ATOM 12613 N N . GLN A 1 12 ? -20.410 12.718 1.047 1.00 0.00 12 GLN A N 13
ATOM 12614 C CA . GLN A 1 12 ? -19.153 13.209 1.603 1.00 0.00 12 GLN A CA 13
ATOM 12615 C C . GLN A 1 12 ? -18.005 12.997 0.620 1.00 0.00 12 GLN A C 13
ATOM 12616 O O . GLN A 1 12 ? -17.122 13.848 0.484 1.00 0.00 12 GLN A O 13
ATOM 12630 N N . GLY A 1 13 ? -18.018 11.863 -0.066 1.00 0.00 13 GLY A N 13
ATOM 12631 C CA . GLY A 1 13 ? -16.999 11.591 -1.055 1.00 0.00 13 GLY A CA 13
ATOM 12632 C C . GLY A 1 13 ? -17.348 12.158 -2.419 1.00 0.00 13 GLY A C 13
ATOM 12633 O O . GLY A 1 13 ? -16.493 12.233 -3.299 1.00 0.00 13 GLY A O 13
ATOM 12637 N N . LEU A 1 14 ? -18.600 12.572 -2.584 1.00 0.00 14 LEU A N 13
ATOM 12638 C CA . LEU A 1 14 ? -19.089 13.083 -3.859 1.00 0.00 14 LEU A CA 13
ATOM 12639 C C . LEU A 1 14 ? -18.289 14.310 -4.278 1.00 0.00 14 LEU A C 13
ATOM 12640 O O . LEU A 1 14 ? -17.841 14.409 -5.418 1.00 0.00 14 LEU A O 13
ATOM 12656 N N . LYS A 1 15 ? -18.083 15.231 -3.345 1.00 0.00 15 LYS A N 13
ATOM 12657 C CA . LYS A 1 15 ? -17.317 16.438 -3.637 1.00 0.00 15 LYS A CA 13
ATOM 12658 C C . LYS A 1 15 ? -15.831 16.197 -3.395 1.00 0.00 15 LYS A C 13
ATOM 12659 O O . LYS A 1 15 ? -15.040 17.135 -3.319 1.00 0.00 15 LYS A O 13
ATOM 12678 N N . SER A 1 16 ? -15.455 14.933 -3.285 1.00 0.00 16 SER A N 13
ATOM 12679 C CA . SER A 1 16 ? -14.074 14.574 -3.045 1.00 0.00 16 SER A CA 13
ATOM 12680 C C . SER A 1 16 ? -13.608 13.588 -4.112 1.00 0.00 16 SER A C 13
ATOM 12681 O O . SER A 1 16 ? -12.580 12.929 -3.967 1.00 0.00 16 SER A O 13
ATOM 12689 N N . LEU A 1 17 ? -14.373 13.496 -5.194 1.00 0.00 17 LEU A N 13
ATOM 12690 C CA . LEU A 1 17 ? -14.045 12.573 -6.267 1.00 0.00 17 LEU A CA 13
ATOM 12691 C C . LEU A 1 17 ? -13.401 13.306 -7.435 1.00 0.00 17 LEU A C 13
ATOM 12692 O O . LEU A 1 17 ? -12.706 12.701 -8.247 1.00 0.00 17 LEU A O 13
ATOM 12708 N N . ARG A 1 18 ? -13.612 14.609 -7.500 1.00 0.00 18 ARG A N 13
ATOM 12709 C CA . ARG A 1 18 ? -13.074 15.417 -8.589 1.00 0.00 18 ARG A CA 13
ATOM 12710 C C . ARG A 1 18 ? -11.552 15.377 -8.593 1.00 0.00 18 ARG A C 13
ATOM 12711 O O . ARG A 1 18 ? -10.932 14.989 -9.581 1.00 0.00 18 ARG A O 13
ATOM 12732 N N . LYS A 1 19 ? -10.965 15.739 -7.469 1.00 0.00 19 LYS A N 13
ATOM 12733 C CA . LYS A 1 19 ? -9.516 15.794 -7.339 1.00 0.00 19 LYS A CA 13
ATOM 12734 C C . LYS A 1 19 ? -8.928 14.385 -7.304 1.00 0.00 19 LYS A C 13
ATOM 12735 O O . LYS A 1 19 ? -7.726 14.192 -7.472 1.00 0.00 19 LYS A O 13
ATOM 12754 N N . SER A 1 20 ? -9.793 13.400 -7.106 1.00 0.00 20 SER A N 13
ATOM 12755 C CA . SER A 1 20 ? -9.356 12.019 -6.983 1.00 0.00 20 SER A CA 13
ATOM 12756 C C . SER A 1 20 ? -9.446 11.279 -8.320 1.00 0.00 20 SER A C 13
ATOM 12757 O O . SER A 1 20 ? -8.671 10.355 -8.565 1.00 0.00 20 SER A O 13
ATOM 12765 N N . HIS A 1 21 ? -10.374 11.678 -9.198 1.00 0.00 21 HIS A N 13
ATOM 12766 C CA . HIS A 1 21 ? -10.533 10.976 -10.468 1.00 0.00 21 HIS A CA 13
ATOM 12767 C C . HIS A 1 21 ? -9.533 11.467 -11.509 1.00 0.00 21 HIS A C 13
ATOM 12768 O O . HIS A 1 21 ? -9.588 11.056 -12.663 1.00 0.00 21 HIS A O 13
ATOM 12783 N N . THR A 1 22 ? -8.653 12.377 -11.095 1.00 0.00 22 THR A N 13
ATOM 12784 C CA . THR A 1 22 ? -7.519 12.813 -11.951 1.00 0.00 22 THR A CA 13
ATOM 12785 C C . THR A 1 22 ? -6.828 11.635 -12.678 1.00 0.00 22 THR A C 13
ATOM 12786 O O . THR A 1 22 ? -6.415 11.780 -13.828 1.00 0.00 22 THR A O 13
ATOM 12797 N N . SER A 1 23 ? -6.696 10.478 -12.024 1.00 0.00 23 SER A N 13
ATOM 12798 C CA . SER A 1 23 ? -6.138 9.295 -12.660 1.00 0.00 23 SER A CA 13
ATOM 12799 C C . SER A 1 23 ? -7.200 8.565 -13.489 1.00 0.00 23 SER A C 13
ATOM 12800 O O . SER A 1 23 ? -7.593 7.443 -13.170 1.00 0.00 23 SER A O 13
ATOM 12808 N N . LEU A 1 24 ? -7.673 9.212 -14.549 1.00 0.00 24 LEU A N 13
ATOM 12809 C CA . LEU A 1 24 ? -8.715 8.629 -15.384 1.00 0.00 24 LEU A CA 13
ATOM 12810 C C . LEU A 1 24 ? -8.159 8.187 -16.734 1.00 0.00 24 LEU A C 13
ATOM 12811 O O . LEU A 1 24 ? -8.877 7.617 -17.556 1.00 0.00 24 LEU A O 13
ATOM 12827 N N . GLU A 1 25 ? -6.881 8.449 -16.960 1.00 0.00 25 GLU A N 13
ATOM 12828 C CA . GLU A 1 25 ? -6.241 8.066 -18.209 1.00 0.00 25 GLU A CA 13
ATOM 12829 C C . GLU A 1 25 ? -5.740 6.628 -18.129 1.00 0.00 25 GLU A C 13
ATOM 12830 O O . GLU A 1 25 ? -5.508 5.979 -19.148 1.00 0.00 25 GLU A O 13
ATOM 12842 N N . ASP A 1 26 ? -5.587 6.130 -16.914 1.00 0.00 26 ASP A N 13
ATOM 12843 C CA . ASP A 1 26 ? -5.073 4.787 -16.715 1.00 0.00 26 ASP A CA 13
ATOM 12844 C C . ASP A 1 26 ? -6.164 3.854 -16.217 1.00 0.00 26 ASP A C 13
ATOM 12845 O O . ASP A 1 26 ? -7.127 4.276 -15.572 1.00 0.00 26 ASP A O 13
ATOM 12854 N N . ASP A 1 27 ? -6.006 2.583 -16.547 1.00 0.00 27 ASP A N 13
ATOM 12855 C CA . ASP A 1 27 ? -6.985 1.562 -16.198 1.00 0.00 27 ASP A CA 13
ATOM 12856 C C . ASP A 1 27 ? -6.638 0.915 -14.864 1.00 0.00 27 ASP A C 13
ATOM 12857 O O . ASP A 1 27 ? -7.391 0.099 -14.330 1.00 0.00 27 ASP A O 13
ATOM 12866 N N . ASP A 1 28 ? -5.494 1.297 -14.321 1.00 0.00 28 ASP A N 13
ATOM 12867 C CA . ASP A 1 28 ? -5.024 0.734 -13.057 1.00 0.00 28 ASP A CA 13
ATOM 12868 C C . ASP A 1 28 ? -5.777 1.360 -11.902 1.00 0.00 28 ASP A C 13
ATOM 12869 O O . ASP A 1 28 ? -5.932 0.761 -10.837 1.00 0.00 28 ASP A O 13
ATOM 12878 N N . ASP A 1 29 ? -6.239 2.570 -12.128 1.00 0.00 29 ASP A N 13
ATOM 12879 C CA . ASP A 1 29 ? -7.070 3.273 -11.163 1.00 0.00 29 ASP A CA 13
ATOM 12880 C C . ASP A 1 29 ? -8.474 3.432 -11.739 1.00 0.00 29 ASP A C 13
ATOM 12881 O O . ASP A 1 29 ? -9.076 4.502 -11.692 1.00 0.00 29 ASP A O 13
ATOM 12890 N N . GLY A 1 30 ? -8.984 2.342 -12.297 1.00 0.00 30 GLY A N 13
ATOM 12891 C CA . GLY A 1 30 ? -10.292 2.351 -12.925 1.00 0.00 30 GLY A CA 13
ATOM 12892 C C . GLY A 1 30 ? -11.411 2.114 -11.932 1.00 0.00 30 GLY A C 13
ATOM 12893 O O . GLY A 1 30 ? -12.576 2.001 -12.310 1.00 0.00 30 GLY A O 13
ATOM 12897 N N . SER A 1 31 ? -11.053 2.034 -10.658 1.00 0.00 31 SER A N 13
ATOM 12898 C CA . SER A 1 31 ? -12.018 1.805 -9.589 1.00 0.00 31 SER A CA 13
ATOM 12899 C C . SER A 1 31 ? -12.832 3.071 -9.290 1.00 0.00 31 SER A C 13
ATOM 12900 O O . SER A 1 31 ? -13.616 3.110 -8.336 1.00 0.00 31 SER A O 13
ATOM 12908 N N . ARG A 1 32 ? -12.641 4.094 -10.119 1.00 0.00 32 ARG A N 13
ATOM 12909 C CA . ARG A 1 32 ? -13.328 5.374 -9.967 1.00 0.00 32 ARG A CA 13
ATOM 12910 C C . ARG A 1 32 ? -14.844 5.205 -10.066 1.00 0.00 32 ARG A C 13
ATOM 12911 O O . ARG A 1 32 ? -15.367 4.860 -11.123 1.00 0.00 32 ARG A O 13
ATOM 12932 N N . GLY A 1 33 ? -15.546 5.457 -8.967 1.00 0.00 33 GLY A N 13
ATOM 12933 C CA . GLY A 1 33 ? -16.988 5.319 -8.969 1.00 0.00 33 GLY A CA 13
ATOM 12934 C C . GLY A 1 33 ? -17.522 4.757 -7.670 1.00 0.00 33 GLY A C 13
ATOM 12935 O O . GLY A 1 33 ? -18.711 4.880 -7.376 1.00 0.00 33 GLY A O 13
ATOM 12939 N N . GLY A 1 34 ? -16.649 4.135 -6.887 1.00 0.00 34 GLY A N 13
ATOM 12940 C CA . GLY A 1 34 ? -17.083 3.573 -5.624 1.00 0.00 34 GLY A CA 13
ATOM 12941 C C . GLY A 1 34 ? -15.995 2.812 -4.896 1.00 0.00 34 GLY A C 13
ATOM 12942 O O . GLY A 1 34 ? -16.082 2.613 -3.683 1.00 0.00 34 GLY A O 13
ATOM 12946 N N . ASP A 1 35 ? -14.969 2.385 -5.620 1.00 0.00 35 ASP A N 13
ATOM 12947 C CA . ASP A 1 35 ? -13.889 1.616 -5.006 1.00 0.00 35 ASP A CA 13
ATOM 12948 C C . ASP A 1 35 ? -12.551 2.310 -5.238 1.00 0.00 35 ASP A C 13
ATOM 12949 O O . ASP A 1 35 ? -11.487 1.699 -5.166 1.00 0.00 35 ASP A O 13
ATOM 12958 N N . CYS A 1 36 ? -12.614 3.602 -5.516 1.00 0.00 36 CYS A N 13
ATOM 12959 C CA . CYS A 1 36 ? -11.417 4.387 -5.761 1.00 0.00 36 CYS A CA 13
ATOM 12960 C C . CYS A 1 36 ? -10.836 4.902 -4.450 1.00 0.00 36 CYS A C 13
ATOM 12961 O O . CYS A 1 36 ? -11.190 5.982 -3.974 1.00 0.00 36 CYS A O 13
ATOM 12969 N N . GLU A 1 37 ? -9.954 4.110 -3.864 1.00 0.00 37 GLU A N 13
ATOM 12970 C CA . GLU A 1 37 ? -9.333 4.461 -2.602 1.00 0.00 37 GLU A CA 13
ATOM 12971 C C . GLU A 1 37 ? -7.829 4.209 -2.680 1.00 0.00 37 GLU A C 13
ATOM 12972 O O . GLU A 1 37 ? -7.266 3.460 -1.889 1.00 0.00 37 GLU A O 13
ATOM 12984 N N . GLY A 1 38 ? -7.185 4.829 -3.656 1.00 0.00 38 GLY A N 13
ATOM 12985 C CA . GLY A 1 38 ? -5.749 4.658 -3.813 1.00 0.00 38 GLY A CA 13
ATOM 12986 C C . GLY A 1 38 ? -4.974 5.610 -2.932 1.00 0.00 38 GLY A C 13
ATOM 12987 O O . GLY A 1 38 ? -4.853 6.794 -3.242 1.00 0.00 38 GLY A O 13
ATOM 12991 N N . CYS A 1 39 ? -4.447 5.095 -1.833 1.00 0.00 39 CYS A N 13
ATOM 12992 C CA . CYS A 1 39 ? -3.717 5.908 -0.869 1.00 0.00 39 CYS A CA 13
ATOM 12993 C C . CYS A 1 39 ? -2.232 6.013 -1.222 1.00 0.00 39 CYS A C 13
ATOM 12994 O O . CYS A 1 39 ? -1.392 6.182 -0.341 1.00 0.00 39 CYS A O 13
ATOM 13001 N N . SER A 1 40 ? -1.904 5.926 -2.504 1.00 0.00 40 SER A N 13
ATOM 13002 C CA . SER A 1 40 ? -0.511 5.818 -2.903 1.00 0.00 40 SER A CA 13
ATOM 13003 C C . SER A 1 40 ? 0.234 7.101 -2.605 1.00 0.00 40 SER A C 13
ATOM 13004 O O . SER A 1 40 ? -0.358 8.182 -2.525 1.00 0.00 40 SER A O 13
ATOM 13012 N N . GLY A 1 41 ? 1.534 6.975 -2.434 1.00 0.00 41 GLY A N 13
ATOM 13013 C CA . GLY A 1 41 ? 2.299 8.094 -1.906 1.00 0.00 41 GLY A CA 13
ATOM 13014 C C . GLY A 1 41 ? 2.441 8.015 -0.398 1.00 0.00 41 GLY A C 13
ATOM 13015 O O . GLY A 1 41 ? 3.321 8.662 0.169 1.00 0.00 41 GLY A O 13
ATOM 13019 N N . THR A 1 42 ? 1.590 7.230 0.272 1.00 0.00 42 THR A N 13
ATOM 13020 C CA . THR A 1 42 ? 1.678 7.142 1.726 1.00 0.00 42 THR A CA 13
ATOM 13021 C C . THR A 1 42 ? 2.604 6.002 2.129 1.00 0.00 42 THR A C 13
ATOM 13022 O O . THR A 1 42 ? 2.844 5.079 1.351 1.00 0.00 42 THR A O 13
ATOM 13033 N N . ALA A 1 43 ? 3.139 6.092 3.334 1.00 0.00 43 ALA A N 13
ATOM 13034 C CA . ALA A 1 43 ? 4.131 5.146 3.807 1.00 0.00 43 ALA A CA 13
ATOM 13035 C C . ALA A 1 43 ? 3.534 4.131 4.749 1.00 0.00 43 ALA A C 13
ATOM 13036 O O . ALA A 1 43 ? 2.861 4.461 5.727 1.00 0.00 43 ALA A O 13
ATOM 13043 N N . CYS A 1 44 ? 3.785 2.894 4.413 1.00 0.00 44 CYS A N 13
ATOM 13044 C CA . CYS A 1 44 ? 3.433 1.765 5.236 1.00 0.00 44 CYS A CA 13
ATOM 13045 C C . CYS A 1 44 ? 4.653 1.169 5.894 1.00 0.00 44 CYS A C 13
ATOM 13046 O O . CYS A 1 44 ? 5.746 1.152 5.330 1.00 0.00 44 CYS A O 13
ATOM 13053 N N . SER A 1 45 ? 4.469 0.737 7.109 1.00 0.00 45 SER A N 13
ATOM 13054 C CA . SER A 1 45 ? 5.359 -0.232 7.694 1.00 0.00 45 SER A CA 13
ATOM 13055 C C . SER A 1 45 ? 4.760 -1.620 7.493 1.00 0.00 45 SER A C 13
ATOM 13056 O O . SER A 1 45 ? 5.476 -2.605 7.318 1.00 0.00 45 SER A O 13
ATOM 13064 N N . SER A 1 46 ? 3.429 -1.689 7.511 1.00 0.00 46 SER A N 13
ATOM 13065 C CA . SER A 1 46 ? 2.735 -2.947 7.312 1.00 0.00 46 SER A CA 13
ATOM 13066 C C . SER A 1 46 ? 1.955 -2.956 5.993 1.00 0.00 46 SER A C 13
ATOM 13067 O O . SER A 1 46 ? 1.393 -1.944 5.574 1.00 0.00 46 SER A O 13
ATOM 13075 N N . ASP A 1 47 ? 1.912 -4.121 5.358 1.00 0.00 47 ASP A N 13
ATOM 13076 C CA . ASP A 1 47 ? 1.107 -4.335 4.158 1.00 0.00 47 ASP A CA 13
ATOM 13077 C C . ASP A 1 47 ? -0.396 -4.280 4.425 1.00 0.00 47 ASP A C 13
ATOM 13078 O O . ASP A 1 47 ? -1.153 -3.867 3.541 1.00 0.00 47 ASP A O 13
ATOM 13087 N N . ALA A 1 48 ? -0.840 -4.676 5.623 1.00 0.00 48 ALA A N 13
ATOM 13088 C CA . ALA A 1 48 ? -2.247 -4.758 5.905 1.00 0.00 48 ALA A CA 13
ATOM 13089 C C . ALA A 1 48 ? -2.924 -3.399 5.797 1.00 0.00 48 ALA A C 13
ATOM 13090 O O . ALA A 1 48 ? -4.073 -3.306 5.378 1.00 0.00 48 ALA A O 13
ATOM 13097 N N . GLN A 1 49 ? -2.194 -2.342 6.127 1.00 0.00 49 GLN A N 13
ATOM 13098 C CA . GLN A 1 49 ? -2.786 -1.020 6.205 1.00 0.00 49 GLN A CA 13
ATOM 13099 C C . GLN A 1 49 ? -2.930 -0.403 4.824 1.00 0.00 49 GLN A C 13
ATOM 13100 O O . GLN A 1 49 ? -3.704 0.519 4.648 1.00 0.00 49 GLN A O 13
ATOM 13114 N N . CYS A 1 50 ? -2.197 -0.920 3.843 1.00 0.00 50 CYS A N 13
ATOM 13115 C CA . CYS A 1 50 ? -2.321 -0.412 2.474 1.00 0.00 50 CYS A CA 13
ATOM 13116 C C . CYS A 1 50 ? -3.353 -1.233 1.744 1.00 0.00 50 CYS A C 13
ATOM 13117 O O . CYS A 1 50 ? -4.207 -0.705 1.042 1.00 0.00 50 CYS A O 13
ATOM 13124 N N . ARG A 1 51 ? -3.231 -2.543 1.905 1.00 0.00 51 ARG A N 13
ATOM 13125 C CA . ARG A 1 51 ? -4.207 -3.483 1.412 1.00 0.00 51 ARG A CA 13
ATOM 13126 C C . ARG A 1 51 ? -5.606 -3.087 1.871 1.00 0.00 51 ARG A C 13
ATOM 13127 O O . ARG A 1 51 ? -6.534 -3.017 1.067 1.00 0.00 51 ARG A O 13
ATOM 13148 N N . ALA A 1 52 ? -5.744 -2.799 3.156 1.00 0.00 52 ALA A N 13
ATOM 13149 C CA . ALA A 1 52 ? -7.030 -2.400 3.698 1.00 0.00 52 ALA A CA 13
ATOM 13150 C C . ALA A 1 52 ? -7.361 -0.969 3.299 1.00 0.00 52 ALA A C 13
ATOM 13151 O O . ALA A 1 52 ? -8.531 -0.590 3.240 1.00 0.00 52 ALA A O 13
ATOM 13158 N N . ARG A 1 53 ? -6.332 -0.176 3.003 1.00 0.00 53 ARG A N 13
ATOM 13159 C CA . ARG A 1 53 ? -6.551 1.217 2.632 1.00 0.00 53 ARG A CA 13
ATOM 13160 C C . ARG A 1 53 ? -6.724 1.389 1.131 1.00 0.00 53 ARG A C 13
ATOM 13161 O O . ARG A 1 53 ? -6.423 2.445 0.582 1.00 0.00 53 ARG A O 13
ATOM 13182 N N . GLY A 1 54 ? -7.196 0.344 0.468 1.00 0.00 54 GLY A N 13
ATOM 13183 C CA . GLY A 1 54 ? -7.530 0.449 -0.938 1.00 0.00 54 GLY A CA 13
ATOM 13184 C C . GLY A 1 54 ? -6.314 0.454 -1.835 1.00 0.00 54 GLY A C 13
ATOM 13185 O O . GLY A 1 54 ? -6.434 0.229 -3.041 1.00 0.00 54 GLY A O 13
ATOM 13189 N N . CYS A 1 55 ? -5.151 0.727 -1.256 1.00 0.00 55 CYS A N 13
ATOM 13190 C CA . CYS A 1 55 ? -3.904 0.712 -2.014 1.00 0.00 55 CYS A CA 13
ATOM 13191 C C . CYS A 1 55 ? -3.647 -0.679 -2.606 1.00 0.00 55 CYS A C 13
ATOM 13192 O O . CYS A 1 55 ? -3.971 -0.890 -3.776 1.00 0.00 55 CYS A O 13
ATOM 13199 N N . ASP A 1 56 ? -3.096 -1.620 -1.812 1.00 0.00 56 ASP A N 13
ATOM 13200 C CA . ASP A 1 56 ? -2.915 -3.011 -2.246 1.00 0.00 56 ASP A CA 13
ATOM 13201 C C . ASP A 1 56 ? -1.938 -3.702 -1.308 1.00 0.00 56 ASP A C 13
ATOM 13202 O O . ASP A 1 56 ? -2.254 -4.749 -0.745 1.00 0.00 56 ASP A O 13
ATOM 13211 N N . GLY A 1 57 ? -0.750 -3.116 -1.128 1.00 0.00 57 GLY A N 13
ATOM 13212 C CA . GLY A 1 57 ? 0.183 -3.674 -0.191 1.00 0.00 57 GLY A CA 13
ATOM 13213 C C . GLY A 1 57 ? 1.326 -2.744 0.095 1.00 0.00 57 GLY A C 13
ATOM 13214 O O . GLY A 1 57 ? 1.420 -1.659 -0.480 1.00 0.00 57 GLY A O 13
ATOM 13218 N N . CYS A 1 58 ? 2.173 -3.168 1.001 1.00 0.00 58 CYS A N 13
ATOM 13219 C CA . CYS A 1 58 ? 3.385 -2.444 1.318 1.00 0.00 58 CYS A CA 13
ATOM 13220 C C . CYS A 1 58 ? 4.499 -2.944 0.419 1.00 0.00 58 CYS A C 13
ATOM 13221 O O . CYS A 1 58 ? 4.687 -4.155 0.274 1.00 0.00 58 CYS A O 13
ATOM 13228 N N . SER A 1 59 ? 5.223 -2.036 -0.205 1.00 0.00 59 SER A N 13
ATOM 13229 C CA . SER A 1 59 ? 6.313 -2.440 -1.072 1.00 0.00 59 SER A CA 13
ATOM 13230 C C . SER A 1 59 ? 7.574 -2.626 -0.246 1.00 0.00 59 SER A C 13
ATOM 13231 O O . SER A 1 59 ? 7.576 -2.345 0.956 1.00 0.00 59 SER A O 13
ATOM 13239 N N . THR A 1 60 ? 8.643 -3.101 -0.870 1.00 0.00 60 THR A N 13
ATOM 13240 C CA . THR A 1 60 ? 9.932 -3.170 -0.194 1.00 0.00 60 THR A CA 13
ATOM 13241 C C . THR A 1 60 ? 10.509 -1.783 0.181 1.00 0.00 60 THR A C 13
ATOM 13242 O O . THR A 1 60 ? 11.633 -1.705 0.677 1.00 0.00 60 THR A O 13
ATOM 13253 N N . SER A 1 61 ? 9.762 -0.691 -0.042 1.00 0.00 61 SER A N 13
ATOM 13254 C CA . SER A 1 61 ? 10.276 0.632 0.243 1.00 0.00 61 SER A CA 13
ATOM 13255 C C . SER A 1 61 ? 9.391 1.401 1.228 1.00 0.00 61 SER A C 13
ATOM 13256 O O . SER A 1 61 ? 9.440 2.632 1.277 1.00 0.00 61 SER A O 13
ATOM 13264 N N . GLY A 1 62 ? 8.599 0.677 2.021 1.00 0.00 62 GLY A N 13
ATOM 13265 C CA . GLY A 1 62 ? 7.745 1.312 3.008 1.00 0.00 62 GLY A CA 13
ATOM 13266 C C . GLY A 1 62 ? 6.770 2.324 2.429 1.00 0.00 62 GLY A C 13
ATOM 13267 O O . GLY A 1 62 ? 6.580 3.395 3.000 1.00 0.00 62 GLY A O 13
ATOM 13271 N N . VAL A 1 63 ? 6.158 1.996 1.298 1.00 0.00 63 VAL A N 13
ATOM 13272 C CA . VAL A 1 63 ? 5.132 2.848 0.701 1.00 0.00 63 VAL A CA 13
ATOM 13273 C C . VAL A 1 63 ? 3.926 2.004 0.289 1.00 0.00 63 VAL A C 13
ATOM 13274 O O . VAL A 1 63 ? 4.059 0.800 0.049 1.00 0.00 63 VAL A O 13
ATOM 13287 N N . CYS A 1 64 ? 2.768 2.640 0.168 1.00 0.00 64 CYS A N 13
ATOM 13288 C CA . CYS A 1 64 ? 1.503 1.907 -0.009 1.00 0.00 64 CYS A CA 13
ATOM 13289 C C . CYS A 1 64 ? 1.113 1.890 -1.477 1.00 0.00 64 CYS A C 13
ATOM 13290 O O . CYS A 1 64 ? 0.749 2.910 -2.065 1.00 0.00 64 CYS A O 13
ATOM 13297 N N . VAL A 1 65 ? 1.202 0.694 -2.053 1.00 0.00 65 VAL A N 13
ATOM 13298 C CA . VAL A 1 65 ? 1.254 0.505 -3.503 1.00 0.00 65 VAL A CA 13
ATOM 13299 C C . VAL A 1 65 ? 0.602 -0.818 -3.892 1.00 0.00 65 VAL A C 13
ATOM 13300 O O . VAL A 1 65 ? -0.018 -1.464 -3.057 1.00 0.00 65 VAL A O 13
ATOM 13313 N N . LEU A 1 66 ? 0.742 -1.205 -5.160 1.00 0.00 66 LEU A N 13
ATOM 13314 C CA . LEU A 1 66 ? 0.548 -2.593 -5.562 1.00 0.00 66 LEU A CA 13
ATOM 13315 C C . LEU A 1 66 ? 1.747 -3.407 -5.048 1.00 0.00 66 LEU A C 13
ATOM 13316 O O . LEU A 1 66 ? 2.877 -3.179 -5.484 1.00 0.00 66 LEU A O 13
ATOM 13332 N N . SER A 1 67 ? 1.492 -4.340 -4.122 1.00 0.00 67 SER A N 13
ATOM 13333 C CA . SER A 1 67 ? 2.547 -4.961 -3.294 1.00 0.00 67 SER A CA 13
ATOM 13334 C C . SER A 1 67 ? 3.780 -5.367 -4.129 1.00 0.00 67 SER A C 13
ATOM 13335 O O . SER A 1 67 ? 3.706 -6.337 -4.891 1.00 0.00 67 SER A O 13
ATOM 13343 N N . SER A 1 68 ? 4.918 -4.653 -3.995 1.00 0.00 68 SER A N 13
ATOM 13344 C CA . SER A 1 68 ? 6.132 -5.027 -4.711 1.00 0.00 68 SER A CA 13
ATOM 13345 C C . SER A 1 68 ? 6.796 -6.273 -4.110 1.00 0.00 68 SER A C 13
ATOM 13346 O O . SER A 1 68 ? 7.962 -6.238 -3.713 1.00 0.00 68 SER A O 13
ATOM 13354 N N . LEU A 1 69 ? 6.047 -7.365 -4.032 1.00 0.00 69 LEU A N 13
ATOM 13355 C CA . LEU A 1 69 ? 6.600 -8.646 -3.635 1.00 0.00 69 LEU A CA 13
ATOM 13356 C C . LEU A 1 69 ? 6.653 -9.534 -4.859 1.00 0.00 69 LEU A C 13
ATOM 13357 O O . LEU A 1 69 ? 7.286 -10.589 -4.866 1.00 0.00 69 LEU A O 13
ATOM 13373 N N . HIS A 1 70 ? 5.977 -9.071 -5.903 1.00 0.00 70 HIS A N 13
ATOM 13374 C CA . HIS A 1 70 ? 6.043 -9.702 -7.203 1.00 0.00 70 HIS A CA 13
ATOM 13375 C C . HIS A 1 70 ? 7.318 -9.249 -7.894 1.00 0.00 70 HIS A C 13
ATOM 13376 O O . HIS A 1 70 ? 7.985 -8.330 -7.415 1.00 0.00 70 HIS A O 13
ATOM 13391 N N . HIS A 1 71 ? 7.651 -9.883 -9.013 1.00 0.00 71 HIS A N 13
ATOM 13392 C CA . HIS A 1 71 ? 8.876 -9.564 -9.747 1.00 0.00 71 HIS A CA 13
ATOM 13393 C C . HIS A 1 71 ? 10.087 -9.756 -8.843 1.00 0.00 71 HIS A C 13
ATOM 13394 O O . HIS A 1 71 ? 11.024 -8.962 -8.862 1.00 0.00 71 HIS A O 13
ATOM 13409 N N . HIS A 1 72 ? 10.066 -10.820 -8.050 1.00 0.00 72 HIS A N 13
ATOM 13410 C CA . HIS A 1 72 ? 11.117 -11.053 -7.063 1.00 0.00 72 HIS A CA 13
ATOM 13411 C C . HIS A 1 72 ? 12.364 -11.641 -7.714 1.00 0.00 72 HIS A C 13
ATOM 13412 O O . HIS A 1 72 ? 13.367 -11.890 -7.049 1.00 0.00 72 HIS A O 13
ATOM 13427 N N . HIS A 1 73 ? 12.294 -11.862 -9.019 1.00 0.00 73 HIS A N 13
ATOM 13428 C CA . HIS A 1 73 ? 13.456 -12.293 -9.782 1.00 0.00 73 HIS A CA 13
ATOM 13429 C C . HIS A 1 73 ? 13.931 -11.129 -10.652 1.00 0.00 73 HIS A C 13
ATOM 13430 O O . HIS A 1 73 ? 14.769 -11.285 -11.537 1.00 0.00 73 HIS A O 13
ATOM 13445 N N . HIS A 1 74 ? 13.378 -9.957 -10.378 1.00 0.00 74 HIS A N 13
ATOM 13446 C CA . HIS A 1 74 ? 13.716 -8.746 -11.109 1.00 0.00 74 HIS A CA 13
ATOM 13447 C C . HIS A 1 74 ? 13.864 -7.580 -10.139 1.00 0.00 74 HIS A C 13
ATOM 13448 O O . HIS A 1 74 ? 12.875 -7.069 -9.617 1.00 0.00 74 HIS A O 13
ATOM 13463 N N . HIS A 1 75 ? 15.094 -7.161 -9.901 1.00 0.00 75 HIS A N 13
ATOM 13464 C CA . HIS A 1 75 ? 15.350 -6.069 -8.973 1.00 0.00 75 HIS A CA 13
ATOM 13465 C C . HIS A 1 75 ? 15.290 -4.731 -9.697 1.00 0.00 75 HIS A C 13
ATOM 13466 O O . HIS A 1 75 ? 16.233 -4.421 -10.448 1.00 0.00 75 HIS A O 13
ATOM 13482 N N . MET A 1 1 ? 5.394 21.520 17.019 1.00 0.00 1 MET A N 14
ATOM 13483 C CA . MET A 1 1 ? 5.366 22.864 16.401 1.00 0.00 1 MET A CA 14
ATOM 13484 C C . MET A 1 1 ? 3.935 23.384 16.351 1.00 0.00 1 MET A C 14
ATOM 13485 O O . MET A 1 1 ? 2.983 22.603 16.348 1.00 0.00 1 MET A O 14
ATOM 13501 N N . CYS A 1 2 ? 3.788 24.701 16.313 1.00 0.00 2 CYS A N 14
ATOM 13502 C CA . CYS A 1 2 ? 2.475 25.329 16.323 1.00 0.00 2 CYS A CA 14
ATOM 13503 C C . CYS A 1 2 ? 1.847 25.318 14.929 1.00 0.00 2 CYS A C 14
ATOM 13504 O O . CYS A 1 2 ? 1.658 26.367 14.310 1.00 0.00 2 CYS A O 14
ATOM 13512 N N . GLU A 1 3 ? 1.532 24.125 14.443 1.00 0.00 3 GLU A N 14
ATOM 13513 C CA . GLU A 1 3 ? 0.902 23.967 13.141 1.00 0.00 3 GLU A CA 14
ATOM 13514 C C . GLU A 1 3 ? -0.311 23.052 13.247 1.00 0.00 3 GLU A C 14
ATOM 13515 O O . GLU A 1 3 ? -0.661 22.595 14.337 1.00 0.00 3 GLU A O 14
ATOM 13527 N N . PHE A 1 4 ? -0.943 22.778 12.113 1.00 0.00 4 PHE A N 14
ATOM 13528 C CA . PHE A 1 4 ? -2.141 21.956 12.080 1.00 0.00 4 PHE A CA 14
ATOM 13529 C C . PHE A 1 4 ? -2.009 20.888 11.007 1.00 0.00 4 PHE A C 14
ATOM 13530 O O . PHE A 1 4 ? -2.960 20.598 10.281 1.00 0.00 4 PHE A O 14
ATOM 13547 N N . ILE A 1 5 ? -0.817 20.308 10.902 1.00 0.00 5 ILE A N 14
ATOM 13548 C CA . ILE A 1 5 ? -0.596 19.175 9.988 1.00 0.00 5 ILE A CA 14
ATOM 13549 C C . ILE A 1 5 ? -1.188 17.895 10.588 1.00 0.00 5 ILE A C 14
ATOM 13550 O O . ILE A 1 5 ? -0.948 16.783 10.114 1.00 0.00 5 ILE A O 14
ATOM 13566 N N . GLU A 1 6 ? -2.004 18.069 11.614 1.00 0.00 6 GLU A N 14
ATOM 13567 C CA . GLU A 1 6 ? -2.498 16.944 12.388 1.00 0.00 6 GLU A CA 14
ATOM 13568 C C . GLU A 1 6 ? -3.822 16.435 11.833 1.00 0.00 6 GLU A C 14
ATOM 13569 O O . GLU A 1 6 ? -4.894 16.663 12.399 1.00 0.00 6 GLU A O 14
ATOM 13581 N N . ASP A 1 7 ? -3.719 15.735 10.713 1.00 0.00 7 ASP A N 14
ATOM 13582 C CA . ASP A 1 7 ? -4.878 15.151 10.031 1.00 0.00 7 ASP A CA 14
ATOM 13583 C C . ASP A 1 7 ? -5.460 14.003 10.842 1.00 0.00 7 ASP A C 14
ATOM 13584 O O . ASP A 1 7 ? -6.618 13.623 10.667 1.00 0.00 7 ASP A O 14
ATOM 13593 N N . SER A 1 8 ? -4.649 13.456 11.735 1.00 0.00 8 SER A N 14
ATOM 13594 C CA . SER A 1 8 ? -5.060 12.339 12.575 1.00 0.00 8 SER A CA 14
ATOM 13595 C C . SER A 1 8 ? -6.110 12.770 13.597 1.00 0.00 8 SER A C 14
ATOM 13596 O O . SER A 1 8 ? -6.940 11.971 14.037 1.00 0.00 8 SER A O 14
ATOM 13604 N N . GLU A 1 9 ? -6.074 14.044 13.960 1.00 0.00 9 GLU A N 14
ATOM 13605 C CA . GLU A 1 9 ? -7.005 14.606 14.927 1.00 0.00 9 GLU A CA 14
ATOM 13606 C C . GLU A 1 9 ? -8.353 14.891 14.268 1.00 0.00 9 GLU A C 14
ATOM 13607 O O . GLU A 1 9 ? -9.359 15.104 14.949 1.00 0.00 9 GLU A O 14
ATOM 13619 N N . ASP A 1 10 ? -8.345 14.888 12.934 1.00 0.00 10 ASP A N 14
ATOM 13620 C CA . ASP A 1 10 ? -9.552 15.037 12.115 1.00 0.00 10 ASP A CA 14
ATOM 13621 C C . ASP A 1 10 ? -10.099 16.465 12.143 1.00 0.00 10 ASP A C 14
ATOM 13622 O O . ASP A 1 10 ? -9.971 17.193 11.162 1.00 0.00 10 ASP A O 14
ATOM 13631 N N . ILE A 1 11 ? -10.682 16.875 13.263 1.00 0.00 11 ILE A N 14
ATOM 13632 C CA . ILE A 1 11 ? -11.296 18.198 13.361 1.00 0.00 11 ILE A CA 14
ATOM 13633 C C . ILE A 1 11 ? -10.226 19.285 13.359 1.00 0.00 11 ILE A C 14
ATOM 13634 O O . ILE A 1 11 ? -10.360 20.315 12.694 1.00 0.00 11 ILE A O 14
ATOM 13650 N N . GLN A 1 12 ? -9.159 19.054 14.104 1.00 0.00 12 GLN A N 14
ATOM 13651 C CA . GLN A 1 12 ? -8.052 19.973 14.155 1.00 0.00 12 GLN A CA 14
ATOM 13652 C C . GLN A 1 12 ? -7.330 20.011 12.809 1.00 0.00 12 GLN A C 14
ATOM 13653 O O . GLN A 1 12 ? -6.687 21.003 12.457 1.00 0.00 12 GLN A O 14
ATOM 13667 N N . GLY A 1 13 ? -7.479 18.935 12.053 1.00 0.00 13 GLY A N 14
ATOM 13668 C CA . GLY A 1 13 ? -6.856 18.840 10.753 1.00 0.00 13 GLY A CA 14
ATOM 13669 C C . GLY A 1 13 ? -7.864 18.902 9.620 1.00 0.00 13 GLY A C 14
ATOM 13670 O O . GLY A 1 13 ? -7.753 18.164 8.637 1.00 0.00 13 GLY A O 14
ATOM 13674 N N . LEU A 1 14 ? -8.847 19.793 9.750 1.00 0.00 14 LEU A N 14
ATOM 13675 C CA . LEU A 1 14 ? -9.847 19.988 8.697 1.00 0.00 14 LEU A CA 14
ATOM 13676 C C . LEU A 1 14 ? -9.243 20.704 7.491 1.00 0.00 14 LEU A C 14
ATOM 13677 O O . LEU A 1 14 ? -9.940 21.009 6.522 1.00 0.00 14 LEU A O 14
ATOM 13693 N N . LYS A 1 15 ? -7.940 20.964 7.555 1.00 0.00 15 LYS A N 14
ATOM 13694 C CA . LYS A 1 15 ? -7.199 21.511 6.422 1.00 0.00 15 LYS A CA 14
ATOM 13695 C C . LYS A 1 15 ? -7.213 20.523 5.268 1.00 0.00 15 LYS A C 14
ATOM 13696 O O . LYS A 1 15 ? -6.956 20.882 4.120 1.00 0.00 15 LYS A O 14
ATOM 13715 N N . SER A 1 16 ? -7.538 19.274 5.588 1.00 0.00 16 SER A N 14
ATOM 13716 C CA . SER A 1 16 ? -7.637 18.219 4.597 1.00 0.00 16 SER A CA 14
ATOM 13717 C C . SER A 1 16 ? -8.808 18.465 3.647 1.00 0.00 16 SER A C 14
ATOM 13718 O O . SER A 1 16 ? -8.939 17.794 2.624 1.00 0.00 16 SER A O 14
ATOM 13726 N N . LEU A 1 17 ? -9.651 19.438 3.988 1.00 0.00 17 LEU A N 14
ATOM 13727 C CA . LEU A 1 17 ? -10.791 19.793 3.147 1.00 0.00 17 LEU A CA 14
ATOM 13728 C C . LEU A 1 17 ? -10.376 20.804 2.082 1.00 0.00 17 LEU A C 14
ATOM 13729 O O . LEU A 1 17 ? -11.129 21.096 1.151 1.00 0.00 17 LEU A O 14
ATOM 13745 N N . ARG A 1 18 ? -9.174 21.336 2.233 1.00 0.00 18 ARG A N 14
ATOM 13746 C CA . ARG A 1 18 ? -8.622 22.292 1.291 1.00 0.00 18 ARG A CA 14
ATOM 13747 C C . ARG A 1 18 ? -7.102 22.137 1.283 1.00 0.00 18 ARG A C 14
ATOM 13748 O O . ARG A 1 18 ? -6.351 23.079 1.550 1.00 0.00 18 ARG A O 14
ATOM 13769 N N . LYS A 1 19 ? -6.665 20.927 0.974 1.00 0.00 19 LYS A N 14
ATOM 13770 C CA . LYS A 1 19 ? -5.280 20.530 1.177 1.00 0.00 19 LYS A CA 14
ATOM 13771 C C . LYS A 1 19 ? -4.466 20.628 -0.113 1.00 0.00 19 LYS A C 14
ATOM 13772 O O . LYS A 1 19 ? -4.071 19.616 -0.694 1.00 0.00 19 LYS A O 14
ATOM 13791 N N . SER A 1 20 ? -4.235 21.849 -0.566 1.00 0.00 20 SER A N 14
ATOM 13792 C CA . SER A 1 20 ? -3.356 22.093 -1.702 1.00 0.00 20 SER A CA 14
ATOM 13793 C C . SER A 1 20 ? -2.661 23.446 -1.550 1.00 0.00 20 SER A C 14
ATOM 13794 O O . SER A 1 20 ? -1.436 23.527 -1.607 1.00 0.00 20 SER A O 14
ATOM 13802 N N . HIS A 1 21 ? -3.449 24.503 -1.323 1.00 0.00 21 HIS A N 14
ATOM 13803 C CA . HIS A 1 21 ? -2.898 25.846 -1.123 1.00 0.00 21 HIS A CA 14
ATOM 13804 C C . HIS A 1 21 ? -1.996 25.873 0.110 1.00 0.00 21 HIS A C 14
ATOM 13805 O O . HIS A 1 21 ? -1.088 26.692 0.217 1.00 0.00 21 HIS A O 14
ATOM 13820 N N . THR A 1 22 ? -2.265 24.956 1.031 1.00 0.00 22 THR A N 14
ATOM 13821 C CA . THR A 1 22 ? -1.538 24.864 2.301 1.00 0.00 22 THR A CA 14
ATOM 13822 C C . THR A 1 22 ? -0.096 24.339 2.154 1.00 0.00 22 THR A C 14
ATOM 13823 O O . THR A 1 22 ? 0.496 23.917 3.143 1.00 0.00 22 THR A O 14
ATOM 13834 N N . SER A 1 23 ? 0.460 24.368 0.929 1.00 0.00 23 SER A N 14
ATOM 13835 C CA . SER A 1 23 ? 1.724 23.658 0.606 1.00 0.00 23 SER A CA 14
ATOM 13836 C C . SER A 1 23 ? 1.685 22.221 1.120 1.00 0.00 23 SER A C 14
ATOM 13837 O O . SER A 1 23 ? 2.696 21.662 1.553 1.00 0.00 23 SER A O 14
ATOM 13845 N N . LEU A 1 24 ? 0.502 21.631 1.045 1.00 0.00 24 LEU A N 14
ATOM 13846 C CA . LEU A 1 24 ? 0.280 20.265 1.485 1.00 0.00 24 LEU A CA 14
ATOM 13847 C C . LEU A 1 24 ? -0.333 19.446 0.357 1.00 0.00 24 LEU A C 14
ATOM 13848 O O . LEU A 1 24 ? -1.131 18.541 0.592 1.00 0.00 24 LEU A O 14
ATOM 13864 N N . GLU A 1 25 ? 0.036 19.775 -0.875 1.00 0.00 25 GLU A N 14
ATOM 13865 C CA . GLU A 1 25 ? -0.443 19.037 -2.035 1.00 0.00 25 GLU A CA 14
ATOM 13866 C C . GLU A 1 25 ? 0.461 17.836 -2.289 1.00 0.00 25 GLU A C 14
ATOM 13867 O O . GLU A 1 25 ? 0.191 17.006 -3.158 1.00 0.00 25 GLU A O 14
ATOM 13879 N N . ASP A 1 26 ? 1.534 17.758 -1.515 1.00 0.00 26 ASP A N 14
ATOM 13880 C CA . ASP A 1 26 ? 2.481 16.659 -1.614 1.00 0.00 26 ASP A CA 14
ATOM 13881 C C . ASP A 1 26 ? 2.035 15.489 -0.758 1.00 0.00 26 ASP A C 14
ATOM 13882 O O . ASP A 1 26 ? 1.231 15.647 0.157 1.00 0.00 26 ASP A O 14
ATOM 13891 N N . ASP A 1 27 ? 2.576 14.320 -1.059 1.00 0.00 27 ASP A N 14
ATOM 13892 C CA . ASP A 1 27 ? 2.280 13.103 -0.311 1.00 0.00 27 ASP A CA 14
ATOM 13893 C C . ASP A 1 27 ? 3.249 12.942 0.851 1.00 0.00 27 ASP A C 14
ATOM 13894 O O . ASP A 1 27 ? 3.251 11.924 1.539 1.00 0.00 27 ASP A O 14
ATOM 13903 N N . ASP A 1 28 ? 4.099 13.947 1.029 1.00 0.00 28 ASP A N 14
ATOM 13904 C CA . ASP A 1 28 ? 5.140 13.939 2.062 1.00 0.00 28 ASP A CA 14
ATOM 13905 C C . ASP A 1 28 ? 4.570 13.654 3.448 1.00 0.00 28 ASP A C 14
ATOM 13906 O O . ASP A 1 28 ? 5.204 12.995 4.273 1.00 0.00 28 ASP A O 14
ATOM 13915 N N . ASP A 1 29 ? 3.360 14.126 3.680 1.00 0.00 29 ASP A N 14
ATOM 13916 C CA . ASP A 1 29 ? 2.710 13.978 4.982 1.00 0.00 29 ASP A CA 14
ATOM 13917 C C . ASP A 1 29 ? 2.081 12.595 5.122 1.00 0.00 29 ASP A C 14
ATOM 13918 O O . ASP A 1 29 ? 1.529 12.257 6.167 1.00 0.00 29 ASP A O 14
ATOM 13927 N N . GLY A 1 30 ? 2.188 11.791 4.067 1.00 0.00 30 GLY A N 14
ATOM 13928 C CA . GLY A 1 30 ? 1.638 10.446 4.081 1.00 0.00 30 GLY A CA 14
ATOM 13929 C C . GLY A 1 30 ? 2.339 9.541 5.077 1.00 0.00 30 GLY A C 14
ATOM 13930 O O . GLY A 1 30 ? 1.878 8.432 5.352 1.00 0.00 30 GLY A O 14
ATOM 13934 N N . SER A 1 31 ? 3.456 10.013 5.613 1.00 0.00 31 SER A N 14
ATOM 13935 C CA . SER A 1 31 ? 4.170 9.295 6.657 1.00 0.00 31 SER A CA 14
ATOM 13936 C C . SER A 1 31 ? 3.506 9.538 8.012 1.00 0.00 31 SER A C 14
ATOM 13937 O O . SER A 1 31 ? 3.791 8.853 8.990 1.00 0.00 31 SER A O 14
ATOM 13945 N N . ARG A 1 32 ? 2.611 10.517 8.050 1.00 0.00 32 ARG A N 14
ATOM 13946 C CA . ARG A 1 32 ? 1.910 10.883 9.274 1.00 0.00 32 ARG A CA 14
ATOM 13947 C C . ARG A 1 32 ? 0.424 10.583 9.133 1.00 0.00 32 ARG A C 14
ATOM 13948 O O . ARG A 1 32 ? -0.021 10.089 8.094 1.00 0.00 32 ARG A O 14
ATOM 13969 N N . GLY A 1 33 ? -0.331 10.852 10.188 1.00 0.00 33 GLY A N 14
ATOM 13970 C CA . GLY A 1 33 ? -1.765 10.669 10.140 1.00 0.00 33 GLY A CA 14
ATOM 13971 C C . GLY A 1 33 ? -2.175 9.291 10.598 1.00 0.00 33 GLY A C 14
ATOM 13972 O O . GLY A 1 33 ? -2.391 9.064 11.789 1.00 0.00 33 GLY A O 14
ATOM 13976 N N . GLY A 1 34 ? -2.264 8.366 9.658 1.00 0.00 34 GLY A N 14
ATOM 13977 C CA . GLY A 1 34 ? -2.642 7.008 9.991 1.00 0.00 34 GLY A CA 14
ATOM 13978 C C . GLY A 1 34 ? -3.747 6.485 9.101 1.00 0.00 34 GLY A C 14
ATOM 13979 O O . GLY A 1 34 ? -3.961 5.277 9.013 1.00 0.00 34 GLY A O 14
ATOM 13983 N N . ASP A 1 35 ? -4.455 7.388 8.435 1.00 0.00 35 ASP A N 14
ATOM 13984 C CA . ASP A 1 35 ? -5.543 6.990 7.547 1.00 0.00 35 ASP A CA 14
ATOM 13985 C C . ASP A 1 35 ? -5.424 7.660 6.190 1.00 0.00 35 ASP A C 14
ATOM 13986 O O . ASP A 1 35 ? -6.426 7.909 5.519 1.00 0.00 35 ASP A O 14
ATOM 13995 N N . CYS A 1 36 ? -4.198 7.949 5.789 1.00 0.00 36 CYS A N 14
ATOM 13996 C CA . CYS A 1 36 ? -3.945 8.491 4.464 1.00 0.00 36 CYS A CA 14
ATOM 13997 C C . CYS A 1 36 ? -4.234 7.421 3.417 1.00 0.00 36 CYS A C 14
ATOM 13998 O O . CYS A 1 36 ? -3.825 6.270 3.565 1.00 0.00 36 CYS A O 14
ATOM 14006 N N . GLU A 1 37 ? -4.953 7.797 2.372 1.00 0.00 37 GLU A N 14
ATOM 14007 C CA . GLU A 1 37 ? -5.386 6.846 1.365 1.00 0.00 37 GLU A CA 14
ATOM 14008 C C . GLU A 1 37 ? -4.569 7.044 0.095 1.00 0.00 37 GLU A C 14
ATOM 14009 O O . GLU A 1 37 ? -5.061 6.894 -1.027 1.00 0.00 37 GLU A O 14
ATOM 14021 N N . GLY A 1 38 ? -3.309 7.383 0.289 1.00 0.00 38 GLY A N 14
ATOM 14022 C CA . GLY A 1 38 ? -2.427 7.600 -0.835 1.00 0.00 38 GLY A CA 14
ATOM 14023 C C . GLY A 1 38 ? -1.765 6.312 -1.269 1.00 0.00 38 GLY A C 14
ATOM 14024 O O . GLY A 1 38 ? -0.729 5.919 -0.729 1.00 0.00 38 GLY A O 14
ATOM 14028 N N . CYS A 1 39 ? -2.370 5.654 -2.242 1.00 0.00 39 CYS A N 14
ATOM 14029 C CA . CYS A 1 39 ? -1.883 4.392 -2.764 1.00 0.00 39 CYS A CA 14
ATOM 14030 C C . CYS A 1 39 ? -0.667 4.612 -3.651 1.00 0.00 39 CYS A C 14
ATOM 14031 O O . CYS A 1 39 ? -0.601 4.113 -4.776 1.00 0.00 39 CYS A O 14
ATOM 14038 N N . SER A 1 40 ? 0.299 5.347 -3.107 1.00 0.00 40 SER A N 14
ATOM 14039 C CA . SER A 1 40 ? 1.548 5.615 -3.778 1.00 0.00 40 SER A CA 14
ATOM 14040 C C . SER A 1 40 ? 2.444 6.476 -2.905 1.00 0.00 40 SER A C 14
ATOM 14041 O O . SER A 1 40 ? 3.607 6.147 -2.669 1.00 0.00 40 SER A O 14
ATOM 14049 N N . GLY A 1 41 ? 1.893 7.573 -2.415 1.00 0.00 41 GLY A N 14
ATOM 14050 C CA . GLY A 1 41 ? 2.680 8.466 -1.557 1.00 0.00 41 GLY A CA 14
ATOM 14051 C C . GLY A 1 41 ? 2.491 8.243 -0.060 1.00 0.00 41 GLY A C 14
ATOM 14052 O O . GLY A 1 41 ? 3.134 8.923 0.739 1.00 0.00 41 GLY A O 14
ATOM 14056 N N . THR A 1 42 ? 1.649 7.294 0.345 1.00 0.00 42 THR A N 14
ATOM 14057 C CA . THR A 1 42 ? 1.453 7.041 1.768 1.00 0.00 42 THR A CA 14
ATOM 14058 C C . THR A 1 42 ? 2.454 6.001 2.246 1.00 0.00 42 THR A C 14
ATOM 14059 O O . THR A 1 42 ? 2.717 5.026 1.549 1.00 0.00 42 THR A O 14
ATOM 14070 N N . ALA A 1 43 ? 3.030 6.222 3.415 1.00 0.00 43 ALA A N 14
ATOM 14071 C CA . ALA A 1 43 ? 4.049 5.328 3.934 1.00 0.00 43 ALA A CA 14
ATOM 14072 C C . ALA A 1 43 ? 3.451 4.264 4.818 1.00 0.00 43 ALA A C 14
ATOM 14073 O O . ALA A 1 43 ? 2.729 4.540 5.780 1.00 0.00 43 ALA A O 14
ATOM 14080 N N . CYS A 1 44 ? 3.766 3.046 4.458 1.00 0.00 44 CYS A N 14
ATOM 14081 C CA . CYS A 1 44 ? 3.346 1.877 5.184 1.00 0.00 44 CYS A CA 14
ATOM 14082 C C . CYS A 1 44 ? 4.512 1.273 5.940 1.00 0.00 44 CYS A C 14
ATOM 14083 O O . CYS A 1 44 ? 5.628 1.178 5.426 1.00 0.00 44 CYS A O 14
ATOM 14090 N N . SER A 1 45 ? 4.263 0.903 7.167 1.00 0.00 45 SER A N 14
ATOM 14091 C CA . SER A 1 45 ? 5.155 0.016 7.879 1.00 0.00 45 SER A CA 14
ATOM 14092 C C . SER A 1 45 ? 4.657 -1.415 7.718 1.00 0.00 45 SER A C 14
ATOM 14093 O O . SER A 1 45 ? 5.440 -2.356 7.575 1.00 0.00 45 SER A O 14
ATOM 14101 N N . SER A 1 46 ? 3.339 -1.560 7.727 1.00 0.00 46 SER A N 14
ATOM 14102 C CA . SER A 1 46 ? 2.710 -2.853 7.572 1.00 0.00 46 SER A CA 14
ATOM 14103 C C . SER A 1 46 ? 1.947 -2.901 6.256 1.00 0.00 46 SER A C 14
ATOM 14104 O O . SER A 1 46 ? 1.406 -1.890 5.802 1.00 0.00 46 SER A O 14
ATOM 14112 N N . ASP A 1 47 ? 1.908 -4.073 5.640 1.00 0.00 47 ASP A N 14
ATOM 14113 C CA . ASP A 1 47 ? 1.078 -4.289 4.470 1.00 0.00 47 ASP A CA 14
ATOM 14114 C C . ASP A 1 47 ? -0.409 -4.245 4.805 1.00 0.00 47 ASP A C 14
ATOM 14115 O O . ASP A 1 47 ? -1.213 -3.909 3.934 1.00 0.00 47 ASP A O 14
ATOM 14124 N N . ALA A 1 48 ? -0.787 -4.531 6.058 1.00 0.00 48 ALA A N 14
ATOM 14125 C CA . ALA A 1 48 ? -2.177 -4.634 6.404 1.00 0.00 48 ALA A CA 14
ATOM 14126 C C . ALA A 1 48 ? -2.905 -3.294 6.276 1.00 0.00 48 ALA A C 14
ATOM 14127 O O . ALA A 1 48 ? -4.111 -3.258 6.051 1.00 0.00 48 ALA A O 14
ATOM 14134 N N . GLN A 1 49 ? -2.164 -2.195 6.379 1.00 0.00 49 GLN A N 14
ATOM 14135 C CA . GLN A 1 49 ? -2.762 -0.870 6.379 1.00 0.00 49 GLN A CA 14
ATOM 14136 C C . GLN A 1 49 ? -3.000 -0.389 4.957 1.00 0.00 49 GLN A C 14
ATOM 14137 O O . GLN A 1 49 ? -3.866 0.445 4.726 1.00 0.00 49 GLN A O 14
ATOM 14151 N N . CYS A 1 50 ? -2.237 -0.914 4.002 1.00 0.00 50 CYS A N 14
ATOM 14152 C CA . CYS A 1 50 ? -2.506 -0.620 2.599 1.00 0.00 50 CYS A CA 14
ATOM 14153 C C . CYS A 1 50 ? -3.545 -1.603 2.083 1.00 0.00 50 CYS A C 14
ATOM 14154 O O . CYS A 1 50 ? -4.386 -1.254 1.261 1.00 0.00 50 CYS A O 14
ATOM 14161 N N . ARG A 1 51 ? -3.454 -2.846 2.562 1.00 0.00 51 ARG A N 14
ATOM 14162 C CA . ARG A 1 51 ? -4.487 -3.853 2.311 1.00 0.00 51 ARG A CA 14
ATOM 14163 C C . ARG A 1 51 ? -5.851 -3.339 2.742 1.00 0.00 51 ARG A C 14
ATOM 14164 O O . ARG A 1 51 ? -6.805 -3.340 1.964 1.00 0.00 51 ARG A O 14
ATOM 14185 N N . ALA A 1 52 ? -5.926 -2.876 3.981 1.00 0.00 52 ALA A N 14
ATOM 14186 C CA . ALA A 1 52 ? -7.167 -2.365 4.534 1.00 0.00 52 ALA A CA 14
ATOM 14187 C C . ALA A 1 52 ? -7.469 -0.996 3.956 1.00 0.00 52 ALA A C 14
ATOM 14188 O O . ALA A 1 52 ? -8.562 -0.460 4.130 1.00 0.00 52 ALA A O 14
ATOM 14195 N N . ARG A 1 53 ? -6.491 -0.429 3.261 1.00 0.00 53 ARG A N 14
ATOM 14196 C CA . ARG A 1 53 ? -6.687 0.862 2.624 1.00 0.00 53 ARG A CA 14
ATOM 14197 C C . ARG A 1 53 ? -7.287 0.686 1.241 1.00 0.00 53 ARG A C 14
ATOM 14198 O O . ARG A 1 53 ? -7.624 1.657 0.568 1.00 0.00 53 ARG A O 14
ATOM 14219 N N . GLY A 1 54 ? -7.419 -0.566 0.824 1.00 0.00 54 GLY A N 14
ATOM 14220 C CA . GLY A 1 54 ? -7.892 -0.854 -0.511 1.00 0.00 54 GLY A CA 14
ATOM 14221 C C . GLY A 1 54 ? -6.828 -0.553 -1.542 1.00 0.00 54 GLY A C 14
ATOM 14222 O O . GLY A 1 54 ? -7.025 -0.767 -2.738 1.00 0.00 54 GLY A O 14
ATOM 14226 N N . CYS A 1 55 ? -5.707 -0.025 -1.068 1.00 0.00 55 CYS A N 14
ATOM 14227 C CA . CYS A 1 55 ? -4.566 0.260 -1.934 1.00 0.00 55 CYS A CA 14
ATOM 14228 C C . CYS A 1 55 ? -4.076 -1.002 -2.665 1.00 0.00 55 CYS A C 14
ATOM 14229 O O . CYS A 1 55 ? -4.333 -1.135 -3.862 1.00 0.00 55 CYS A O 14
ATOM 14236 N N . ASP A 1 56 ? -3.403 -1.929 -1.963 1.00 0.00 56 ASP A N 14
ATOM 14237 C CA . ASP A 1 56 ? -2.957 -3.199 -2.556 1.00 0.00 56 ASP A CA 14
ATOM 14238 C C . ASP A 1 56 ? -1.998 -3.876 -1.613 1.00 0.00 56 ASP A C 14
ATOM 14239 O O . ASP A 1 56 ? -2.163 -5.046 -1.289 1.00 0.00 56 ASP A O 14
ATOM 14248 N N . GLY A 1 57 ? -0.972 -3.150 -1.189 1.00 0.00 57 GLY A N 14
ATOM 14249 C CA . GLY A 1 57 ? -0.101 -3.678 -0.182 1.00 0.00 57 GLY A CA 14
ATOM 14250 C C . GLY A 1 57 ? 0.973 -2.703 0.192 1.00 0.00 57 GLY A C 14
ATOM 14251 O O . GLY A 1 57 ? 1.058 -1.607 -0.366 1.00 0.00 57 GLY A O 14
ATOM 14255 N N . CYS A 1 58 ? 1.777 -3.093 1.144 1.00 0.00 58 CYS A N 14
ATOM 14256 C CA . CYS A 1 58 ? 2.919 -2.308 1.539 1.00 0.00 58 CYS A CA 14
ATOM 14257 C C . CYS A 1 58 ? 4.156 -2.845 0.848 1.00 0.00 58 CYS A C 14
ATOM 14258 O O . CYS A 1 58 ? 4.441 -4.043 0.933 1.00 0.00 58 CYS A O 14
ATOM 14265 N N . SER A 1 59 ? 4.887 -1.986 0.149 1.00 0.00 59 SER A N 14
ATOM 14266 C CA . SER A 1 59 ? 6.034 -2.455 -0.598 1.00 0.00 59 SER A CA 14
ATOM 14267 C C . SER A 1 59 ? 7.259 -2.472 0.303 1.00 0.00 59 SER A C 14
ATOM 14268 O O . SER A 1 59 ? 7.219 -1.950 1.420 1.00 0.00 59 SER A O 14
ATOM 14276 N N . THR A 1 60 ? 8.343 -3.070 -0.169 1.00 0.00 60 THR A N 14
ATOM 14277 C CA . THR A 1 60 ? 9.588 -3.096 0.589 1.00 0.00 60 THR A CA 14
ATOM 14278 C C . THR A 1 60 ? 10.231 -1.703 0.792 1.00 0.00 60 THR A C 14
ATOM 14279 O O . THR A 1 60 ? 11.335 -1.620 1.333 1.00 0.00 60 THR A O 14
ATOM 14290 N N . SER A 1 61 ? 9.563 -0.611 0.384 1.00 0.00 61 SER A N 14
ATOM 14291 C CA . SER A 1 61 ? 10.151 0.711 0.500 1.00 0.00 61 SER A CA 14
ATOM 14292 C C . SER A 1 61 ? 9.302 1.647 1.365 1.00 0.00 61 SER A C 14
ATOM 14293 O O . SER A 1 61 ? 9.425 2.871 1.269 1.00 0.00 61 SER A O 14
ATOM 14301 N N . GLY A 1 62 ? 8.456 1.073 2.219 1.00 0.00 62 GLY A N 14
ATOM 14302 C CA . GLY A 1 62 ? 7.642 1.874 3.114 1.00 0.00 62 GLY A CA 14
ATOM 14303 C C . GLY A 1 62 ? 6.653 2.778 2.399 1.00 0.00 62 GLY A C 14
ATOM 14304 O O . GLY A 1 62 ? 6.463 3.922 2.803 1.00 0.00 62 GLY A O 14
ATOM 14308 N N . VAL A 1 63 ? 6.031 2.280 1.339 1.00 0.00 63 VAL A N 14
ATOM 14309 C CA . VAL A 1 63 ? 4.981 3.028 0.649 1.00 0.00 63 VAL A CA 14
ATOM 14310 C C . VAL A 1 63 ? 3.781 2.121 0.369 1.00 0.00 63 VAL A C 14
ATOM 14311 O O . VAL A 1 63 ? 3.923 0.902 0.244 1.00 0.00 63 VAL A O 14
ATOM 14324 N N . CYS A 1 64 ? 2.617 2.727 0.222 1.00 0.00 64 CYS A N 14
ATOM 14325 C CA . CYS A 1 64 ? 1.363 1.972 0.096 1.00 0.00 64 CYS A CA 14
ATOM 14326 C C . CYS A 1 64 ? 0.989 1.942 -1.359 1.00 0.00 64 CYS A C 14
ATOM 14327 O O . CYS A 1 64 ? 0.569 2.938 -1.902 1.00 0.00 64 CYS A O 14
ATOM 14334 N N . VAL A 1 65 ? 1.138 0.791 -1.984 1.00 0.00 65 VAL A N 14
ATOM 14335 C CA . VAL A 1 65 ? 1.079 0.701 -3.438 1.00 0.00 65 VAL A CA 14
ATOM 14336 C C . VAL A 1 65 ? 0.607 -0.660 -3.879 1.00 0.00 65 VAL A C 14
ATOM 14337 O O . VAL A 1 65 ? 0.341 -1.533 -3.054 1.00 0.00 65 VAL A O 14
ATOM 14350 N N . LEU A 1 66 ? 0.507 -0.833 -5.185 1.00 0.00 66 LEU A N 14
ATOM 14351 C CA . LEU A 1 66 ? 0.515 -2.161 -5.748 1.00 0.00 66 LEU A CA 14
ATOM 14352 C C . LEU A 1 66 ? 1.944 -2.694 -5.619 1.00 0.00 66 LEU A C 14
ATOM 14353 O O . LEU A 1 66 ? 2.765 -2.556 -6.525 1.00 0.00 66 LEU A O 14
ATOM 14369 N N . SER A 1 67 ? 2.238 -3.275 -4.456 1.00 0.00 67 SER A N 14
ATOM 14370 C CA . SER A 1 67 ? 3.597 -3.726 -4.132 1.00 0.00 67 SER A CA 14
ATOM 14371 C C . SER A 1 67 ? 4.128 -4.682 -5.219 1.00 0.00 67 SER A C 14
ATOM 14372 O O . SER A 1 67 ? 3.474 -5.688 -5.507 1.00 0.00 67 SER A O 14
ATOM 14380 N N . SER A 1 68 ? 5.284 -4.393 -5.839 1.00 0.00 68 SER A N 14
ATOM 14381 C CA . SER A 1 68 ? 5.870 -5.325 -6.792 1.00 0.00 68 SER A CA 14
ATOM 14382 C C . SER A 1 68 ? 6.536 -6.494 -6.060 1.00 0.00 68 SER A C 14
ATOM 14383 O O . SER A 1 68 ? 7.742 -6.727 -6.186 1.00 0.00 68 SER A O 14
ATOM 14391 N N . LEU A 1 69 ? 5.730 -7.229 -5.304 1.00 0.00 69 LEU A N 14
ATOM 14392 C CA . LEU A 1 69 ? 6.213 -8.326 -4.489 1.00 0.00 69 LEU A CA 14
ATOM 14393 C C . LEU A 1 69 ? 5.464 -9.595 -4.859 1.00 0.00 69 LEU A C 14
ATOM 14394 O O . LEU A 1 69 ? 4.619 -9.585 -5.755 1.00 0.00 69 LEU A O 14
ATOM 14410 N N . HIS A 1 70 ? 5.771 -10.682 -4.178 1.00 0.00 70 HIS A N 14
ATOM 14411 C CA . HIS A 1 70 ? 5.149 -11.964 -4.471 1.00 0.00 70 HIS A CA 14
ATOM 14412 C C . HIS A 1 70 ? 4.166 -12.331 -3.371 1.00 0.00 70 HIS A C 14
ATOM 14413 O O . HIS A 1 70 ? 4.480 -13.145 -2.503 1.00 0.00 70 HIS A O 14
ATOM 14428 N N . HIS A 1 71 ? 2.985 -11.720 -3.397 1.00 0.00 71 HIS A N 14
ATOM 14429 C CA . HIS A 1 71 ? 1.966 -11.997 -2.388 1.00 0.00 71 HIS A CA 14
ATOM 14430 C C . HIS A 1 71 ? 1.570 -13.471 -2.412 1.00 0.00 71 HIS A C 14
ATOM 14431 O O . HIS A 1 71 ? 1.323 -14.040 -3.475 1.00 0.00 71 HIS A O 14
ATOM 14446 N N . HIS A 1 72 ? 1.546 -14.083 -1.232 1.00 0.00 72 HIS A N 14
ATOM 14447 C CA . HIS A 1 72 ? 1.200 -15.498 -1.084 1.00 0.00 72 HIS A CA 14
ATOM 14448 C C . HIS A 1 72 ? 2.200 -16.393 -1.809 1.00 0.00 72 HIS A C 14
ATOM 14449 O O . HIS A 1 72 ? 1.818 -17.358 -2.470 1.00 0.00 72 HIS A O 14
ATOM 14464 N N . HIS A 1 73 ? 3.481 -16.065 -1.687 1.00 0.00 73 HIS A N 14
ATOM 14465 C CA . HIS A 1 73 ? 4.529 -16.892 -2.274 1.00 0.00 73 HIS A CA 14
ATOM 14466 C C . HIS A 1 73 ? 4.665 -18.195 -1.493 1.00 0.00 73 HIS A C 14
ATOM 14467 O O . HIS A 1 73 ? 4.772 -18.191 -0.265 1.00 0.00 73 HIS A O 14
ATOM 14482 N N . HIS A 1 74 ? 4.643 -19.309 -2.209 1.00 0.00 74 HIS A N 14
ATOM 14483 C CA . HIS A 1 74 ? 4.624 -20.622 -1.579 1.00 0.00 74 HIS A CA 14
ATOM 14484 C C . HIS A 1 74 ? 6.007 -21.256 -1.579 1.00 0.00 74 HIS A C 14
ATOM 14485 O O . HIS A 1 74 ? 6.822 -21.000 -2.464 1.00 0.00 74 HIS A O 14
ATOM 14500 N N . HIS A 1 75 ? 6.259 -22.086 -0.581 1.00 0.00 75 HIS A N 14
ATOM 14501 C CA . HIS A 1 75 ? 7.513 -22.815 -0.477 1.00 0.00 75 HIS A CA 14
ATOM 14502 C C . HIS A 1 75 ? 7.230 -24.293 -0.264 1.00 0.00 75 HIS A C 14
ATOM 14503 O O . HIS A 1 75 ? 7.473 -25.091 -1.193 1.00 0.00 75 HIS A O 14
ATOM 14519 N N . MET A 1 1 ? -11.325 10.633 3.061 1.00 0.00 1 MET A N 15
ATOM 14520 C CA . MET A 1 1 ? -11.123 9.477 2.160 1.00 0.00 1 MET A CA 15
ATOM 14521 C C . MET A 1 1 ? -10.909 9.943 0.728 1.00 0.00 1 MET A C 15
ATOM 14522 O O . MET A 1 1 ? -11.710 10.711 0.194 1.00 0.00 1 MET A O 15
ATOM 14538 N N . CYS A 1 2 ? -9.805 9.489 0.135 1.00 0.00 2 CYS A N 15
ATOM 14539 C CA . CYS A 1 2 ? -9.480 9.744 -1.272 1.00 0.00 2 CYS A CA 15
ATOM 14540 C C . CYS A 1 2 ? -9.057 11.192 -1.528 1.00 0.00 2 CYS A C 15
ATOM 14541 O O . CYS A 1 2 ? -8.644 11.527 -2.641 1.00 0.00 2 CYS A O 15
ATOM 14549 N N . GLU A 1 3 ? -9.152 12.039 -0.497 1.00 0.00 3 GLU A N 15
ATOM 14550 C CA . GLU A 1 3 ? -8.747 13.442 -0.592 1.00 0.00 3 GLU A CA 15
ATOM 14551 C C . GLU A 1 3 ? -9.657 14.196 -1.579 1.00 0.00 3 GLU A C 15
ATOM 14552 O O . GLU A 1 3 ? -10.577 13.612 -2.154 1.00 0.00 3 GLU A O 15
ATOM 14564 N N . PHE A 1 4 ? -9.430 15.494 -1.747 1.00 0.00 4 PHE A N 15
ATOM 14565 C CA . PHE A 1 4 ? -10.234 16.293 -2.680 1.00 0.00 4 PHE A CA 15
ATOM 14566 C C . PHE A 1 4 ? -9.343 16.901 -3.757 1.00 0.00 4 PHE A C 15
ATOM 14567 O O . PHE A 1 4 ? -9.252 18.119 -3.903 1.00 0.00 4 PHE A O 15
ATOM 14584 N N . ILE A 1 5 ? -8.726 16.002 -4.520 1.00 0.00 5 ILE A N 15
ATOM 14585 C CA . ILE A 1 5 ? -7.772 16.325 -5.607 1.00 0.00 5 ILE A CA 15
ATOM 14586 C C . ILE A 1 5 ? -7.275 15.046 -6.272 1.00 0.00 5 ILE A C 15
ATOM 14587 O O . ILE A 1 5 ? -7.463 14.850 -7.468 1.00 0.00 5 ILE A O 15
ATOM 14603 N N . GLU A 1 6 ? -6.630 14.185 -5.495 1.00 0.00 6 GLU A N 15
ATOM 14604 C CA . GLU A 1 6 ? -6.203 12.865 -5.974 1.00 0.00 6 GLU A CA 15
ATOM 14605 C C . GLU A 1 6 ? -7.404 12.022 -6.406 1.00 0.00 6 GLU A C 15
ATOM 14606 O O . GLU A 1 6 ? -7.278 11.099 -7.210 1.00 0.00 6 GLU A O 15
ATOM 14618 N N . ASP A 1 7 ? -8.570 12.376 -5.890 1.00 0.00 7 ASP A N 15
ATOM 14619 C CA . ASP A 1 7 ? -9.797 11.627 -6.144 1.00 0.00 7 ASP A CA 15
ATOM 14620 C C . ASP A 1 7 ? -10.289 11.843 -7.573 1.00 0.00 7 ASP A C 15
ATOM 14621 O O . ASP A 1 7 ? -11.210 11.164 -8.027 1.00 0.00 7 ASP A O 15
ATOM 14630 N N . SER A 1 8 ? -9.659 12.772 -8.283 1.00 0.00 8 SER A N 15
ATOM 14631 C CA . SER A 1 8 ? -10.063 13.104 -9.646 1.00 0.00 8 SER A CA 15
ATOM 14632 C C . SER A 1 8 ? -9.634 12.016 -10.629 1.00 0.00 8 SER A C 15
ATOM 14633 O O . SER A 1 8 ? -9.963 12.069 -11.816 1.00 0.00 8 SER A O 15
ATOM 14641 N N . GLU A 1 9 ? -8.918 11.022 -10.116 1.00 0.00 9 GLU A N 15
ATOM 14642 C CA . GLU A 1 9 ? -8.367 9.943 -10.930 1.00 0.00 9 GLU A CA 15
ATOM 14643 C C . GLU A 1 9 ? -9.450 9.041 -11.519 1.00 0.00 9 GLU A C 15
ATOM 14644 O O . GLU A 1 9 ? -9.139 8.166 -12.324 1.00 0.00 9 GLU A O 15
ATOM 14656 N N . ASP A 1 10 ? -10.702 9.256 -11.114 1.00 0.00 10 ASP A N 15
ATOM 14657 C CA . ASP A 1 10 ? -11.819 8.409 -11.537 1.00 0.00 10 ASP A CA 15
ATOM 14658 C C . ASP A 1 10 ? -11.892 8.311 -13.062 1.00 0.00 10 ASP A C 15
ATOM 14659 O O . ASP A 1 10 ? -12.451 9.182 -13.729 1.00 0.00 10 ASP A O 15
ATOM 14668 N N . ILE A 1 11 ? -11.301 7.248 -13.596 1.00 0.00 11 ILE A N 15
ATOM 14669 C CA . ILE A 1 11 ? -11.244 7.014 -15.035 1.00 0.00 11 ILE A CA 15
ATOM 14670 C C . ILE A 1 11 ? -12.636 6.871 -15.639 1.00 0.00 11 ILE A C 15
ATOM 14671 O O . ILE A 1 11 ? -12.932 7.448 -16.685 1.00 0.00 11 ILE A O 15
ATOM 14687 N N . GLN A 1 12 ? -13.503 6.128 -14.968 1.00 0.00 12 GLN A N 15
ATOM 14688 C CA . GLN A 1 12 ? -14.839 5.873 -15.489 1.00 0.00 12 GLN A CA 15
ATOM 14689 C C . GLN A 1 12 ? -15.776 7.055 -15.244 1.00 0.00 12 GLN A C 15
ATOM 14690 O O . GLN A 1 12 ? -16.992 6.944 -15.402 1.00 0.00 12 GLN A O 15
ATOM 14704 N N . GLY A 1 13 ? -15.199 8.192 -14.870 1.00 0.00 13 GLY A N 15
ATOM 14705 C CA . GLY A 1 13 ? -15.962 9.420 -14.784 1.00 0.00 13 GLY A CA 15
ATOM 14706 C C . GLY A 1 13 ? -15.989 10.154 -16.112 1.00 0.00 13 GLY A C 15
ATOM 14707 O O . GLY A 1 13 ? -16.611 11.211 -16.234 1.00 0.00 13 GLY A O 15
ATOM 14711 N N . LEU A 1 14 ? -15.305 9.579 -17.105 1.00 0.00 14 LEU A N 15
ATOM 14712 C CA . LEU A 1 14 ? -15.251 10.127 -18.460 1.00 0.00 14 LEU A CA 15
ATOM 14713 C C . LEU A 1 14 ? -14.510 11.465 -18.493 1.00 0.00 14 LEU A C 15
ATOM 14714 O O . LEU A 1 14 ? -15.070 12.498 -18.860 1.00 0.00 14 LEU A O 15
ATOM 14730 N N . LYS A 1 15 ? -13.250 11.443 -18.088 1.00 0.00 15 LYS A N 15
ATOM 14731 C CA . LYS A 1 15 ? -12.380 12.602 -18.254 1.00 0.00 15 LYS A CA 15
ATOM 14732 C C . LYS A 1 15 ? -11.262 12.265 -19.229 1.00 0.00 15 LYS A C 15
ATOM 14733 O O . LYS A 1 15 ? -10.169 12.826 -19.165 1.00 0.00 15 LYS A O 15
ATOM 14752 N N . SER A 1 16 ? -11.557 11.350 -20.147 1.00 0.00 16 SER A N 15
ATOM 14753 C CA . SER A 1 16 ? -10.596 10.910 -21.148 1.00 0.00 16 SER A CA 15
ATOM 14754 C C . SER A 1 16 ? -10.289 12.027 -22.141 1.00 0.00 16 SER A C 15
ATOM 14755 O O . SER A 1 16 ? -9.275 11.995 -22.838 1.00 0.00 16 SER A O 15
ATOM 14763 N N . LEU A 1 17 ? -11.174 13.015 -22.191 1.00 0.00 17 LEU A N 15
ATOM 14764 C CA . LEU A 1 17 ? -10.991 14.170 -23.052 1.00 0.00 17 LEU A CA 15
ATOM 14765 C C . LEU A 1 17 ? -9.957 15.118 -22.463 1.00 0.00 17 LEU A C 15
ATOM 14766 O O . LEU A 1 17 ? -9.372 15.941 -23.167 1.00 0.00 17 LEU A O 15
ATOM 14782 N N . ARG A 1 18 ? -9.738 14.984 -21.168 1.00 0.00 18 ARG A N 15
ATOM 14783 C CA . ARG A 1 18 ? -8.746 15.781 -20.464 1.00 0.00 18 ARG A CA 15
ATOM 14784 C C . ARG A 1 18 ? -7.372 15.161 -20.696 1.00 0.00 18 ARG A C 15
ATOM 14785 O O . ARG A 1 18 ? -6.765 14.578 -19.798 1.00 0.00 18 ARG A O 15
ATOM 14806 N N . LYS A 1 19 ? -6.916 15.258 -21.932 1.00 0.00 19 LYS A N 15
ATOM 14807 C CA . LYS A 1 19 ? -5.667 14.644 -22.344 1.00 0.00 19 LYS A CA 15
ATOM 14808 C C . LYS A 1 19 ? -5.109 15.378 -23.566 1.00 0.00 19 LYS A C 15
ATOM 14809 O O . LYS A 1 19 ? -4.241 14.871 -24.282 1.00 0.00 19 LYS A O 15
ATOM 14828 N N . SER A 1 20 ? -5.607 16.589 -23.794 1.00 0.00 20 SER A N 15
ATOM 14829 C CA . SER A 1 20 ? -5.165 17.384 -24.927 1.00 0.00 20 SER A CA 15
ATOM 14830 C C . SER A 1 20 ? -4.925 18.840 -24.505 1.00 0.00 20 SER A C 15
ATOM 14831 O O . SER A 1 20 ? -3.865 19.160 -23.963 1.00 0.00 20 SER A O 15
ATOM 14839 N N . HIS A 1 21 ? -5.905 19.721 -24.719 1.00 0.00 21 HIS A N 15
ATOM 14840 C CA . HIS A 1 21 ? -5.731 21.134 -24.398 1.00 0.00 21 HIS A CA 15
ATOM 14841 C C . HIS A 1 21 ? -6.607 21.556 -23.228 1.00 0.00 21 HIS A C 15
ATOM 14842 O O . HIS A 1 21 ? -6.520 22.695 -22.768 1.00 0.00 21 HIS A O 15
ATOM 14857 N N . THR A 1 22 ? -7.461 20.646 -22.771 1.00 0.00 22 THR A N 15
ATOM 14858 C CA . THR A 1 22 ? -8.348 20.914 -21.615 1.00 0.00 22 THR A CA 15
ATOM 14859 C C . THR A 1 22 ? -7.606 21.577 -20.432 1.00 0.00 22 THR A C 15
ATOM 14860 O O . THR A 1 22 ? -8.086 22.574 -19.893 1.00 0.00 22 THR A O 15
ATOM 14871 N N . SER A 1 23 ? -6.441 21.053 -20.037 1.00 0.00 23 SER A N 15
ATOM 14872 C CA . SER A 1 23 ? -5.684 21.632 -18.940 1.00 0.00 23 SER A CA 15
ATOM 14873 C C . SER A 1 23 ? -4.241 21.823 -19.372 1.00 0.00 23 SER A C 15
ATOM 14874 O O . SER A 1 23 ? -3.719 22.940 -19.366 1.00 0.00 23 SER A O 15
ATOM 14882 N N . LEU A 1 24 ? -3.623 20.720 -19.774 1.00 0.00 24 LEU A N 15
ATOM 14883 C CA . LEU A 1 24 ? -2.236 20.722 -20.241 1.00 0.00 24 LEU A CA 15
ATOM 14884 C C . LEU A 1 24 ? -1.310 21.282 -19.161 1.00 0.00 24 LEU A C 15
ATOM 14885 O O . LEU A 1 24 ? -0.680 22.331 -19.326 1.00 0.00 24 LEU A O 15
ATOM 14901 N N . GLU A 1 25 ? -1.260 20.568 -18.046 1.00 0.00 25 GLU A N 15
ATOM 14902 C CA . GLU A 1 25 ? -0.387 20.904 -16.930 1.00 0.00 25 GLU A CA 15
ATOM 14903 C C . GLU A 1 25 ? 0.811 19.967 -16.928 1.00 0.00 25 GLU A C 15
ATOM 14904 O O . GLU A 1 25 ? 1.292 19.549 -15.869 1.00 0.00 25 GLU A O 15
ATOM 14916 N N . ASP A 1 26 ? 1.276 19.641 -18.135 1.00 0.00 26 ASP A N 15
ATOM 14917 C CA . ASP A 1 26 ? 2.320 18.641 -18.342 1.00 0.00 26 ASP A CA 15
ATOM 14918 C C . ASP A 1 26 ? 1.820 17.276 -17.863 1.00 0.00 26 ASP A C 15
ATOM 14919 O O . ASP A 1 26 ? 0.634 17.113 -17.577 1.00 0.00 26 ASP A O 15
ATOM 14928 N N . ASP A 1 27 ? 2.702 16.297 -17.790 1.00 0.00 27 ASP A N 15
ATOM 14929 C CA . ASP A 1 27 ? 2.311 14.969 -17.329 1.00 0.00 27 ASP A CA 15
ATOM 14930 C C . ASP A 1 27 ? 2.507 14.851 -15.830 1.00 0.00 27 ASP A C 15
ATOM 14931 O O . ASP A 1 27 ? 2.257 13.804 -15.235 1.00 0.00 27 ASP A O 15
ATOM 14940 N N . ASP A 1 28 ? 2.961 15.935 -15.225 1.00 0.00 28 ASP A N 15
ATOM 14941 C CA . ASP A 1 28 ? 3.216 15.960 -13.791 1.00 0.00 28 ASP A CA 15
ATOM 14942 C C . ASP A 1 28 ? 1.934 16.237 -13.036 1.00 0.00 28 ASP A C 15
ATOM 14943 O O . ASP A 1 28 ? 1.600 15.531 -12.085 1.00 0.00 28 ASP A O 15
ATOM 14952 N N . ASP A 1 29 ? 1.222 17.253 -13.488 1.00 0.00 29 ASP A N 15
ATOM 14953 C CA . ASP A 1 29 ? -0.046 17.659 -12.880 1.00 0.00 29 ASP A CA 15
ATOM 14954 C C . ASP A 1 29 ? 0.103 17.906 -11.385 1.00 0.00 29 ASP A C 15
ATOM 14955 O O . ASP A 1 29 ? -0.447 17.171 -10.563 1.00 0.00 29 ASP A O 15
ATOM 14964 N N . GLY A 1 30 ? 0.840 18.950 -11.040 1.00 0.00 30 GLY A N 15
ATOM 14965 C CA . GLY A 1 30 ? 1.085 19.264 -9.646 1.00 0.00 30 GLY A CA 15
ATOM 14966 C C . GLY A 1 30 ? -0.132 19.835 -8.945 1.00 0.00 30 GLY A C 15
ATOM 14967 O O . GLY A 1 30 ? -0.165 19.915 -7.718 1.00 0.00 30 GLY A O 15
ATOM 14971 N N . SER A 1 31 ? -1.142 20.221 -9.714 1.00 0.00 31 SER A N 15
ATOM 14972 C CA . SER A 1 31 ? -2.342 20.815 -9.144 1.00 0.00 31 SER A CA 15
ATOM 14973 C C . SER A 1 31 ? -3.411 19.747 -8.884 1.00 0.00 31 SER A C 15
ATOM 14974 O O . SER A 1 31 ? -4.583 20.062 -8.676 1.00 0.00 31 SER A O 15
ATOM 14982 N N . ARG A 1 32 ? -2.994 18.486 -8.885 1.00 0.00 32 ARG A N 15
ATOM 14983 C CA . ARG A 1 32 ? -3.895 17.370 -8.616 1.00 0.00 32 ARG A CA 15
ATOM 14984 C C . ARG A 1 32 ? -3.088 16.135 -8.240 1.00 0.00 32 ARG A C 15
ATOM 14985 O O . ARG A 1 32 ? -1.857 16.154 -8.289 1.00 0.00 32 ARG A O 15
ATOM 15006 N N . GLY A 1 33 ? -3.775 15.073 -7.851 1.00 0.00 33 GLY A N 15
ATOM 15007 C CA . GLY A 1 33 ? -3.093 13.865 -7.433 1.00 0.00 33 GLY A CA 15
ATOM 15008 C C . GLY A 1 33 ? -3.035 12.830 -8.532 1.00 0.00 33 GLY A C 15
ATOM 15009 O O . GLY A 1 33 ? -4.060 12.271 -8.922 1.00 0.00 33 GLY A O 15
ATOM 15013 N N . GLY A 1 34 ? -1.838 12.580 -9.036 1.00 0.00 34 GLY A N 15
ATOM 15014 C CA . GLY A 1 34 ? -1.669 11.621 -10.108 1.00 0.00 34 GLY A CA 15
ATOM 15015 C C . GLY A 1 34 ? -1.160 10.286 -9.610 1.00 0.00 34 GLY A C 15
ATOM 15016 O O . GLY A 1 34 ? -0.797 9.420 -10.405 1.00 0.00 34 GLY A O 15
ATOM 15020 N N . ASP A 1 35 ? -1.130 10.120 -8.292 1.00 0.00 35 ASP A N 15
ATOM 15021 C CA . ASP A 1 35 ? -0.697 8.854 -7.686 1.00 0.00 35 ASP A CA 15
ATOM 15022 C C . ASP A 1 35 ? -1.822 7.823 -7.760 1.00 0.00 35 ASP A C 15
ATOM 15023 O O . ASP A 1 35 ? -2.394 7.437 -6.739 1.00 0.00 35 ASP A O 15
ATOM 15032 N N . CYS A 1 36 ? -2.141 7.389 -8.975 1.00 0.00 36 CYS A N 15
ATOM 15033 C CA . CYS A 1 36 ? -3.243 6.470 -9.200 1.00 0.00 36 CYS A CA 15
ATOM 15034 C C . CYS A 1 36 ? -2.779 5.020 -9.113 1.00 0.00 36 CYS A C 15
ATOM 15035 O O . CYS A 1 36 ? -2.377 4.417 -10.113 1.00 0.00 36 CYS A O 15
ATOM 15043 N N . GLU A 1 37 ? -2.832 4.477 -7.906 1.00 0.00 37 GLU A N 15
ATOM 15044 C CA . GLU A 1 37 ?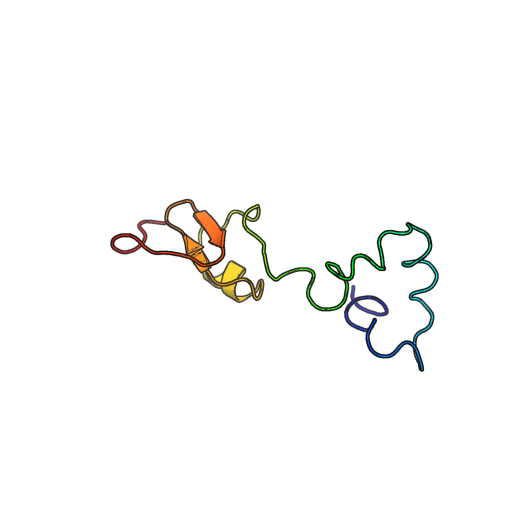 -2.510 3.084 -7.655 1.00 0.00 37 GLU A CA 15
ATOM 15045 C C . GLU A 1 37 ? -3.003 2.723 -6.261 1.00 0.00 37 GLU A C 15
ATOM 15046 O O . GLU A 1 37 ? -2.222 2.508 -5.329 1.00 0.00 37 GLU A O 15
ATOM 15058 N N . GLY A 1 38 ? -4.320 2.712 -6.121 1.00 0.00 38 GLY A N 15
ATOM 15059 C CA . GLY A 1 38 ? -4.929 2.458 -4.829 1.00 0.00 38 GLY A CA 15
ATOM 15060 C C . GLY A 1 38 ? -5.022 3.726 -4.013 1.00 0.00 38 GLY A C 15
ATOM 15061 O O . GLY A 1 38 ? -6.085 4.342 -3.917 1.00 0.00 38 GLY A O 15
ATOM 15065 N N . CYS A 1 39 ? -3.895 4.107 -3.433 1.00 0.00 39 CYS A N 15
ATOM 15066 C CA . CYS A 1 39 ? -3.772 5.355 -2.688 1.00 0.00 39 CYS A CA 15
ATOM 15067 C C . CYS A 1 39 ? -2.302 5.614 -2.379 1.00 0.00 39 CYS A C 15
ATOM 15068 O O . CYS A 1 39 ? -1.872 5.561 -1.227 1.00 0.00 39 CYS A O 15
ATOM 15075 N N . SER A 1 40 ? -1.532 5.916 -3.413 1.00 0.00 40 SER A N 15
ATOM 15076 C CA . SER A 1 40 ? -0.091 5.878 -3.300 1.00 0.00 40 SER A CA 15
ATOM 15077 C C . SER A 1 40 ? 0.458 7.181 -2.731 1.00 0.00 40 SER A C 15
ATOM 15078 O O . SER A 1 40 ? -0.271 8.164 -2.585 1.00 0.00 40 SER A O 15
ATOM 15086 N N . GLY A 1 41 ? 1.739 7.173 -2.396 1.00 0.00 41 GLY A N 15
ATOM 15087 C CA . GLY A 1 41 ? 2.334 8.338 -1.734 1.00 0.00 41 GLY A CA 15
ATOM 15088 C C . GLY A 1 41 ? 2.482 8.104 -0.244 1.00 0.00 41 GLY A C 15
ATOM 15089 O O . GLY A 1 41 ? 3.432 8.581 0.376 1.00 0.00 41 GLY A O 15
ATOM 15093 N N . THR A 1 42 ? 1.543 7.356 0.328 1.00 0.00 42 THR A N 15
ATOM 15094 C CA . THR A 1 42 ? 1.577 7.021 1.740 1.00 0.00 42 THR A CA 15
ATOM 15095 C C . THR A 1 42 ? 2.649 5.961 2.010 1.00 0.00 42 THR A C 15
ATOM 15096 O O . THR A 1 42 ? 3.065 5.242 1.097 1.00 0.00 42 THR A O 15
ATOM 15107 N N . ALA A 1 43 ? 3.093 5.877 3.254 1.00 0.00 43 ALA A N 15
ATOM 15108 C CA . ALA A 1 43 ? 4.090 4.898 3.655 1.00 0.00 43 ALA A CA 15
ATOM 15109 C C . ALA A 1 43 ? 3.556 4.003 4.758 1.00 0.00 43 ALA A C 15
ATOM 15110 O O . ALA A 1 43 ? 3.333 4.442 5.888 1.00 0.00 43 ALA A O 15
ATOM 15117 N N . CYS A 1 44 ? 3.342 2.748 4.411 1.00 0.00 44 CYS A N 15
ATOM 15118 C CA . CYS A 1 44 ? 2.939 1.743 5.372 1.00 0.00 44 CYS A CA 15
ATOM 15119 C C . CYS A 1 44 ? 4.091 0.812 5.687 1.00 0.00 44 CYS A C 15
ATOM 15120 O O . CYS A 1 44 ? 4.730 0.253 4.794 1.00 0.00 44 CYS A O 15
ATOM 15127 N N . SER A 1 45 ? 4.356 0.658 6.973 1.00 0.00 45 SER A N 15
ATOM 15128 C CA . SER A 1 45 ? 5.373 -0.269 7.424 1.00 0.00 45 SER A CA 15
ATOM 15129 C C . SER A 1 45 ? 4.745 -1.640 7.532 1.00 0.00 45 SER A C 15
ATOM 15130 O O . SER A 1 45 ? 5.434 -2.661 7.516 1.00 0.00 45 SER A O 15
ATOM 15138 N N . SER A 1 46 ? 3.423 -1.654 7.625 1.00 0.00 46 SER A N 15
ATOM 15139 C CA . SER A 1 46 ? 2.693 -2.892 7.622 1.00 0.00 46 SER A CA 15
ATOM 15140 C C . SER A 1 46 ? 1.869 -2.979 6.349 1.00 0.00 46 SER A C 15
ATOM 15141 O O . SER A 1 46 ? 1.259 -2.001 5.932 1.00 0.00 46 SER A O 15
ATOM 15149 N N . ASP A 1 47 ? 1.806 -4.170 5.792 1.00 0.00 47 ASP A N 15
ATOM 15150 C CA . ASP A 1 47 ? 1.084 -4.432 4.554 1.00 0.00 47 ASP A CA 15
ATOM 15151 C C . ASP A 1 47 ? -0.404 -4.133 4.684 1.00 0.00 47 ASP A C 15
ATOM 15152 O O . ASP A 1 47 ? -0.952 -3.350 3.905 1.00 0.00 47 ASP A O 15
ATOM 15161 N N . ALA A 1 48 ? -1.049 -4.717 5.691 1.00 0.00 48 ALA A N 15
ATOM 15162 C CA . ALA A 1 48 ? -2.483 -4.677 5.806 1.00 0.00 48 ALA A CA 15
ATOM 15163 C C . ALA A 1 48 ? -3.032 -3.259 5.920 1.00 0.00 48 ALA A C 15
ATOM 15164 O O . ALA A 1 48 ? -4.134 -2.982 5.461 1.00 0.00 48 ALA A O 15
ATOM 15171 N N . GLN A 1 49 ? -2.255 -2.355 6.493 1.00 0.00 49 GLN A N 15
ATOM 15172 C CA . GLN A 1 49 ? -2.774 -1.041 6.839 1.00 0.00 49 GLN A CA 15
ATOM 15173 C C . GLN A 1 49 ? -3.082 -0.205 5.598 1.00 0.00 49 GLN A C 15
ATOM 15174 O O . GLN A 1 49 ? -4.065 0.530 5.591 1.00 0.00 49 GLN A O 15
ATOM 15188 N N . CYS A 1 50 ? -2.271 -0.313 4.543 1.00 0.00 50 CYS A N 15
ATOM 15189 C CA . CYS A 1 50 ? -2.565 0.430 3.320 1.00 0.00 50 CYS A CA 15
ATOM 15190 C C . CYS A 1 50 ? -3.309 -0.445 2.341 1.00 0.00 50 CYS A C 15
ATOM 15191 O O . CYS A 1 50 ? -4.265 -0.010 1.705 1.00 0.00 50 CYS A O 15
ATOM 15198 N N . ARG A 1 51 ? -2.833 -1.670 2.201 1.00 0.00 51 ARG A N 15
ATOM 15199 C CA . ARG A 1 51 ? -3.514 -2.694 1.446 1.00 0.00 51 ARG A CA 15
ATOM 15200 C C . ARG A 1 51 ? -5.013 -2.734 1.763 1.00 0.00 51 ARG A C 15
ATOM 15201 O O . ARG A 1 51 ? -5.841 -2.543 0.872 1.00 0.00 51 ARG A O 15
ATOM 15222 N N . ALA A 1 52 ? -5.365 -2.951 3.032 1.00 0.00 52 ALA A N 15
ATOM 15223 C CA . ALA A 1 52 ? -6.767 -3.046 3.417 1.00 0.00 52 ALA A CA 15
ATOM 15224 C C . ALA A 1 52 ? -7.395 -1.666 3.446 1.00 0.00 52 ALA A C 15
ATOM 15225 O O . ALA A 1 52 ? -8.617 -1.524 3.495 1.00 0.00 52 ALA A O 15
ATOM 15232 N N . ARG A 1 53 ? -6.544 -0.647 3.410 1.00 0.00 53 ARG A N 15
ATOM 15233 C CA . ARG A 1 53 ? -7.019 0.735 3.315 1.00 0.00 53 ARG A CA 15
ATOM 15234 C C . ARG A 1 53 ? -7.532 1.023 1.908 1.00 0.00 53 ARG A C 15
ATOM 15235 O O . ARG A 1 53 ? -8.196 2.030 1.670 1.00 0.00 53 ARG A O 15
ATOM 15256 N N . GLY A 1 54 ? -7.230 0.128 0.983 1.00 0.00 54 GLY A N 15
ATOM 15257 C CA . GLY A 1 54 ? -7.643 0.322 -0.386 1.00 0.00 54 GLY A CA 15
ATOM 15258 C C . GLY A 1 54 ? -6.477 0.525 -1.332 1.00 0.00 54 GLY A C 15
ATOM 15259 O O . GLY A 1 54 ? -6.671 0.578 -2.545 1.00 0.00 54 GLY A O 15
ATOM 15263 N N . CYS A 1 55 ? -5.267 0.663 -0.787 1.00 0.00 55 CYS A N 15
ATOM 15264 C CA . CYS A 1 55 ? -4.079 0.802 -1.629 1.00 0.00 55 CYS A CA 15
ATOM 15265 C C . CYS A 1 55 ? -3.818 -0.498 -2.424 1.00 0.00 55 CYS A C 15
ATOM 15266 O O . CYS A 1 55 ? -4.275 -0.606 -3.564 1.00 0.00 55 CYS A O 15
ATOM 15273 N N . ASP A 1 56 ? -3.116 -1.480 -1.831 1.00 0.00 56 ASP A N 15
ATOM 15274 C CA . ASP A 1 56 ? -2.932 -2.809 -2.433 1.00 0.00 56 ASP A CA 15
ATOM 15275 C C . ASP A 1 56 ? -1.903 -3.596 -1.628 1.00 0.00 56 ASP A C 15
ATOM 15276 O O . ASP A 1 56 ? -2.165 -4.730 -1.239 1.00 0.00 56 ASP A O 15
ATOM 15285 N N . GLY A 1 57 ? -0.731 -2.999 -1.365 1.00 0.00 57 GLY A N 15
ATOM 15286 C CA . GLY A 1 57 ? 0.253 -3.660 -0.557 1.00 0.00 57 GLY A CA 15
ATOM 15287 C C . GLY A 1 57 ? 1.400 -2.742 -0.246 1.00 0.00 57 GLY A C 15
ATOM 15288 O O . GLY A 1 57 ? 1.537 -1.675 -0.852 1.00 0.00 57 GLY A O 15
ATOM 15292 N N . CYS A 1 58 ? 2.206 -3.139 0.703 1.00 0.00 58 CYS A N 15
ATOM 15293 C CA . CYS A 1 58 ? 3.350 -2.355 1.106 1.00 0.00 58 CYS A CA 15
ATOM 15294 C C . CYS A 1 58 ? 4.627 -3.006 0.626 1.00 0.00 58 CYS A C 15
ATOM 15295 O O . CYS A 1 58 ? 4.925 -4.150 0.974 1.00 0.00 58 CYS A O 15
ATOM 15302 N N . SER A 1 59 ? 5.376 -2.284 -0.184 1.00 0.00 59 SER A N 15
ATOM 15303 C CA . SER A 1 59 ? 6.550 -2.864 -0.816 1.00 0.00 59 SER A CA 15
ATOM 15304 C C . SER A 1 59 ? 7.803 -2.604 0.013 1.00 0.00 59 SER A C 15
ATOM 15305 O O . SER A 1 59 ? 7.731 -1.911 1.025 1.00 0.00 59 SER A O 15
ATOM 15313 N N . THR A 1 60 ? 8.932 -3.172 -0.401 1.00 0.00 60 THR A N 15
ATOM 15314 C CA . THR A 1 60 ? 10.198 -3.069 0.352 1.00 0.00 60 THR A CA 15
ATOM 15315 C C . THR A 1 60 ? 10.502 -1.668 0.929 1.00 0.00 60 THR A C 15
ATOM 15316 O O . THR A 1 60 ? 11.070 -1.565 2.019 1.00 0.00 60 THR A O 15
ATOM 15327 N N . SER A 1 61 ? 10.118 -0.598 0.234 1.00 0.00 61 SER A N 15
ATOM 15328 C CA . SER A 1 61 ? 10.428 0.756 0.685 1.00 0.00 61 SER A CA 15
ATOM 15329 C C . SER A 1 61 ? 9.471 1.232 1.778 1.00 0.00 61 SER A C 15
ATOM 15330 O O . SER A 1 61 ? 9.646 2.318 2.336 1.00 0.00 61 SER A O 15
ATOM 15338 N N . GLY A 1 62 ? 8.472 0.421 2.085 1.00 0.00 62 GLY A N 15
ATOM 15339 C CA . GLY A 1 62 ? 7.500 0.788 3.094 1.00 0.00 62 GLY A CA 15
ATOM 15340 C C . GLY A 1 62 ? 6.510 1.809 2.578 1.00 0.00 62 GLY A C 15
ATOM 15341 O O . GLY A 1 62 ? 6.116 2.717 3.296 1.00 0.00 62 GLY A O 15
ATOM 15345 N N . VAL A 1 63 ? 6.113 1.655 1.325 1.00 0.00 63 VAL A N 15
ATOM 15346 C CA . VAL A 1 63 ? 5.181 2.582 0.693 1.00 0.00 63 VAL A CA 15
ATOM 15347 C C . VAL A 1 63 ? 3.881 1.867 0.335 1.00 0.00 63 VAL A C 15
ATOM 15348 O O . VAL A 1 63 ? 3.857 0.638 0.235 1.00 0.00 63 VAL A O 15
ATOM 15361 N N . CYS A 1 64 ? 2.813 2.630 0.119 1.00 0.00 64 CYS A N 15
ATOM 15362 C CA . CYS A 1 64 ? 1.497 2.048 -0.093 1.00 0.00 64 CYS A CA 15
ATOM 15363 C C . CYS A 1 64 ? 1.166 2.072 -1.575 1.00 0.00 64 CYS A C 15
ATOM 15364 O O . CYS A 1 64 ? 0.895 3.127 -2.150 1.00 0.00 64 CYS A O 15
ATOM 15371 N N . VAL A 1 65 ? 1.184 0.890 -2.178 1.00 0.00 65 VAL A N 15
ATOM 15372 C CA . VAL A 1 65 ? 1.254 0.747 -3.636 1.00 0.00 65 VAL A CA 15
ATOM 15373 C C . VAL A 1 65 ? 0.584 -0.547 -4.088 1.00 0.00 65 VAL A C 15
ATOM 15374 O O . VAL A 1 65 ? -0.037 -1.231 -3.284 1.00 0.00 65 VAL A O 15
ATOM 15387 N N . LEU A 1 66 ? 0.716 -0.862 -5.378 1.00 0.00 66 LEU A N 15
ATOM 15388 C CA . LEU A 1 66 ? 0.495 -2.215 -5.869 1.00 0.00 66 LEU A CA 15
ATOM 15389 C C . LEU A 1 66 ? 1.673 -3.086 -5.416 1.00 0.00 66 LEU A C 15
ATOM 15390 O O . LEU A 1 66 ? 2.807 -2.837 -5.832 1.00 0.00 66 LEU A O 15
ATOM 15406 N N . SER A 1 67 ? 1.404 -4.081 -4.568 1.00 0.00 67 SER A N 15
ATOM 15407 C CA . SER A 1 67 ? 2.460 -4.858 -3.900 1.00 0.00 67 SER A CA 15
ATOM 15408 C C . SER A 1 67 ? 3.523 -5.354 -4.908 1.00 0.00 67 SER A C 15
ATOM 15409 O O . SER A 1 67 ? 3.238 -6.256 -5.702 1.00 0.00 67 SER A O 15
ATOM 15417 N N . SER A 1 68 ? 4.742 -4.793 -4.893 1.00 0.00 68 SER A N 15
ATOM 15418 C CA . SER A 1 68 ? 5.791 -5.289 -5.775 1.00 0.00 68 SER A CA 15
ATOM 15419 C C . SER A 1 68 ? 6.794 -6.098 -4.960 1.00 0.00 68 SER A C 15
ATOM 15420 O O . SER A 1 68 ? 7.903 -5.651 -4.666 1.00 0.00 68 SER A O 15
ATOM 15428 N N . LEU A 1 69 ? 6.366 -7.294 -4.587 1.00 0.00 69 LEU A N 15
ATOM 15429 C CA . LEU A 1 69 ? 7.148 -8.192 -3.748 1.00 0.00 69 LEU A CA 15
ATOM 15430 C C . LEU A 1 69 ? 6.787 -9.626 -4.086 1.00 0.00 69 LEU A C 15
ATOM 15431 O O . LEU A 1 69 ? 5.749 -9.878 -4.699 1.00 0.00 69 LEU A O 15
ATOM 15447 N N . HIS A 1 70 ? 7.620 -10.568 -3.670 1.00 0.00 70 HIS A N 15
ATOM 15448 C CA . HIS A 1 70 ? 7.361 -11.974 -3.942 1.00 0.00 70 HIS A CA 15
ATOM 15449 C C . HIS A 1 70 ? 6.482 -12.573 -2.841 1.00 0.00 70 HIS A C 15
ATOM 15450 O O . HIS A 1 70 ? 6.805 -13.603 -2.251 1.00 0.00 70 HIS A O 15
ATOM 15465 N N . HIS A 1 71 ? 5.377 -11.893 -2.561 1.00 0.00 71 HIS A N 15
ATOM 15466 C CA . HIS A 1 71 ? 4.388 -12.365 -1.596 1.00 0.00 71 HIS A CA 15
ATOM 15467 C C . HIS A 1 71 ? 2.995 -12.148 -2.166 1.00 0.00 71 HIS A C 15
ATOM 15468 O O . HIS A 1 71 ? 2.290 -11.220 -1.771 1.00 0.00 71 HIS A O 15
ATOM 15483 N N . HIS A 1 72 ? 2.608 -12.999 -3.103 1.00 0.00 72 HIS A N 15
ATOM 15484 C CA . HIS A 1 72 ? 1.347 -12.824 -3.815 1.00 0.00 72 HIS A CA 15
ATOM 15485 C C . HIS A 1 72 ? 0.151 -13.158 -2.928 1.00 0.00 72 HIS A C 15
ATOM 15486 O O . HIS A 1 72 ? -0.933 -12.607 -3.107 1.00 0.00 72 HIS A O 15
ATOM 15501 N N . HIS A 1 73 ? 0.343 -14.051 -1.973 1.00 0.00 73 HIS A N 15
ATOM 15502 C CA . HIS A 1 73 ? -0.753 -14.472 -1.116 1.00 0.00 73 HIS A CA 15
ATOM 15503 C C . HIS A 1 73 ? -0.510 -13.989 0.310 1.00 0.00 73 HIS A C 15
ATOM 15504 O O . HIS A 1 73 ? -0.797 -14.695 1.279 1.00 0.00 73 HIS A O 15
ATOM 15519 N N . HIS A 1 74 ? 0.025 -12.772 0.411 1.00 0.00 74 HIS A N 15
ATOM 15520 C CA . HIS A 1 74 ? 0.363 -12.143 1.687 1.00 0.00 74 HIS A CA 15
ATOM 15521 C C . HIS A 1 74 ? 1.513 -12.879 2.371 1.00 0.00 74 HIS A C 15
ATOM 15522 O O . HIS A 1 74 ? 2.666 -12.461 2.274 1.00 0.00 74 HIS A O 15
ATOM 15537 N N . HIS A 1 75 ? 1.212 -13.988 3.032 1.00 0.00 75 HIS A N 15
ATOM 15538 C CA . HIS A 1 75 ? 2.231 -14.749 3.732 1.00 0.00 75 HIS A CA 15
ATOM 15539 C C . HIS A 1 75 ? 1.692 -16.119 4.114 1.00 0.00 75 HIS A C 15
ATOM 15540 O O . HIS A 1 75 ? 1.068 -16.233 5.189 1.00 0.00 75 HIS A O 15
ATOM 15556 N N . MET A 1 1 ? -15.406 11.763 -11.022 1.00 0.00 1 MET A N 16
ATOM 15557 C CA . MET A 1 1 ? -15.507 11.308 -12.427 1.00 0.00 1 MET A CA 16
ATOM 15558 C C . MET A 1 1 ? -15.102 9.845 -12.528 1.00 0.00 1 MET A C 16
ATOM 15559 O O . MET A 1 1 ? -15.945 8.966 -12.717 1.00 0.00 1 MET A O 16
ATOM 15575 N N . CYS A 1 2 ? -13.811 9.595 -12.378 1.00 0.00 2 CYS A N 16
ATOM 15576 C CA . CYS A 1 2 ? -13.263 8.250 -12.404 1.00 0.00 2 CYS A CA 16
ATOM 15577 C C . CYS A 1 2 ? -11.842 8.284 -11.860 1.00 0.00 2 CYS A C 16
ATOM 15578 O O . CYS A 1 2 ? -10.866 8.124 -12.594 1.00 0.00 2 CYS A O 16
ATOM 15586 N N . GLU A 1 3 ? -11.736 8.481 -10.555 1.00 0.00 3 GLU A N 16
ATOM 15587 C CA . GLU A 1 3 ? -10.456 8.730 -9.907 1.00 0.00 3 GLU A CA 16
ATOM 15588 C C . GLU A 1 3 ? -9.667 7.438 -9.691 1.00 0.00 3 GLU A C 16
ATOM 15589 O O . GLU A 1 3 ? -8.867 7.338 -8.766 1.00 0.00 3 GLU A O 16
ATOM 15601 N N . PHE A 1 4 ? -9.879 6.464 -10.557 1.00 0.00 4 PHE A N 16
ATOM 15602 C CA . PHE A 1 4 ? -9.151 5.200 -10.473 1.00 0.00 4 PHE A CA 16
ATOM 15603 C C . PHE A 1 4 ? -8.154 5.087 -11.620 1.00 0.00 4 PHE A C 16
ATOM 15604 O O . PHE A 1 4 ? -7.677 4.001 -11.944 1.00 0.00 4 PHE A O 16
ATOM 15621 N N . ILE A 1 5 ? -7.814 6.235 -12.198 1.00 0.00 5 ILE A N 16
ATOM 15622 C CA . ILE A 1 5 ? -6.929 6.286 -13.374 1.00 0.00 5 ILE A CA 16
ATOM 15623 C C . ILE A 1 5 ? -6.164 7.602 -13.452 1.00 0.00 5 ILE A C 16
ATOM 15624 O O . ILE A 1 5 ? -4.962 7.631 -13.196 1.00 0.00 5 ILE A O 16
ATOM 15640 N N . GLU A 1 6 ? -6.853 8.683 -13.786 1.00 0.00 6 GLU A N 16
ATOM 15641 C CA . GLU A 1 6 ? -6.238 10.011 -13.846 1.00 0.00 6 GLU A CA 16
ATOM 15642 C C . GLU A 1 6 ? -5.588 10.356 -12.517 1.00 0.00 6 GLU A C 16
ATOM 15643 O O . GLU A 1 6 ? -4.515 10.955 -12.459 1.00 0.00 6 GLU A O 16
ATOM 15655 N N . ASP A 1 7 ? -6.237 9.920 -11.456 1.00 0.00 7 ASP A N 16
ATOM 15656 C CA . ASP A 1 7 ? -5.762 10.180 -10.101 1.00 0.00 7 ASP A CA 16
ATOM 15657 C C . ASP A 1 7 ? -4.556 9.303 -9.802 1.00 0.00 7 ASP A C 16
ATOM 15658 O O . ASP A 1 7 ? -3.631 9.702 -9.102 1.00 0.00 7 ASP A O 16
ATOM 15667 N N . SER A 1 8 ? -4.553 8.128 -10.401 1.00 0.00 8 SER A N 16
ATOM 15668 C CA . SER A 1 8 ? -3.506 7.147 -10.157 1.00 0.00 8 SER A CA 16
ATOM 15669 C C . SER A 1 8 ? -2.214 7.538 -10.872 1.00 0.00 8 SER A C 16
ATOM 15670 O O . SER A 1 8 ? -1.115 7.268 -10.386 1.00 0.00 8 SER A O 16
ATOM 15678 N N . GLU A 1 9 ? -2.352 8.181 -12.023 1.00 0.00 9 GLU A N 16
ATOM 15679 C CA .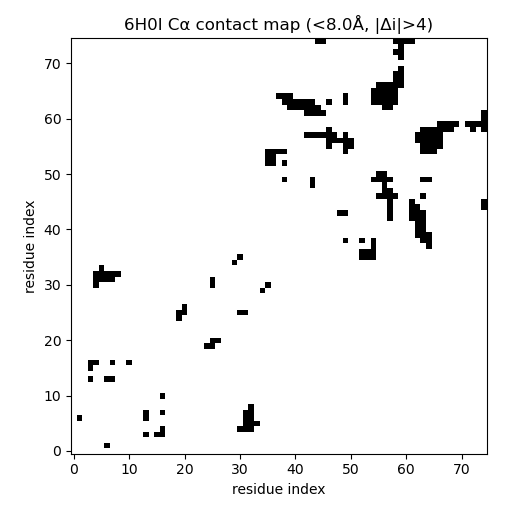 GLU A 1 9 ? -1.202 8.562 -12.829 1.00 0.00 9 GLU A CA 16
ATOM 15680 C C . GLU A 1 9 ? -0.595 9.874 -12.343 1.00 0.00 9 GLU A C 16
ATOM 15681 O O . GLU A 1 9 ? 0.577 10.153 -12.605 1.00 0.00 9 GLU A O 16
ATOM 15693 N N . ASP A 1 10 ? -1.405 10.670 -11.643 1.00 0.00 10 ASP A N 16
ATOM 15694 C CA . ASP A 1 10 ? -0.961 11.943 -11.063 1.00 0.00 10 ASP A CA 16
ATOM 15695 C C . ASP A 1 10 ? -0.484 12.913 -12.148 1.00 0.00 10 ASP A C 16
ATOM 15696 O O . ASP A 1 10 ? -1.290 13.628 -12.739 1.00 0.00 10 ASP A O 16
ATOM 15705 N N . ILE A 1 11 ? 0.811 12.915 -12.435 1.00 0.00 11 ILE A N 16
ATOM 15706 C CA . ILE A 1 11 ? 1.363 13.794 -13.463 1.00 0.00 11 ILE A CA 16
ATOM 15707 C C . ILE A 1 11 ? 1.374 13.093 -14.819 1.00 0.00 11 ILE A C 16
ATOM 15708 O O . ILE A 1 11 ? 1.287 13.734 -15.869 1.00 0.00 11 ILE A O 16
ATOM 15724 N N . GLN A 1 12 ? 1.423 11.769 -14.789 1.00 0.00 12 GLN A N 16
ATOM 15725 C CA . GLN A 1 12 ? 1.496 10.976 -16.009 1.00 0.00 12 GLN A CA 16
ATOM 15726 C C . GLN A 1 12 ? 0.167 11.021 -16.754 1.00 0.00 12 GLN A C 16
ATOM 15727 O O . GLN A 1 12 ? 0.107 10.779 -17.958 1.00 0.00 12 GLN A O 16
ATOM 15741 N N . GLY A 1 13 ? -0.895 11.340 -16.026 1.00 0.00 13 GLY A N 16
ATOM 15742 C CA . GLY A 1 13 ? -2.203 11.461 -16.635 1.00 0.00 13 GLY A CA 16
ATOM 15743 C C . GLY A 1 13 ? -2.564 12.899 -16.946 1.00 0.00 13 GLY A C 16
ATOM 15744 O O . GLY A 1 13 ? -3.674 13.184 -17.396 1.00 0.00 13 GLY A O 16
ATOM 15748 N N . LEU A 1 14 ? -1.620 13.805 -16.715 1.00 0.00 14 LEU A N 16
ATOM 15749 C CA . LEU A 1 14 ? -1.837 15.225 -16.953 1.00 0.00 14 LEU A CA 16
ATOM 15750 C C . LEU A 1 14 ? -0.759 15.767 -17.879 1.00 0.00 14 LEU A C 16
ATOM 15751 O O . LEU A 1 14 ? 0.147 16.485 -17.451 1.00 0.00 14 LEU A O 16
ATOM 15767 N N . LYS A 1 15 ? -0.872 15.442 -19.156 1.00 0.00 15 LYS A N 16
ATOM 15768 C CA . LYS A 1 15 ? 0.191 15.744 -20.110 1.00 0.00 15 LYS A CA 16
ATOM 15769 C C . LYS A 1 15 ? 0.074 17.156 -20.675 1.00 0.00 15 LYS A C 16
ATOM 15770 O O . LYS A 1 15 ? 0.902 17.576 -21.486 1.00 0.00 15 LYS A O 16
ATOM 15789 N N . SER A 1 16 ? -0.941 17.893 -20.245 1.00 0.00 16 SER A N 16
ATOM 15790 C CA . SER A 1 16 ? -1.032 19.304 -20.577 1.00 0.00 16 SER A CA 16
ATOM 15791 C C . SER A 1 16 ? -0.223 20.103 -19.566 1.00 0.00 16 SER A C 16
ATOM 15792 O O . SER A 1 16 ? 0.201 21.230 -19.828 1.00 0.00 16 SER A O 16
ATOM 15800 N N . LEU A 1 17 ? 0.015 19.483 -18.414 1.00 0.00 17 LEU A N 16
ATOM 15801 C CA . LEU A 1 17 ? 0.779 20.110 -17.347 1.00 0.00 17 LEU A CA 16
ATOM 15802 C C . LEU A 1 17 ? 2.249 19.771 -17.501 1.00 0.00 17 LEU A C 16
ATOM 15803 O O . LEU A 1 17 ? 3.118 20.474 -16.983 1.00 0.00 17 LEU A O 16
ATOM 15819 N N . ARG A 1 18 ? 2.495 18.682 -18.224 1.00 0.00 18 ARG A N 16
ATOM 15820 C CA . ARG A 1 18 ? 3.841 18.183 -18.518 1.00 0.00 18 ARG A CA 16
ATOM 15821 C C . ARG A 1 18 ? 4.519 17.675 -17.250 1.00 0.00 18 ARG A C 16
ATOM 15822 O O . ARG A 1 18 ? 4.666 16.466 -17.061 1.00 0.00 18 ARG A O 16
ATOM 15843 N N . LYS A 1 19 ? 4.918 18.594 -16.384 1.00 0.00 19 LYS A N 16
ATOM 15844 C CA . LYS A 1 19 ? 5.487 18.232 -15.093 1.00 0.00 19 LYS A CA 16
ATOM 15845 C C . LYS A 1 19 ? 4.595 18.720 -13.951 1.00 0.00 19 LYS A C 16
ATOM 15846 O O . LYS A 1 19 ? 4.525 18.072 -12.907 1.00 0.00 19 LYS A O 16
ATOM 15865 N N . SER A 1 20 ? 3.898 19.842 -14.172 1.00 0.00 20 SER A N 16
ATOM 15866 C CA . SER A 1 20 ? 2.975 20.411 -13.186 1.00 0.00 20 SER A CA 16
ATOM 15867 C C . SER A 1 20 ? 2.555 21.821 -13.611 1.00 0.00 20 SER A C 16
ATOM 15868 O O . SER A 1 20 ? 1.502 22.008 -14.219 1.00 0.00 20 SER A O 16
ATOM 15876 N N . HIS A 1 21 ? 3.387 22.812 -13.304 1.00 0.00 21 HIS A N 16
ATOM 15877 C CA . HIS A 1 21 ? 3.076 24.201 -13.619 1.00 0.00 21 HIS A CA 16
ATOM 15878 C C . HIS A 1 21 ? 4.020 24.712 -14.703 1.00 0.00 21 HIS A C 16
ATOM 15879 O O . HIS A 1 21 ? 3.999 25.891 -15.059 1.00 0.00 21 HIS A O 16
ATOM 15894 N N . THR A 1 22 ? 4.829 23.794 -15.222 1.00 0.00 22 THR A N 16
ATOM 15895 C CA . THR A 1 22 ? 5.885 24.116 -16.206 1.00 0.00 22 THR A CA 16
ATOM 15896 C C . THR A 1 22 ? 5.417 25.082 -17.307 1.00 0.00 22 THR A C 16
ATOM 15897 O O . THR A 1 22 ? 5.982 26.170 -17.454 1.00 0.00 22 THR A O 16
ATOM 15908 N N . SER A 1 23 ? 4.399 24.708 -18.076 1.00 0.00 23 SER A N 16
ATOM 15909 C CA . SER A 1 23 ? 3.884 25.584 -19.111 1.00 0.00 23 SER A CA 16
ATOM 15910 C C . SER A 1 23 ? 2.362 25.561 -19.080 1.00 0.00 23 SER A C 16
ATOM 15911 O O . SER A 1 23 ? 1.698 25.632 -20.114 1.00 0.00 23 SER A O 16
ATOM 15919 N N . LEU A 1 24 ? 1.819 25.461 -17.876 1.00 0.00 24 LEU A N 16
ATOM 15920 C CA . LEU A 1 24 ? 0.382 25.364 -17.692 1.00 0.00 24 LEU A CA 16
ATOM 15921 C C . LEU A 1 24 ? -0.063 26.347 -16.617 1.00 0.00 24 LEU A C 16
ATOM 15922 O O . LEU A 1 24 ? -0.042 26.038 -15.425 1.00 0.00 24 LEU A O 16
ATOM 15938 N N . GLU A 1 25 ? -0.434 27.542 -17.042 1.00 0.00 25 GLU A N 16
ATOM 15939 C CA . GLU A 1 25 ? -0.940 28.553 -16.130 1.00 0.00 25 GLU A CA 16
ATOM 15940 C C . GLU A 1 25 ? -2.459 28.618 -16.235 1.00 0.00 25 GLU A C 16
ATOM 15941 O O . GLU A 1 25 ? -3.011 29.451 -16.957 1.00 0.00 25 GLU A O 16
ATOM 15953 N N . ASP A 1 26 ? -3.127 27.717 -15.534 1.00 0.00 26 ASP A N 16
ATOM 15954 C CA . ASP A 1 26 ? -4.579 27.649 -15.571 1.00 0.00 26 ASP A CA 16
ATOM 15955 C C . ASP A 1 26 ? -5.106 27.153 -14.235 1.00 0.00 26 ASP A C 16
ATOM 15956 O O . ASP A 1 26 ? -4.359 26.593 -13.433 1.00 0.00 26 ASP A O 16
ATOM 15965 N N . ASP A 1 27 ? -6.393 27.357 -14.006 1.00 0.00 27 ASP A N 16
ATOM 15966 C CA . ASP A 1 27 ? -7.014 27.018 -12.729 1.00 0.00 27 ASP A CA 16
ATOM 15967 C C . ASP A 1 27 ? -7.552 25.599 -12.738 1.00 0.00 27 ASP A C 16
ATOM 15968 O O . ASP A 1 27 ? -8.179 25.164 -11.772 1.00 0.00 27 ASP A O 16
ATOM 15977 N N . ASP A 1 28 ? -7.330 24.906 -13.850 1.00 0.00 28 ASP A N 16
ATOM 15978 C CA . ASP A 1 28 ? -7.748 23.514 -14.014 1.00 0.00 28 ASP A CA 16
ATOM 15979 C C . ASP A 1 28 ? -7.408 22.683 -12.792 1.00 0.00 28 ASP A C 16
ATOM 15980 O O . ASP A 1 28 ? -8.296 22.144 -12.129 1.00 0.00 28 ASP A O 16
ATOM 15989 N N . ASP A 1 29 ? -6.123 22.599 -12.511 1.00 0.00 29 ASP A N 16
ATOM 15990 C CA . ASP A 1 29 ? -5.618 21.913 -11.325 1.00 0.00 29 ASP A CA 16
ATOM 15991 C C . ASP A 1 29 ? -6.163 20.483 -11.252 1.00 0.00 29 ASP A C 16
ATOM 15992 O O . ASP A 1 29 ? -6.860 20.103 -10.309 1.00 0.00 29 ASP A O 16
ATOM 16001 N N . GLY A 1 30 ? -5.846 19.699 -12.273 1.00 0.00 30 GLY A N 16
ATOM 16002 C CA . GLY A 1 30 ? -6.336 18.335 -12.358 1.00 0.00 30 GLY A CA 16
ATOM 16003 C C . GLY A 1 30 ? -5.546 17.361 -11.509 1.00 0.00 30 GLY A C 16
ATOM 16004 O O . GLY A 1 30 ? -5.798 16.158 -11.540 1.00 0.00 30 GLY A O 16
ATOM 16008 N N . SER A 1 31 ? -4.597 17.881 -10.743 1.00 0.00 31 SER A N 16
ATOM 16009 C CA . SER A 1 31 ? -3.717 17.056 -9.919 1.00 0.00 31 SER A CA 16
ATOM 16010 C C . SER A 1 31 ? -4.434 16.529 -8.671 1.00 0.00 31 SER A C 16
ATOM 16011 O O . SER A 1 31 ? -3.799 16.228 -7.659 1.00 0.00 31 SER A O 16
ATOM 16019 N N . ARG A 1 32 ? -5.755 16.430 -8.742 1.00 0.00 32 ARG A N 16
ATOM 16020 C CA . ARG A 1 32 ? -6.555 15.979 -7.614 1.00 0.00 32 ARG A CA 16
ATOM 16021 C C . ARG A 1 32 ? -7.298 14.706 -7.997 1.00 0.00 32 ARG A C 16
ATOM 16022 O O . ARG A 1 32 ? -7.421 14.388 -9.183 1.00 0.00 32 ARG A O 16
ATOM 16043 N N . GLY A 1 33 ? -7.795 13.988 -7.003 1.00 0.00 33 GLY A N 16
ATOM 16044 C CA . GLY A 1 33 ? -8.516 12.764 -7.273 1.00 0.00 33 GLY A CA 16
ATOM 16045 C C . GLY A 1 33 ? -9.287 12.271 -6.069 1.00 0.00 33 GLY A C 16
ATOM 16046 O O . GLY A 1 33 ? -9.981 13.045 -5.410 1.00 0.00 33 GLY A O 16
ATOM 16050 N N . GLY A 1 34 ? -9.147 10.990 -5.771 1.00 0.00 34 GLY A N 16
ATOM 16051 C CA . GLY A 1 34 ? -9.879 10.395 -4.674 1.00 0.00 34 GLY A CA 16
ATOM 16052 C C . GLY A 1 34 ? -8.954 9.824 -3.627 1.00 0.00 34 GLY A C 16
ATOM 16053 O O . GLY A 1 34 ? -9.131 10.060 -2.431 1.00 0.00 34 GLY A O 16
ATOM 16057 N N . ASP A 1 35 ? -7.942 9.094 -4.075 1.00 0.00 35 ASP A N 16
ATOM 16058 C CA . ASP A 1 35 ? -6.967 8.514 -3.165 1.00 0.00 35 ASP A CA 16
ATOM 16059 C C . ASP A 1 35 ? -5.649 9.263 -3.266 1.00 0.00 35 ASP A C 16
ATOM 16060 O O . ASP A 1 35 ? -4.609 8.778 -2.823 1.00 0.00 35 ASP A O 16
ATOM 16069 N N . CYS A 1 36 ? -5.710 10.453 -3.855 1.00 0.00 36 CYS A N 16
ATOM 16070 C CA . CYS A 1 36 ? -4.553 11.331 -3.947 1.00 0.00 36 CYS A CA 16
ATOM 16071 C C . CYS A 1 36 ? -4.004 11.634 -2.555 1.00 0.00 36 CYS A C 16
ATOM 16072 O O . CYS A 1 36 ? -4.722 12.166 -1.700 1.00 0.00 36 CYS A O 16
ATOM 16080 N N . GLU A 1 37 ? -2.744 11.262 -2.341 1.00 0.00 37 GLU A N 16
ATOM 16081 C CA . GLU A 1 37 ? -2.087 11.398 -1.043 1.00 0.00 37 GLU A CA 16
ATOM 16082 C C . GLU A 1 37 ? -2.846 10.559 -0.029 1.00 0.00 37 GLU A C 16
ATOM 16083 O O . GLU A 1 37 ? -3.204 11.009 1.061 1.00 0.00 37 GLU A O 16
ATOM 16095 N N . GLY A 1 38 ? -3.085 9.323 -0.422 1.00 0.00 38 GLY A N 16
ATOM 16096 C CA . GLY A 1 38 ? -3.932 8.432 0.322 1.00 0.00 38 GLY A CA 16
ATOM 16097 C C . GLY A 1 38 ? -3.635 7.018 -0.092 1.00 0.00 38 GLY A C 16
ATOM 16098 O O . GLY A 1 38 ? -4.327 6.071 0.276 1.00 0.00 38 GLY A O 16
ATOM 16102 N N . CYS A 1 39 ? -2.579 6.910 -0.877 1.00 0.00 39 CYS A N 16
ATOM 16103 C CA . CYS A 1 39 ? -2.123 5.696 -1.449 1.00 0.00 39 CYS A CA 16
ATOM 16104 C C . CYS A 1 39 ? -0.844 6.071 -2.162 1.00 0.00 39 CYS A C 16
ATOM 16105 O O . CYS A 1 39 ? -0.407 7.216 -2.064 1.00 0.00 39 CYS A O 16
ATOM 16112 N N . SER A 1 40 ? -0.266 5.127 -2.849 1.00 0.00 40 SER A N 16
ATOM 16113 C CA . SER A 1 40 ? 0.941 5.314 -3.642 1.00 0.00 40 SER A CA 16
ATOM 16114 C C . SER A 1 40 ? 2.112 5.858 -2.807 1.00 0.00 40 SER A C 16
ATOM 16115 O O . SER A 1 40 ? 2.920 5.084 -2.287 1.00 0.00 40 SER A O 16
ATOM 16123 N N . GLY A 1 41 ? 2.196 7.172 -2.660 1.00 0.00 41 GLY A N 16
ATOM 16124 C CA . GLY A 1 41 ? 3.265 7.760 -1.839 1.00 0.00 41 GLY A CA 16
ATOM 16125 C C . GLY A 1 41 ? 2.954 7.725 -0.351 1.00 0.00 41 GLY A C 16
ATOM 16126 O O . GLY A 1 41 ? 3.676 8.327 0.445 1.00 0.00 41 GLY A O 16
ATOM 16130 N N . THR A 1 42 ? 1.887 7.035 0.035 1.00 0.00 42 THR A N 16
ATOM 16131 C CA . THR A 1 42 ? 1.563 6.873 1.445 1.00 0.00 42 THR A CA 16
ATOM 16132 C C . THR A 1 42 ? 2.426 5.778 2.047 1.00 0.00 42 THR A C 16
ATOM 16133 O O . THR A 1 42 ? 2.637 4.742 1.432 1.00 0.00 42 THR A O 16
ATOM 16144 N N . ALA A 1 43 ? 2.941 6.027 3.235 1.00 0.00 43 ALA A N 16
ATOM 16145 C CA . ALA A 1 43 ? 3.897 5.125 3.848 1.00 0.00 43 ALA A CA 16
ATOM 16146 C C . ALA A 1 43 ? 3.230 4.128 4.768 1.00 0.00 43 ALA A C 16
ATOM 16147 O O . ALA A 1 43 ? 2.421 4.473 5.631 1.00 0.00 43 ALA A O 16
ATOM 16154 N N . CYS A 1 44 ? 3.584 2.890 4.544 1.00 0.00 44 CYS A N 16
ATOM 16155 C CA . CYS A 1 44 ? 3.150 1.780 5.358 1.00 0.00 44 CYS A CA 16
ATOM 16156 C C . CYS A 1 44 ? 4.356 1.086 5.948 1.00 0.00 44 CYS A C 16
ATOM 16157 O O . CYS A 1 44 ? 5.332 0.811 5.255 1.00 0.00 44 CYS A O 16
ATOM 16164 N N . SER A 1 45 ? 4.321 0.857 7.232 1.00 0.00 45 SER A N 16
ATOM 16165 C CA . SER A 1 45 ? 5.275 -0.049 7.830 1.00 0.00 45 SER A CA 16
ATOM 16166 C C . SER A 1 45 ? 4.670 -1.445 7.824 1.00 0.00 45 SER A C 16
ATOM 16167 O O . SER A 1 45 ? 5.380 -2.451 7.783 1.00 0.00 45 SER A O 16
ATOM 16175 N N . SER A 1 46 ? 3.342 -1.496 7.869 1.00 0.00 46 SER A N 16
ATOM 16176 C CA . SER A 1 46 ? 2.631 -2.755 7.812 1.00 0.00 46 SER A CA 16
ATOM 16177 C C . SER A 1 46 ? 1.784 -2.853 6.543 1.00 0.00 46 SER A C 16
ATOM 16178 O O . SER A 1 46 ? 1.260 -1.853 6.046 1.00 0.00 46 SER A O 16
ATOM 16186 N N . ASP A 1 47 ? 1.651 -4.072 6.037 1.00 0.00 47 ASP A N 16
ATOM 16187 C CA . ASP A 1 47 ? 0.819 -4.363 4.874 1.00 0.00 47 ASP A CA 16
ATOM 16188 C C . ASP A 1 47 ? -0.654 -4.046 5.099 1.00 0.00 47 ASP A C 16
ATOM 16189 O O . ASP A 1 47 ? -1.332 -3.607 4.168 1.00 0.00 47 ASP A O 16
ATOM 16198 N N . ALA A 1 48 ? -1.164 -4.271 6.317 1.00 0.00 48 ALA A N 16
ATOM 16199 C CA . ALA A 1 48 ? -2.567 -4.076 6.593 1.00 0.00 48 ALA A CA 16
ATOM 16200 C C . ALA A 1 48 ? -3.002 -2.634 6.353 1.00 0.00 48 ALA A C 16
ATOM 16201 O O . ALA A 1 48 ? -4.178 -2.363 6.159 1.00 0.00 48 ALA A O 16
ATOM 16208 N N . GLN A 1 49 ? -2.042 -1.719 6.338 1.00 0.00 49 GLN A N 16
ATOM 16209 C CA . GLN A 1 49 ? -2.331 -0.310 6.142 1.00 0.00 49 GLN A CA 16
ATOM 16210 C C . GLN A 1 49 ? -2.662 -0.046 4.687 1.00 0.00 49 GLN A C 16
ATOM 16211 O O . GLN A 1 49 ? -3.387 0.885 4.369 1.00 0.00 49 GLN A O 16
ATOM 16225 N N . CYS A 1 50 ? -2.122 -0.874 3.804 1.00 0.00 50 CYS A N 16
ATOM 16226 C CA . CYS A 1 50 ? -2.477 -0.799 2.390 1.00 0.00 50 CYS A CA 16
ATOM 16227 C C . CYS A 1 50 ? -3.660 -1.702 2.102 1.00 0.00 50 CYS A C 16
ATOM 16228 O O . CYS A 1 50 ? -4.541 -1.352 1.322 1.00 0.00 50 CYS A O 16
ATOM 16235 N N . ARG A 1 51 ? -3.662 -2.873 2.730 1.00 0.00 51 ARG A N 16
ATOM 16236 C CA . ARG A 1 51 ? -4.767 -3.811 2.607 1.00 0.00 51 ARG A CA 16
ATOM 16237 C C . ARG A 1 51 ? -6.072 -3.155 3.022 1.00 0.00 51 ARG A C 16
ATOM 16238 O O . ARG A 1 51 ? -7.056 -3.184 2.284 1.00 0.00 51 ARG A O 16
ATOM 16259 N N . ALA A 1 52 ? -6.061 -2.533 4.191 1.00 0.00 52 ALA A N 16
ATOM 16260 C CA . ALA A 1 52 ? -7.237 -1.848 4.699 1.00 0.00 52 ALA A CA 16
ATOM 16261 C C . ALA A 1 52 ? -7.433 -0.532 3.968 1.00 0.00 52 ALA A C 16
ATOM 16262 O O . ALA A 1 52 ? -8.502 0.075 4.036 1.00 0.00 52 ALA A O 16
ATOM 16269 N N . ARG A 1 53 ? -6.398 -0.095 3.258 1.00 0.00 53 ARG A N 16
ATOM 16270 C CA . ARG A 1 53 ? -6.495 1.134 2.483 1.00 0.00 53 ARG A CA 16
ATOM 16271 C C . ARG A 1 53 ? -7.183 0.871 1.156 1.00 0.00 53 ARG A C 16
ATOM 16272 O O . ARG A 1 53 ? -7.575 1.799 0.446 1.00 0.00 53 ARG A O 16
ATOM 16293 N N . GLY A 1 54 ? -7.336 -0.401 0.830 1.00 0.00 54 GLY A N 16
ATOM 16294 C CA . GLY A 1 54 ? -7.856 -0.769 -0.465 1.00 0.00 54 GLY A CA 16
ATOM 16295 C C . GLY A 1 54 ? -6.797 -0.622 -1.527 1.00 0.00 54 GLY A C 16
ATOM 16296 O O . GLY A 1 54 ? -7.033 -0.915 -2.696 1.00 0.00 54 GLY A O 16
ATOM 16300 N N . CYS A 1 55 ? -5.627 -0.145 -1.105 1.00 0.00 55 CYS A N 16
ATOM 16301 C CA . CYS A 1 55 ? -4.495 0.015 -2.013 1.00 0.00 55 CYS A CA 16
ATOM 16302 C C . CYS A 1 55 ? -4.113 -1.322 -2.662 1.00 0.00 55 CYS A C 16
ATOM 16303 O O . CYS A 1 55 ? -4.469 -1.541 -3.821 1.00 0.00 55 CYS A O 16
ATOM 16310 N N . ASP A 1 56 ? -3.432 -2.223 -1.927 1.00 0.00 56 ASP A N 16
ATOM 16311 C CA . ASP A 1 56 ? -3.057 -3.540 -2.458 1.00 0.00 56 ASP A CA 16
ATOM 16312 C C . ASP A 1 56 ? -2.021 -4.187 -1.561 1.00 0.00 56 ASP A C 16
ATOM 16313 O O . ASP A 1 56 ? -2.249 -5.265 -1.021 1.00 0.00 56 ASP A O 16
ATOM 16322 N N . GLY A 1 57 ? -0.877 -3.530 -1.395 1.00 0.00 57 GLY A N 16
ATOM 16323 C CA . GLY A 1 57 ? 0.163 -4.103 -0.583 1.00 0.00 57 GLY A CA 16
ATOM 16324 C C . GLY A 1 57 ? 1.228 -3.102 -0.232 1.00 0.00 57 GLY A C 16
ATOM 16325 O O . GLY A 1 57 ? 1.392 -2.091 -0.918 1.00 0.00 57 GLY A O 16
ATOM 16329 N N . CYS A 1 58 ? 1.938 -3.375 0.840 1.00 0.00 58 CYS A N 16
ATOM 16330 C CA . CYS A 1 58 ? 3.032 -2.524 1.258 1.00 0.00 58 CYS A CA 16
ATOM 16331 C C . CYS A 1 58 ? 4.312 -2.967 0.575 1.00 0.00 58 CYS A C 16
ATOM 16332 O O . CYS A 1 58 ? 4.701 -4.131 0.674 1.00 0.00 58 CYS A O 16
ATOM 16339 N N . SER A 1 59 ? 4.975 -2.064 -0.127 1.00 0.00 59 SER A N 16
ATOM 16340 C CA . SER A 1 59 ? 6.183 -2.450 -0.829 1.00 0.00 59 SER A CA 16
ATOM 16341 C C . SER A 1 59 ? 7.402 -2.243 0.060 1.00 0.00 59 SER A C 16
ATOM 16342 O O . SER A 1 59 ? 7.337 -1.454 0.998 1.00 0.00 59 SER A O 16
ATOM 16350 N N . THR A 1 60 ? 8.498 -2.951 -0.225 1.00 0.00 60 THR A N 16
ATOM 16351 C CA . THR A 1 60 ? 9.696 -2.913 0.631 1.00 0.00 60 THR A CA 16
ATOM 16352 C C . THR A 1 60 ? 10.079 -1.500 1.128 1.00 0.00 60 THR A C 16
ATOM 16353 O O . THR A 1 60 ? 10.524 -1.352 2.267 1.00 0.00 60 THR A O 16
ATOM 16364 N N . SER A 1 61 ? 9.877 -0.463 0.309 1.00 0.00 61 SER A N 16
ATOM 16365 C CA . SER A 1 61 ? 10.263 0.891 0.680 1.00 0.00 61 SER A CA 16
ATOM 16366 C C . SER A 1 61 ? 9.257 1.548 1.630 1.00 0.00 61 SER A C 16
ATOM 16367 O O . SER A 1 61 ? 9.345 2.748 1.896 1.00 0.00 61 SER A O 16
ATOM 16375 N N . GLY A 1 62 ? 8.316 0.767 2.151 1.00 0.00 62 GLY A N 16
ATOM 16376 C CA . GLY A 1 62 ? 7.319 1.302 3.050 1.00 0.00 62 GLY A CA 16
ATOM 16377 C C . GLY A 1 62 ? 6.354 2.237 2.354 1.00 0.00 62 GLY A C 16
ATOM 16378 O O . GLY A 1 62 ? 6.040 3.305 2.873 1.00 0.00 62 GLY A O 16
ATOM 16382 N N . VAL A 1 63 ? 5.892 1.844 1.175 1.00 0.00 63 VAL A N 16
ATOM 16383 C CA . VAL A 1 63 ? 4.931 2.644 0.423 1.00 0.00 63 VAL A CA 16
ATOM 16384 C C . VAL A 1 63 ? 3.671 1.827 0.147 1.00 0.00 63 VAL A C 16
ATOM 16385 O O . VAL A 1 63 ? 3.731 0.601 0.028 1.00 0.00 63 VAL A O 16
ATOM 16398 N N . CYS A 1 64 ? 2.551 2.517 0.002 1.00 0.00 64 CYS A N 16
ATOM 16399 C CA . CYS A 1 64 ? 1.244 1.850 -0.074 1.00 0.00 64 CYS A CA 16
ATOM 16400 C C . CYS A 1 64 ? 0.791 1.856 -1.509 1.00 0.00 64 CYS A C 16
ATOM 16401 O O . CYS A 1 64 ? 0.325 2.859 -2.006 1.00 0.00 64 CYS A O 16
ATOM 16408 N N . VAL A 1 65 ? 0.879 0.722 -2.161 1.00 0.00 65 VAL A N 16
ATOM 16409 C CA . VAL A 1 65 ? 0.768 0.689 -3.613 1.00 0.00 65 VAL A CA 16
ATOM 16410 C C . VAL A 1 65 ? 0.190 -0.618 -4.095 1.00 0.00 65 VAL A C 16
ATOM 16411 O O . VAL A 1 65 ? -0.172 -1.482 -3.297 1.00 0.00 65 VAL A O 16
ATOM 16424 N N . LEU A 1 66 ? 0.092 -0.740 -5.409 1.00 0.00 66 LEU A N 16
ATOM 16425 C CA . LEU A 1 66 ? 0.052 -2.048 -6.029 1.00 0.00 66 LEU A CA 16
ATOM 16426 C C . LEU A 1 66 ? 1.473 -2.615 -5.903 1.00 0.00 66 LEU A C 16
ATOM 16427 O O . LEU A 1 66 ? 2.326 -2.376 -6.763 1.00 0.00 66 LEU A O 16
ATOM 16443 N N . SER A 1 67 ? 1.728 -3.304 -4.789 1.00 0.00 67 SER A N 16
ATOM 16444 C CA . SER A 1 67 ? 3.099 -3.720 -4.414 1.00 0.00 67 SER A CA 16
ATOM 16445 C C . SER A 1 67 ? 3.730 -4.591 -5.515 1.00 0.00 67 SER A C 16
ATOM 16446 O O . SER A 1 67 ? 3.029 -5.112 -6.382 1.00 0.00 67 SER A O 16
ATOM 16454 N N . SER A 1 68 ? 5.052 -4.746 -5.488 1.00 0.00 68 SER A N 16
ATOM 16455 C CA . SER A 1 68 ? 5.741 -5.562 -6.471 1.00 0.00 68 SER A CA 16
ATOM 16456 C C . SER A 1 68 ? 6.950 -6.226 -5.828 1.00 0.00 68 SER A C 16
ATOM 16457 O O . SER A 1 68 ? 8.034 -5.641 -5.759 1.00 0.00 68 SER A O 16
ATOM 16465 N N . LEU A 1 69 ? 6.760 -7.446 -5.345 1.00 0.00 69 LEU A N 16
ATOM 16466 C CA . LEU A 1 69 ? 7.803 -8.134 -4.608 1.00 0.00 69 LEU A CA 16
ATOM 16467 C C . LEU A 1 69 ? 8.645 -8.993 -5.535 1.00 0.00 69 LEU A C 16
ATOM 16468 O O . LEU A 1 69 ? 8.239 -10.090 -5.924 1.00 0.00 69 LEU A O 16
ATOM 16484 N N . HIS A 1 70 ? 9.816 -8.488 -5.900 1.00 0.00 70 HIS A N 16
ATOM 16485 C CA . HIS A 1 70 ? 10.764 -9.268 -6.683 1.00 0.00 70 HIS A CA 16
ATOM 16486 C C . HIS A 1 70 ? 11.425 -10.300 -5.785 1.00 0.00 70 HIS A C 16
ATOM 16487 O O . HIS A 1 70 ? 11.954 -11.310 -6.250 1.00 0.00 70 HIS A O 16
ATOM 16502 N N . HIS A 1 71 ? 11.383 -10.032 -4.488 1.00 0.00 71 HIS A N 16
ATOM 16503 C CA . HIS A 1 71 ? 11.948 -10.925 -3.494 1.00 0.00 71 HIS A CA 16
ATOM 16504 C C . HIS A 1 71 ? 10.823 -11.535 -2.667 1.00 0.00 71 HIS A C 16
ATOM 16505 O O . HIS A 1 71 ? 10.195 -10.853 -1.857 1.00 0.00 71 HIS A O 16
ATOM 16520 N N . HIS A 1 72 ? 10.566 -12.814 -2.896 1.00 0.00 72 HIS A N 16
ATOM 16521 C CA . HIS A 1 72 ? 9.474 -13.520 -2.236 1.00 0.00 72 HIS A CA 16
ATOM 16522 C C . HIS A 1 72 ? 9.709 -13.613 -0.732 1.00 0.00 72 HIS A C 16
ATOM 16523 O O . HIS A 1 72 ? 8.782 -13.411 0.050 1.00 0.00 72 HIS A O 16
ATOM 16538 N N . HIS A 1 73 ? 10.950 -13.908 -0.347 1.00 0.00 73 HIS A N 16
ATOM 16539 C CA . HIS A 1 73 ? 11.324 -14.096 1.059 1.00 0.00 73 HIS A CA 16
ATOM 16540 C C . HIS A 1 73 ? 10.654 -15.327 1.660 1.00 0.00 73 HIS A C 16
ATOM 16541 O O . HIS A 1 73 ? 9.427 -15.388 1.772 1.00 0.00 73 HIS A O 16
ATOM 16556 N N . HIS A 1 74 ? 11.485 -16.301 2.038 1.00 0.00 74 HIS A N 16
ATOM 16557 C CA . HIS A 1 74 ? 11.037 -17.532 2.693 1.00 0.00 74 HIS A CA 16
ATOM 16558 C C . HIS A 1 74 ? 10.309 -18.452 1.712 1.00 0.00 74 HIS A C 16
ATOM 16559 O O . HIS A 1 74 ? 9.454 -18.018 0.948 1.00 0.00 74 HIS A O 16
ATOM 16574 N N . HIS A 1 75 ? 10.663 -19.727 1.734 1.00 0.00 75 HIS A N 16
ATOM 16575 C CA . HIS A 1 75 ? 10.015 -20.710 0.878 1.00 0.00 75 HIS A CA 16
ATOM 16576 C C . HIS A 1 75 ? 8.863 -21.364 1.625 1.00 0.00 75 HIS A C 16
ATOM 16577 O O . HIS A 1 75 ? 7.722 -20.881 1.501 1.00 0.00 75 HIS A O 16
ATOM 16593 N N . MET A 1 1 ? -14.109 -3.437 -5.081 1.00 0.00 1 MET A N 17
ATOM 16594 C CA . MET A 1 1 ? -14.266 -4.877 -5.398 1.00 0.00 1 MET A CA 17
ATOM 16595 C C . MET A 1 1 ? -13.464 -5.733 -4.418 1.00 0.00 1 MET A C 17
ATOM 16596 O O . MET A 1 1 ? -12.283 -5.480 -4.187 1.00 0.00 1 MET A O 17
ATOM 16612 N N . CYS A 1 2 ? -14.130 -6.727 -3.832 1.00 0.00 2 CYS A N 17
ATOM 16613 C CA . CYS A 1 2 ? -13.501 -7.670 -2.903 1.00 0.00 2 CYS A CA 17
ATOM 16614 C C . CYS A 1 2 ? -12.753 -6.952 -1.774 1.00 0.00 2 CYS A C 17
ATOM 16615 O O . CYS A 1 2 ? -13.375 -6.403 -0.862 1.00 0.00 2 CYS A O 17
ATOM 16623 N N . GLU A 1 3 ? -11.425 -6.922 -1.847 1.00 0.00 3 GLU A N 17
ATOM 16624 C CA . GLU A 1 3 ? -10.622 -6.285 -0.812 1.00 0.00 3 GLU A CA 17
ATOM 16625 C C . GLU A 1 3 ? -10.328 -4.839 -1.205 1.00 0.00 3 GLU A C 17
ATOM 16626 O O . GLU A 1 3 ? -9.174 -4.418 -1.319 1.00 0.00 3 GLU A O 17
ATOM 16638 N N . PHE A 1 4 ? -11.398 -4.096 -1.437 1.00 0.00 4 PHE A N 17
ATOM 16639 C CA . PHE A 1 4 ? -11.327 -2.700 -1.813 1.00 0.00 4 PHE A CA 17
ATOM 16640 C C . PHE A 1 4 ? -12.677 -2.106 -1.475 1.00 0.00 4 PHE A C 17
ATOM 16641 O O . PHE A 1 4 ? -13.530 -1.927 -2.348 1.00 0.00 4 PHE A O 17
ATOM 16658 N N . ILE A 1 5 ? -12.886 -1.864 -0.187 1.00 0.00 5 ILE A N 17
ATOM 16659 C CA . ILE A 1 5 ? -14.184 -1.454 0.323 1.00 0.00 5 ILE A CA 17
ATOM 16660 C C . ILE A 1 5 ? -14.382 0.033 0.061 1.00 0.00 5 ILE A C 17
ATOM 16661 O O . ILE A 1 5 ? -14.534 0.845 0.974 1.00 0.00 5 ILE A O 17
ATOM 16677 N N . GLU A 1 6 ? -14.333 0.369 -1.212 1.00 0.00 6 GLU A N 17
ATOM 16678 C CA . GLU A 1 6 ? -14.550 1.739 -1.665 1.00 0.00 6 GLU A CA 17
ATOM 16679 C C . GLU A 1 6 ? -15.786 1.806 -2.554 1.00 0.00 6 GLU A C 17
ATOM 16680 O O . GLU A 1 6 ? -15.939 2.722 -3.364 1.00 0.00 6 GLU A O 17
ATOM 16692 N N . ASP A 1 7 ? -16.671 0.835 -2.380 1.00 0.00 7 ASP A N 17
ATOM 16693 C CA . ASP A 1 7 ? -17.875 0.723 -3.200 1.00 0.00 7 ASP A CA 17
ATOM 16694 C C . ASP A 1 7 ? -18.992 1.592 -2.627 1.00 0.00 7 ASP A C 17
ATOM 16695 O O . ASP A 1 7 ? -20.041 1.771 -3.242 1.00 0.00 7 ASP A O 17
ATOM 16704 N N . SER A 1 8 ? -18.739 2.154 -1.452 1.00 0.00 8 SER A N 17
ATOM 16705 C CA . SER A 1 8 ? -19.714 2.988 -0.757 1.00 0.00 8 SER A CA 17
ATOM 16706 C C . SER A 1 8 ? -19.996 4.290 -1.514 1.00 0.00 8 SER A C 17
ATOM 16707 O O . SER A 1 8 ? -20.838 5.085 -1.097 1.00 0.00 8 SER A O 17
ATOM 16715 N N . GLU A 1 9 ? -19.283 4.501 -2.620 1.00 0.00 9 GLU A N 17
ATOM 16716 C CA . GLU A 1 9 ? -19.502 5.667 -3.466 1.00 0.00 9 GLU A CA 17
ATOM 16717 C C . GLU A 1 9 ? -20.941 5.705 -3.982 1.00 0.00 9 GLU A C 17
ATOM 16718 O O . GLU A 1 9 ? -21.518 6.778 -4.160 1.00 0.00 9 GLU A O 17
ATOM 16730 N N . ASP A 1 10 ? -21.498 4.514 -4.215 1.00 0.00 10 ASP A N 17
ATOM 16731 C CA . ASP A 1 10 ? -22.917 4.328 -4.538 1.00 0.00 10 ASP A CA 17
ATOM 16732 C C . ASP A 1 10 ? -23.286 4.922 -5.899 1.00 0.00 10 ASP A C 17
ATOM 16733 O O . ASP A 1 10 ? -24.455 4.950 -6.278 1.00 0.00 10 ASP A O 17
ATOM 16742 N N . ILE A 1 11 ? -22.285 5.360 -6.648 1.00 0.00 11 ILE A N 17
ATOM 16743 C CA . ILE A 1 11 ? -22.514 5.991 -7.939 1.00 0.00 11 ILE A CA 17
ATOM 16744 C C . ILE A 1 11 ? -23.092 4.984 -8.928 1.00 0.00 11 ILE A C 17
ATOM 16745 O O . ILE A 1 11 ? -23.915 5.325 -9.779 1.00 0.00 11 ILE A O 17
ATOM 16761 N N . GLN A 1 12 ? -22.678 3.731 -8.787 1.00 0.00 12 GLN A N 17
ATOM 16762 C CA . GLN A 1 12 ? -23.187 2.659 -9.609 1.00 0.00 12 GLN A CA 17
ATOM 16763 C C . GLN A 1 12 ? -24.651 2.362 -9.275 1.00 0.00 12 GLN A C 17
ATOM 16764 O O . GLN A 1 12 ? -25.408 1.888 -10.122 1.00 0.00 12 GLN A O 17
ATOM 16778 N N . GLY A 1 13 ? -25.049 2.685 -8.051 1.00 0.00 13 GLY A N 17
ATOM 16779 C CA . GLY A 1 13 ? -26.400 2.404 -7.609 1.00 0.00 13 GLY A CA 17
ATOM 16780 C C . GLY A 1 13 ? -27.336 3.583 -7.801 1.00 0.00 13 GLY A C 17
ATOM 16781 O O . GLY A 1 13 ? -28.454 3.575 -7.286 1.00 0.00 13 GLY A O 17
ATOM 16785 N N . LEU A 1 14 ? -26.875 4.590 -8.547 1.00 0.00 14 LEU A N 17
ATOM 16786 C CA . LEU A 1 14 ? -27.668 5.788 -8.843 1.00 0.00 14 LEU A CA 17
ATOM 16787 C C . LEU A 1 14 ? -27.987 6.566 -7.570 1.00 0.00 14 LEU A C 17
ATOM 16788 O O . LEU A 1 14 ? -28.932 6.246 -6.847 1.00 0.00 14 LEU A O 17
ATOM 16804 N N . LYS A 1 15 ? -27.210 7.606 -7.307 1.00 0.00 15 LYS A N 17
ATOM 16805 C CA . LYS A 1 15 ? -27.412 8.419 -6.115 1.00 0.00 15 LYS A CA 17
ATOM 16806 C C . LYS A 1 15 ? -28.505 9.451 -6.347 1.00 0.00 15 LYS A C 17
ATOM 16807 O O . LYS A 1 15 ? -28.714 10.352 -5.535 1.00 0.00 15 LYS A O 17
ATOM 16826 N N . SER A 1 16 ? -29.207 9.303 -7.462 1.00 0.00 16 SER A N 17
ATOM 16827 C CA . SER A 1 16 ? -30.412 10.069 -7.717 1.00 0.00 16 SER A CA 17
ATOM 16828 C C . SER A 1 16 ? -31.533 9.546 -6.825 1.00 0.00 16 SER A C 17
ATOM 16829 O O . SER A 1 16 ? -32.618 10.124 -6.749 1.00 0.00 16 SER A O 17
ATOM 16837 N N . LEU A 1 17 ? -31.239 8.447 -6.135 1.00 0.00 17 LEU A N 17
ATOM 16838 C CA . LEU A 1 17 ? -32.146 7.868 -5.152 1.00 0.00 17 LEU A CA 17
ATOM 16839 C C . LEU A 1 17 ? -31.844 8.451 -3.778 1.00 0.00 17 LEU A C 17
ATOM 16840 O O . LEU A 1 17 ? -32.092 7.823 -2.750 1.00 0.00 17 LEU A O 17
ATOM 16856 N N . ARG A 1 18 ? -31.269 9.647 -3.802 1.00 0.00 18 ARG A N 17
ATOM 16857 C CA . ARG A 1 18 ? -30.854 10.378 -2.606 1.00 0.00 18 ARG A CA 17
ATOM 16858 C C . ARG A 1 18 ? -31.896 10.317 -1.491 1.00 0.00 18 ARG A C 17
ATOM 16859 O O . ARG A 1 18 ? -33.038 10.755 -1.659 1.00 0.00 18 ARG A O 17
ATOM 16880 N N . LYS A 1 19 ? -31.482 9.775 -0.354 1.00 0.00 19 LYS A N 17
ATOM 16881 C CA . LYS A 1 19 ? -32.355 9.628 0.800 1.00 0.00 19 LYS A CA 17
ATOM 16882 C C . LYS A 1 19 ? -32.064 10.740 1.805 1.00 0.00 19 LYS A C 17
ATOM 16883 O O . LYS A 1 19 ? -30.906 11.082 2.035 1.00 0.00 19 LYS A O 17
ATOM 16902 N N . SER A 1 20 ? -33.110 11.293 2.404 1.00 0.00 20 SER A N 17
ATOM 16903 C CA . SER A 1 20 ? -32.964 12.490 3.234 1.00 0.00 20 SER A CA 17
ATOM 16904 C C . SER A 1 20 ? -32.592 12.127 4.675 1.00 0.00 20 SER A C 17
ATOM 16905 O O . SER A 1 20 ? -32.187 12.999 5.443 1.00 0.00 20 SER A O 17
ATOM 16913 N N . HIS A 1 21 ? -32.714 10.847 5.053 1.00 0.00 21 HIS A N 17
ATOM 16914 C CA . HIS A 1 21 ? -32.386 10.433 6.418 1.00 0.00 21 HIS A CA 17
ATOM 16915 C C . HIS A 1 21 ? -30.869 10.321 6.620 1.00 0.00 21 HIS A C 17
ATOM 16916 O O . HIS A 1 21 ? -30.402 9.869 7.670 1.00 0.00 21 HIS A O 17
ATOM 16931 N N . THR A 1 22 ? -30.109 10.743 5.614 1.00 0.00 22 THR A N 17
ATOM 16932 C CA . THR A 1 22 ? -28.637 10.621 5.626 1.00 0.00 22 THR A CA 17
ATOM 16933 C C . THR A 1 22 ? -27.923 11.496 6.682 1.00 0.00 22 THR A C 17
ATOM 16934 O O . THR A 1 22 ? -26.701 11.639 6.625 1.00 0.00 22 THR A O 17
ATOM 16945 N N . SER A 1 23 ? -28.642 12.072 7.644 1.00 0.00 23 SER A N 17
ATOM 16946 C CA . SER A 1 23 ? -28.011 12.942 8.621 1.00 0.00 23 SER A CA 17
ATOM 16947 C C . SER A 1 23 ? -27.597 12.146 9.853 1.00 0.00 23 SER A C 17
ATOM 16948 O O . SER A 1 23 ? -26.686 12.533 10.583 1.00 0.00 23 SER A O 17
ATOM 16956 N N . LEU A 1 24 ? -28.268 11.025 10.073 1.00 0.00 24 LEU A N 17
ATOM 16957 C CA . LEU A 1 24 ? -27.920 10.137 11.172 1.00 0.00 24 LEU A CA 17
ATOM 16958 C C . LEU A 1 24 ? -27.254 8.879 10.636 1.00 0.00 24 LEU A C 17
ATOM 16959 O O . LEU A 1 24 ? -26.165 8.507 11.066 1.00 0.00 24 LEU A O 17
ATOM 16975 N N . GLU A 1 25 ? -27.903 8.242 9.673 1.00 0.00 25 GLU A N 17
ATOM 16976 C CA . GLU A 1 25 ? -27.390 7.011 9.098 1.00 0.00 25 GLU A CA 17
ATOM 16977 C C . GLU A 1 25 ? -27.084 7.196 7.620 1.00 0.00 25 GLU A C 17
ATOM 16978 O O . GLU A 1 25 ? -27.945 6.989 6.766 1.00 0.00 25 GLU A O 17
ATOM 16990 N N . ASP A 1 26 ? -25.864 7.610 7.321 1.00 0.00 26 ASP A N 17
ATOM 16991 C CA . ASP A 1 26 ? -25.433 7.748 5.940 1.00 0.00 26 ASP A CA 17
ATOM 16992 C C . ASP A 1 26 ? -24.826 6.456 5.442 1.00 0.00 26 ASP A C 17
ATOM 16993 O O . ASP A 1 26 ? -24.127 5.753 6.172 1.00 0.00 26 ASP A O 17
ATOM 17002 N N . ASP A 1 27 ? -25.118 6.142 4.200 1.00 0.00 27 ASP A N 17
ATOM 17003 C CA . ASP A 1 27 ? -24.601 4.937 3.567 1.00 0.00 27 ASP A CA 17
ATOM 17004 C C . ASP A 1 27 ? -23.305 5.234 2.833 1.00 0.00 27 ASP A C 17
ATOM 17005 O O . ASP A 1 27 ? -22.718 4.354 2.200 1.00 0.00 27 ASP A O 17
ATOM 17014 N N . ASP A 1 28 ? -22.869 6.479 2.915 1.00 0.00 28 ASP A N 17
ATOM 17015 C CA . ASP A 1 28 ? -21.689 6.928 2.188 1.00 0.00 28 ASP A CA 17
ATOM 17016 C C . ASP A 1 28 ? -20.420 6.602 2.946 1.00 0.00 28 ASP A C 17
ATOM 17017 O O . ASP A 1 28 ? -19.541 5.916 2.427 1.00 0.00 28 ASP A O 17
ATOM 17026 N N . ASP A 1 29 ? -20.351 7.083 4.174 1.00 0.00 29 ASP A N 17
ATOM 17027 C CA . ASP A 1 29 ? -19.144 6.989 5.000 1.00 0.00 29 ASP A CA 17
ATOM 17028 C C . ASP A 1 29 ? -17.988 7.767 4.352 1.00 0.00 29 ASP A C 17
ATOM 17029 O O . ASP A 1 29 ? -17.331 7.261 3.441 1.00 0.00 29 ASP A O 17
ATOM 17038 N N . GLY A 1 30 ? -17.732 8.994 4.825 1.00 0.00 30 GLY A N 17
ATOM 17039 C CA . GLY A 1 30 ? -16.683 9.821 4.245 1.00 0.00 30 GLY A CA 17
ATOM 17040 C C . GLY A 1 30 ? -15.290 9.234 4.403 1.00 0.00 30 GLY A C 17
ATOM 17041 O O . GLY A 1 30 ? -14.327 9.747 3.834 1.00 0.00 30 GLY A O 17
ATOM 17045 N N . SER A 1 31 ? -15.180 8.149 5.158 1.00 0.00 31 SER A N 17
ATOM 17046 C CA . SER A 1 31 ? -13.904 7.479 5.356 1.00 0.00 31 SER A CA 17
ATOM 17047 C C . SER A 1 31 ? -13.487 6.725 4.093 1.00 0.00 31 SER A C 17
ATOM 17048 O O . SER A 1 31 ? -12.375 6.203 4.004 1.00 0.00 31 SER A O 17
ATOM 17056 N N . ARG A 1 32 ? -14.384 6.676 3.116 1.00 0.00 32 ARG A N 17
ATOM 17057 C CA . ARG A 1 32 ? -14.145 5.912 1.902 1.00 0.00 32 ARG A CA 17
ATOM 17058 C C . ARG A 1 32 ? -15.026 6.414 0.767 1.00 0.00 32 ARG A C 17
ATOM 17059 O O . ARG A 1 32 ? -15.912 7.245 0.978 1.00 0.00 32 ARG A O 17
ATOM 17080 N N . GLY A 1 33 ? -14.771 5.922 -0.434 1.00 0.00 33 GLY A N 17
ATOM 17081 C CA . GLY A 1 33 ? -15.600 6.265 -1.567 1.00 0.00 33 GLY A CA 17
ATOM 17082 C C . GLY A 1 33 ? -14.811 6.912 -2.680 1.00 0.00 33 GLY A C 17
ATOM 17083 O O . GLY A 1 33 ? -15.205 7.958 -3.201 1.00 0.00 33 GLY A O 17
ATOM 17087 N N . GLY A 1 34 ? -13.689 6.305 -3.038 1.00 0.00 34 GLY A N 17
ATOM 17088 C CA . GLY A 1 34 ? -12.889 6.823 -4.123 1.00 0.00 34 GLY A CA 17
ATOM 17089 C C . GLY A 1 34 ? -12.205 5.713 -4.906 1.00 0.00 34 GLY A C 17
ATOM 17090 O O . GLY A 1 34 ? -12.236 4.555 -4.489 1.00 0.00 34 GLY A O 17
ATOM 17094 N N . ASP A 1 35 ? -11.590 6.050 -6.039 1.00 0.00 35 ASP A N 17
ATOM 17095 C CA . ASP A 1 35 ? -10.915 5.057 -6.867 1.00 0.00 35 ASP A CA 17
ATOM 17096 C C . ASP A 1 35 ? -9.408 5.117 -6.638 1.00 0.00 35 ASP A C 17
ATOM 17097 O O . ASP A 1 35 ? -8.619 5.186 -7.578 1.00 0.00 35 ASP A O 17
ATOM 17106 N N . CYS A 1 36 ? -9.016 5.085 -5.373 1.00 0.00 36 CYS A N 17
ATOM 17107 C CA . CYS A 1 36 ? -7.613 5.185 -4.997 1.00 0.00 36 CYS A CA 17
ATOM 17108 C C . CYS A 1 36 ? -6.838 3.934 -5.408 1.00 0.00 36 CYS A C 17
ATOM 17109 O O . CYS A 1 36 ? -6.870 2.913 -4.720 1.00 0.00 36 CYS A O 17
ATOM 17117 N N . GLU A 1 37 ? -6.146 4.017 -6.537 1.00 0.00 37 GLU A N 17
ATOM 17118 C CA . GLU A 1 37 ? -5.337 2.917 -7.024 1.00 0.00 37 GLU A CA 17
ATOM 17119 C C . GLU A 1 37 ? -3.906 3.394 -7.180 1.00 0.00 37 GLU A C 17
ATOM 17120 O O . GLU A 1 37 ? -3.180 2.950 -8.071 1.00 0.00 37 GLU A O 17
ATOM 17132 N N . GLY A 1 38 ? -3.505 4.307 -6.308 1.00 0.00 38 GLY A N 17
ATOM 17133 C CA . GLY A 1 38 ? -2.213 4.920 -6.440 1.00 0.00 38 GLY A CA 17
ATOM 17134 C C . GLY A 1 38 ? -1.847 5.756 -5.234 1.00 0.00 38 GLY A C 17
ATOM 17135 O O . GLY A 1 38 ? -1.228 6.810 -5.364 1.00 0.00 38 GLY A O 17
ATOM 17139 N N . CYS A 1 39 ? -2.207 5.277 -4.054 1.00 0.00 39 CYS A N 17
ATOM 17140 C CA . CYS A 1 39 ? -1.988 6.022 -2.822 1.00 0.00 39 CYS A CA 17
ATOM 17141 C C . CYS A 1 39 ? -0.617 5.704 -2.240 1.00 0.00 39 CYS A C 17
ATOM 17142 O O . CYS A 1 39 ? -0.462 5.496 -1.036 1.00 0.00 39 CYS A O 17
ATOM 17149 N N . SER A 1 40 ? 0.385 5.694 -3.112 1.00 0.00 40 SER A N 17
ATOM 17150 C CA . SER A 1 40 ? 1.738 5.333 -2.725 1.00 0.00 40 SER A CA 17
ATOM 17151 C C . SER A 1 40 ? 2.459 6.514 -2.128 1.00 0.00 40 SER A C 17
ATOM 17152 O O . SER A 1 40 ? 3.592 6.406 -1.660 1.00 0.00 40 SER A O 17
ATOM 17160 N N . GLY A 1 41 ? 1.786 7.641 -2.155 1.00 0.00 41 GLY A N 17
ATOM 17161 C CA . GLY A 1 41 ? 2.272 8.810 -1.413 1.00 0.00 41 GLY A CA 17
ATOM 17162 C C . GLY A 1 41 ? 2.054 8.645 0.082 1.00 0.00 41 GLY A C 17
ATOM 17163 O O . GLY A 1 41 ? 2.310 9.566 0.861 1.00 0.00 41 GLY A O 17
ATOM 17167 N N . THR A 1 42 ? 1.580 7.470 0.482 1.00 0.00 42 THR A N 17
ATOM 17168 C CA . THR A 1 42 ? 1.402 7.150 1.874 1.00 0.00 42 THR A CA 17
ATOM 17169 C C . THR A 1 42 ? 2.368 6.031 2.222 1.00 0.00 42 THR A C 17
ATOM 17170 O O . THR A 1 42 ? 2.677 5.196 1.371 1.00 0.00 42 THR A O 17
ATOM 17181 N N . ALA A 1 43 ? 2.873 6.028 3.437 1.00 0.00 43 ALA A N 17
ATOM 17182 C CA . ALA A 1 43 ? 3.854 5.041 3.835 1.00 0.00 43 ALA A CA 17
ATOM 17183 C C . ALA A 1 43 ? 3.298 4.106 4.883 1.00 0.00 43 ALA A C 17
ATOM 17184 O O . ALA A 1 43 ? 3.027 4.498 6.022 1.00 0.00 43 ALA A O 17
ATOM 17191 N N . CYS A 1 44 ? 3.109 2.869 4.481 1.00 0.00 44 CYS A N 17
ATOM 17192 C CA . CYS A 1 44 ? 2.800 1.817 5.420 1.00 0.00 44 CYS A CA 17
ATOM 17193 C C . CYS A 1 44 ? 4.004 0.910 5.584 1.00 0.00 44 CYS A C 17
ATOM 17194 O O . CYS A 1 44 ? 4.560 0.401 4.610 1.00 0.00 44 CYS A O 17
ATOM 17201 N N . SER A 1 45 ? 4.409 0.720 6.827 1.00 0.00 45 SER A N 17
ATOM 17202 C CA . SER A 1 45 ? 5.486 -0.204 7.126 1.00 0.00 45 SER A CA 17
ATOM 17203 C C . SER A 1 45 ? 4.889 -1.585 7.264 1.00 0.00 45 SER A C 17
ATOM 17204 O O . SER A 1 45 ? 5.575 -2.596 7.119 1.00 0.00 45 SER A O 17
ATOM 17212 N N . SER A 1 46 ? 3.588 -1.621 7.521 1.00 0.00 46 SER A N 17
ATOM 17213 C CA . SER A 1 46 ? 2.880 -2.867 7.528 1.00 0.00 46 SER A CA 17
ATOM 17214 C C . SER A 1 46 ? 1.933 -2.906 6.343 1.00 0.00 46 SER A C 17
ATOM 17215 O O . SER A 1 46 ? 1.236 -1.937 6.059 1.00 0.00 46 SER A O 17
ATOM 17223 N N . ASP A 1 47 ? 1.870 -4.070 5.726 1.00 0.00 47 ASP A N 17
ATOM 17224 C CA . ASP A 1 47 ? 1.090 -4.305 4.521 1.00 0.00 47 ASP A CA 17
ATOM 17225 C C . ASP A 1 47 ? -0.408 -4.129 4.741 1.00 0.00 47 ASP A C 17
ATOM 17226 O O . ASP A 1 47 ? -1.064 -3.422 3.978 1.00 0.00 47 ASP A O 17
ATOM 17235 N N . ALA A 1 48 ? -0.941 -4.743 5.795 1.00 0.00 48 ALA A N 17
ATOM 17236 C CA . ALA A 1 48 ? -2.366 -4.823 5.998 1.00 0.00 48 ALA A CA 17
ATOM 17237 C C . ALA A 1 48 ? -3.046 -3.461 6.056 1.00 0.00 48 ALA A C 17
ATOM 17238 O O . ALA A 1 48 ? -4.185 -3.319 5.631 1.00 0.00 48 ALA A O 17
ATOM 17245 N N . GLN A 1 49 ? -2.340 -2.451 6.541 1.00 0.00 49 GLN A N 17
ATOM 17246 C CA . GLN A 1 49 ? -2.983 -1.188 6.867 1.00 0.00 49 GLN A CA 17
ATOM 17247 C C . GLN A 1 49 ? -3.310 -0.380 5.620 1.00 0.00 49 GLN A C 17
ATOM 17248 O O . GLN A 1 49 ? -4.329 0.299 5.582 1.00 0.00 49 GLN A O 17
ATOM 17262 N N . CYS A 1 50 ? -2.466 -0.442 4.596 1.00 0.00 50 CYS A N 17
ATOM 17263 C CA . CYS A 1 50 ? -2.786 0.259 3.350 1.00 0.00 50 CYS A CA 17
ATOM 17264 C C . CYS A 1 50 ? -3.466 -0.675 2.377 1.00 0.00 50 CYS A C 17
ATOM 17265 O O . CYS A 1 50 ? -4.368 -0.274 1.650 1.00 0.00 50 CYS A O 17
ATOM 17272 N N . ARG A 1 51 ? -3.003 -1.914 2.347 1.00 0.00 51 ARG A N 17
ATOM 17273 C CA . ARG A 1 51 ? -3.666 -2.966 1.611 1.00 0.00 51 ARG A CA 17
ATOM 17274 C C . ARG A 1 51 ? -5.164 -2.995 1.908 1.00 0.00 51 ARG A C 17
ATOM 17275 O O . ARG A 1 51 ? -5.984 -2.866 0.999 1.00 0.00 51 ARG A O 17
ATOM 17296 N N . ALA A 1 52 ? -5.521 -3.136 3.185 1.00 0.00 52 ALA A N 17
ATOM 17297 C CA . ALA A 1 52 ? -6.923 -3.212 3.564 1.00 0.00 52 ALA A CA 17
ATOM 17298 C C . ALA A 1 52 ? -7.542 -1.836 3.473 1.00 0.00 52 ALA A C 17
ATOM 17299 O O . ALA A 1 52 ? -8.761 -1.677 3.527 1.00 0.00 52 ALA A O 17
ATOM 17306 N N . ARG A 1 53 ? -6.686 -0.836 3.320 1.00 0.00 53 ARG A N 17
ATOM 17307 C CA . ARG A 1 53 ? -7.163 0.523 3.110 1.00 0.00 53 ARG A CA 17
ATOM 17308 C C . ARG A 1 53 ? -7.293 0.833 1.625 1.00 0.00 53 ARG A C 17
ATOM 17309 O O . ARG A 1 53 ? -7.261 1.990 1.207 1.00 0.00 53 ARG A O 17
ATOM 17330 N N . GLY A 1 54 ? -7.424 -0.209 0.830 1.00 0.00 54 GLY A N 17
ATOM 17331 C CA . GLY A 1 54 ? -7.718 -0.030 -0.570 1.00 0.00 54 GLY A CA 17
ATOM 17332 C C . GLY A 1 54 ? -6.480 0.128 -1.422 1.00 0.00 54 GLY A C 17
ATOM 17333 O O . GLY A 1 54 ? -6.507 -0.210 -2.606 1.00 0.00 54 GLY A O 17
ATOM 17337 N N . CYS A 1 55 ? -5.399 0.652 -0.835 1.00 0.00 55 CYS A N 17
ATOM 17338 C CA . CYS A 1 55 ? -4.157 0.846 -1.584 1.00 0.00 55 CYS A CA 17
ATOM 17339 C C . CYS A 1 55 ? -3.750 -0.412 -2.374 1.00 0.00 55 CYS A C 17
ATOM 17340 O O . CYS A 1 55 ? -3.681 -0.326 -3.599 1.00 0.00 55 CYS A O 17
ATOM 17347 N N . ASP A 1 56 ? -3.474 -1.550 -1.682 1.00 0.00 56 ASP A N 17
ATOM 17348 C CA . ASP A 1 56 ? -3.248 -2.877 -2.314 1.00 0.00 56 ASP A CA 17
ATOM 17349 C C . ASP A 1 56 ? -2.285 -3.649 -1.446 1.00 0.00 56 ASP A C 17
ATOM 17350 O O . ASP A 1 56 ? -2.516 -4.805 -1.104 1.00 0.00 56 ASP A O 17
ATOM 17359 N N . GLY A 1 57 ? -1.186 -2.989 -1.105 1.00 0.00 57 GLY A N 17
ATOM 17360 C CA . GLY A 1 57 ? -0.195 -3.569 -0.261 1.00 0.00 57 GLY A CA 17
ATOM 17361 C C . GLY A 1 57 ? 0.832 -2.551 0.127 1.00 0.00 57 GLY A C 17
ATOM 17362 O O . GLY A 1 57 ? 0.671 -1.353 -0.122 1.00 0.00 57 GLY A O 17
ATOM 17366 N N . CYS A 1 58 ? 1.857 -3.029 0.760 1.00 0.00 58 CYS A N 17
ATOM 17367 C CA . CYS A 1 58 ? 3.015 -2.221 1.080 1.00 0.00 58 CYS A CA 17
ATOM 17368 C C . CYS A 1 58 ? 4.261 -2.885 0.536 1.00 0.00 58 CYS A C 17
ATOM 17369 O O . CYS A 1 58 ? 4.464 -4.083 0.728 1.00 0.00 58 CYS A O 17
ATOM 17376 N N . SER A 1 59 ? 5.093 -2.124 -0.152 1.00 0.00 59 SER A N 17
ATOM 17377 C CA . SER A 1 59 ? 6.214 -2.726 -0.852 1.00 0.00 59 SER A CA 17
ATOM 17378 C C . SER A 1 59 ? 7.532 -2.398 -0.175 1.00 0.00 59 SER A C 17
ATOM 17379 O O . SER A 1 59 ? 7.545 -1.725 0.856 1.00 0.00 59 SER A O 17
ATOM 17387 N N . THR A 1 60 ? 8.626 -2.882 -0.745 1.00 0.00 60 THR A N 17
ATOM 17388 C CA . THR A 1 60 ? 9.969 -2.662 -0.186 1.00 0.00 60 THR A CA 17
ATOM 17389 C C . THR A 1 60 ? 10.237 -1.212 0.279 1.00 0.00 60 THR A C 17
ATOM 17390 O O . THR A 1 60 ? 10.970 -1.011 1.250 1.00 0.00 60 THR A O 17
ATOM 17401 N N . SER A 1 61 ? 9.637 -0.207 -0.368 1.00 0.00 61 SER A N 17
ATOM 17402 C CA . SER A 1 61 ? 9.923 1.177 -0.021 1.00 0.00 61 SER A CA 17
ATOM 17403 C C . SER A 1 61 ? 9.027 1.666 1.118 1.00 0.00 61 SER A C 17
ATOM 17404 O O . SER A 1 61 ? 9.065 2.841 1.485 1.00 0.00 61 SER A O 17
ATOM 17412 N N . GLY A 1 62 ? 8.225 0.763 1.676 1.00 0.00 62 GLY A N 17
ATOM 17413 C CA . GLY A 1 62 ? 7.372 1.111 2.798 1.00 0.00 62 GLY A CA 17
ATOM 17414 C C . GLY A 1 62 ? 6.289 2.094 2.415 1.00 0.00 62 GLY A C 17
ATOM 17415 O O . GLY A 1 62 ? 5.859 2.901 3.233 1.00 0.00 62 GLY A O 17
ATOM 17419 N N . VAL A 1 63 ? 5.859 2.020 1.167 1.00 0.00 63 VAL A N 17
ATOM 17420 C CA . VAL A 1 63 ? 4.830 2.907 0.643 1.00 0.00 63 VAL A CA 17
ATOM 17421 C C . VAL A 1 63 ? 3.568 2.104 0.364 1.00 0.00 63 VAL A C 17
ATOM 17422 O O . VAL A 1 63 ? 3.611 0.869 0.363 1.00 0.00 63 VAL A O 17
ATOM 17435 N N . CYS A 1 64 ? 2.456 2.780 0.114 1.00 0.00 64 CYS A N 17
ATOM 17436 C CA . CYS A 1 64 ? 1.187 2.088 -0.035 1.00 0.00 64 CYS A CA 17
ATOM 17437 C C . CYS A 1 64 ? 0.854 1.951 -1.516 1.00 0.00 64 CYS A C 17
ATOM 17438 O O . CYS A 1 64 ? 0.449 2.898 -2.172 1.00 0.00 64 CYS A O 17
ATOM 17445 N N . VAL A 1 65 ? 0.986 0.737 -2.012 1.00 0.00 65 VAL A N 17
ATOM 17446 C CA . VAL A 1 65 ? 1.146 0.499 -3.439 1.00 0.00 65 VAL A CA 17
ATOM 17447 C C . VAL A 1 65 ? 0.805 -0.961 -3.743 1.00 0.00 65 VAL A C 17
ATOM 17448 O O . VAL A 1 65 ? 0.711 -1.762 -2.820 1.00 0.00 65 VAL A O 17
ATOM 17461 N N . LEU A 1 66 ? 0.604 -1.317 -5.007 1.00 0.00 66 LEU A N 17
ATOM 17462 C CA . LEU A 1 66 ? 0.443 -2.719 -5.349 1.00 0.00 66 LEU A CA 17
ATOM 17463 C C . LEU A 1 66 ? 1.767 -3.446 -5.081 1.00 0.00 66 LEU A C 17
ATOM 17464 O O . LEU A 1 66 ? 2.785 -3.153 -5.712 1.00 0.00 66 LEU A O 17
ATOM 17480 N N . SER A 1 67 ? 1.741 -4.367 -4.111 1.00 0.00 67 SER A N 17
ATOM 17481 C CA . SER A 1 67 ? 2.955 -4.975 -3.558 1.00 0.00 67 SER A CA 17
ATOM 17482 C C . SER A 1 67 ? 3.875 -5.541 -4.655 1.00 0.00 67 SER A C 17
ATOM 17483 O O . SER A 1 67 ? 3.531 -6.544 -5.279 1.00 0.00 67 SER A O 17
ATOM 17491 N N . SER A 1 68 ? 5.027 -4.910 -4.913 1.00 0.00 68 SER A N 17
ATOM 17492 C CA . SER A 1 68 ? 6.015 -5.493 -5.795 1.00 0.00 68 SER A CA 17
ATOM 17493 C C . SER A 1 68 ? 6.764 -6.601 -5.056 1.00 0.00 68 SER A C 17
ATOM 17494 O O . SER A 1 68 ? 7.876 -6.401 -4.561 1.00 0.00 68 SER A O 17
ATOM 17502 N N . LEU A 1 69 ? 6.122 -7.761 -4.955 1.00 0.00 69 LEU A N 17
ATOM 17503 C CA . LEU A 1 69 ? 6.682 -8.897 -4.235 1.00 0.00 69 LEU A CA 17
ATOM 17504 C C . LEU A 1 69 ? 7.793 -9.564 -5.046 1.00 0.00 69 LEU A C 17
ATOM 17505 O O . LEU A 1 69 ? 7.633 -10.656 -5.589 1.00 0.00 69 LEU A O 17
ATOM 17521 N N . HIS A 1 70 ? 8.923 -8.885 -5.132 1.00 0.00 70 HIS A N 17
ATOM 17522 C CA . HIS A 1 70 ? 10.074 -9.402 -5.851 1.00 0.00 70 HIS A CA 17
ATOM 17523 C C . HIS A 1 70 ? 11.317 -9.322 -4.968 1.00 0.00 70 HIS A C 17
ATOM 17524 O O . HIS A 1 70 ? 12.438 -9.524 -5.431 1.00 0.00 70 HIS A O 17
ATOM 17539 N N . HIS A 1 71 ? 11.103 -9.027 -3.689 1.00 0.00 71 HIS A N 17
ATOM 17540 C CA . HIS A 1 71 ? 12.203 -8.927 -2.732 1.00 0.00 71 HIS A CA 17
ATOM 17541 C C . HIS A 1 71 ? 12.941 -10.262 -2.624 1.00 0.00 71 HIS A C 17
ATOM 17542 O O . HIS A 1 71 ? 12.331 -11.309 -2.405 1.00 0.00 71 HIS A O 17
ATOM 17557 N N . HIS A 1 72 ? 14.253 -10.216 -2.782 1.00 0.00 72 HIS A N 17
ATOM 17558 C CA . HIS A 1 72 ? 15.061 -11.423 -2.775 1.00 0.00 72 HIS A CA 17
ATOM 17559 C C . HIS A 1 72 ? 15.439 -11.805 -1.348 1.00 0.00 72 HIS A C 17
ATOM 17560 O O . HIS A 1 72 ? 16.460 -11.357 -0.822 1.00 0.00 72 HIS A O 17
ATOM 17575 N N . HIS A 1 73 ? 14.596 -12.621 -0.729 1.00 0.00 73 HIS A N 17
ATOM 17576 C CA . HIS A 1 73 ? 14.843 -13.115 0.621 1.00 0.00 73 HIS A CA 17
ATOM 17577 C C . HIS A 1 73 ? 16.131 -13.927 0.652 1.00 0.00 73 HIS A C 17
ATOM 17578 O O . HIS A 1 73 ? 16.375 -14.735 -0.246 1.00 0.00 73 HIS A O 17
ATOM 17593 N N . HIS A 1 74 ? 16.943 -13.700 1.684 1.00 0.00 74 HIS A N 17
ATOM 17594 C CA . HIS A 1 74 ? 18.237 -14.365 1.839 1.00 0.00 74 HIS A CA 17
ATOM 17595 C C . HIS A 1 74 ? 19.178 -13.957 0.710 1.00 0.00 74 HIS A C 17
ATOM 17596 O O . HIS A 1 74 ? 19.220 -14.591 -0.342 1.00 0.00 74 HIS A O 17
ATOM 17611 N N . HIS A 1 75 ? 19.924 -12.891 0.939 1.00 0.00 75 HIS A N 17
ATOM 17612 C CA . HIS A 1 75 ? 20.857 -12.382 -0.054 1.00 0.00 75 HIS A CA 17
ATOM 17613 C C . HIS A 1 75 ? 22.127 -13.218 -0.065 1.00 0.00 75 HIS A C 17
ATOM 17614 O O . HIS A 1 75 ? 22.370 -13.920 -1.066 1.00 0.00 75 HIS A O 17
ATOM 17630 N N . MET A 1 1 ? -3.685 -2.492 -24.286 1.00 0.00 1 MET A N 18
ATOM 17631 C CA . MET A 1 1 ? -4.081 -1.314 -23.481 1.00 0.00 1 MET A CA 18
ATOM 17632 C C . MET A 1 1 ? -5.043 -1.708 -22.367 1.00 0.00 1 MET A C 18
ATOM 17633 O O . MET A 1 1 ? -5.041 -1.104 -21.296 1.00 0.00 1 MET A O 18
ATOM 17649 N N . CYS A 1 2 ? -5.856 -2.726 -22.608 1.00 0.00 2 CYS A N 18
ATOM 17650 C CA . CYS A 1 2 ? -6.768 -3.226 -21.591 1.00 0.00 2 CYS A CA 18
ATOM 17651 C C . CYS A 1 2 ? -6.101 -4.376 -20.839 1.00 0.00 2 CYS A C 18
ATOM 17652 O O . CYS A 1 2 ? -6.610 -5.497 -20.798 1.00 0.00 2 CYS A O 18
ATOM 17660 N N . GLU A 1 3 ? -4.950 -4.079 -20.251 1.00 0.00 3 GLU A N 18
ATOM 17661 C CA . GLU A 1 3 ? -4.135 -5.091 -19.596 1.00 0.00 3 GLU A CA 18
ATOM 17662 C C . GLU A 1 3 ? -4.594 -5.289 -18.156 1.00 0.00 3 GLU A C 18
ATOM 17663 O O . GLU A 1 3 ? -5.344 -4.471 -17.623 1.00 0.00 3 GLU A O 18
ATOM 17675 N N . PHE A 1 4 ? -4.148 -6.365 -17.525 1.00 0.00 4 PHE A N 18
ATOM 17676 C CA . PHE A 1 4 ? -4.520 -6.627 -16.136 1.00 0.00 4 PHE A CA 18
ATOM 17677 C C . PHE A 1 4 ? -3.333 -7.182 -15.350 1.00 0.00 4 PHE A C 18
ATOM 17678 O O . PHE A 1 4 ? -3.079 -8.386 -15.377 1.00 0.00 4 PHE A O 18
ATOM 17695 N N . ILE A 1 5 ? -2.608 -6.273 -14.679 1.00 0.00 5 ILE A N 18
ATOM 17696 C CA . ILE A 1 5 ? -1.471 -6.615 -13.771 1.00 0.00 5 ILE A CA 18
ATOM 17697 C C . ILE A 1 5 ? -0.560 -7.686 -14.387 1.00 0.00 5 ILE A C 18
ATOM 17698 O O . ILE A 1 5 ? -0.036 -8.572 -13.710 1.00 0.00 5 ILE A O 18
ATOM 17714 N N . GLU A 1 6 ? -0.350 -7.572 -15.686 1.00 0.00 6 GLU A N 18
ATOM 17715 C CA . GLU A 1 6 ? 0.416 -8.561 -16.406 1.00 0.00 6 GLU A CA 18
ATOM 17716 C C . GLU A 1 6 ? 1.875 -8.137 -16.507 1.00 0.00 6 GLU A C 18
ATOM 17717 O O . GLU A 1 6 ? 2.773 -8.969 -16.637 1.00 0.00 6 GLU A O 18
ATOM 17729 N N . ASP A 1 7 ? 2.105 -6.836 -16.400 1.00 0.00 7 ASP A N 18
ATOM 17730 C CA . ASP A 1 7 ? 3.451 -6.270 -16.553 1.00 0.00 7 ASP A CA 18
ATOM 17731 C C . ASP A 1 7 ? 4.326 -6.575 -15.345 1.00 0.00 7 ASP A C 18
ATOM 17732 O O . ASP A 1 7 ? 5.478 -6.140 -15.276 1.00 0.00 7 ASP A O 18
ATOM 17741 N N . SER A 1 8 ? 3.773 -7.308 -14.392 1.00 0.00 8 SER A N 18
ATOM 17742 C CA . SER A 1 8 ? 4.524 -7.739 -13.232 1.00 0.00 8 SER A CA 18
ATOM 17743 C C . SER A 1 8 ? 5.608 -8.728 -13.655 1.00 0.00 8 SER A C 18
ATOM 17744 O O . SER A 1 8 ? 6.801 -8.465 -13.499 1.00 0.00 8 SER A O 18
ATOM 17752 N N . GLU A 1 9 ? 5.186 -9.862 -14.199 1.00 0.00 9 GLU A N 18
ATOM 17753 C CA . GLU A 1 9 ? 6.121 -10.888 -14.631 1.00 0.00 9 GLU A CA 18
ATOM 17754 C C . GLU A 1 9 ? 6.497 -10.727 -16.102 1.00 0.00 9 GLU A C 18
ATOM 17755 O O . GLU A 1 9 ? 7.557 -11.191 -16.529 1.00 0.00 9 GLU A O 18
ATOM 17767 N N . ASP A 1 10 ? 5.632 -10.078 -16.876 1.00 0.00 10 ASP A N 18
ATOM 17768 C CA . ASP A 1 10 ? 5.862 -9.931 -18.312 1.00 0.00 10 ASP A CA 18
ATOM 17769 C C . ASP A 1 10 ? 6.927 -8.880 -18.589 1.00 0.00 10 ASP A C 18
ATOM 17770 O O . ASP A 1 10 ? 6.652 -7.678 -18.585 1.00 0.00 10 ASP A O 18
ATOM 17779 N N . ILE A 1 11 ? 8.145 -9.339 -18.823 1.00 0.00 11 ILE A N 18
ATOM 17780 C CA . ILE A 1 11 ? 9.245 -8.446 -19.152 1.00 0.00 11 ILE A CA 18
ATOM 17781 C C . ILE A 1 11 ? 9.441 -8.412 -20.668 1.00 0.00 11 ILE A C 18
ATOM 17782 O O . ILE A 1 11 ? 10.349 -7.763 -21.182 1.00 0.00 11 ILE A O 18
ATOM 17798 N N . GLN A 1 12 ? 8.572 -9.117 -21.384 1.00 0.00 12 GLN A N 18
ATOM 17799 C CA . GLN A 1 12 ? 8.656 -9.181 -22.839 1.00 0.00 12 GLN A CA 18
ATOM 17800 C C . GLN A 1 12 ? 8.131 -7.893 -23.461 1.00 0.00 12 GLN A C 18
ATOM 17801 O O . GLN A 1 12 ? 8.624 -7.443 -24.495 1.00 0.00 12 GLN A O 18
ATOM 17815 N N . GLY A 1 13 ? 7.140 -7.294 -22.818 1.00 0.00 13 GLY A N 18
ATOM 17816 C CA . GLY A 1 13 ? 6.583 -6.053 -23.313 1.00 0.00 13 GLY A CA 18
ATOM 17817 C C . GLY A 1 13 ? 7.341 -4.836 -22.819 1.00 0.00 13 GLY A C 18
ATOM 17818 O O . GLY A 1 13 ? 6.804 -3.728 -22.785 1.00 0.00 13 GLY A O 18
ATOM 17822 N N . LEU A 1 14 ? 8.604 -5.033 -22.450 1.00 0.00 14 LEU A N 18
ATOM 17823 C CA . LEU A 1 14 ? 9.441 -3.936 -21.975 1.00 0.00 14 LEU A CA 18
ATOM 17824 C C . LEU A 1 14 ? 9.635 -2.906 -23.084 1.00 0.00 14 LEU A C 18
ATOM 17825 O O . LEU A 1 14 ? 9.940 -1.746 -22.823 1.00 0.00 14 LEU A O 18
ATOM 17841 N N . LYS A 1 15 ? 9.433 -3.344 -24.323 1.00 0.00 15 LYS A N 18
ATOM 17842 C CA . LYS A 1 15 ? 9.530 -2.472 -25.486 1.00 0.00 15 LYS A CA 18
ATOM 17843 C C . LYS A 1 15 ? 8.454 -1.384 -25.459 1.00 0.00 15 LYS A C 18
ATOM 17844 O O . LYS A 1 15 ? 8.550 -0.390 -26.177 1.00 0.00 15 LYS A O 18
ATOM 17863 N N . SER A 1 16 ? 7.437 -1.568 -24.625 1.00 0.00 16 SER A N 18
ATOM 17864 C CA . SER A 1 16 ? 6.385 -0.580 -24.482 1.00 0.00 16 SER A CA 18
ATOM 17865 C C . SER A 1 16 ? 6.622 0.234 -23.218 1.00 0.00 16 SER A C 18
ATOM 17866 O O . SER A 1 16 ? 6.413 1.448 -23.193 1.00 0.00 16 SER A O 18
ATOM 17874 N N . LEU A 1 17 ? 7.109 -0.444 -22.189 1.00 0.00 17 LEU A N 18
ATOM 17875 C CA . LEU A 1 17 ? 7.345 0.175 -20.890 1.00 0.00 17 LEU A CA 18
ATOM 17876 C C . LEU A 1 17 ? 8.605 1.034 -20.920 1.00 0.00 17 LEU A C 18
ATOM 17877 O O . LEU A 1 17 ? 8.865 1.812 -20.005 1.00 0.00 17 LEU A O 18
ATOM 17893 N N . ARG A 1 18 ? 9.381 0.878 -21.982 1.00 0.00 18 ARG A N 18
ATOM 17894 C CA . ARG A 1 18 ? 10.611 1.639 -22.174 1.00 0.00 18 ARG A CA 18
ATOM 17895 C C . ARG A 1 18 ? 10.324 3.131 -22.337 1.00 0.00 18 ARG A C 18
ATOM 17896 O O . ARG A 1 18 ? 11.165 3.972 -22.027 1.00 0.00 18 ARG A O 18
ATOM 17917 N N . LYS A 1 19 ? 9.126 3.463 -22.791 1.00 0.00 19 LYS A N 18
ATOM 17918 C CA . LYS A 1 19 ? 8.794 4.848 -23.099 1.00 0.00 19 LYS A CA 18
ATOM 17919 C C . LYS A 1 19 ? 8.155 5.553 -21.909 1.00 0.00 19 LYS A C 18
ATOM 17920 O O . LYS A 1 19 ? 7.345 6.463 -22.076 1.00 0.00 19 LYS A O 18
ATOM 17939 N N . SER A 1 20 ? 8.552 5.147 -20.711 1.00 0.00 20 SER A N 18
ATOM 17940 C CA . SER A 1 20 ? 8.066 5.769 -19.490 1.00 0.00 20 SER A CA 18
ATOM 17941 C C . SER A 1 20 ? 9.064 6.815 -18.981 1.00 0.00 20 SER A C 18
ATOM 17942 O O . SER A 1 20 ? 8.756 7.589 -18.073 1.00 0.00 20 SER A O 18
ATOM 17950 N N . HIS A 1 21 ? 10.279 6.824 -19.546 1.00 0.00 21 HIS A N 18
ATOM 17951 C CA . HIS A 1 21 ? 11.269 7.828 -19.174 1.00 0.00 21 HIS A CA 18
ATOM 17952 C C . HIS A 1 21 ? 11.338 8.930 -20.223 1.00 0.00 21 HIS A C 18
ATOM 17953 O O . HIS A 1 21 ? 12.113 9.875 -20.086 1.00 0.00 21 HIS A O 18
ATOM 17968 N N . THR A 1 22 ? 10.550 8.775 -21.285 1.00 0.00 22 THR A N 18
ATOM 17969 C CA . THR A 1 22 ? 10.534 9.753 -22.398 1.00 0.00 22 THR A CA 18
ATOM 17970 C C . THR A 1 22 ? 10.444 11.215 -21.915 1.00 0.00 22 THR A C 18
ATOM 17971 O O . THR A 1 22 ? 11.199 12.062 -22.396 1.00 0.00 22 THR A O 18
ATOM 17982 N N . SER A 1 23 ? 9.552 11.523 -20.971 1.00 0.00 23 SER A N 18
ATOM 17983 C CA . SER A 1 23 ? 9.463 12.864 -20.430 1.00 0.00 23 SER A CA 18
ATOM 17984 C C . SER A 1 23 ? 9.782 12.845 -18.943 1.00 0.00 23 SER A C 18
ATOM 17985 O O . SER A 1 23 ? 10.610 13.619 -18.459 1.00 0.00 23 SER A O 18
ATOM 17993 N N . LEU A 1 24 ? 9.138 11.928 -18.241 1.00 0.00 24 LEU A N 18
ATOM 17994 C CA . LEU A 1 24 ? 9.293 11.789 -16.798 1.00 0.00 24 LEU A CA 18
ATOM 17995 C C . LEU A 1 24 ? 8.464 10.611 -16.314 1.00 0.00 24 LEU A C 18
ATOM 17996 O O . LEU A 1 24 ? 8.911 9.808 -15.491 1.00 0.00 24 LEU A O 18
ATOM 18012 N N . GLU A 1 25 ? 7.256 10.523 -16.841 1.00 0.00 25 GLU A N 18
ATOM 18013 C CA . GLU A 1 25 ? 6.343 9.438 -16.502 1.00 0.00 25 GLU A CA 18
ATOM 18014 C C . GLU A 1 25 ? 5.654 8.909 -17.762 1.00 0.00 25 GLU A C 18
ATOM 18015 O O . GLU A 1 25 ? 5.691 7.705 -18.021 1.00 0.00 25 GLU A O 18
ATOM 18027 N N . ASP A 1 26 ? 5.056 9.818 -18.540 1.00 0.00 26 ASP A N 18
ATOM 18028 C CA . ASP A 1 26 ? 4.464 9.512 -19.847 1.00 0.00 26 ASP A CA 18
ATOM 18029 C C . ASP A 1 26 ? 3.309 8.514 -19.769 1.00 0.00 26 ASP A C 18
ATOM 18030 O O . ASP A 1 26 ? 3.300 7.573 -18.978 1.00 0.00 26 ASP A O 18
ATOM 18039 N N . ASP A 1 27 ? 2.322 8.752 -20.605 1.00 0.00 27 ASP A N 18
ATOM 18040 C CA . ASP A 1 27 ? 1.147 7.891 -20.692 1.00 0.00 27 ASP A CA 18
ATOM 18041 C C . ASP A 1 27 ? 1.330 6.836 -21.779 1.00 0.00 27 ASP A C 18
ATOM 18042 O O . ASP A 1 27 ? 0.471 5.978 -21.990 1.00 0.00 27 ASP A O 18
ATOM 18051 N N . ASP A 1 28 ? 2.471 6.891 -22.447 1.00 0.00 28 ASP A N 18
ATOM 18052 C CA . ASP A 1 28 ? 2.748 6.015 -23.587 1.00 0.00 28 ASP A CA 18
ATOM 18053 C C . ASP A 1 28 ? 2.654 4.551 -23.203 1.00 0.00 28 ASP A C 18
ATOM 18054 O O . ASP A 1 28 ? 2.237 3.706 -23.997 1.00 0.00 28 ASP A O 18
ATOM 18063 N N . ASP A 1 29 ? 3.036 4.263 -21.982 1.00 0.00 29 ASP A N 18
ATOM 18064 C CA . ASP A 1 29 ? 2.956 2.911 -21.452 1.00 0.00 29 ASP A CA 18
ATOM 18065 C C . ASP A 1 29 ? 2.012 2.873 -20.255 1.00 0.00 29 ASP A C 18
ATOM 18066 O O . ASP A 1 29 ? 2.232 2.142 -19.290 1.00 0.00 29 ASP A O 18
ATOM 18075 N N . GLY A 1 30 ? 0.942 3.658 -20.334 1.00 0.00 30 GLY A N 18
ATOM 18076 C CA . GLY A 1 30 ? -0.055 3.689 -19.276 1.00 0.00 30 GLY A CA 18
ATOM 18077 C C . GLY A 1 30 ? -0.726 2.347 -19.074 1.00 0.00 30 GLY A C 18
ATOM 18078 O O . GLY A 1 30 ? -1.371 2.109 -18.051 1.00 0.00 30 GLY A O 18
ATOM 18082 N N . SER A 1 31 ? -0.566 1.470 -20.053 1.00 0.00 31 SER A N 18
ATOM 18083 C CA . SER A 1 31 ? -1.079 0.114 -19.970 1.00 0.00 31 SER A CA 18
ATOM 18084 C C . SER A 1 31 ? -0.288 -0.714 -18.952 1.00 0.00 31 SER A C 18
ATOM 18085 O O . SER A 1 31 ? -0.645 -1.855 -18.665 1.00 0.00 31 SER A O 18
ATOM 18093 N N . ARG A 1 32 ? 0.795 -0.134 -18.430 1.00 0.00 32 ARG A N 18
ATOM 18094 C CA . ARG A 1 32 ? 1.607 -0.788 -17.406 1.00 0.00 32 ARG A CA 18
ATOM 18095 C C . ARG A 1 32 ? 0.727 -1.240 -16.230 1.00 0.00 32 ARG A C 18
ATOM 18096 O O . ARG A 1 32 ? 0.121 -0.424 -15.540 1.00 0.00 32 ARG A O 18
ATOM 18117 N N . GLY A 1 33 ? 0.601 -2.549 -16.054 1.00 0.00 33 GLY A N 18
ATOM 18118 C CA . GLY A 1 33 ? -0.148 -3.084 -14.931 1.00 0.00 33 GLY A CA 18
ATOM 18119 C C . GLY A 1 33 ? -1.654 -2.961 -15.105 1.00 0.00 33 GLY A C 18
ATOM 18120 O O . GLY A 1 33 ? -2.421 -3.417 -14.257 1.00 0.00 33 GLY A O 18
ATOM 18124 N N . GLY A 1 34 ? -2.076 -2.358 -16.207 1.00 0.00 34 GLY A N 18
ATOM 18125 C CA . GLY A 1 34 ? -3.488 -2.141 -16.445 1.00 0.00 34 GLY A CA 18
ATOM 18126 C C . GLY A 1 34 ? -3.992 -0.869 -15.789 1.00 0.00 34 GLY A C 18
ATOM 18127 O O . GLY A 1 34 ? -4.326 0.098 -16.476 1.00 0.00 34 GLY A O 18
ATOM 18131 N N . ASP A 1 35 ? -4.030 -0.858 -14.459 1.00 0.00 35 ASP A N 18
ATOM 18132 C CA . ASP A 1 35 ? -4.528 0.294 -13.713 1.00 0.00 35 ASP A CA 18
ATOM 18133 C C . ASP A 1 35 ? -3.691 0.530 -12.461 1.00 0.00 35 ASP A C 18
ATOM 18134 O O . ASP A 1 35 ? -4.152 0.283 -11.344 1.00 0.00 35 ASP A O 18
ATOM 18143 N N . CYS A 1 36 ? -2.460 0.995 -12.638 1.00 0.00 36 CYS A N 18
ATOM 18144 C CA . CYS A 1 36 ? -1.600 1.288 -11.497 1.00 0.00 36 CYS A CA 18
ATOM 18145 C C . CYS A 1 36 ? -2.014 2.594 -10.829 1.00 0.00 36 CYS A C 18
ATOM 18146 O O . CYS A 1 36 ? -1.524 3.672 -11.169 1.00 0.00 36 CYS A O 18
ATOM 18154 N N . GLU A 1 37 ? -2.929 2.486 -9.878 1.00 0.00 37 GLU A N 18
ATOM 18155 C CA . GLU A 1 37 ? -3.368 3.628 -9.097 1.00 0.00 37 GLU A CA 18
ATOM 18156 C C . GLU A 1 37 ? -2.820 3.504 -7.678 1.00 0.00 37 GLU A C 18
ATOM 18157 O O . GLU A 1 37 ? -3.570 3.370 -6.710 1.00 0.00 37 GLU A O 18
ATOM 18169 N N . GLY A 1 38 ? -1.502 3.534 -7.571 1.00 0.00 38 GLY A N 18
ATOM 18170 C CA . GLY A 1 38 ? -0.856 3.336 -6.282 1.00 0.00 38 GLY A CA 18
ATOM 18171 C C . GLY A 1 38 ? -1.028 4.529 -5.363 1.00 0.00 38 GLY A C 18
ATOM 18172 O O . GLY A 1 38 ? -0.954 5.675 -5.807 1.00 0.00 38 GLY A O 18
ATOM 18176 N N . CYS A 1 39 ? -1.251 4.268 -4.080 1.00 0.00 39 CYS A N 18
ATOM 18177 C CA . CYS A 1 39 ? -1.375 5.325 -3.091 1.00 0.00 39 CYS A CA 18
ATOM 18178 C C . CYS A 1 39 ? 0.005 5.612 -2.531 1.00 0.00 39 CYS A C 18
ATOM 18179 O O . CYS A 1 39 ? 0.215 5.639 -1.319 1.00 0.00 39 CYS A O 18
ATOM 18186 N N . SER A 1 40 ? 0.948 5.801 -3.439 1.00 0.00 40 SER A N 18
ATOM 18187 C CA . SER A 1 40 ? 2.360 5.811 -3.108 1.00 0.00 40 SER A CA 18
ATOM 18188 C C . SER A 1 40 ? 2.745 7.009 -2.271 1.00 0.00 40 SER A C 18
ATOM 18189 O O . SER A 1 40 ? 3.820 7.045 -1.677 1.00 0.00 40 SER A O 18
ATOM 18197 N N . GLY A 1 41 ? 1.859 7.980 -2.219 1.00 0.00 41 GLY A N 18
ATOM 18198 C CA . GLY A 1 41 ? 2.046 9.086 -1.274 1.00 0.00 41 GLY A CA 18
ATOM 18199 C C . GLY A 1 41 ? 1.724 8.677 0.155 1.00 0.00 41 GLY A C 18
ATOM 18200 O O . GLY A 1 41 ? 1.611 9.525 1.038 1.00 0.00 41 GLY A O 18
ATOM 18204 N N . THR A 1 42 ? 1.572 7.379 0.382 1.00 0.00 42 THR A N 18
ATOM 18205 C CA . THR A 1 42 ? 1.264 6.865 1.702 1.00 0.00 42 THR A CA 18
ATOM 18206 C C . THR A 1 42 ? 2.343 5.890 2.142 1.00 0.00 42 THR A C 18
ATOM 18207 O O . THR A 1 42 ? 2.713 4.987 1.394 1.00 0.00 42 THR A O 18
ATOM 18218 N N . ALA A 1 43 ? 2.858 6.086 3.342 1.00 0.00 43 ALA A N 18
ATOM 18219 C CA . ALA A 1 43 ? 3.909 5.233 3.865 1.00 0.00 43 ALA A CA 18
ATOM 18220 C C . ALA A 1 43 ? 3.342 4.163 4.775 1.00 0.00 43 ALA A C 18
ATOM 18221 O O . ALA A 1 43 ? 2.658 4.449 5.761 1.00 0.00 43 ALA A O 18
ATOM 18228 N N . CYS A 1 44 ? 3.649 2.935 4.430 1.00 0.00 44 CYS A N 18
ATOM 18229 C CA . CYS A 1 44 ? 3.217 1.782 5.187 1.00 0.00 44 CYS A CA 18
ATOM 18230 C C . CYS A 1 44 ? 4.387 1.173 5.922 1.00 0.00 44 CYS A C 18
ATOM 18231 O O . CYS A 1 44 ? 5.436 0.903 5.338 1.00 0.00 44 CYS A O 18
ATOM 18238 N N . SER A 1 45 ? 4.221 0.988 7.207 1.00 0.00 45 SER A N 18
ATOM 18239 C CA . SER A 1 45 ? 5.137 0.172 7.961 1.00 0.00 45 SER A CA 18
ATOM 18240 C C . SER A 1 45 ? 4.572 -1.233 8.050 1.00 0.00 45 SER A C 18
ATOM 18241 O O . SER A 1 45 ? 5.303 -2.203 8.268 1.00 0.00 45 SER A O 18
ATOM 18249 N N . SER A 1 46 ? 3.256 -1.338 7.888 1.00 0.00 46 SER A N 18
ATOM 18250 C CA . SER A 1 46 ? 2.605 -2.619 7.934 1.00 0.00 46 SER A CA 18
ATOM 18251 C C . SER A 1 46 ? 2.013 -2.979 6.571 1.00 0.00 46 SER A C 18
ATOM 18252 O O . SER A 1 46 ? 1.497 -2.126 5.850 1.00 0.00 46 SER A O 18
ATOM 18260 N N . ASP A 1 47 ? 2.066 -4.257 6.252 1.00 0.00 47 ASP A N 18
ATOM 18261 C CA . ASP A 1 47 ? 1.490 -4.795 5.027 1.00 0.00 47 ASP A CA 18
ATOM 18262 C C . ASP A 1 47 ? -0.041 -4.714 4.999 1.00 0.00 47 ASP A C 18
ATOM 18263 O O . ASP A 1 47 ? -0.617 -4.264 4.005 1.00 0.00 47 ASP A O 18
ATOM 18272 N N . ALA A 1 48 ? -0.711 -5.125 6.078 1.00 0.00 48 ALA A N 18
ATOM 18273 C CA . ALA A 1 48 ? -2.149 -5.199 6.091 1.00 0.00 48 ALA A CA 18
ATOM 18274 C C . ALA A 1 48 ? -2.809 -3.833 5.984 1.00 0.00 48 ALA A C 18
ATOM 18275 O O . ALA A 1 48 ? -3.955 -3.736 5.566 1.00 0.00 48 ALA A O 18
ATOM 18282 N N . GLN A 1 49 ? -2.086 -2.774 6.327 1.00 0.00 49 GLN A N 18
ATOM 18283 C CA . GLN A 1 49 ? -2.682 -1.451 6.367 1.00 0.00 49 GLN A CA 18
ATOM 18284 C C . GLN A 1 49 ? -2.844 -0.914 4.959 1.00 0.00 49 GLN A C 18
ATOM 18285 O O . GLN A 1 49 ? -3.568 0.048 4.738 1.00 0.00 49 GLN A O 18
ATOM 18299 N N . CYS A 1 50 ? -2.163 -1.544 4.009 1.00 0.00 50 CYS A N 18
ATOM 18300 C CA . CYS A 1 50 ? -2.339 -1.185 2.601 1.00 0.00 50 CYS A CA 18
ATOM 18301 C C . CYS A 1 50 ? -3.474 -1.977 1.979 1.00 0.00 50 CYS A C 18
ATOM 18302 O O . CYS A 1 50 ? -4.138 -1.493 1.063 1.00 0.00 50 CYS A O 18
ATOM 18309 N N . ARG A 1 51 ? -3.708 -3.183 2.478 1.00 0.00 51 ARG A N 18
ATOM 18310 C CA . ARG A 1 51 ? -4.883 -3.935 2.070 1.00 0.00 51 ARG A CA 18
ATOM 18311 C C . ARG A 1 51 ? -6.113 -3.353 2.744 1.00 0.00 51 ARG A C 18
ATOM 18312 O O . ARG A 1 51 ? -7.191 -3.280 2.155 1.00 0.00 51 ARG A O 18
ATOM 18333 N N . ALA A 1 52 ? -5.929 -2.922 3.985 1.00 0.00 52 ALA A N 18
ATOM 18334 C CA . ALA A 1 52 ? -6.986 -2.257 4.731 1.00 0.00 52 ALA A CA 18
ATOM 18335 C C . ALA A 1 52 ? -7.136 -0.825 4.251 1.00 0.00 52 ALA A C 18
ATOM 18336 O O . ALA A 1 52 ? -8.101 -0.140 4.582 1.00 0.00 52 ALA A O 18
ATOM 18343 N N . ARG A 1 53 ? -6.154 -0.371 3.482 1.00 0.00 53 ARG A N 18
ATOM 18344 C CA . ARG A 1 53 ? -6.224 0.941 2.858 1.00 0.00 53 ARG A CA 18
ATOM 18345 C C . ARG A 1 53 ? -7.104 0.881 1.622 1.00 0.00 53 ARG A C 18
ATOM 18346 O O . ARG A 1 53 ? -7.507 1.907 1.080 1.00 0.00 53 ARG A O 18
ATOM 18367 N N . GLY A 1 54 ? -7.400 -0.337 1.182 1.00 0.00 54 GLY A N 18
ATOM 18368 C CA . GLY A 1 54 ? -8.125 -0.526 -0.057 1.00 0.00 54 GLY A CA 18
ATOM 18369 C C . GLY A 1 54 ? -7.210 -0.358 -1.249 1.00 0.00 54 GLY A C 18
ATOM 18370 O O . GLY A 1 54 ? -7.583 -0.661 -2.382 1.00 0.00 54 GLY A O 18
ATOM 18374 N N . CYS A 1 55 ? -6.012 0.140 -0.975 1.00 0.00 55 CYS A N 18
ATOM 18375 C CA . CYS A 1 55 ? -5.002 0.360 -2.012 1.00 0.00 55 CYS A CA 18
ATOM 18376 C C . CYS A 1 55 ? -4.537 -0.959 -2.659 1.00 0.00 55 CYS A C 18
ATOM 18377 O O . CYS A 1 55 ? -5.007 -1.279 -3.754 1.00 0.00 55 CYS A O 18
ATOM 18384 N N . ASP A 1 56 ? -3.661 -1.739 -2.011 1.00 0.00 56 ASP A N 18
ATOM 18385 C CA . ASP A 1 56 ? -3.240 -3.031 -2.547 1.00 0.00 56 ASP A CA 18
ATOM 18386 C C . ASP A 1 56 ? -2.225 -3.656 -1.619 1.00 0.00 56 ASP A C 18
ATOM 18387 O O . ASP A 1 56 ? -2.490 -4.683 -0.997 1.00 0.00 56 ASP A O 18
ATOM 18396 N N . GLY A 1 57 ? -1.061 -3.024 -1.499 1.00 0.00 57 GLY A N 18
ATOM 18397 C CA . GLY A 1 57 ? -0.014 -3.636 -0.728 1.00 0.00 57 GLY A CA 18
ATOM 18398 C C . GLY A 1 57 ? 1.105 -2.695 -0.372 1.00 0.00 57 GLY A C 18
ATOM 18399 O O . GLY A 1 57 ? 1.319 -1.675 -1.029 1.00 0.00 57 GLY A O 18
ATOM 18403 N N . CYS A 1 58 ? 1.810 -3.044 0.681 1.00 0.00 58 CYS A N 18
ATOM 18404 C CA . CYS A 1 58 ? 2.962 -2.290 1.116 1.00 0.00 58 CYS A CA 18
ATOM 18405 C C . CYS A 1 58 ? 4.182 -2.686 0.296 1.00 0.00 58 CYS A C 18
ATOM 18406 O O . CYS A 1 58 ? 4.481 -3.873 0.152 1.00 0.00 58 CYS A O 18
ATOM 18413 N N . SER A 1 59 ? 4.874 -1.704 -0.255 1.00 0.00 59 SER A N 18
ATOM 18414 C CA . SER A 1 59 ? 6.097 -1.968 -0.986 1.00 0.00 59 SER A CA 18
ATOM 18415 C C . SER A 1 59 ? 7.262 -2.035 0.008 1.00 0.00 59 SER A C 18
ATOM 18416 O O . SER A 1 59 ? 7.194 -1.412 1.070 1.00 0.00 59 SER A O 18
ATOM 18424 N N . THR A 1 60 ? 8.322 -2.782 -0.328 1.00 0.00 60 THR A N 18
ATOM 18425 C CA . THR A 1 60 ? 9.479 -2.937 0.562 1.00 0.00 60 THR A CA 18
ATOM 18426 C C . THR A 1 60 ? 10.213 -1.620 0.906 1.00 0.00 60 THR A C 18
ATOM 18427 O O . THR A 1 60 ? 11.262 -1.659 1.549 1.00 0.00 60 THR A O 18
ATOM 18438 N N . SER A 1 61 ? 9.685 -0.466 0.492 1.00 0.00 61 SER A N 18
ATOM 18439 C CA . SER A 1 61 ? 10.310 0.806 0.798 1.00 0.00 61 SER A CA 18
ATOM 18440 C C . SER A 1 61 ? 9.361 1.695 1.612 1.00 0.00 61 SER A C 18
ATOM 18441 O O . SER A 1 61 ? 9.506 2.918 1.640 1.00 0.00 61 SER A O 18
ATOM 18449 N N . GLY A 1 62 ? 8.392 1.075 2.282 1.00 0.00 62 GLY A N 18
ATOM 18450 C CA . GLY A 1 62 ? 7.464 1.821 3.106 1.00 0.00 62 GLY A CA 18
ATOM 18451 C C . GLY A 1 62 ? 6.575 2.769 2.316 1.00 0.00 62 GLY A C 18
ATOM 18452 O O . GLY A 1 62 ? 6.319 3.883 2.758 1.00 0.00 62 GLY A O 18
ATOM 18456 N N . VAL A 1 63 ? 6.112 2.338 1.149 1.00 0.00 63 VAL A N 18
ATOM 18457 C CA . VAL A 1 63 ? 5.158 3.125 0.363 1.00 0.00 63 VAL A CA 18
ATOM 18458 C C . VAL A 1 63 ? 3.985 2.240 -0.047 1.00 0.00 63 VAL A C 18
ATOM 18459 O O . VAL A 1 63 ? 4.138 1.021 -0.161 1.00 0.00 63 VAL A O 18
ATOM 18472 N N . CYS A 1 64 ? 2.826 2.839 -0.294 1.00 0.00 64 CYS A N 18
ATOM 18473 C CA . CYS A 1 64 ? 1.605 2.052 -0.460 1.00 0.00 64 CYS A CA 18
ATOM 18474 C C . CYS A 1 64 ? 1.226 1.986 -1.928 1.00 0.00 64 CYS A C 18
ATOM 18475 O O . CYS A 1 64 ? 0.811 2.972 -2.513 1.00 0.00 64 CYS A O 18
ATOM 18482 N N . VAL A 1 65 ? 1.369 0.819 -2.529 1.00 0.00 65 VAL A N 18
ATOM 18483 C CA . VAL A 1 65 ? 1.275 0.701 -3.978 1.00 0.00 65 VAL A CA 18
ATOM 18484 C C . VAL A 1 65 ? 0.606 -0.600 -4.370 1.00 0.00 65 VAL A C 18
ATOM 18485 O O . VAL A 1 65 ? 0.116 -1.334 -3.513 1.00 0.00 65 VAL A O 18
ATOM 18498 N N . LEU A 1 66 ? 0.568 -0.875 -5.666 1.00 0.00 66 LEU A N 18
ATOM 18499 C CA . LEU A 1 66 ? 0.344 -2.229 -6.119 1.00 0.00 66 LEU A CA 18
ATOM 18500 C C . LEU A 1 66 ? 1.637 -2.989 -5.818 1.00 0.00 66 LEU A C 18
ATOM 18501 O O . LEU A 1 66 ? 2.538 -3.057 -6.654 1.00 0.00 66 LEU A O 18
ATOM 18517 N N . SER A 1 67 ? 1.722 -3.510 -4.594 1.00 0.00 67 SER A N 18
ATOM 18518 C CA . SER A 1 67 ? 2.954 -4.109 -4.055 1.00 0.00 67 SER A CA 18
ATOM 18519 C C . SER A 1 67 ? 3.623 -5.087 -5.049 1.00 0.00 67 SER A C 18
ATOM 18520 O O . SER A 1 67 ? 3.094 -6.174 -5.295 1.00 0.00 67 SER A O 18
ATOM 18528 N N . SER A 1 68 ? 4.771 -4.715 -5.635 1.00 0.00 68 SER A N 18
ATOM 18529 C CA . SER A 1 68 ? 5.569 -5.659 -6.396 1.00 0.00 68 SER A CA 18
ATOM 18530 C C . SER A 1 68 ? 6.401 -6.519 -5.446 1.00 0.00 68 SER A C 18
ATOM 18531 O O . SER A 1 68 ? 7.633 -6.467 -5.445 1.00 0.00 68 SER A O 18
ATOM 18539 N N . LEU A 1 69 ? 5.713 -7.312 -4.640 1.00 0.00 69 LEU A N 18
ATOM 18540 C CA . LEU A 1 69 ? 6.348 -8.076 -3.585 1.00 0.00 69 LEU A CA 18
ATOM 18541 C C . LEU A 1 69 ? 5.669 -9.428 -3.456 1.00 0.00 69 LEU A C 18
ATOM 18542 O O . LEU A 1 69 ? 4.474 -9.552 -3.725 1.00 0.00 69 LEU A O 18
ATOM 18558 N N . HIS A 1 70 ? 6.426 -10.438 -3.061 1.00 0.00 70 HIS A N 18
ATOM 18559 C CA . HIS A 1 70 ? 5.887 -11.784 -2.918 1.00 0.00 70 HIS A CA 18
ATOM 18560 C C . HIS A 1 70 ? 5.239 -11.951 -1.550 1.00 0.00 70 HIS A C 18
ATOM 18561 O O . HIS A 1 70 ? 5.773 -11.494 -0.537 1.00 0.00 70 HIS A O 18
ATOM 18576 N N . HIS A 1 71 ? 4.075 -12.581 -1.531 1.00 0.00 71 HIS A N 18
ATOM 18577 C CA . HIS A 1 71 ? 3.331 -12.797 -0.299 1.00 0.00 71 HIS A CA 18
ATOM 18578 C C . HIS A 1 71 ? 2.889 -14.250 -0.216 1.00 0.00 71 HIS A C 18
ATOM 18579 O O . HIS A 1 71 ? 2.247 -14.760 -1.131 1.00 0.00 71 HIS A O 18
ATOM 18594 N N . HIS A 1 72 ? 3.237 -14.915 0.870 1.00 0.00 72 HIS A N 18
ATOM 18595 C CA . HIS A 1 72 ? 2.914 -16.323 1.029 1.00 0.00 72 HIS A CA 18
ATOM 18596 C C . HIS A 1 72 ? 2.514 -16.619 2.469 1.00 0.00 72 HIS A C 18
ATOM 18597 O O . HIS A 1 72 ? 1.349 -16.900 2.754 1.00 0.00 72 HIS A O 18
ATOM 18612 N N . HIS A 1 73 ? 3.485 -16.517 3.370 1.00 0.00 73 HIS A N 18
ATOM 18613 C CA . HIS A 1 73 ? 3.287 -16.827 4.782 1.00 0.00 73 HIS A CA 18
ATOM 18614 C C . HIS A 1 73 ? 4.620 -16.657 5.501 1.00 0.00 73 HIS A C 18
ATOM 18615 O O . HIS A 1 73 ? 5.662 -16.985 4.935 1.00 0.00 73 HIS A O 18
ATOM 18630 N N . HIS A 1 74 ? 4.585 -16.138 6.728 1.00 0.00 74 HIS A N 18
ATOM 18631 C CA . HIS A 1 74 ? 5.808 -15.815 7.469 1.00 0.00 74 HIS A CA 18
ATOM 18632 C C . HIS A 1 74 ? 6.641 -14.794 6.704 1.00 0.00 74 HIS A C 18
ATOM 18633 O O . HIS A 1 74 ? 7.780 -15.059 6.324 1.00 0.00 74 HIS A O 18
ATOM 18648 N N . HIS A 1 75 ? 6.063 -13.624 6.479 1.00 0.00 75 HIS A N 18
ATOM 18649 C CA . HIS A 1 75 ? 6.741 -12.568 5.746 1.00 0.00 75 HIS A CA 18
ATOM 18650 C C . HIS A 1 75 ? 7.401 -11.598 6.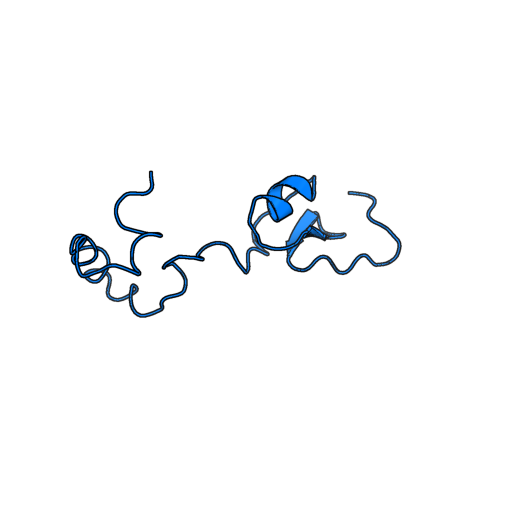716 1.00 0.00 75 HIS A C 18
ATOM 18651 O O . HIS A 1 75 ? 6.703 -10.698 7.218 1.00 0.00 75 HIS A O 18
ATOM 18667 N N . MET A 1 1 ? -21.028 -8.181 4.548 1.00 0.00 1 MET A N 19
ATOM 18668 C CA . MET A 1 1 ? -20.569 -6.900 5.132 1.00 0.00 1 MET A CA 19
ATOM 18669 C C . MET A 1 1 ? -19.224 -6.498 4.540 1.00 0.00 1 MET A C 19
ATOM 18670 O O . MET A 1 1 ? -18.217 -6.429 5.248 1.00 0.00 1 MET A O 19
ATOM 18686 N N . CYS A 1 2 ? -19.211 -6.233 3.241 1.00 0.00 2 CYS A N 19
ATOM 18687 C CA . CYS A 1 2 ? -17.985 -5.867 2.551 1.00 0.00 2 CYS A CA 19
ATOM 18688 C C . CYS A 1 2 ? -17.817 -4.350 2.507 1.00 0.00 2 CYS A C 19
ATOM 18689 O O . CYS A 1 2 ? -18.544 -3.618 3.181 1.00 0.00 2 CYS A O 19
ATOM 18697 N N . GLU A 1 3 ? -16.857 -3.882 1.720 1.00 0.00 3 GLU A N 19
ATOM 18698 C CA . GLU A 1 3 ? -16.597 -2.456 1.598 1.00 0.00 3 GLU A CA 19
ATOM 18699 C C . GLU A 1 3 ? -17.700 -1.756 0.809 1.00 0.00 3 GLU A C 19
ATOM 18700 O O . GLU A 1 3 ? -18.333 -2.349 -0.066 1.00 0.00 3 GLU A O 19
ATOM 18712 N N . PHE A 1 4 ? -17.917 -0.495 1.129 1.00 0.00 4 PHE A N 19
ATOM 18713 C CA . PHE A 1 4 ? -18.890 0.329 0.433 1.00 0.00 4 PHE A CA 19
ATOM 18714 C C . PHE A 1 4 ? -18.216 1.637 0.039 1.00 0.00 4 PHE A C 19
ATOM 18715 O O . PHE A 1 4 ? -17.248 2.056 0.678 1.00 0.00 4 PHE A O 19
ATOM 18732 N N . ILE A 1 5 ? -18.717 2.279 -1.005 1.00 0.00 5 ILE A N 19
ATOM 18733 C CA . ILE A 1 5 ? -18.100 3.488 -1.521 1.00 0.00 5 ILE A CA 19
ATOM 18734 C C . ILE A 1 5 ? -18.575 4.686 -0.703 1.00 0.00 5 ILE A C 19
ATOM 18735 O O . ILE A 1 5 ? -19.342 5.535 -1.162 1.00 0.00 5 ILE A O 19
ATOM 18751 N N . GLU A 1 6 ? -18.143 4.702 0.542 1.00 0.00 6 GLU A N 19
ATOM 18752 C CA . GLU A 1 6 ? -18.421 5.795 1.445 1.00 0.00 6 GLU A CA 19
ATOM 18753 C C . GLU A 1 6 ? -17.126 6.145 2.167 1.00 0.00 6 GLU A C 19
ATOM 18754 O O . GLU A 1 6 ? -17.111 6.548 3.328 1.00 0.00 6 GLU A O 19
ATOM 18766 N N . ASP A 1 7 ? -16.030 5.964 1.448 1.00 0.00 7 ASP A N 19
ATOM 18767 C CA . ASP A 1 7 ? -14.695 6.140 1.997 1.00 0.00 7 ASP A CA 19
ATOM 18768 C C . ASP A 1 7 ? -14.174 7.556 1.764 1.00 0.00 7 ASP A C 19
ATOM 18769 O O . ASP A 1 7 ? -12.963 7.796 1.793 1.00 0.00 7 ASP A O 19
ATOM 18778 N N . SER A 1 8 ? -15.089 8.492 1.563 1.00 0.00 8 SER A N 19
ATOM 18779 C CA . SER A 1 8 ? -14.725 9.879 1.306 1.00 0.00 8 SER A CA 19
ATOM 18780 C C . SER A 1 8 ? -14.528 10.644 2.616 1.00 0.00 8 SER A C 19
ATOM 18781 O O . SER A 1 8 ? -14.154 11.819 2.611 1.00 0.00 8 SER A O 19
ATOM 18789 N N . GLU A 1 9 ? -14.770 9.968 3.741 1.00 0.00 9 GLU A N 19
ATOM 18790 C CA . GLU A 1 9 ? -14.660 10.595 5.056 1.00 0.00 9 GLU A CA 19
ATOM 18791 C C . GLU A 1 9 ? -13.204 10.919 5.393 1.00 0.00 9 GLU A C 19
ATOM 18792 O O . GLU A 1 9 ? -12.921 11.579 6.392 1.00 0.00 9 GLU A O 19
ATOM 18804 N N . ASP A 1 10 ? -12.279 10.457 4.558 1.00 0.00 10 ASP A N 19
ATOM 18805 C CA . ASP A 1 10 ? -10.872 10.795 4.735 1.00 0.00 10 ASP A CA 19
ATOM 18806 C C . ASP A 1 10 ? -10.654 12.271 4.433 1.00 0.00 10 ASP A C 19
ATOM 18807 O O . ASP A 1 10 ? -9.833 12.937 5.066 1.00 0.00 10 ASP A O 19
ATOM 18816 N N . ILE A 1 11 ? -11.416 12.779 3.469 1.00 0.00 11 ILE A N 19
ATOM 18817 C CA . ILE A 1 11 ? -11.372 14.190 3.116 1.00 0.00 11 ILE A CA 19
ATOM 18818 C C . ILE A 1 11 ? -11.917 15.027 4.267 1.00 0.00 11 ILE A C 19
ATOM 18819 O O . ILE A 1 11 ? -11.443 16.129 4.535 1.00 0.00 11 ILE A O 19
ATOM 18835 N N . GLN A 1 12 ? -12.902 14.475 4.964 1.00 0.00 12 GLN A N 19
ATOM 18836 C CA . GLN A 1 12 ? -13.484 15.112 6.121 1.00 0.00 12 GLN A CA 19
ATOM 18837 C C . GLN A 1 12 ? -12.433 15.320 7.206 1.00 0.00 12 GLN A C 19
ATOM 18838 O O . GLN A 1 12 ? -12.410 16.353 7.877 1.00 0.00 12 GLN A O 19
ATOM 18852 N N . GLY A 1 13 ? -11.558 14.333 7.344 1.00 0.00 13 GLY A N 19
ATOM 18853 C CA . GLY A 1 13 ? -10.506 14.374 8.346 1.00 0.00 13 GLY A CA 19
ATOM 18854 C C . GLY A 1 13 ? -9.508 15.499 8.132 1.00 0.00 13 GLY A C 19
ATOM 18855 O O . GLY A 1 13 ? -8.749 15.838 9.038 1.00 0.00 13 GLY A O 19
ATOM 18859 N N . LEU A 1 14 ? -9.502 16.079 6.939 1.00 0.00 14 LEU A N 19
ATOM 18860 C CA . LEU A 1 14 ? -8.599 17.185 6.638 1.00 0.00 14 LEU A CA 19
ATOM 18861 C C . LEU A 1 14 ? -8.973 18.421 7.447 1.00 0.00 14 LEU A C 19
ATOM 18862 O O . LEU A 1 14 ? -8.108 19.191 7.863 1.00 0.00 14 LEU A O 19
ATOM 18878 N N . LYS A 1 15 ? -10.266 18.595 7.677 1.00 0.00 15 LYS A N 19
ATOM 18879 C CA . LYS A 1 15 ? -10.773 19.761 8.387 1.00 0.00 15 LYS A CA 19
ATOM 18880 C C . LYS A 1 15 ? -11.630 19.341 9.577 1.00 0.00 15 LYS A C 19
ATOM 18881 O O . LYS A 1 15 ? -12.565 20.043 9.961 1.00 0.00 15 LYS A O 19
ATOM 18900 N N . SER A 1 16 ? -11.290 18.203 10.172 1.00 0.00 16 SER A N 19
ATOM 18901 C CA . SER A 1 16 ? -12.076 17.627 11.259 1.00 0.00 16 SER A CA 19
ATOM 18902 C C . SER A 1 16 ? -11.837 18.345 12.592 1.00 0.00 16 SER A C 19
ATOM 18903 O O . SER A 1 16 ? -11.918 17.738 13.662 1.00 0.00 16 SER A O 19
ATOM 18911 N N . LEU A 1 17 ? -11.540 19.634 12.524 1.00 0.00 17 LEU A N 19
ATOM 18912 C CA . LEU A 1 17 ? -11.386 20.441 13.721 1.00 0.00 17 LEU A CA 19
ATOM 18913 C C . LEU A 1 17 ? -12.758 20.925 14.165 1.00 0.00 17 LEU A C 19
ATOM 18914 O O . LEU A 1 17 ? -13.072 20.960 15.356 1.00 0.00 17 LEU A O 19
ATOM 18930 N N . ARG A 1 18 ? -13.574 21.265 13.185 1.00 0.00 18 ARG A N 19
ATOM 18931 C CA . ARG A 1 18 ? -14.927 21.737 13.433 1.00 0.00 18 ARG A CA 19
ATOM 18932 C C . ARG A 1 18 ? -15.934 20.624 13.150 1.00 0.00 18 ARG A C 19
ATOM 18933 O O . ARG A 1 18 ? -16.429 20.488 12.029 1.00 0.00 18 ARG A O 19
ATOM 18954 N N . LYS A 1 19 ? -16.230 19.834 14.171 1.00 0.00 19 LYS A N 19
ATOM 18955 C CA . LYS A 1 19 ? -17.158 18.717 14.040 1.00 0.00 19 LYS A CA 19
ATOM 18956 C C . LYS A 1 19 ? -17.603 18.249 15.421 1.00 0.00 19 LYS A C 19
ATOM 18957 O O . LYS A 1 19 ? -16.812 18.230 16.363 1.00 0.00 19 LYS A O 19
ATOM 18976 N N . SER A 1 20 ? -18.880 17.917 15.550 1.00 0.00 20 SER A N 19
ATOM 18977 C CA . SER A 1 20 ? -19.419 17.483 16.827 1.00 0.00 20 SER A CA 19
ATOM 18978 C C . SER A 1 20 ? -19.902 16.035 16.741 1.00 0.00 20 SER A C 19
ATOM 18979 O O . SER A 1 20 ? -19.311 15.143 17.346 1.00 0.00 20 SER A O 19
ATOM 18987 N N . HIS A 1 21 ? -20.964 15.792 15.978 1.00 0.00 21 HIS A N 19
ATOM 18988 C CA . HIS A 1 21 ? -21.430 14.427 15.764 1.00 0.00 21 HIS A CA 19
ATOM 18989 C C . HIS A 1 21 ? -21.026 13.946 14.377 1.00 0.00 21 HIS A C 19
ATOM 18990 O O . HIS A 1 21 ? -21.177 12.771 14.055 1.00 0.00 21 HIS A O 19
ATOM 19005 N N . THR A 1 22 ? -20.538 14.878 13.557 1.00 0.00 22 THR A N 19
ATOM 19006 C CA . THR A 1 22 ? -20.036 14.551 12.206 1.00 0.00 22 THR A CA 19
ATOM 19007 C C . THR A 1 22 ? -19.099 13.321 12.193 1.00 0.00 22 THR A C 19
ATOM 19008 O O . THR A 1 22 ? -19.230 12.460 11.321 1.00 0.00 22 THR A O 19
ATOM 19019 N N . SER A 1 23 ? -18.164 13.227 13.143 1.00 0.00 23 SER A N 19
ATOM 19020 C CA . SER A 1 23 ? -17.279 12.082 13.224 1.00 0.00 23 SER A CA 19
ATOM 19021 C C . SER A 1 23 ? -16.881 11.848 14.674 1.00 0.00 23 SER A C 19
ATOM 19022 O O . SER A 1 23 ? -16.282 12.718 15.315 1.00 0.00 23 SER A O 19
ATOM 19030 N N . LEU A 1 24 ? -17.238 10.682 15.194 1.00 0.00 24 LEU A N 19
ATOM 19031 C CA . LEU A 1 24 ? -16.915 10.326 16.568 1.00 0.00 24 LEU A CA 19
ATOM 19032 C C . LEU A 1 24 ? -15.543 9.658 16.634 1.00 0.00 24 LEU A C 19
ATOM 19033 O O . LEU A 1 24 ? -15.065 9.288 17.710 1.00 0.00 24 LEU A O 19
ATOM 19049 N N . GLU A 1 25 ? -14.930 9.510 15.457 1.00 0.00 25 GLU A N 19
ATOM 19050 C CA . GLU A 1 25 ? -13.545 9.037 15.322 1.00 0.00 25 GLU A CA 19
ATOM 19051 C C . GLU A 1 25 ? -13.366 7.608 15.823 1.00 0.00 25 GLU A C 19
ATOM 19052 O O . GLU A 1 25 ? -12.353 7.271 16.439 1.00 0.00 25 GLU A O 19
ATOM 19064 N N . ASP A 1 26 ? -14.353 6.771 15.547 1.00 0.00 26 ASP A N 19
ATOM 19065 C CA . ASP A 1 26 ? -14.243 5.344 15.808 1.00 0.00 26 ASP A CA 19
ATOM 19066 C C . ASP A 1 26 ? -14.559 4.570 14.541 1.00 0.00 26 ASP A C 19
ATOM 19067 O O . ASP A 1 26 ? -13.858 3.631 14.166 1.00 0.00 26 ASP A O 19
ATOM 19076 N N . ASP A 1 27 ? -15.621 4.987 13.892 1.00 0.00 27 ASP A N 19
ATOM 19077 C CA . ASP A 1 27 ? -16.018 4.446 12.598 1.00 0.00 27 ASP A CA 19
ATOM 19078 C C . ASP A 1 27 ? -15.419 5.297 11.483 1.00 0.00 27 ASP A C 19
ATOM 19079 O O . ASP A 1 27 ? -15.598 5.030 10.293 1.00 0.00 27 ASP A O 19
ATOM 19088 N N . ASP A 1 28 ? -14.685 6.318 11.896 1.00 0.00 28 ASP A N 19
ATOM 19089 C CA . ASP A 1 28 ? -14.120 7.303 10.978 1.00 0.00 28 ASP A CA 19
ATOM 19090 C C . ASP A 1 28 ? -13.132 6.660 10.023 1.00 0.00 28 ASP A C 19
ATOM 19091 O O . ASP A 1 28 ? -13.185 6.871 8.813 1.00 0.00 28 ASP A O 19
ATOM 19100 N N . ASP A 1 29 ? -12.256 5.856 10.582 1.00 0.00 29 ASP A N 19
ATOM 19101 C CA . ASP A 1 29 ? -11.224 5.177 9.806 1.00 0.00 29 ASP A CA 19
ATOM 19102 C C . ASP A 1 29 ? -11.834 4.056 8.970 1.00 0.00 29 ASP A C 19
ATOM 19103 O O . ASP A 1 29 ? -11.277 3.650 7.950 1.00 0.00 29 ASP A O 19
ATOM 19112 N N . GLY A 1 30 ? -12.991 3.569 9.404 1.00 0.00 30 GLY A N 19
ATOM 19113 C CA . GLY A 1 30 ? -13.703 2.558 8.648 1.00 0.00 30 GLY A CA 19
ATOM 19114 C C . GLY A 1 30 ? -14.199 3.103 7.326 1.00 0.00 30 GLY A C 19
ATOM 19115 O O . GLY A 1 30 ? -14.040 2.472 6.282 1.00 0.00 30 GLY A O 19
ATOM 19119 N N . SER A 1 31 ? -14.775 4.297 7.372 1.00 0.00 31 SER A N 19
ATOM 19120 C CA . SER A 1 31 ? -15.220 4.985 6.169 1.00 0.00 31 SER A CA 19
ATOM 19121 C C . SER A 1 31 ? -14.080 5.824 5.589 1.00 0.00 31 SER A C 19
ATOM 19122 O O . SER A 1 31 ? -14.302 6.803 4.878 1.00 0.00 31 SER A O 19
ATOM 19130 N N . ARG A 1 32 ? -12.858 5.436 5.916 1.00 0.00 32 ARG A N 19
ATOM 19131 C CA . ARG A 1 32 ? -11.671 6.113 5.425 1.00 0.00 32 ARG A CA 19
ATOM 19132 C C . ARG A 1 32 ? -10.935 5.216 4.436 1.00 0.00 32 ARG A C 19
ATOM 19133 O O . ARG A 1 32 ? -10.325 4.219 4.831 1.00 0.00 32 ARG A O 19
ATOM 19154 N N . GLY A 1 33 ? -11.012 5.549 3.156 1.00 0.00 33 GLY A N 19
ATOM 19155 C CA . GLY A 1 33 ? -10.349 4.748 2.150 1.00 0.00 33 GLY A CA 19
ATOM 19156 C C . GLY A 1 33 ? -9.451 5.576 1.262 1.00 0.00 33 GLY A C 19
ATOM 19157 O O . GLY A 1 33 ? -8.276 5.776 1.568 1.00 0.00 33 GLY A O 19
ATOM 19161 N N . GLY A 1 34 ? -10.006 6.080 0.172 1.00 0.00 34 GLY A N 19
ATOM 19162 C CA . GLY A 1 34 ? -9.210 6.813 -0.783 1.00 0.00 34 GLY A CA 19
ATOM 19163 C C . GLY A 1 34 ? -8.528 5.877 -1.755 1.00 0.00 34 GLY A C 19
ATOM 19164 O O . GLY A 1 34 ? -7.297 5.819 -1.806 1.00 0.00 34 GLY A O 19
ATOM 19168 N N . ASP A 1 35 ? -9.336 5.135 -2.520 1.00 0.00 35 ASP A N 19
ATOM 19169 C CA . ASP A 1 35 ? -8.820 4.146 -3.477 1.00 0.00 35 ASP A CA 19
ATOM 19170 C C . ASP A 1 35 ? -7.765 4.767 -4.380 1.00 0.00 35 ASP A C 19
ATOM 19171 O O . ASP A 1 35 ? -6.761 4.132 -4.706 1.00 0.00 35 ASP A O 19
ATOM 19180 N N . CYS A 1 36 ? -7.998 6.004 -4.791 1.00 0.00 36 CYS A N 19
ATOM 19181 C CA . CYS A 1 36 ? -6.959 6.787 -5.423 1.00 0.00 36 CYS A CA 19
ATOM 19182 C C . CYS A 1 36 ? -6.886 8.137 -4.738 1.00 0.00 36 CYS A C 19
ATOM 19183 O O . CYS A 1 36 ? -7.448 9.132 -5.202 1.00 0.00 36 CYS A O 19
ATOM 19191 N N . GLU A 1 37 ? -6.169 8.126 -3.626 1.00 0.00 37 GLU A N 19
ATOM 19192 C CA . GLU A 1 37 ? -5.877 9.310 -2.825 1.00 0.00 37 GLU A CA 19
ATOM 19193 C C . GLU A 1 37 ? -5.261 8.837 -1.514 1.00 0.00 37 GLU A C 19
ATOM 19194 O O . GLU A 1 37 ? -5.884 8.908 -0.455 1.00 0.00 37 GLU A O 19
ATOM 19206 N N . GLY A 1 38 ? -4.048 8.319 -1.599 1.00 0.00 38 GLY A N 19
ATOM 19207 C CA . GLY A 1 38 ? -3.409 7.758 -0.428 1.00 0.00 38 GLY A CA 19
ATOM 19208 C C . GLY A 1 38 ? -2.921 6.342 -0.668 1.00 0.00 38 GLY A C 19
ATOM 19209 O O . GLY A 1 38 ? -2.705 5.584 0.276 1.00 0.00 38 GLY A O 19
ATOM 19213 N N . CYS A 1 39 ? -2.750 5.983 -1.933 1.00 0.00 39 CYS A N 19
ATOM 19214 C CA . CYS A 1 39 ? -2.278 4.665 -2.303 1.00 0.00 39 CYS A CA 19
ATOM 19215 C C . CYS A 1 39 ? -1.129 4.755 -3.301 1.00 0.00 39 CYS A C 19
ATOM 19216 O O . CYS A 1 39 ? -1.226 4.235 -4.416 1.00 0.00 39 CYS A O 19
ATOM 19223 N N . SER A 1 40 ? -0.036 5.409 -2.894 1.00 0.00 40 SER A N 19
ATOM 19224 C CA . SER A 1 40 ? 1.165 5.476 -3.716 1.00 0.00 40 SER A CA 19
ATOM 19225 C C . SER A 1 40 ? 2.302 6.156 -2.975 1.00 0.00 40 SER A C 19
ATOM 19226 O O . SER A 1 40 ? 3.311 5.532 -2.643 1.00 0.00 40 SER A O 19
ATOM 19234 N N . GLY A 1 41 ? 2.124 7.432 -2.711 1.00 0.00 41 GLY A N 19
ATOM 19235 C CA . GLY A 1 41 ? 3.127 8.177 -1.951 1.00 0.00 41 GLY A CA 19
ATOM 19236 C C . GLY A 1 41 ? 2.845 8.126 -0.467 1.00 0.00 41 GLY A C 19
ATOM 19237 O O . GLY A 1 41 ? 3.344 8.948 0.299 1.00 0.00 41 GLY A O 19
ATOM 19241 N N . THR A 1 42 ? 2.040 7.159 -0.056 1.00 0.00 42 THR A N 19
ATOM 19242 C CA . THR A 1 42 ? 1.736 6.976 1.349 1.00 0.00 42 THR A CA 19
ATOM 19243 C C . THR A 1 42 ? 2.698 5.982 1.969 1.00 0.00 42 THR A C 19
ATOM 19244 O O . THR A 1 42 ? 3.263 5.151 1.266 1.00 0.00 42 THR A O 19
ATOM 19255 N N . ALA A 1 43 ? 2.889 6.070 3.271 1.00 0.00 43 ALA A N 19
ATOM 19256 C CA . ALA A 1 43 ? 3.851 5.219 3.947 1.00 0.00 43 ALA A CA 19
ATOM 19257 C C . ALA A 1 43 ? 3.176 4.221 4.864 1.00 0.00 43 ALA A C 19
ATOM 19258 O O . ALA A 1 43 ? 2.443 4.581 5.786 1.00 0.00 43 ALA A O 19
ATOM 19265 N N . CYS A 1 44 ? 3.419 2.965 4.566 1.00 0.00 44 CYS A N 19
ATOM 19266 C CA . CYS A 1 44 ? 3.004 1.859 5.404 1.00 0.00 44 CYS A CA 19
ATOM 19267 C C . CYS A 1 44 ? 4.209 1.244 6.088 1.00 0.00 44 CYS A C 19
ATOM 19268 O O . CYS A 1 44 ? 5.238 1.005 5.462 1.00 0.00 44 CYS A O 19
ATOM 19275 N N . SER A 1 45 ? 4.109 1.035 7.378 1.00 0.00 45 SER A N 19
ATOM 19276 C CA . SER A 1 45 ? 5.064 0.176 8.045 1.00 0.00 45 SER A CA 19
ATOM 19277 C C . SER A 1 45 ? 4.552 -1.252 7.940 1.00 0.00 45 SER A C 19
ATOM 19278 O O . SER A 1 45 ? 5.324 -2.208 7.877 1.00 0.00 45 SER A O 19
ATOM 19286 N N . SER A 1 46 ? 3.229 -1.379 7.911 1.00 0.00 46 SER A N 19
ATOM 19287 C CA . SER A 1 46 ? 2.586 -2.676 7.807 1.00 0.00 46 SER A CA 19
ATOM 19288 C C . SER A 1 46 ? 1.841 -2.806 6.479 1.00 0.00 46 SER A C 19
ATOM 19289 O O . SER A 1 46 ? 1.295 -1.828 5.962 1.00 0.00 46 SER A O 19
ATOM 19297 N N . ASP A 1 47 ? 1.817 -4.021 5.939 1.00 0.00 47 ASP A N 19
ATOM 19298 C CA . ASP A 1 47 ? 0.991 -4.346 4.781 1.00 0.00 47 ASP A CA 19
ATOM 19299 C C . ASP A 1 47 ? -0.496 -4.165 5.054 1.00 0.00 47 ASP A C 19
ATOM 19300 O O . ASP A 1 47 ? -1.244 -3.795 4.145 1.00 0.00 47 ASP A O 19
ATOM 19309 N N . ALA A 1 48 ? -0.938 -4.403 6.296 1.00 0.00 48 ALA A N 19
ATOM 19310 C CA . ALA A 1 48 ? -2.343 -4.351 6.620 1.00 0.00 48 ALA A CA 19
ATOM 19311 C C . ALA A 1 48 ? -2.930 -2.961 6.392 1.00 0.00 48 ALA A C 19
ATOM 19312 O O . ALA A 1 48 ? -4.132 -2.813 6.223 1.00 0.00 48 ALA A O 19
ATOM 19319 N N . GLN A 1 49 ? -2.073 -1.950 6.351 1.00 0.00 49 GLN A N 19
ATOM 19320 C CA . GLN A 1 49 ? -2.520 -0.576 6.215 1.00 0.00 49 GLN A CA 19
ATOM 19321 C C . GLN A 1 49 ? -2.882 -0.301 4.770 1.00 0.00 49 GLN A C 19
ATOM 19322 O O . GLN A 1 49 ? -3.838 0.407 4.487 1.00 0.00 49 GLN A O 19
ATOM 19336 N N . CYS A 1 50 ? -2.129 -0.890 3.852 1.00 0.00 50 CYS A N 19
ATOM 19337 C CA . CYS A 1 50 ? -2.420 -0.734 2.439 1.00 0.00 50 CYS A CA 19
ATOM 19338 C C . CYS A 1 50 ? -3.566 -1.655 2.075 1.00 0.00 50 CYS A C 19
ATOM 19339 O O . CYS A 1 50 ? -4.447 -1.299 1.300 1.00 0.00 50 CYS A O 19
ATOM 19346 N N . ARG A 1 51 ? -3.538 -2.845 2.656 1.00 0.00 51 ARG A N 19
ATOM 19347 C CA . ARG A 1 51 ? -4.596 -3.822 2.478 1.00 0.00 51 ARG A CA 19
ATOM 19348 C C . ARG A 1 51 ? -5.934 -3.289 2.964 1.00 0.00 51 ARG A C 19
ATOM 19349 O O . ARG A 1 51 ? -6.909 -3.271 2.215 1.00 0.00 51 ARG A O 19
ATOM 19370 N N . ALA A 1 52 ? -5.971 -2.829 4.205 1.00 0.00 52 ALA A N 19
ATOM 19371 C CA . ALA A 1 52 ? -7.207 -2.336 4.794 1.00 0.00 52 ALA A CA 19
ATOM 19372 C C . ALA A 1 52 ? -7.622 -1.017 4.167 1.00 0.00 52 ALA A C 19
ATOM 19373 O O . ALA A 1 52 ? -8.775 -0.605 4.284 1.00 0.00 52 ALA A O 19
ATOM 19380 N N . ARG A 1 53 ? -6.689 -0.352 3.495 1.00 0.00 53 ARG A N 19
ATOM 19381 C CA . ARG A 1 53 ? -7.014 0.920 2.855 1.00 0.00 53 ARG A CA 19
ATOM 19382 C C . ARG A 1 53 ? -7.492 0.704 1.424 1.00 0.00 53 ARG A C 19
ATOM 19383 O O . ARG A 1 53 ? -8.024 1.612 0.790 1.00 0.00 53 ARG A O 19
ATOM 19404 N N . GLY A 1 54 ? -7.321 -0.509 0.925 1.00 0.00 54 GLY A N 19
ATOM 19405 C CA . GLY A 1 54 ? -7.714 -0.798 -0.441 1.00 0.00 54 GLY A CA 19
ATOM 19406 C C . GLY A 1 54 ? -6.640 -0.409 -1.428 1.00 0.00 54 GLY A C 19
ATOM 19407 O O . GLY A 1 54 ? -6.865 -0.407 -2.636 1.00 0.00 54 GLY A O 19
ATOM 19411 N N . CYS A 1 55 ? -5.475 -0.064 -0.903 1.00 0.00 55 CYS A N 19
ATOM 19412 C CA . CYS A 1 55 ? -4.329 0.282 -1.732 1.00 0.00 55 CYS A CA 19
ATOM 19413 C C . CYS A 1 55 ? -3.877 -0.932 -2.566 1.00 0.00 55 CYS A C 19
ATOM 19414 O O . CYS A 1 55 ? -4.280 -1.042 -3.723 1.00 0.00 55 CYS A O 19
ATOM 19421 N N . ASP A 1 56 ? -3.068 -1.836 -1.999 1.00 0.00 56 ASP A N 19
ATOM 19422 C CA . ASP A 1 56 ? -2.775 -3.129 -2.621 1.00 0.00 56 ASP A CA 19
ATOM 19423 C C . ASP A 1 56 ? -1.746 -3.862 -1.784 1.00 0.00 56 ASP A C 19
ATOM 19424 O O . ASP A 1 56 ? -1.980 -4.994 -1.365 1.00 0.00 56 ASP A O 19
ATOM 19433 N N . GLY A 1 57 ? -0.602 -3.227 -1.530 1.00 0.00 57 GLY A N 19
ATOM 19434 C CA . GLY A 1 57 ? 0.353 -3.827 -0.639 1.00 0.00 57 GLY A CA 19
ATOM 19435 C C . GLY A 1 57 ? 1.429 -2.860 -0.235 1.00 0.00 57 GLY A C 19
ATOM 19436 O O . GLY A 1 57 ? 1.600 -1.813 -0.863 1.00 0.00 57 GLY A O 19
ATOM 19440 N N . CYS A 1 58 ? 2.134 -3.197 0.820 1.00 0.00 58 CYS A N 19
ATOM 19441 C CA . CYS A 1 58 ? 3.218 -2.371 1.302 1.00 0.00 58 CYS A CA 19
ATOM 19442 C C . CYS A 1 58 ? 4.496 -2.738 0.571 1.00 0.00 58 CYS A C 19
ATOM 19443 O O . CYS A 1 58 ? 4.904 -3.902 0.562 1.00 0.00 58 CYS A O 19
ATOM 19450 N N . SER A 1 59 ? 5.117 -1.763 -0.067 1.00 0.00 59 SER A N 19
ATOM 19451 C CA . SER A 1 59 ? 6.337 -2.021 -0.804 1.00 0.00 59 SER A CA 19
ATOM 19452 C C . SER A 1 59 ? 7.545 -1.948 0.133 1.00 0.00 59 SER A C 19
ATOM 19453 O O . SER A 1 59 ? 7.453 -1.353 1.208 1.00 0.00 59 SER A O 19
ATOM 19461 N N . THR A 1 60 ? 8.669 -2.536 -0.283 1.00 0.00 60 THR A N 19
ATOM 19462 C CA . THR A 1 60 ? 9.867 -2.655 0.568 1.00 0.00 60 THR A CA 19
ATOM 19463 C C . THR A 1 60 ? 10.209 -1.390 1.387 1.00 0.00 60 THR A C 19
ATOM 19464 O O . THR A 1 60 ? 10.593 -1.496 2.553 1.00 0.00 60 THR A O 19
ATOM 19475 N N . SER A 1 61 ? 10.052 -0.200 0.809 1.00 0.00 61 SER A N 19
ATOM 19476 C CA . SER A 1 61 ? 10.484 1.024 1.466 1.00 0.00 61 SER A CA 19
ATOM 19477 C C . SER A 1 61 ? 9.349 1.729 2.211 1.00 0.00 61 SER A C 19
ATOM 19478 O O . SER A 1 61 ? 9.424 2.930 2.473 1.00 0.00 61 SER A O 19
ATOM 19486 N N . GLY A 1 62 ? 8.311 0.983 2.563 1.00 0.00 62 GLY A N 19
ATOM 19487 C CA . GLY A 1 62 ? 7.229 1.546 3.336 1.00 0.00 62 GLY A CA 19
ATOM 19488 C C . GLY A 1 62 ? 6.379 2.532 2.560 1.00 0.00 62 GLY A C 19
ATOM 19489 O O . GLY A 1 62 ? 6.258 3.691 2.948 1.00 0.00 62 GLY A O 19
ATOM 19493 N N . VAL A 1 63 ? 5.797 2.076 1.463 1.00 0.00 63 VAL A N 19
ATOM 19494 C CA . VAL A 1 63 ? 4.861 2.882 0.685 1.00 0.00 63 VAL A CA 19
ATOM 19495 C C . VAL A 1 63 ? 3.641 2.044 0.320 1.00 0.00 63 VAL A C 19
ATOM 19496 O O . VAL A 1 63 ? 3.736 0.819 0.201 1.00 0.00 63 VAL A O 19
ATOM 19509 N N . CYS A 1 64 ? 2.516 2.704 0.093 1.00 0.00 64 CYS A N 19
ATOM 19510 C CA . CYS A 1 64 ? 1.244 1.993 -0.111 1.00 0.00 64 CYS A CA 19
ATOM 19511 C C . CYS A 1 64 ? 0.963 1.951 -1.587 1.00 0.00 64 CYS A C 19
ATOM 19512 O O . CYS A 1 64 ? 0.646 2.951 -2.188 1.00 0.00 64 CYS A O 19
ATOM 19519 N N . VAL A 1 65 ? 1.096 0.779 -2.168 1.00 0.00 65 VAL A N 19
ATOM 19520 C CA . VAL A 1 65 ? 1.234 0.666 -3.617 1.00 0.00 65 VAL A CA 19
ATOM 19521 C C . VAL A 1 65 ? 0.649 -0.630 -4.128 1.00 0.00 65 VAL A C 19
ATOM 19522 O O . VAL A 1 65 ? 0.102 -1.412 -3.359 1.00 0.00 65 VAL A O 19
ATOM 19535 N N . LEU A 1 66 ? 0.774 -0.839 -5.432 1.00 0.00 66 LEU A N 19
ATOM 19536 C CA . LEU A 1 66 ? 0.662 -2.169 -5.998 1.00 0.00 66 LEU A CA 19
ATOM 19537 C C . LEU A 1 66 ? 1.929 -2.947 -5.595 1.00 0.00 66 LEU A C 19
ATOM 19538 O O . LEU A 1 66 ? 3.027 -2.642 -6.068 1.00 0.00 66 LEU A O 19
ATOM 19554 N N . SER A 1 67 ? 1.769 -3.925 -4.692 1.00 0.00 67 SER A N 19
ATOM 19555 C CA . SER A 1 67 ? 2.902 -4.549 -3.981 1.00 0.00 67 SER A CA 19
ATOM 19556 C C . SER A 1 67 ? 4.006 -5.036 -4.938 1.00 0.00 67 SER A C 19
ATOM 19557 O O . SER A 1 67 ? 3.747 -5.289 -6.115 1.00 0.00 67 SER A O 19
ATOM 19565 N N . SER A 1 68 ? 5.229 -5.207 -4.424 1.00 0.00 68 SER A N 19
ATOM 19566 C CA . SER A 1 68 ? 6.377 -5.494 -5.270 1.00 0.00 68 SER A CA 19
ATOM 19567 C C . SER A 1 68 ? 6.501 -6.987 -5.593 1.00 0.00 68 SER A C 19
ATOM 19568 O O . SER A 1 68 ? 7.475 -7.630 -5.207 1.00 0.00 68 SER A O 19
ATOM 19576 N N . LEU A 1 69 ? 5.509 -7.536 -6.290 1.00 0.00 69 LEU A N 19
ATOM 19577 C CA . LEU A 1 69 ? 5.570 -8.924 -6.738 1.00 0.00 69 LEU A CA 19
ATOM 19578 C C . LEU A 1 69 ? 5.437 -8.989 -8.252 1.00 0.00 69 LEU A C 19
ATOM 19579 O O . LEU A 1 69 ? 5.491 -10.067 -8.844 1.00 0.00 69 LEU A O 19
ATOM 19595 N N . HIS A 1 70 ? 5.270 -7.813 -8.860 1.00 0.00 70 HIS A N 19
ATOM 19596 C CA . HIS A 1 70 ? 5.108 -7.665 -10.308 1.00 0.00 70 HIS A CA 19
ATOM 19597 C C . HIS A 1 70 ? 3.889 -8.437 -10.822 1.00 0.00 70 HIS A C 19
ATOM 19598 O O . HIS A 1 70 ? 2.800 -7.878 -10.949 1.00 0.00 70 HIS A O 19
ATOM 19613 N N . HIS A 1 71 ? 4.069 -9.718 -11.109 1.00 0.00 71 HIS A N 19
ATOM 19614 C CA . HIS A 1 71 ? 2.981 -10.559 -11.592 1.00 0.00 71 HIS A CA 19
ATOM 19615 C C . HIS A 1 71 ? 3.008 -11.911 -10.894 1.00 0.00 71 HIS A C 19
ATOM 19616 O O . HIS A 1 71 ? 2.620 -12.927 -11.469 1.00 0.00 71 HIS A O 19
ATOM 19631 N N . HIS A 1 72 ? 3.486 -11.903 -9.651 1.00 0.00 72 HIS A N 19
ATOM 19632 C CA . HIS A 1 72 ? 3.557 -13.100 -8.815 1.00 0.00 72 HIS A CA 19
ATOM 19633 C C . HIS A 1 72 ? 4.454 -14.158 -9.454 1.00 0.00 72 HIS A C 19
ATOM 19634 O O . HIS A 1 72 ? 3.992 -15.211 -9.893 1.00 0.00 72 HIS A O 19
ATOM 19649 N N . HIS A 1 73 ? 5.740 -13.857 -9.523 1.00 0.00 73 HIS A N 19
ATOM 19650 C CA . HIS A 1 73 ? 6.723 -14.816 -10.005 1.00 0.00 73 HIS A CA 19
ATOM 19651 C C . HIS A 1 73 ? 7.925 -14.837 -9.077 1.00 0.00 73 HIS A C 19
ATOM 19652 O O . HIS A 1 73 ? 8.644 -13.847 -8.959 1.00 0.00 73 HIS A O 19
ATOM 19667 N N . HIS A 1 74 ? 8.126 -15.955 -8.404 1.00 0.00 74 HIS A N 19
ATOM 19668 C CA . HIS A 1 74 ? 9.264 -16.110 -7.515 1.00 0.00 74 HIS A CA 19
ATOM 19669 C C . HIS A 1 74 ? 10.523 -16.384 -8.329 1.00 0.00 74 HIS A C 19
ATOM 19670 O O . HIS A 1 74 ? 10.633 -17.420 -8.981 1.00 0.00 74 HIS A O 19
ATOM 19685 N N . HIS A 1 75 ? 11.463 -15.452 -8.294 1.00 0.00 75 HIS A N 19
ATOM 19686 C CA . HIS A 1 75 ? 12.714 -15.604 -9.021 1.00 0.00 75 HIS A CA 19
ATOM 19687 C C . HIS A 1 75 ? 13.839 -14.871 -8.297 1.00 0.00 75 HIS A C 19
ATOM 19688 O O . HIS A 1 75 ? 14.802 -15.539 -7.869 1.00 0.00 75 HIS A O 19
ATOM 19704 N N . MET A 1 1 ? -20.176 1.468 -17.388 1.00 0.00 1 MET A N 20
ATOM 19705 C CA . MET A 1 1 ? -19.040 0.536 -17.244 1.00 0.00 1 MET A CA 20
ATOM 19706 C C . MET A 1 1 ? -18.215 0.899 -16.023 1.00 0.00 1 MET A C 20
ATOM 19707 O O . MET A 1 1 ? -17.939 2.072 -15.774 1.00 0.00 1 MET A O 20
ATOM 19723 N N . CYS A 1 2 ? -17.839 -0.107 -15.256 1.00 0.00 2 CYS A N 20
ATOM 19724 C CA . CYS A 1 2 ? -17.054 0.107 -14.056 1.00 0.00 2 CYS A CA 20
ATOM 19725 C C . CYS A 1 2 ? -16.082 -1.055 -13.868 1.00 0.00 2 CYS A C 20
ATOM 19726 O O . CYS A 1 2 ? -15.890 -1.857 -14.788 1.00 0.00 2 CYS A O 20
ATOM 19734 N N . GLU A 1 3 ? -15.460 -1.118 -12.690 1.00 0.00 3 GLU A N 20
ATOM 19735 C CA . GLU A 1 3 ? -14.547 -2.199 -12.321 1.00 0.00 3 GLU A CA 20
ATOM 19736 C C . GLU A 1 3 ? -13.223 -2.108 -13.077 1.00 0.00 3 GLU A C 20
ATOM 19737 O O . GLU A 1 3 ? -13.082 -1.353 -14.043 1.00 0.00 3 GLU A O 20
ATOM 19749 N N . PHE A 1 4 ? -12.255 -2.883 -12.617 1.00 0.00 4 PHE A N 20
ATOM 19750 C CA . PHE A 1 4 ? -10.926 -2.905 -13.212 1.00 0.00 4 PHE A CA 20
ATOM 19751 C C . PHE A 1 4 ? -10.664 -4.302 -13.743 1.00 0.00 4 PHE A C 20
ATOM 19752 O O . PHE A 1 4 ? -10.781 -5.274 -13.003 1.00 0.00 4 PHE A O 20
ATOM 19769 N N . ILE A 1 5 ? -10.350 -4.418 -15.024 1.00 0.00 5 ILE A N 20
ATOM 19770 C CA . ILE A 1 5 ? -10.023 -5.733 -15.592 1.00 0.00 5 ILE A CA 20
ATOM 19771 C C . ILE A 1 5 ? -8.618 -6.194 -15.168 1.00 0.00 5 ILE A C 20
ATOM 19772 O O . ILE A 1 5 ? -8.109 -7.199 -15.665 1.00 0.00 5 ILE A O 20
ATOM 19788 N N . GLU A 1 6 ? -8.037 -5.492 -14.188 1.00 0.00 6 GLU A N 20
ATOM 19789 C CA . GLU A 1 6 ? -6.627 -5.697 -13.800 1.00 0.00 6 GLU A CA 20
ATOM 19790 C C . GLU A 1 6 ? -5.711 -5.653 -15.018 1.00 0.00 6 GLU A C 20
ATOM 19791 O O . GLU A 1 6 ? -4.966 -6.598 -15.295 1.00 0.00 6 GLU A O 20
ATOM 19803 N N . ASP A 1 7 ? -5.761 -4.547 -15.730 1.00 0.00 7 ASP A N 20
ATOM 19804 C CA . ASP A 1 7 ? -4.988 -4.386 -16.960 1.00 0.00 7 ASP A CA 20
ATOM 19805 C C . ASP A 1 7 ? -3.499 -4.243 -16.659 1.00 0.00 7 ASP A C 20
ATOM 19806 O O . ASP A 1 7 ? -2.652 -4.483 -17.519 1.00 0.00 7 ASP A O 20
ATOM 19815 N N . SER A 1 8 ? -3.185 -3.874 -15.424 1.00 0.00 8 SER A N 20
ATOM 19816 C CA . SER A 1 8 ? -1.799 -3.748 -14.995 1.00 0.00 8 SER A CA 20
ATOM 19817 C C . SER A 1 8 ? -1.152 -5.127 -14.874 1.00 0.00 8 SER A C 20
ATOM 19818 O O . SER A 1 8 ? 0.065 -5.271 -15.018 1.00 0.00 8 SER A O 20
ATOM 19826 N N . GLU A 1 9 ? -1.982 -6.134 -14.627 1.00 0.00 9 GLU A N 20
ATOM 19827 C CA . GLU A 1 9 ? -1.506 -7.487 -14.394 1.00 0.00 9 GLU A CA 20
ATOM 19828 C C . GLU A 1 9 ? -1.313 -8.240 -15.705 1.00 0.00 9 GLU A C 20
ATOM 19829 O O . GLU A 1 9 ? -0.244 -8.791 -15.958 1.00 0.00 9 GLU A O 20
ATOM 19841 N N . ASP A 1 10 ? -2.343 -8.255 -16.539 1.00 0.00 10 ASP A N 20
ATOM 19842 C CA . ASP A 1 10 ? -2.308 -9.041 -17.766 1.00 0.00 10 ASP A CA 20
ATOM 19843 C C . ASP A 1 10 ? -1.465 -8.354 -18.831 1.00 0.00 10 ASP A C 20
ATOM 19844 O O . ASP A 1 10 ? -1.931 -7.456 -19.534 1.00 0.00 10 ASP A O 20
ATOM 19853 N N . ILE A 1 11 ? -0.216 -8.781 -18.937 1.00 0.00 11 ILE A N 20
ATOM 19854 C CA . ILE A 1 11 ? 0.713 -8.212 -19.902 1.00 0.00 11 ILE A CA 20
ATOM 19855 C C . ILE A 1 11 ? 0.528 -8.869 -21.273 1.00 0.00 11 ILE A C 20
ATOM 19856 O O . ILE A 1 11 ? 0.914 -8.315 -22.304 1.00 0.00 11 ILE A O 20
ATOM 19872 N N . GLN A 1 12 ? -0.082 -10.048 -21.281 1.00 0.00 12 GLN A N 20
ATOM 19873 C CA . GLN A 1 12 ? -0.342 -10.767 -22.505 1.00 0.00 12 GLN A CA 20
ATOM 19874 C C . GLN A 1 12 ? -1.317 -9.991 -23.390 1.00 0.00 12 GLN A C 20
ATOM 19875 O O . GLN A 1 12 ? -1.078 -9.806 -24.584 1.00 0.00 12 GLN A O 20
ATOM 19889 N N . GLY A 1 13 ? -2.400 -9.517 -22.787 1.00 0.00 13 GLY A N 20
ATOM 19890 C CA . GLY A 1 13 ? -3.391 -8.752 -23.518 1.00 0.00 13 GLY A CA 20
ATOM 19891 C C . GLY A 1 13 ? -2.890 -7.379 -23.906 1.00 0.00 13 GLY A C 20
ATOM 19892 O O . GLY A 1 13 ? -3.429 -6.752 -24.816 1.00 0.00 13 GLY A O 20
ATOM 19896 N N . LEU A 1 14 ? -1.848 -6.918 -23.223 1.00 0.00 14 LEU A N 20
ATOM 19897 C CA . LEU A 1 14 ? -1.214 -5.645 -23.552 1.00 0.00 14 LEU A CA 20
ATOM 19898 C C . LEU A 1 14 ? -0.706 -5.693 -24.992 1.00 0.00 14 LEU A C 20
ATOM 19899 O O . LEU A 1 14 ? -0.696 -4.686 -25.696 1.00 0.00 14 LEU A O 20
ATOM 19915 N N . LYS A 1 15 ? -0.326 -6.890 -25.430 1.00 0.00 15 LYS A N 20
ATOM 19916 C CA . LYS A 1 15 ? 0.124 -7.098 -26.810 1.00 0.00 15 LYS A CA 20
ATOM 19917 C C . LYS A 1 15 ? -1.029 -6.848 -27.784 1.00 0.00 15 LYS A C 20
ATOM 19918 O O . LYS A 1 15 ? -0.823 -6.373 -28.901 1.00 0.00 15 LYS A O 20
ATOM 19937 N N . SER A 1 16 ? -2.243 -7.147 -27.341 1.00 0.00 16 SER A N 20
ATOM 19938 C CA . SER A 1 16 ? -3.432 -6.957 -28.163 1.00 0.00 16 SER A CA 20
ATOM 19939 C C . SER A 1 16 ? -3.873 -5.495 -28.123 1.00 0.00 16 SER A C 20
ATOM 19940 O O . SER A 1 16 ? -4.590 -5.020 -29.006 1.00 0.00 16 SER A O 20
ATOM 19948 N N . LEU A 1 17 ? -3.424 -4.782 -27.096 1.00 0.00 17 LEU A N 20
ATOM 19949 C CA . LEU A 1 17 ? -3.738 -3.366 -26.949 1.00 0.00 17 LEU A CA 20
ATOM 19950 C C . LEU A 1 17 ? -2.772 -2.523 -27.769 1.00 0.00 17 LEU A C 20
ATOM 19951 O O . LEU A 1 17 ? -2.907 -1.303 -27.850 1.00 0.00 17 LEU A O 20
ATOM 19967 N N . ARG A 1 18 ? -1.804 -3.190 -28.387 1.00 0.00 18 ARG A N 20
ATOM 19968 C CA . ARG A 1 18 ? -0.794 -2.520 -29.199 1.00 0.00 18 ARG A CA 20
ATOM 19969 C C . ARG A 1 18 ? -1.351 -2.183 -30.576 1.00 0.00 18 ARG A C 20
ATOM 19970 O O . ARG A 1 18 ? -0.744 -2.492 -31.602 1.00 0.00 18 ARG A O 20
ATOM 19991 N N . LYS A 1 19 ? -2.508 -1.540 -30.586 1.00 0.00 19 LYS A N 20
ATOM 19992 C CA . LYS A 1 19 ? -3.180 -1.195 -31.826 1.00 0.00 19 LYS A CA 20
ATOM 19993 C C . LYS A 1 19 ? -2.638 0.119 -32.380 1.00 0.00 19 LYS A C 20
ATOM 19994 O O . LYS A 1 19 ? -2.670 0.353 -33.586 1.00 0.00 19 LYS A O 20
ATOM 20013 N N . SER A 1 20 ? -2.120 0.965 -31.495 1.00 0.00 20 SER A N 20
ATOM 20014 C CA . SER A 1 20 ? -1.548 2.242 -31.901 1.00 0.00 20 SER A CA 20
ATOM 20015 C C . SER A 1 20 ? -0.808 2.897 -30.732 1.00 0.00 20 SER A C 20
ATOM 20016 O O . SER A 1 20 ? 0.392 2.686 -30.551 1.00 0.00 20 SER A O 20
ATOM 20024 N N . HIS A 1 21 ? -1.530 3.687 -29.936 1.00 0.00 21 HIS A N 20
ATOM 20025 C CA . HIS A 1 21 ? -0.952 4.333 -28.765 1.00 0.00 21 HIS A CA 20
ATOM 20026 C C . HIS A 1 21 ? -1.544 3.744 -27.492 1.00 0.00 21 HIS A C 20
ATOM 20027 O O . HIS A 1 21 ? -1.029 3.963 -26.396 1.00 0.00 21 HIS A O 20
ATOM 20042 N N . THR A 1 22 ? -2.629 2.991 -27.655 1.00 0.00 22 THR A N 20
ATOM 20043 C CA . THR A 1 22 ? -3.358 2.398 -26.523 1.00 0.00 22 THR A CA 20
ATOM 20044 C C . THR A 1 22 ? -2.567 1.321 -25.741 1.00 0.00 22 THR A C 20
ATOM 20045 O O . THR A 1 22 ? -3.152 0.599 -24.930 1.00 0.00 22 THR A O 20
ATOM 20056 N N . SER A 1 23 ? -1.256 1.218 -25.959 1.00 0.00 23 SER A N 20
ATOM 20057 C CA . SER A 1 23 ? -0.441 0.239 -25.268 1.00 0.00 23 SER A CA 20
ATOM 20058 C C . SER A 1 23 ? 0.809 0.909 -24.720 1.00 0.00 23 SER A C 20
ATOM 20059 O O . SER A 1 23 ? 1.713 0.250 -24.210 1.00 0.00 23 SER A O 20
ATOM 20067 N N . LEU A 1 24 ? 0.844 2.229 -24.828 1.00 0.00 24 LEU A N 20
ATOM 20068 C CA . LEU A 1 24 ? 2.024 2.990 -24.463 1.00 0.00 24 LEU A CA 20
ATOM 20069 C C . LEU A 1 24 ? 1.665 4.116 -23.507 1.00 0.00 24 LEU A C 20
ATOM 20070 O O . LEU A 1 24 ? 2.275 4.255 -22.447 1.00 0.00 24 LEU A O 20
ATOM 20086 N N . GLU A 1 25 ? 0.664 4.902 -23.877 1.00 0.00 25 GLU A N 20
ATOM 20087 C CA . GLU A 1 25 ? 0.254 6.040 -23.076 1.00 0.00 25 GLU A CA 20
ATOM 20088 C C . GLU A 1 25 ? -1.068 6.601 -23.574 1.00 0.00 25 GLU A C 20
ATOM 20089 O O . GLU A 1 25 ? -1.155 7.128 -24.689 1.00 0.00 25 GLU A O 20
ATOM 20101 N N . ASP A 1 26 ? -2.098 6.455 -22.762 1.00 0.00 26 ASP A N 20
ATOM 20102 C CA . ASP A 1 26 ? -3.364 7.110 -23.008 1.00 0.00 26 ASP A CA 20
ATOM 20103 C C . ASP A 1 26 ? -4.048 7.431 -21.695 1.00 0.00 26 ASP A C 20
ATOM 20104 O O . ASP A 1 26 ? -3.947 6.685 -20.722 1.00 0.00 26 ASP A O 20
ATOM 20113 N N . ASP A 1 27 ? -4.722 8.562 -21.674 1.00 0.00 27 ASP A N 20
ATOM 20114 C CA . ASP A 1 27 ? -5.414 9.029 -20.474 1.00 0.00 27 ASP A CA 20
ATOM 20115 C C . ASP A 1 27 ? -6.845 8.535 -20.453 1.00 0.00 27 ASP A C 20
ATOM 20116 O O . ASP A 1 27 ? -7.614 8.848 -19.542 1.00 0.00 27 ASP A O 20
ATOM 20125 N N . ASP A 1 28 ? -7.199 7.774 -21.468 1.00 0.00 28 ASP A N 20
ATOM 20126 C CA . ASP A 1 28 ? -8.535 7.219 -21.581 1.00 0.00 28 ASP A CA 20
ATOM 20127 C C . ASP A 1 28 ? -8.636 5.959 -20.746 1.00 0.00 28 ASP A C 20
ATOM 20128 O O . ASP A 1 28 ? -9.430 5.877 -19.808 1.00 0.00 28 ASP A O 20
ATOM 20137 N N . ASP A 1 29 ? -7.793 5.005 -21.093 1.00 0.00 29 ASP A N 20
ATOM 20138 C CA . ASP A 1 29 ? -7.659 3.740 -20.371 1.00 0.00 29 ASP A CA 20
ATOM 20139 C C . ASP A 1 29 ? -9.018 3.078 -20.136 1.00 0.00 29 ASP A C 20
ATOM 20140 O O . ASP A 1 29 ? -9.547 3.090 -19.020 1.00 0.00 29 ASP A O 20
ATOM 20149 N N . GLY A 1 30 ? -9.578 2.502 -21.193 1.00 0.00 30 GLY A N 20
ATOM 20150 C CA . GLY A 1 30 ? -10.878 1.862 -21.099 1.00 0.00 30 GLY A CA 20
ATOM 20151 C C . GLY A 1 30 ? -10.862 0.618 -20.230 1.00 0.00 30 GLY A C 20
ATOM 20152 O O . GLY A 1 30 ? -11.868 0.269 -19.619 1.00 0.00 30 GLY A O 20
ATOM 20156 N N . SER A 1 31 ? -9.714 -0.041 -20.159 1.00 0.00 31 SER A N 20
ATOM 20157 C CA . SER A 1 31 ? -9.583 -1.267 -19.383 1.00 0.00 31 SER A CA 20
ATOM 20158 C C . SER A 1 31 ? -9.048 -0.974 -17.985 1.00 0.00 31 SER A C 20
ATOM 20159 O O . SER A 1 31 ? -8.620 -1.893 -17.288 1.00 0.00 31 SER A O 20
ATOM 20167 N N . ARG A 1 32 ? -9.142 0.304 -17.589 1.00 0.00 32 ARG A N 20
ATOM 20168 C CA . ARG A 1 32 ? -8.633 0.823 -16.306 1.00 0.00 32 ARG A CA 20
ATOM 20169 C C . ARG A 1 32 ? -7.516 -0.022 -15.688 1.00 0.00 32 ARG A C 20
ATOM 20170 O O . ARG A 1 32 ? -7.771 -0.998 -14.974 1.00 0.00 32 ARG A O 20
ATOM 20191 N N . GLY A 1 33 ? -6.281 0.399 -15.920 1.00 0.00 33 GLY A N 20
ATOM 20192 C CA . GLY A 1 33 ? -5.139 -0.299 -15.373 1.00 0.00 33 GLY A CA 20
ATOM 20193 C C . GLY A 1 33 ? -3.865 -0.019 -16.146 1.00 0.00 33 GLY A C 20
ATOM 20194 O O . GLY A 1 33 ? -2.907 -0.787 -16.070 1.00 0.00 33 GLY A O 20
ATOM 20198 N N . GLY A 1 34 ? -3.844 1.081 -16.885 1.00 0.00 34 GLY A N 20
ATOM 20199 C CA . GLY A 1 34 ? -2.656 1.448 -17.630 1.00 0.00 34 GLY A CA 20
ATOM 20200 C C . GLY A 1 34 ? -1.783 2.409 -16.855 1.00 0.00 34 GLY A C 20
ATOM 20201 O O . GLY A 1 34 ? -0.805 2.943 -17.380 1.00 0.00 34 GLY A O 20
ATOM 20205 N N . ASP A 1 35 ? -2.137 2.615 -15.595 1.00 0.00 35 ASP A N 20
ATOM 20206 C CA . ASP A 1 35 ? -1.433 3.555 -14.736 1.00 0.00 35 ASP A CA 20
ATOM 20207 C C . ASP A 1 35 ? -1.356 3.005 -13.310 1.00 0.00 35 ASP A C 20
ATOM 20208 O O . ASP A 1 35 ? -2.149 2.140 -12.936 1.00 0.00 35 ASP A O 20
ATOM 20217 N N . CYS A 1 36 ? -0.405 3.492 -12.520 1.00 0.00 36 CYS A N 20
ATOM 20218 C CA . CYS A 1 36 ? -0.237 3.044 -11.150 1.00 0.00 36 CYS A CA 20
ATOM 20219 C C . CYS A 1 36 ? -0.298 4.238 -10.212 1.00 0.00 36 CYS A C 20
ATOM 20220 O O . CYS A 1 36 ? 0.682 4.963 -10.043 1.00 0.00 36 CYS A O 20
ATOM 20228 N N . GLU A 1 37 ? -1.458 4.442 -9.612 1.00 0.00 37 GLU A N 20
ATOM 20229 C CA . GLU A 1 37 ? -1.689 5.601 -8.776 1.00 0.00 37 GLU A CA 20
ATOM 20230 C C . GLU A 1 37 ? -2.572 5.215 -7.600 1.00 0.00 37 GLU A C 20
ATOM 20231 O O . GLU A 1 37 ? -3.697 5.694 -7.457 1.00 0.00 37 GLU A O 20
ATOM 20243 N N . GLY A 1 38 ? -2.071 4.308 -6.785 1.00 0.00 38 GLY A N 20
ATOM 20244 C CA . GLY A 1 38 ? -2.778 3.942 -5.573 1.00 0.00 38 GLY A CA 20
ATOM 20245 C C . GLY A 1 38 ? -2.610 4.999 -4.501 1.00 0.00 38 GLY A C 20
ATOM 20246 O O . GLY A 1 38 ? -2.995 6.154 -4.694 1.00 0.00 38 GLY A O 20
ATOM 20250 N N . CYS A 1 39 ? -2.035 4.625 -3.378 1.00 0.00 39 CYS A N 20
ATOM 20251 C CA . CYS A 1 39 ? -1.732 5.586 -2.335 1.00 0.00 39 CYS A CA 20
ATOM 20252 C C . CYS A 1 39 ? -0.244 5.543 -2.013 1.00 0.00 39 CYS A C 20
ATOM 20253 O O . CYS A 1 39 ? 0.157 5.343 -0.867 1.00 0.00 39 CYS A O 20
ATOM 20260 N N . SER A 1 40 ? 0.575 5.732 -3.045 1.00 0.00 40 SER A N 20
ATOM 20261 C CA . SER A 1 40 ? 2.017 5.577 -2.928 1.00 0.00 40 SER A CA 20
ATOM 20262 C C . SER A 1 40 ? 2.612 6.646 -2.041 1.00 0.00 40 SER A C 20
ATOM 20263 O O . SER A 1 40 ? 3.657 6.448 -1.417 1.00 0.00 40 SER A O 20
ATOM 20271 N N . GLY A 1 41 ? 1.925 7.771 -1.974 1.00 0.00 41 GLY A N 20
ATOM 20272 C CA . GLY A 1 41 ? 2.324 8.820 -1.035 1.00 0.00 41 GLY A CA 20
ATOM 20273 C C . GLY A 1 41 ? 1.935 8.474 0.387 1.00 0.00 41 GLY A C 20
ATOM 20274 O O . GLY A 1 41 ? 1.872 9.344 1.252 1.00 0.00 41 GLY A O 20
ATOM 20278 N N . THR A 1 42 ? 1.662 7.201 0.627 1.00 0.00 42 THR A N 20
ATOM 20279 C CA . THR A 1 42 ? 1.368 6.728 1.962 1.00 0.00 42 THR A CA 20
ATOM 20280 C C . THR A 1 42 ? 2.404 5.693 2.369 1.00 0.00 42 THR A C 20
ATOM 20281 O O . THR A 1 42 ? 2.447 4.595 1.817 1.00 0.00 42 THR A O 20
ATOM 20292 N N . ALA A 1 43 ? 3.259 6.059 3.305 1.00 0.00 43 ALA A N 20
ATOM 20293 C CA . ALA A 1 43 ? 4.286 5.154 3.784 1.00 0.00 43 ALA A CA 20
ATOM 20294 C C . ALA A 1 43 ? 3.701 4.141 4.738 1.00 0.00 43 ALA A C 20
ATOM 20295 O O . ALA A 1 43 ? 3.077 4.485 5.741 1.00 0.00 43 ALA A O 20
ATOM 20302 N N . CYS A 1 44 ? 3.907 2.894 4.397 1.00 0.00 44 CYS A N 20
ATOM 20303 C CA . CYS A 1 44 ? 3.436 1.781 5.187 1.00 0.00 44 CYS A CA 20
ATOM 20304 C C . CYS A 1 44 ? 4.604 1.088 5.853 1.00 0.00 44 CYS A C 20
ATOM 20305 O O . CYS A 1 44 ? 5.604 0.768 5.211 1.00 0.00 44 CYS A O 20
ATOM 20312 N N . SER A 1 45 ? 4.509 0.899 7.145 1.00 0.00 45 SER A N 20
ATOM 20313 C CA . SER A 1 45 ? 5.423 -0.005 7.814 1.00 0.00 45 SER A CA 20
ATOM 20314 C C . SER A 1 45 ? 4.762 -1.372 7.906 1.00 0.00 45 SER A C 20
ATOM 20315 O O . SER A 1 45 ? 5.433 -2.399 8.002 1.00 0.00 45 SER A O 20
ATOM 20323 N N . SER A 1 46 ? 3.432 -1.376 7.868 1.00 0.00 46 SER A N 20
ATOM 20324 C CA . SER A 1 46 ? 2.690 -2.620 7.873 1.00 0.00 46 SER A CA 20
ATOM 20325 C C . SER A 1 46 ? 1.968 -2.807 6.542 1.00 0.00 46 SER A C 20
ATOM 20326 O O . SER A 1 46 ? 1.425 -1.855 5.978 1.00 0.00 46 SER A O 20
ATOM 20334 N N . ASP A 1 47 ? 1.926 -4.043 6.071 1.00 0.00 47 ASP A N 20
ATOM 20335 C CA . ASP A 1 47 ? 1.217 -4.372 4.852 1.00 0.00 47 ASP A CA 20
ATOM 20336 C C . ASP A 1 47 ? -0.299 -4.293 5.028 1.00 0.00 47 ASP A C 20
ATOM 20337 O O . ASP A 1 47 ? -1.010 -3.970 4.074 1.00 0.00 47 ASP A O 20
ATOM 20346 N N . ALA A 1 48 ? -0.805 -4.549 6.243 1.00 0.00 48 ALA A N 20
ATOM 20347 C CA . ALA A 1 48 ? -2.213 -4.660 6.457 1.00 0.00 48 ALA A CA 20
ATOM 20348 C C . ALA A 1 48 ? -2.933 -3.349 6.187 1.00 0.00 48 ALA A C 20
ATOM 20349 O O . ALA A 1 48 ? -4.074 -3.352 5.742 1.00 0.00 48 ALA A O 20
ATOM 20356 N N . GLN A 1 49 ? -2.252 -2.226 6.409 1.00 0.00 49 GLN A N 20
ATOM 20357 C CA . GLN A 1 49 ? -2.883 -0.935 6.251 1.00 0.00 49 GLN A CA 20
ATOM 20358 C C . GLN A 1 49 ? -3.029 -0.624 4.773 1.00 0.00 49 GLN A C 20
ATOM 20359 O O . GLN A 1 49 ? -3.824 0.214 4.383 1.00 0.00 49 GLN A O 20
ATOM 20373 N N . CYS A 1 50 ? -2.269 -1.333 3.950 1.00 0.00 50 CYS A N 20
ATOM 20374 C CA . CYS A 1 50 ? -2.367 -1.150 2.501 1.00 0.00 50 CYS A CA 20
ATOM 20375 C C . CYS A 1 50 ? -3.537 -1.922 1.946 1.00 0.00 50 CYS A C 20
ATOM 20376 O O . CYS A 1 50 ? -4.173 -1.494 0.982 1.00 0.00 50 CYS A O 20
ATOM 20383 N N . ARG A 1 51 ? -3.827 -3.053 2.557 1.00 0.00 51 ARG A N 20
ATOM 20384 C CA . ARG A 1 51 ? -5.030 -3.779 2.224 1.00 0.00 51 ARG A CA 20
ATOM 20385 C C . ARG A 1 51 ? -6.221 -3.067 2.838 1.00 0.00 51 ARG A C 20
ATOM 20386 O O . ARG A 1 51 ? -7.305 -3.019 2.261 1.00 0.00 51 ARG A O 20
ATOM 20407 N N . ALA A 1 52 ? -5.990 -2.485 4.009 1.00 0.00 52 ALA A N 20
ATOM 20408 C CA . ALA A 1 52 ? -7.017 -1.730 4.703 1.00 0.00 52 ALA A CA 20
ATOM 20409 C C . ALA A 1 52 ? -7.322 -0.451 3.950 1.00 0.00 52 ALA A C 20
ATOM 20410 O O . ALA A 1 52 ? -8.434 0.069 4.012 1.00 0.00 52 ALA A O 20
ATOM 20417 N N . ARG A 1 53 ? -6.328 0.055 3.230 1.00 0.00 53 ARG A N 20
ATOM 20418 C CA . ARG A 1 53 ? -6.535 1.259 2.424 1.00 0.00 53 ARG A CA 20
ATOM 20419 C C . ARG A 1 53 ? -7.181 0.928 1.092 1.00 0.00 53 ARG A C 20
ATOM 20420 O O . ARG A 1 53 ? -7.411 1.816 0.271 1.00 0.00 53 ARG A O 20
ATOM 20441 N N . GLY A 1 54 ? -7.467 -0.352 0.873 1.00 0.00 54 GLY A N 20
ATOM 20442 C CA . GLY A 1 54 ? -8.059 -0.782 -0.379 1.00 0.00 54 GLY A CA 20
ATOM 20443 C C . GLY A 1 54 ? -7.076 -0.698 -1.528 1.00 0.00 54 GLY A C 20
ATOM 20444 O O . GLY A 1 54 ? -7.341 -1.186 -2.624 1.00 0.00 54 GLY A O 20
ATOM 20448 N N . CYS A 1 55 ? -5.950 -0.046 -1.268 1.00 0.00 55 CYS A N 20
ATOM 20449 C CA . CYS A 1 55 ? -4.886 0.092 -2.259 1.00 0.00 55 CYS A CA 20
ATOM 20450 C C . CYS A 1 55 ? -4.425 -1.273 -2.790 1.00 0.00 55 CYS A C 20
ATOM 20451 O O . CYS A 1 55 ? -4.779 -1.617 -3.921 1.00 0.00 55 CYS A O 20
ATOM 20458 N N . ASP A 1 56 ? -3.683 -2.058 -1.996 1.00 0.00 56 ASP A N 20
ATOM 20459 C CA . ASP A 1 56 ? -3.274 -3.403 -2.406 1.00 0.00 56 ASP A CA 20
ATOM 20460 C C . ASP A 1 56 ? -2.266 -3.958 -1.423 1.00 0.00 56 ASP A C 20
ATOM 20461 O O . ASP A 1 56 ? -2.543 -4.924 -0.717 1.00 0.00 56 ASP A O 20
ATOM 20470 N N . GLY A 1 57 ? -1.097 -3.328 -1.354 1.00 0.00 57 GLY A N 20
ATOM 20471 C CA . GLY A 1 57 ? -0.035 -3.900 -0.571 1.00 0.00 57 GLY A CA 20
ATOM 20472 C C . GLY A 1 57 ? 1.073 -2.928 -0.283 1.00 0.00 57 GLY A C 20
ATOM 20473 O O . GLY A 1 57 ? 1.306 -1.981 -1.034 1.00 0.00 57 GLY A O 20
ATOM 20477 N N . CYS A 1 58 ? 1.753 -3.171 0.811 1.00 0.00 58 CYS A N 20
ATOM 20478 C CA . CYS A 1 58 ? 2.920 -2.407 1.167 1.00 0.00 58 CYS A CA 20
ATOM 20479 C C . CYS A 1 58 ? 4.125 -2.959 0.433 1.00 0.00 58 CYS A C 20
ATOM 20480 O O . CYS A 1 58 ? 4.317 -4.175 0.375 1.00 0.00 58 CYS A O 20
ATOM 20487 N N . SER A 1 59 ? 4.937 -2.088 -0.131 1.00 0.00 59 SER A N 20
ATOM 20488 C CA . SER A 1 59 ? 6.105 -2.553 -0.856 1.00 0.00 59 SER A CA 20
ATOM 20489 C C . SER A 1 59 ? 7.363 -2.387 -0.006 1.00 0.00 59 SER A C 20
ATOM 20490 O O . SER A 1 59 ? 7.340 -1.625 0.961 1.00 0.00 59 SER A O 20
ATOM 20498 N N . THR A 1 60 ? 8.436 -3.110 -0.345 1.00 0.00 60 THR A N 20
ATOM 20499 C CA . THR A 1 60 ? 9.688 -3.078 0.455 1.00 0.00 60 THR A CA 20
ATOM 20500 C C . THR A 1 60 ? 10.084 -1.664 0.932 1.00 0.00 60 THR A C 20
ATOM 20501 O O . THR A 1 60 ? 10.570 -1.509 2.055 1.00 0.00 60 THR A O 20
ATOM 20512 N N . SER A 1 61 ? 9.847 -0.633 0.119 1.00 0.00 61 SER A N 20
ATOM 20513 C CA . SER A 1 61 ? 10.314 0.703 0.444 1.00 0.00 61 SER A CA 20
ATOM 20514 C C . SER A 1 61 ? 9.279 1.504 1.231 1.00 0.00 61 SER A C 20
ATOM 20515 O O . SER A 1 61 ? 9.276 2.734 1.188 1.00 0.00 61 SER A O 20
ATOM 20523 N N . GLY A 1 62 ? 8.409 0.805 1.951 1.00 0.00 62 GLY A N 20
ATOM 20524 C CA . GLY A 1 62 ? 7.436 1.466 2.793 1.00 0.00 62 GLY A CA 20
ATOM 20525 C C . GLY A 1 62 ? 6.506 2.388 2.031 1.00 0.00 62 GLY A C 20
ATOM 20526 O O . GLY A 1 62 ? 6.203 3.478 2.496 1.00 0.00 62 GLY A O 20
ATOM 20530 N N . VAL A 1 63 ? 6.061 1.963 0.860 1.00 0.00 63 VAL A N 20
ATOM 20531 C CA . VAL A 1 63 ? 5.100 2.744 0.089 1.00 0.00 63 VAL A CA 20
ATOM 20532 C C . VAL A 1 63 ? 3.859 1.914 -0.187 1.00 0.00 63 VAL A C 20
ATOM 20533 O O . VAL A 1 63 ? 3.939 0.685 -0.293 1.00 0.00 63 VAL A O 20
ATOM 20546 N N . CYS A 1 64 ? 2.718 2.573 -0.328 1.00 0.00 64 CYS A N 20
ATOM 20547 C CA . CYS A 1 64 ? 1.452 1.848 -0.375 1.00 0.00 64 CYS A CA 20
ATOM 20548 C C . CYS A 1 64 ? 0.924 1.829 -1.802 1.00 0.00 64 CYS A C 20
ATOM 20549 O O . CYS A 1 64 ? 0.427 2.828 -2.306 1.00 0.00 64 CYS A O 20
ATOM 20556 N N . VAL A 1 65 ? 1.013 0.678 -2.450 1.00 0.00 65 VAL A N 20
ATOM 20557 C CA . VAL A 1 65 ? 0.805 0.598 -3.896 1.00 0.00 65 VAL A CA 20
ATOM 20558 C C . VAL A 1 65 ? 0.259 -0.767 -4.280 1.00 0.00 65 VAL A C 20
ATOM 20559 O O . VAL A 1 65 ? -0.117 -1.554 -3.412 1.00 0.00 65 VAL A O 20
ATOM 20572 N N . LEU A 1 66 ? 0.201 -1.041 -5.580 1.00 0.00 66 LEU A N 20
ATOM 20573 C CA . LEU A 1 66 ? 0.137 -2.416 -6.031 1.00 0.00 66 LEU A CA 20
ATOM 20574 C C . LEU A 1 66 ? 1.514 -3.046 -5.763 1.00 0.00 66 LEU A C 20
ATOM 20575 O O . LEU A 1 66 ? 2.413 -3.004 -6.602 1.00 0.00 66 LEU A O 20
ATOM 20591 N N . SER A 1 67 ? 1.670 -3.576 -4.548 1.00 0.00 67 SER A N 20
ATOM 20592 C CA . SER A 1 67 ? 2.959 -4.085 -4.049 1.00 0.00 67 SER A CA 20
ATOM 20593 C C . SER A 1 67 ? 3.680 -4.967 -5.088 1.00 0.00 67 SER A C 20
ATOM 20594 O O . SER A 1 67 ? 3.234 -6.085 -5.358 1.00 0.00 67 SER A O 20
ATOM 20602 N N . SER A 1 68 ? 4.767 -4.450 -5.698 1.00 0.00 68 SER A N 20
ATOM 20603 C CA . SER A 1 68 ? 5.680 -5.277 -6.483 1.00 0.00 68 SER A CA 20
ATOM 20604 C C . SER A 1 68 ? 6.048 -6.563 -5.725 1.00 0.00 68 SER A C 20
ATOM 20605 O O . SER A 1 68 ? 5.500 -7.627 -6.006 1.00 0.00 68 SER A O 20
ATOM 20613 N N . LEU A 1 69 ? 6.972 -6.471 -4.768 1.00 0.00 69 LEU A N 20
ATOM 20614 C CA . LEU A 1 69 ? 7.264 -7.588 -3.888 1.00 0.00 69 LEU A CA 20
ATOM 20615 C C . LEU A 1 69 ? 7.482 -7.098 -2.462 1.00 0.00 69 LEU A C 20
ATOM 20616 O O . LEU A 1 69 ? 7.553 -5.892 -2.216 1.00 0.00 69 LEU A O 20
ATOM 20632 N N . HIS A 1 70 ? 7.574 -8.028 -1.530 1.00 0.00 70 HIS A N 20
ATOM 20633 C CA . HIS A 1 70 ? 7.842 -7.687 -0.144 1.00 0.00 70 HIS A CA 20
ATOM 20634 C C . HIS A 1 70 ? 9.303 -7.953 0.182 1.00 0.00 70 HIS A C 20
ATOM 20635 O O . HIS A 1 70 ? 10.059 -7.022 0.444 1.00 0.00 70 HIS A O 20
ATOM 20650 N N . HIS A 1 71 ? 9.688 -9.228 0.130 1.00 0.00 71 HIS A N 20
ATOM 20651 C CA . HIS A 1 71 ? 11.069 -9.654 0.375 1.00 0.00 71 HIS A CA 20
ATOM 20652 C C . HIS A 1 71 ? 11.594 -9.141 1.713 1.00 0.00 71 HIS A C 20
ATOM 20653 O O . HIS A 1 71 ? 12.317 -8.145 1.774 1.00 0.00 71 HIS A O 20
ATOM 20668 N N . HIS A 1 72 ? 11.220 -9.822 2.785 1.00 0.00 72 HIS A N 20
ATOM 20669 C CA . HIS A 1 72 ? 11.723 -9.496 4.114 1.00 0.00 72 HIS A CA 20
ATOM 20670 C C . HIS A 1 72 ? 12.170 -10.762 4.831 1.00 0.00 72 HIS A C 20
ATOM 20671 O O . HIS A 1 72 ? 11.749 -11.050 5.954 1.00 0.00 72 HIS A O 20
ATOM 20686 N N . HIS A 1 73 ? 13.022 -11.519 4.157 1.00 0.00 73 HIS A N 20
ATOM 20687 C CA . HIS A 1 73 ? 13.551 -12.763 4.700 1.00 0.00 73 HIS A CA 20
ATOM 20688 C C . HIS A 1 73 ? 15.077 -12.723 4.736 1.00 0.00 73 HIS A C 20
ATOM 20689 O O . HIS A 1 73 ? 15.708 -13.364 5.574 1.00 0.00 73 HIS A O 20
ATOM 20704 N N . HIS A 1 74 ? 15.658 -11.957 3.826 1.00 0.00 74 HIS A N 20
ATOM 20705 C CA . HIS A 1 74 ? 17.105 -11.843 3.714 1.00 0.00 74 HIS A CA 20
ATOM 20706 C C . HIS A 1 74 ? 17.454 -10.491 3.102 1.00 0.00 74 HIS A C 20
ATOM 20707 O O . HIS A 1 74 ? 17.981 -9.610 3.776 1.00 0.00 74 HIS A O 20
ATOM 20722 N N . HIS A 1 75 ? 17.126 -10.336 1.827 1.00 0.00 75 HIS A N 20
ATOM 20723 C CA . HIS A 1 75 ? 17.265 -9.066 1.130 1.00 0.00 75 HIS A CA 20
ATOM 20724 C C . HIS A 1 75 ? 16.633 -9.180 -0.248 1.00 0.00 75 HIS A C 20
ATOM 20725 O O . HIS A 1 75 ? 17.365 -9.438 -1.223 1.00 0.00 75 HIS A O 20
#

Foldseek 3Di:
DDDAPQPQPPVVCLVVCVPDCSNPDDPCPPNPHSDWDFQQVAFAPDQVVLVVSVADGQECRRGRTVHPDHDDPPD